Protein AF-0000000077902136 (afdb_homodimer)

Radius of gyration: 31.65 Å; Cα contacts (8 Å, |Δi|>4): 2208; chains: 2; bounding box: 49×107×70 Å

Nearest PDB structures (foldseek):
  1uz5-assembly1_A  TM=8.719E-01  e=3.973E-42  Pyrococcus horikoshii OT3
  8bve-assembly1_A  TM=6.552E-01  e=2.313E-39  Corynebacterium glutamicum ATCC 13032
  8bvf-assembly1_A  TM=6.492E-01  e=2.928E-39  Corynebacterium glutamicum ATCC 13032
  8bve-assembly1_B  TM=6.335E-01  e=1.075E-39  Corynebacterium glutamicum ATCC 13032
  8bvf-assembly1_B  TM=6.078E-01  e=1.443E-39  Corynebacterium glutamicum ATCC 13032

Organism: NCBI:txid853

Sequence (824 aa):
MKQPFCAPSEALRRVLDAAAALPRPETETVPLDEADGRIAARTLSARMDQPPFDRSPFDGYALHSADAAGASRETPVTLPVTMKLYAGDAPASPLPAGCAARIMTGAPLPEGADCVLMQELTDSGEETVQLYAAMKPQQNVVFRGGDIAAGAVIAEAGTVLSPAHLGVLAGQGYAEVPVYKTLTVGVLATGSELLAPGEAWTPGKIYDANGVQNAARLRQLGFAVNRRHCSDDPEEIAREMRELLAECDAVITSGGVSVGQKDYLPAVLEQLNADILFAGVAQKPGSPMLAGKIDGKLVFCLSGNPFAAAATLEQYAVPALLRAAGRCEEGCLLPRTTRTLTTGFSKPSKGNRYLRAKAMGGSVTIPGEGNAEAHSSGSLSAMIGCNCLVELPAGSGPVTPGEEVEVLRFVQMKQPFCAPSEALRRVLDAAAALPRPETETVPLDEADGRIAARTLSARMDQPPFDRSPFDGYALHSADAAGASRETPVTLPVTMKLYAGDAPASPLPAGCAARIMTGAPLPEGADCVLMQELTDSGEETVQLYAAMKPQQNVVFRGGDIAAGAVIAEAGTVLSPAHLGVLAGQGYAEVPVYKTLTVGVLATGSELLAPGEAWTPGKIYDANGVQNAARLRQLGFAVNRRHCSDDPEEIAREMRELLAECDAVITSGGVSVGQKDYLPAVLEQLNADILFAGVAQKPGSPMLAGKIDGKLVFCLSGNPFAAAATLEQYAVPALLRAAGRCEEGCLLPRTTRTLTTGFSKPSKGNRYLRAKAMGGSVTIPGEGNAEAHSSGSLSAMIGCNCLVELPAGSGPVTPGEEVEVLRFVQ

Foldseek 3Di:
DPPDAAALVLLQVLLQVLLLPFDAFDKDKDFLVPQALFFAQAWDFFAAWVVNAKWFQAFFKFAQLVLQPPAAPVRWGKAFADEEWEAVDDDPAADDHRHIHGYHHNTHHGHPGFEGDHHVQWPVDDGMIIGHDHDDGNYRMDGTNNVHHGGGTLDGGQDRAHPVSSVSVVSRVDRIGMGGDAFEEEEEEEAPQEDDPPDDDDPSHDYPPQQVVLCVLCVVSPHHYDYYYYYLDLVVVLVVVVVCVVVGQEYEYEALQDPDPRNSVVVSCVVQVWAWSGAAYFEPPWGGKTWTDGPSGIYIYTYNQRQRRVVCCLSHVQLSVSSSNGHDNVVSFFDKDKAFEQAKDAAFAQAKYKAFWADDPRHIYGPDHVCNVCRPSNHDVSNVRTFWIWIDHHPGGIGGGGDMTMIGGHGD/DPPDAAALVLLQVLLQVLLLPFDAFDKDKDFLVPQALFFFQAWDFFAAWVVNAKWFQAFFKFAQLVLQPPAAPVRWRKAFADEEWEAVDDDPAADDHRHIHGYHHNTHHGHPGFEGDHHVQWPVDDGMIIGHDHDDGNYRIDGTNNPHHGGGTLDGGQDRAHPVSSVSVVSRVDRIGMGGDAFEEEEEEEAPQEDDPPDDDDPSHDYPPQQVVLCVLCVVSPHHYDYYYYYLDLVVVLVVVVVCVVVGQEYEYEALQDPPPRNSVVVSCVVQVWAWSGAAYFEPPWGGKTWTDGPSGIYIYTYNQRQRRVVCCLSHVQLSVSSSNGHDNVVSFFDKDKAFEQAKDAAFAQAKYKAFWADDPRHIYGPDHVPNVCRDSNHDPSNVRTFWIWIDHHPGGIGGGGDMTMIGGNGD

Secondary structure (DSSP, 8-state):
---PPBPHHHHHHHHHHHHHHSPPPPEEEEEGGG-TTPBBSS-EE-SS-BSSS-B-SSSEEEE-GGGGTT-EEEEEEEEEEEEEE-TT---SSPPPTT-EEEE-TTPBPPTT--EEEEGGGB---SSEEEEEE---TTTT-B-TTSSB-TT-EEE-TTPBPPHHHHHHHHHTT-SEEEEEPPPEEEEEEE-TTEE-TTSPP-TT-EE-HHHHHHHHHHHHTT-EEEEEEE-S-HHHHHHHHHHHHHHSSEEEEES---SSS--HHHHHHHHTT-EEEEE-BSEES-TT-EEEEETTEEEEEE-SSHHHHHHHIIIIIHHHHHHHTT--GGGTSPPEEEEEESS-B-S-BSSEEEEEEEEETTEEE-SSTT-GGGG-TT--GGGTT--EEEEE-TTB--B-TT-EEEEEE---/---PPBPHHHHHHHHHHHHHHSPPPPEEEEEGGG-TTPBBSS-EE-SS-BSSS-B-SSSEEEE-GGGGTT-EEEEEEEEEEEEEE-TT---SSPPPTT-EEEE-TTPBPPTT--EEEEGGGB---SSEEEEEE---TTTT-B-TTSSB-TT-EEE-TTPBPPHHHHHHHHHTT-SEEEEEPPPEEEEEEE-TTEE-TTSPP-TT-EE-HHHHHHHHHHHHTT-EEEEEEE-S-HHHHHHHHHHHHHHSSEEEEES---SSS--HHHHHHHHTT-EEEEE-BSEES-TT-EEEEETTEEEEEE-SSHHHHHHHIIIIIHHHHHHHTT--GGGTSPPEEEEEESS-B-S-BSSEEEEEEEEETTEEE-SSTT-GGGG-TT--GGGTT--EEEEEPTTB--B-TT-EEEEEE---

InterPro domains:
  IPR001453 MoaB/Mog domain [PF00994] (186-322)
  IPR001453 MoaB/Mog domain [SM00852] (186-324)
  IPR001453 MoaB/Mog domain [TIGR00177] (183-318)
  IPR005110 MoeA, N-terminal and linker domain [PF03453] (9-173)
  IPR005111 MoeA, C-terminal, domain IV [PF03454] (340-409)
  IPR036135 MoeA, N-terminal and linker domain superfamily [SSF63882] (9-181)
  IPR036425 MoaB/Mog-like domain superfamily [G3DSA:3.40.980.10] (26-335)
  IPR036425 MoaB/Mog-like domain superfamily [SSF53218] (183-328)
  IPR036688 MoeA, C-terminal, domain IV superfamily [G3DSA:2.40.340.10] (336-405)
  IPR036688 MoeA, C-terminal, domain IV superfamily [SSF63867] (336-410)
  IPR038987 Molybdopterin biosynthesis protein MoeA-like [PTHR10192] (4-409)
  IPR038987 Molybdopterin biosynthesis protein MoeA-like [cd00887] (10-410)

Structure (mmCIF, N/CA/C/O backbone):
data_AF-0000000077902136-model_v1
#
loop_
_entity.id
_entity.type
_entity.pdbx_description
1 polymer 'Molybdopterin molybdenumtransferase'
#
loop_
_atom_site.group_PDB
_atom_site.id
_atom_site.type_symbol
_atom_site.label_atom_id
_atom_site.label_alt_id
_atom_site.label_comp_id
_atom_site.label_asym_id
_atom_site.label_entity_id
_atom_site.label_seq_id
_atom_site.pdbx_PDB_ins_code
_atom_site.Cartn_x
_atom_site.Cartn_y
_atom_site.Cartn_z
_atom_site.occupancy
_atom_site.B_iso_or_equiv
_atom_site.auth_seq_id
_atom_site.auth_comp_id
_atom_site.auth_asym_id
_atom_site.auth_atom_id
_atom_site.pdbx_PDB_model_num
ATOM 1 N N . MET A 1 1 ? 18.812 38.75 8.125 1 33.56 1 MET A N 1
ATOM 2 C CA . MET A 1 1 ? 18.125 38.625 6.852 1 33.56 1 MET A CA 1
ATOM 3 C C . MET A 1 1 ? 17.438 37.25 6.758 1 33.56 1 MET A C 1
ATOM 5 O O . MET A 1 1 ? 18.047 36.219 7.039 1 33.56 1 MET A O 1
ATOM 9 N N . LYS A 1 2 ? 16.172 37.25 6.852 1 48.47 2 LYS A N 1
ATOM 10 C CA . LYS A 1 2 ? 15.43 36 6.836 1 48.47 2 LYS A CA 1
ATOM 11 C C . LYS A 1 2 ? 15.844 35.125 5.652 1 48.47 2 LYS A C 1
ATOM 13 O O . LYS A 1 2 ? 15.797 35.562 4.504 1 48.47 2 LYS A O 1
ATOM 18 N N . GLN A 1 3 ? 16.781 34.312 5.68 1 55.41 3 GLN A N 1
ATOM 19 C CA . GLN A 1 3 ? 17.188 33.469 4.578 1 55.41 3 GLN A CA 1
ATOM 20 C C . GLN A 1 3 ? 15.984 33 3.76 1 55.41 3 GLN A C 1
ATOM 22 O O . GLN A 1 3 ? 14.93 32.688 4.32 1 55.41 3 GLN A O 1
ATOM 27 N N . PRO A 1 4 ? 16.047 33.312 2.484 1 76 4 PRO A N 1
ATOM 28 C CA . PRO A 1 4 ? 14.953 32.906 1.603 1 76 4 PRO A CA 1
ATOM 29 C C . PRO A 1 4 ? 14.602 31.438 1.744 1 76 4 PRO A C 1
ATOM 31 O O . PRO A 1 4 ? 15.477 30.609 2.039 1 76 4 PRO A O 1
ATOM 34 N N . PHE A 1 5 ? 13.336 31.219 1.762 1 88.19 5 PHE A N 1
ATOM 35 C CA . PHE A 1 5 ? 12.859 29.844 1.805 1 88.19 5 PHE A CA 1
ATOM 36 C C . PHE A 1 5 ? 13.508 29.016 0.703 1 88.19 5 PHE A C 1
ATOM 38 O O . PHE A 1 5 ? 13.75 29.516 -0.398 1 88.19 5 PHE A O 1
ATOM 45 N N . CYS A 1 6 ? 13.922 27.922 1.079 1 92.25 6 CYS A N 1
ATOM 46 C CA . CYS A 1 6 ? 14.531 26.969 0.147 1 92.25 6 CYS A CA 1
ATOM 47 C C . CYS A 1 6 ? 13.516 26.5 -0.889 1 92.25 6 CYS A C 1
ATOM 49 O O . CYS A 1 6 ? 12.328 26.359 -0.584 1 92.25 6 CYS A O 1
ATOM 51 N N . ALA A 1 7 ? 14.023 26.281 -2.137 1 94.69 7 ALA A N 1
ATOM 52 C CA . ALA A 1 7 ? 13.148 25.703 -3.15 1 94.69 7 ALA A CA 1
ATOM 53 C C . ALA A 1 7 ? 12.781 24.266 -2.797 1 94.69 7 ALA A C 1
ATOM 55 O O . ALA A 1 7 ? 13.578 23.531 -2.213 1 94.69 7 ALA A O 1
ATOM 56 N N . PRO A 1 8 ? 11.602 23.859 -3.209 1 96 8 PRO A N 1
ATOM 57 C CA . PRO A 1 8 ? 11.156 22.5 -2.867 1 96 8 PRO A CA 1
ATOM 58 C C . PRO A 1 8 ? 12.156 21.422 -3.303 1 96 8 PRO A C 1
ATOM 60 O O . PRO A 1 8 ? 12.492 20.531 -2.521 1 96 8 PRO A O 1
ATOM 63 N N . SER A 1 9 ? 12.68 21.484 -4.523 1 95.75 9 SER A N 1
ATOM 64 C CA . SER A 1 9 ? 13.625 20.5 -5.027 1 95.75 9 SER A CA 1
ATOM 65 C C . SER A 1 9 ? 14.914 20.5 -4.219 1 95.75 9 SER A C 1
ATOM 67 O O . SER A 1 9 ? 15.492 19.438 -3.953 1 95.75 9 SER A O 1
ATOM 69 N N . GLU A 1 10 ? 15.336 21.656 -3.852 1 97 10 GLU A N 1
ATOM 70 C CA . GLU A 1 10 ? 16.547 21.781 -3.041 1 97 10 GLU A CA 1
ATOM 71 C C . GLU A 1 10 ? 16.328 21.219 -1.64 1 97 10 GLU A C 1
ATOM 73 O O . GLU A 1 10 ? 17.203 20.531 -1.101 1 97 10 GLU A O 1
ATOM 78 N N . ALA A 1 11 ? 15.195 21.578 -1.04 1 97.81 11 ALA A N 1
ATOM 79 C CA . ALA A 1 11 ? 14.852 21.047 0.278 1 97.81 11 ALA A CA 1
ATOM 80 C C . ALA A 1 11 ? 14.875 19.516 0.279 1 97.81 11 ALA A C 1
ATOM 82 O O . ALA A 1 11 ? 15.453 18.891 1.172 1 97.81 11 ALA A O 1
ATOM 83 N N . LEU A 1 12 ? 14.32 18.906 -0.743 1 97.94 12 LEU A N 1
ATOM 84 C CA . LEU A 1 12 ? 14.281 17.453 -0.864 1 97.94 12 LEU A CA 1
ATOM 85 C C . LEU A 1 12 ? 15.695 16.875 -0.981 1 97.94 12 LEU A C 1
ATOM 87 O O . LEU A 1 12 ? 16.031 15.898 -0.312 1 97.94 12 LEU A O 1
ATOM 91 N N . ARG A 1 13 ? 16.484 17.484 -1.812 1 98.19 13 ARG A N 1
ATOM 92 C CA . ARG A 1 13 ? 17.859 17.016 -1.998 1 98.19 13 ARG A CA 1
ATOM 93 C C . ARG A 1 13 ? 18.641 17.078 -0.691 1 98.19 13 ARG A C 1
ATOM 95 O O . ARG A 1 13 ? 19.375 16.141 -0.358 1 98.19 13 ARG A O 1
ATOM 102 N N . ARG A 1 14 ? 18.438 18.141 0.046 1 98.44 14 ARG A N 1
ATOM 103 C CA . ARG A 1 14 ? 19.172 18.328 1.297 1 98.44 14 ARG A CA 1
ATOM 104 C C . ARG A 1 14 ? 18.828 17.234 2.301 1 98.44 14 ARG A C 1
ATOM 106 O O . ARG A 1 14 ? 19.719 16.688 2.947 1 98.44 14 ARG A O 1
ATOM 113 N N . VAL A 1 15 ? 17.578 16.922 2.414 1 98.56 15 VAL A N 1
ATOM 114 C CA . VAL A 1 15 ? 17.188 15.938 3.416 1 98.56 15 VAL A CA 1
ATOM 115 C C . VAL A 1 15 ? 17.594 14.547 2.951 1 98.56 15 VAL A C 1
ATOM 117 O O . VAL A 1 15 ? 17.953 13.695 3.766 1 98.56 15 VAL A O 1
ATOM 120 N N . LEU A 1 16 ? 17.516 14.234 1.648 1 98.5 16 LEU A N 1
ATOM 121 C CA . LEU A 1 16 ? 17.953 12.953 1.12 1 98.5 16 LEU A CA 1
ATOM 122 C C . LEU A 1 16 ? 19.453 12.766 1.337 1 98.5 16 LEU A C 1
ATOM 124 O O . LEU A 1 16 ? 19.891 11.68 1.726 1 98.5 16 LEU A O 1
ATOM 128 N N . ASP A 1 17 ? 20.219 13.812 1.056 1 98.44 17 ASP A N 1
ATOM 129 C CA . ASP A 1 17 ? 21.656 13.758 1.253 1 98.44 17 ASP A CA 1
ATOM 130 C C . ASP A 1 17 ? 22 13.555 2.725 1 98.44 17 ASP A C 1
ATOM 132 O O . ASP A 1 17 ? 22.906 12.766 3.053 1 98.44 17 ASP A O 1
ATOM 136 N N . ALA A 1 18 ? 21.297 14.258 3.576 1 98.62 18 ALA A N 1
ATOM 137 C CA . ALA A 1 18 ? 21.516 14.094 5.012 1 98.62 18 ALA A CA 1
ATOM 138 C C . ALA A 1 18 ? 21.219 12.656 5.445 1 98.62 18 ALA A C 1
ATOM 140 O O . ALA A 1 18 ? 21.984 12.078 6.227 1 98.62 18 ALA A O 1
ATOM 141 N N . ALA A 1 19 ? 20.141 12.102 4.988 1 98.56 19 ALA A N 1
ATOM 142 C CA . ALA A 1 19 ? 19.766 10.727 5.305 1 98.56 19 ALA A CA 1
ATOM 143 C C . ALA A 1 19 ? 20.812 9.742 4.797 1 98.56 19 ALA A C 1
ATOM 145 O O . ALA A 1 19 ? 21.188 8.789 5.496 1 98.56 19 ALA A O 1
ATOM 146 N N . ALA A 1 20 ? 21.281 9.953 3.58 1 97.44 20 ALA A N 1
ATOM 147 C CA . ALA A 1 20 ? 22.266 9.078 2.947 1 97.44 20 ALA A CA 1
ATOM 148 C C . ALA A 1 20 ? 23.578 9.062 3.73 1 97.44 20 ALA A C 1
ATOM 150 O O . ALA A 1 20 ? 24.312 8.078 3.701 1 97.44 20 ALA A O 1
ATOM 151 N N . ALA A 1 21 ? 23.844 10.117 4.398 1 97.44 21 ALA A N 1
ATOM 152 C CA . ALA A 1 21 ? 25.109 10.266 5.125 1 97.44 21 ALA A CA 1
ATOM 153 C C . ALA A 1 21 ? 25.047 9.57 6.48 1 97.44 21 ALA A C 1
ATOM 155 O O . ALA A 1 21 ? 26.078 9.359 7.125 1 97.44 21 ALA A O 1
ATOM 156 N N . LEU A 1 22 ? 23.891 9.211 6.926 1 97.75 22 LEU A N 1
ATOM 157 C CA . LEU A 1 22 ? 23.75 8.492 8.188 1 97.75 22 LEU A CA 1
ATOM 158 C C . LEU A 1 22 ? 24.25 7.059 8.055 1 97.75 22 LEU A C 1
ATOM 160 O O . LEU A 1 22 ? 24.234 6.488 6.965 1 97.75 22 LEU A O 1
ATOM 164 N N . PRO A 1 23 ? 24.688 6.539 9.188 1 96.56 23 PRO A N 1
ATOM 165 C CA . PRO A 1 23 ? 25 5.105 9.141 1 96.56 23 PRO A CA 1
ATOM 166 C C . PRO A 1 23 ? 23.781 4.254 8.805 1 96.56 23 PRO A C 1
ATOM 168 O O . PRO A 1 23 ? 22.656 4.582 9.219 1 96.56 23 PRO A O 1
ATOM 171 N N . ARG A 1 24 ? 24 3.205 8.047 1 96.69 24 ARG A N 1
ATOM 172 C CA . ARG A 1 24 ? 22.906 2.262 7.809 1 96.69 24 ARG A CA 1
ATOM 173 C C . ARG A 1 24 ? 22.422 1.638 9.117 1 96.69 24 ARG A C 1
ATOM 175 O O . ARG A 1 24 ? 23.203 1.479 10.055 1 96.69 24 ARG A O 1
ATOM 182 N N . PRO A 1 25 ? 21.156 1.267 9.086 1 97.81 25 PRO A N 1
ATOM 183 C CA . PRO A 1 25 ? 20.672 0.588 10.289 1 97.81 25 PRO A CA 1
ATOM 184 C C . PRO A 1 25 ? 21.328 -0.769 10.516 1 97.81 25 PRO A C 1
ATOM 186 O O . PRO A 1 25 ? 21.922 -1.331 9.586 1 97.81 25 PRO A O 1
ATOM 189 N N . GLU A 1 26 ? 21.203 -1.178 11.758 1 98 26 GLU A N 1
ATOM 190 C CA . GLU A 1 26 ? 21.656 -2.531 12.062 1 98 26 GLU A CA 1
ATOM 191 C C . GLU A 1 26 ? 20.906 -3.566 11.234 1 98 26 GLU A C 1
ATOM 193 O O . GLU A 1 26 ? 19.766 -3.33 10.828 1 98 26 GLU A O 1
ATOM 198 N N . THR A 1 27 ? 21.562 -4.695 10.961 1 98.38 27 THR A N 1
ATOM 199 C CA . THR A 1 27 ? 20.969 -5.773 10.18 1 98.38 27 THR A CA 1
ATOM 200 C C . THR A 1 27 ? 20.453 -6.883 11.094 1 98.38 27 THR A C 1
ATOM 202 O O . THR A 1 27 ? 20.953 -7.059 12.203 1 98.38 27 THR A O 1
ATOM 205 N N . GLU A 1 28 ? 19.422 -7.469 10.719 1 98.69 28 GLU A N 1
ATOM 206 C CA . GLU A 1 28 ? 18.938 -8.672 11.375 1 98.69 28 GLU A CA 1
ATOM 207 C C . GLU A 1 28 ? 18.5 -9.727 10.359 1 98.69 28 GLU A C 1
ATOM 209 O O . GLU A 1 28 ? 18.266 -9.398 9.188 1 98.69 28 GLU A O 1
ATOM 214 N N . THR A 1 29 ? 18.5 -10.977 10.75 1 98.69 29 THR A N 1
ATOM 215 C CA . THR A 1 29 ? 18 -12.078 9.93 1 98.69 29 THR A CA 1
ATOM 216 C C . THR A 1 29 ? 16.594 -12.469 10.359 1 98.69 29 THR A C 1
ATOM 218 O O . THR A 1 29 ? 16.344 -12.688 11.547 1 98.69 29 THR A O 1
ATOM 221 N N . VAL A 1 30 ? 15.703 -12.508 9.43 1 98.69 30 VAL A N 1
ATOM 222 C CA . VAL A 1 30 ? 14.32 -12.852 9.766 1 98.69 30 VAL A CA 1
ATOM 223 C C . VAL A 1 30 ? 13.867 -14.039 8.922 1 98.69 30 VAL A C 1
ATOM 225 O O . VAL A 1 30 ? 14.375 -14.266 7.82 1 98.69 30 VAL A O 1
ATOM 228 N N . PRO A 1 31 ? 12.883 -14.836 9.5 1 98.62 31 PRO A N 1
ATOM 229 C CA . PRO A 1 31 ? 12.258 -15.852 8.648 1 98.62 31 PRO A CA 1
ATOM 230 C C . PRO A 1 31 ? 11.664 -15.258 7.371 1 98.62 31 PRO A C 1
ATOM 232 O O . PRO A 1 31 ? 11.133 -14.141 7.395 1 98.62 31 PRO A O 1
ATOM 235 N N . LEU A 1 32 ? 11.727 -15.961 6.305 1 98.38 32 LEU A N 1
ATOM 236 C CA . LEU A 1 32 ? 11.25 -15.484 5.012 1 98.38 32 LEU A CA 1
ATOM 237 C C . LEU A 1 32 ? 9.797 -15.023 5.102 1 98.38 32 LEU A C 1
ATOM 239 O O . LEU A 1 32 ? 9.422 -14.008 4.512 1 98.38 32 LEU A O 1
ATOM 243 N N . ASP A 1 33 ? 8.984 -15.68 5.91 1 96.81 33 ASP A N 1
ATOM 244 C CA . ASP A 1 33 ? 7.559 -15.391 6.043 1 96.81 33 ASP A CA 1
ATOM 245 C C . ASP A 1 33 ? 7.332 -14.039 6.719 1 96.81 33 ASP A C 1
ATOM 247 O O . ASP A 1 33 ? 6.227 -13.492 6.672 1 96.81 33 ASP A O 1
ATOM 251 N N . GLU A 1 34 ? 8.336 -13.508 7.301 1 97.44 34 GLU A N 1
ATOM 252 C CA . GLU A 1 34 ? 8.227 -12.234 8 1 97.44 34 GLU A CA 1
ATOM 253 C C . GLU A 1 34 ? 8.938 -11.117 7.242 1 97.44 34 GLU A C 1
ATOM 255 O O . GLU A 1 34 ? 9.07 -10 7.742 1 97.44 34 GLU A O 1
ATOM 260 N N . ALA A 1 35 ? 9.367 -11.383 6.062 1 98.38 35 ALA A N 1
ATOM 261 C CA . ALA A 1 35 ? 10.289 -10.477 5.379 1 98.38 35 ALA A CA 1
ATOM 262 C C . ALA A 1 35 ? 9.531 -9.516 4.469 1 98.38 35 ALA A C 1
ATOM 264 O O . ALA A 1 35 ? 10.117 -8.562 3.945 1 98.38 35 ALA A O 1
ATOM 265 N N . ASP A 1 36 ? 8.211 -9.742 4.285 1 97.25 36 ASP A N 1
ATOM 266 C CA . ASP A 1 36 ? 7.449 -8.867 3.404 1 97.25 36 ASP A CA 1
ATOM 267 C C . ASP A 1 36 ? 7.48 -7.426 3.902 1 97.25 36 ASP A C 1
ATOM 269 O O . ASP A 1 36 ? 7.238 -7.168 5.082 1 97.25 36 ASP A O 1
ATOM 273 N N . GLY A 1 37 ? 7.801 -6.523 2.992 1 96.38 37 GLY A N 1
ATOM 274 C CA . GLY A 1 37 ? 7.824 -5.109 3.326 1 96.38 37 GLY A CA 1
ATOM 275 C C . GLY A 1 37 ? 9.117 -4.668 3.979 1 96.38 37 GLY A C 1
ATOM 276 O O . GLY A 1 37 ? 9.367 -3.473 4.145 1 96.38 37 GLY A O 1
ATOM 277 N N . ARG A 1 38 ? 9.953 -5.629 4.344 1 98.19 38 ARG A N 1
ATOM 278 C CA . ARG A 1 38 ? 11.258 -5.305 4.914 1 98.19 38 ARG A CA 1
ATOM 279 C C . ARG A 1 38 ? 12.25 -4.914 3.826 1 98.19 38 ARG A C 1
ATOM 281 O O . ARG A 1 38 ? 11.992 -5.117 2.639 1 98.19 38 ARG A O 1
ATOM 288 N N . ILE A 1 39 ? 13.32 -4.277 4.215 1 98.44 39 ILE A N 1
ATOM 289 C CA . ILE A 1 39 ? 14.328 -3.803 3.275 1 98.44 39 ILE A CA 1
ATOM 290 C C . ILE A 1 39 ? 15.539 -4.734 3.301 1 98.44 39 ILE A C 1
ATOM 292 O O . ILE A 1 39 ? 16.156 -4.938 4.352 1 98.44 39 ILE A O 1
ATOM 296 N N . ALA A 1 40 ? 15.883 -5.293 2.141 1 98.75 40 ALA A N 1
ATOM 297 C CA . ALA A 1 40 ? 17.031 -6.191 2.049 1 98.75 40 ALA A CA 1
ATOM 298 C C . ALA A 1 40 ? 18.312 -5.492 2.494 1 98.75 40 ALA A C 1
ATOM 300 O O . ALA A 1 40 ? 18.625 -4.398 2.02 1 98.75 40 ALA A O 1
ATOM 301 N N . ALA A 1 41 ? 19.094 -6.105 3.398 1 98.62 41 ALA A N 1
ATOM 302 C CA . ALA A 1 41 ? 20.312 -5.5 3.943 1 98.62 41 ALA A CA 1
ATOM 303 C C . ALA A 1 41 ? 21.516 -5.82 3.074 1 98.62 41 ALA A C 1
ATOM 305 O O . ALA A 1 41 ? 22.578 -5.203 3.221 1 98.62 41 ALA A O 1
ATOM 306 N N . ARG A 1 42 ? 21.406 -6.77 2.211 1 98.19 42 ARG A N 1
ATOM 307 C CA . ARG A 1 42 ? 22.422 -7.152 1.231 1 98.19 42 ARG A CA 1
ATOM 308 C C . ARG A 1 42 ? 21.766 -7.645 -0.06 1 98.19 42 ARG A C 1
ATOM 310 O O . ARG A 1 42 ? 20.562 -7.887 -0.101 1 98.19 42 ARG A O 1
ATOM 317 N N . THR A 1 43 ? 22.578 -7.746 -1.041 1 98.62 43 THR A N 1
ATOM 318 C CA . THR A 1 43 ? 22.094 -8.305 -2.297 1 98.62 43 THR A CA 1
ATOM 319 C C . THR A 1 43 ? 21.719 -9.773 -2.121 1 98.62 43 THR A C 1
ATOM 321 O O . THR A 1 43 ? 22.484 -10.555 -1.534 1 98.62 43 THR A O 1
ATOM 324 N N . LEU A 1 44 ? 20.562 -10.164 -2.48 1 98.81 44 LEU A N 1
ATOM 325 C CA . LEU A 1 44 ? 20.078 -11.539 -2.486 1 98.81 44 LEU A CA 1
ATOM 326 C C . LEU A 1 44 ? 20.078 -12.109 -3.9 1 98.81 44 LEU A C 1
ATOM 328 O O . LEU A 1 44 ? 19.469 -11.539 -4.805 1 98.81 44 LEU A O 1
ATOM 332 N N . SER A 1 45 ? 20.703 -13.188 -4.105 1 98.75 45 SER A N 1
ATOM 333 C CA . SER A 1 45 ? 20.875 -13.766 -5.434 1 98.75 45 SER A CA 1
ATOM 334 C C . SER A 1 45 ? 20.344 -15.195 -5.492 1 98.75 45 SER A C 1
ATOM 336 O O . SER A 1 45 ? 20.188 -15.844 -4.457 1 98.75 45 SER A O 1
ATOM 338 N N . ALA A 1 46 ? 20.062 -15.625 -6.66 1 98.56 46 ALA A N 1
ATOM 339 C CA . ALA A 1 46 ? 19.625 -17 -6.863 1 98.56 46 ALA A CA 1
ATOM 340 C C . ALA A 1 46 ? 20.734 -17.984 -6.48 1 98.56 46 ALA A C 1
ATOM 342 O O . ALA A 1 46 ? 21.875 -17.844 -6.91 1 98.56 46 ALA A O 1
ATOM 343 N N . ARG A 1 47 ? 20.406 -18.969 -5.691 1 98.06 47 ARG A N 1
ATOM 344 C CA . ARG A 1 47 ? 21.375 -19.953 -5.215 1 98.06 47 ARG A CA 1
ATOM 345 C C . ARG A 1 47 ? 21.469 -21.141 -6.172 1 98.06 47 ARG A C 1
ATOM 347 O O . ARG A 1 47 ? 22.469 -21.859 -6.172 1 98.06 47 ARG A O 1
ATOM 354 N N . MET A 1 48 ? 20.516 -21.344 -6.945 1 97.81 48 MET A N 1
ATOM 355 C CA . MET A 1 48 ? 20.438 -22.422 -7.922 1 97.81 48 MET A CA 1
ATOM 356 C C . MET A 1 48 ? 19.625 -22.016 -9.141 1 97.81 48 MET A C 1
ATOM 358 O O . MET A 1 48 ? 18.906 -21 -9.094 1 97.81 48 MET A O 1
ATOM 362 N N . ASP A 1 49 ? 19.75 -22.766 -10.164 1 97.69 49 ASP A N 1
ATOM 363 C CA . ASP A 1 49 ? 18.906 -22.562 -11.336 1 97.69 49 ASP A CA 1
ATOM 364 C C . ASP A 1 49 ? 17.438 -22.859 -11.008 1 97.69 49 ASP A C 1
ATOM 366 O O . ASP A 1 49 ? 17.141 -23.734 -10.195 1 97.69 49 ASP A O 1
ATOM 370 N N . GLN A 1 50 ? 16.531 -22.109 -11.602 1 95.69 50 GLN A N 1
ATOM 371 C CA . GLN A 1 50 ? 15.102 -22.391 -11.508 1 95.69 50 GLN A CA 1
ATOM 372 C C . GLN A 1 50 ? 14.469 -22.453 -12.891 1 95.69 50 GLN A C 1
ATOM 374 O O . GLN A 1 50 ? 14.516 -21.484 -13.648 1 9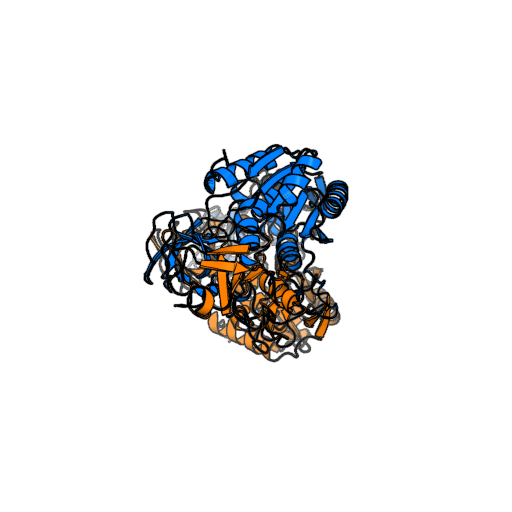5.69 50 GLN A O 1
ATOM 379 N N . PRO A 1 51 ? 13.875 -23.562 -13.242 1 95.69 51 PRO A N 1
ATOM 380 C CA . PRO A 1 51 ? 13.883 -24.797 -12.453 1 95.69 51 PRO A CA 1
ATOM 381 C C . PRO A 1 51 ? 15.281 -25.406 -12.328 1 95.69 51 PRO A C 1
ATOM 383 O O . PRO A 1 51 ? 16.172 -25.062 -13.102 1 95.69 51 PRO A O 1
ATOM 386 N N . PRO A 1 52 ? 15.461 -26.234 -11.336 1 97 52 PRO A N 1
ATOM 387 C CA . PRO A 1 52 ? 16.797 -26.781 -11.109 1 97 52 PRO A CA 1
ATOM 388 C C . PRO A 1 52 ? 17.156 -27.891 -12.094 1 97 52 PRO A C 1
ATOM 390 O O . PRO A 1 52 ? 18.297 -28.375 -12.109 1 97 52 PRO A O 1
ATOM 393 N N . PHE A 1 53 ? 16.281 -28.344 -12.953 1 96.62 53 PHE A N 1
ATOM 394 C CA . PHE A 1 53 ? 16.453 -29.359 -13.969 1 96.62 53 PHE A CA 1
ATOM 395 C C . PHE A 1 53 ? 15.531 -29.125 -15.148 1 96.62 53 PHE A C 1
ATOM 397 O O . PHE A 1 53 ? 14.578 -28.344 -15.047 1 96.62 53 PHE A O 1
ATOM 404 N N . ASP A 1 54 ? 15.898 -29.719 -16.266 1 96.69 54 ASP A N 1
ATOM 405 C CA . ASP A 1 54 ? 14.961 -29.688 -17.375 1 96.69 54 ASP A CA 1
ATOM 406 C C . ASP A 1 54 ? 13.672 -30.438 -17.031 1 96.69 54 ASP A C 1
ATOM 408 O O . ASP A 1 54 ? 13.711 -31.547 -16.5 1 96.69 54 ASP A O 1
ATOM 412 N N . ARG A 1 55 ? 12.539 -29.766 -17.297 1 95.25 55 ARG A N 1
ATOM 413 C CA . ARG A 1 55 ? 11.297 -30.406 -16.875 1 95.25 55 ARG A CA 1
ATOM 414 C C . ARG A 1 55 ? 10.242 -30.312 -17.969 1 95.25 55 ARG A C 1
ATOM 416 O O . ARG A 1 55 ? 10.383 -29.547 -18.922 1 95.25 55 ARG A O 1
ATOM 423 N N . SER A 1 56 ? 9.25 -31.125 -17.844 1 95.12 56 SER A N 1
ATOM 424 C CA . SER A 1 56 ? 8.172 -31.172 -18.828 1 95.12 56 SER A CA 1
ATOM 425 C C . SER A 1 56 ? 7.117 -30.109 -18.547 1 95.12 56 SER A C 1
ATOM 427 O O . SER A 1 56 ? 6.688 -29.953 -17.391 1 95.12 56 SER A O 1
ATOM 429 N N . PRO A 1 57 ? 6.656 -29.344 -19.516 1 91.31 57 PRO A N 1
ATOM 430 C CA . PRO A 1 57 ? 5.539 -28.406 -19.328 1 91.31 57 PRO A CA 1
ATOM 431 C C . PRO A 1 57 ? 4.18 -29.078 -19.531 1 91.31 57 PRO A C 1
ATOM 433 O O . PRO A 1 57 ? 3.141 -28.453 -19.297 1 91.31 57 PRO A O 1
ATOM 436 N N . PHE A 1 58 ? 4.223 -30.438 -19.906 1 90.25 58 PHE A N 1
ATOM 437 C CA . PHE A 1 58 ? 2.988 -31.125 -20.25 1 90.25 58 PHE A CA 1
ATOM 438 C C . PHE A 1 58 ? 2.971 -32.531 -19.672 1 90.25 58 PHE A C 1
ATOM 440 O O . PHE A 1 58 ? 4.023 -33.094 -19.344 1 90.25 58 PHE A O 1
ATOM 447 N N . ASP A 1 59 ? 1.705 -33 -19.594 1 92.31 59 ASP A N 1
ATOM 448 C CA . ASP A 1 59 ? 1.569 -34.438 -19.531 1 92.31 59 ASP A CA 1
ATOM 449 C C . ASP A 1 59 ? 1.781 -35.094 -20.906 1 92.31 59 ASP A C 1
ATOM 451 O O . ASP A 1 59 ? 1.159 -34.656 -21.891 1 92.31 59 ASP A O 1
ATOM 455 N N . GLY A 1 60 ? 2.703 -36.031 -20.953 1 96.69 60 GLY A N 1
ATOM 456 C CA . GLY A 1 60 ? 2.986 -36.656 -22.234 1 96.69 60 GLY A CA 1
ATOM 457 C C . GLY A 1 60 ? 4.094 -37.688 -22.172 1 96.69 60 GLY A C 1
ATOM 458 O O . GLY A 1 60 ? 4.059 -38.594 -21.344 1 96.69 60 GLY A O 1
ATOM 459 N N . TYR A 1 61 ? 4.941 -37.531 -23.156 1 98.19 61 TYR A N 1
ATOM 460 C CA . TYR A 1 61 ? 6.023 -38.5 -23.266 1 98.19 61 TYR A CA 1
ATOM 461 C C . TYR A 1 61 ? 7.34 -37.812 -23.609 1 98.19 61 TYR A C 1
ATOM 463 O O . TYR A 1 61 ? 7.398 -37.031 -24.547 1 98.19 61 TYR A O 1
ATOM 471 N N . ALA A 1 62 ? 8.359 -38.094 -22.812 1 98.25 62 ALA A N 1
ATOM 472 C CA . ALA A 1 62 ? 9.719 -37.688 -23.156 1 98.25 62 ALA A CA 1
ATOM 473 C C . ALA A 1 62 ? 10.367 -38.656 -24.125 1 98.25 62 ALA A C 1
ATOM 475 O O . ALA A 1 62 ? 10.211 -39.875 -23.969 1 98.25 62 ALA A O 1
ATOM 476 N N . LEU A 1 63 ? 11.078 -38 -25.125 1 97.5 63 LEU A N 1
ATOM 477 C CA . LEU A 1 63 ? 11.617 -38.844 -26.203 1 97.5 63 LEU A CA 1
ATOM 478 C C . LEU A 1 63 ? 12.945 -38.281 -26.688 1 97.5 63 LEU A C 1
ATOM 480 O O . LEU A 1 63 ? 13.305 -37.156 -26.375 1 97.5 63 LEU A O 1
ATOM 484 N N . HIS A 1 64 ? 13.719 -39.281 -27.422 1 97.88 64 HIS A N 1
ATOM 485 C CA . HIS A 1 64 ? 14.656 -38.75 -28.406 1 97.88 64 HIS A CA 1
ATOM 486 C C . HIS A 1 64 ? 13.922 -38.25 -29.656 1 97.88 64 HIS A C 1
ATOM 488 O O . HIS A 1 64 ? 13.203 -39 -30.312 1 97.88 64 HIS A O 1
ATOM 494 N N . SER A 1 65 ? 14.094 -37 -29.906 1 97.81 65 SER A N 1
ATOM 495 C CA . SER A 1 65 ? 13.352 -36.406 -31.031 1 97.81 65 SER A CA 1
ATOM 496 C C . SER A 1 65 ? 13.539 -37.219 -32.312 1 97.81 65 SER A C 1
ATOM 498 O O . SER A 1 65 ? 12.609 -37.344 -33.094 1 97.81 65 SER A O 1
ATOM 500 N N . ALA A 1 66 ? 14.688 -37.781 -32.438 1 97.25 66 ALA A N 1
ATOM 501 C CA . ALA A 1 66 ? 15.023 -38.594 -33.625 1 97.25 66 ALA A CA 1
ATOM 502 C C . ALA A 1 66 ? 14.102 -39.812 -33.75 1 97.25 66 ALA A C 1
ATOM 504 O O . ALA A 1 66 ? 13.812 -40.25 -34.844 1 97.25 66 ALA A O 1
ATOM 505 N N . ASP A 1 67 ? 13.641 -40.312 -32.625 1 97.38 67 ASP A N 1
ATOM 506 C CA . ASP A 1 67 ? 12.812 -41.5 -32.625 1 97.38 67 ASP A CA 1
ATOM 507 C C . ASP A 1 67 ? 11.391 -41.188 -33.062 1 97.38 67 ASP A C 1
ATOM 509 O O . ASP A 1 67 ? 10.609 -42.125 -33.344 1 97.38 67 ASP A O 1
ATOM 513 N N . ALA A 1 68 ? 11.008 -39.969 -33.156 1 96.38 68 ALA A N 1
ATOM 514 C CA . ALA A 1 68 ? 9.672 -39.562 -33.562 1 96.38 68 ALA A CA 1
ATOM 515 C C . ALA A 1 68 ? 9.68 -39.062 -35.031 1 96.38 68 ALA A C 1
ATOM 517 O O . ALA A 1 68 ? 8.688 -38.531 -35.5 1 96.38 68 ALA A O 1
ATOM 518 N N . ALA A 1 69 ? 10.812 -39.188 -35.625 1 94.56 69 ALA A N 1
ATOM 519 C CA . ALA A 1 69 ? 10.945 -38.688 -37 1 94.56 69 ALA A CA 1
ATOM 520 C C . ALA A 1 69 ? 9.859 -39.281 -37.906 1 94.56 69 ALA A C 1
ATOM 522 O O . ALA A 1 69 ? 9.641 -40.5 -37.906 1 94.56 69 ALA A O 1
ATOM 523 N N . GLY A 1 70 ? 9.211 -38.438 -38.594 1 93.94 70 GLY A N 1
ATOM 524 C CA . GLY A 1 70 ? 8.234 -38.844 -39.594 1 93.94 70 GLY A CA 1
ATOM 525 C C . GLY A 1 70 ? 6.891 -39.219 -38.969 1 93.94 70 GLY A C 1
ATOM 526 O O . GLY A 1 70 ? 5.949 -39.531 -39.688 1 93.94 70 GLY A O 1
ATOM 527 N N . ALA A 1 71 ? 6.773 -39.188 -37.719 1 96.94 71 ALA A N 1
ATOM 528 C CA . ALA A 1 71 ? 5.527 -39.594 -37.062 1 96.94 71 ALA A CA 1
ATOM 529 C C . ALA A 1 71 ? 4.387 -38.656 -37.438 1 96.94 71 ALA A C 1
ATOM 531 O O . ALA A 1 71 ? 4.574 -37.438 -37.562 1 96.94 71 ALA A O 1
ATOM 532 N N . SER A 1 72 ? 3.229 -39.188 -37.688 1 96.94 72 SER A N 1
ATOM 533 C CA . SER A 1 72 ? 1.977 -38.5 -38 1 96.94 72 SER A CA 1
ATOM 534 C C . SER A 1 72 ? 0.772 -39.375 -37.625 1 96.94 72 SER A C 1
ATOM 536 O O . SER A 1 72 ? 0.927 -40.531 -37.25 1 96.94 72 SER A O 1
ATOM 538 N N . ARG A 1 73 ? -0.345 -38.688 -37.594 1 96.44 73 ARG A N 1
ATOM 539 C CA . ARG A 1 73 ? -1.552 -39.469 -37.312 1 96.44 73 ARG A CA 1
ATOM 540 C C . ARG A 1 73 ? -1.738 -40.594 -38.375 1 96.44 73 ARG A C 1
ATOM 542 O O . ARG A 1 73 ? -2.225 -41.656 -38.031 1 96.44 73 ARG A O 1
ATOM 549 N N . GLU A 1 74 ? -1.403 -40.281 -39.625 1 96.81 74 GLU A N 1
ATOM 550 C CA . GLU A 1 74 ? -1.539 -41.219 -40.719 1 96.81 74 GLU A CA 1
ATOM 551 C C . GLU A 1 74 ? -0.473 -42.312 -40.656 1 96.81 74 GLU A C 1
ATOM 553 O O . GLU A 1 74 ? -0.715 -43.4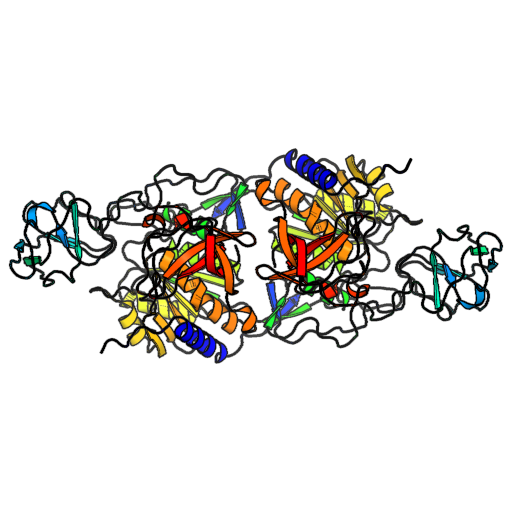69 -41.031 1 96.81 74 GLU A O 1
ATOM 558 N N . THR A 1 75 ? 0.712 -42 -40.219 1 97.19 75 THR A N 1
ATOM 559 C CA . THR A 1 75 ? 1.825 -42.938 -40.094 1 97.19 75 THR A CA 1
ATOM 560 C C . THR A 1 75 ? 2.428 -42.844 -38.688 1 97.19 75 THR A C 1
ATOM 562 O O . THR A 1 75 ? 3.537 -42.344 -38.5 1 97.19 75 THR A O 1
ATOM 565 N N . PRO A 1 76 ? 1.758 -43.406 -37.75 1 98 76 PRO A N 1
ATOM 566 C CA . PRO A 1 76 ? 2.229 -43.281 -36.375 1 98 76 PRO A CA 1
ATOM 567 C C . PRO A 1 76 ? 3.51 -44.062 -36.125 1 98 76 PRO A C 1
ATOM 569 O O . PRO A 1 76 ? 3.76 -45.094 -36.781 1 98 76 PRO A O 1
ATOM 572 N N . VAL A 1 77 ? 4.324 -43.594 -35.281 1 98.12 77 VAL A N 1
ATOM 573 C CA . VAL A 1 77 ? 5.496 -44.312 -34.781 1 98.12 77 VAL A CA 1
ATOM 574 C C . VAL A 1 77 ? 5.203 -44.906 -33.375 1 98.12 77 VAL A C 1
ATOM 576 O O . VAL A 1 77 ? 4.652 -44.219 -32.531 1 98.12 77 VAL A O 1
ATOM 579 N N . THR A 1 78 ? 5.523 -46.125 -33.188 1 98.31 78 THR A N 1
ATOM 580 C CA . THR A 1 78 ? 5.258 -46.781 -31.922 1 98.31 78 THR A CA 1
ATOM 581 C C . THR A 1 78 ? 6.555 -47.031 -31.156 1 98.31 78 THR A C 1
ATOM 583 O O . THR A 1 78 ? 7.523 -47.562 -31.703 1 98.31 78 THR A O 1
ATOM 586 N N . LEU A 1 79 ? 6.586 -46.562 -29.922 1 98.38 79 LEU A N 1
ATOM 587 C CA . LEU A 1 79 ? 7.746 -46.75 -29.047 1 98.38 79 LEU A CA 1
ATOM 588 C C . LEU A 1 79 ? 7.348 -47.469 -27.766 1 98.38 79 LEU A C 1
ATOM 590 O O . LEU A 1 79 ? 6.254 -47.25 -27.234 1 98.38 79 LEU A O 1
ATOM 594 N N . PRO A 1 80 ? 8.203 -48.375 -27.234 1 98.38 80 PRO A N 1
ATOM 595 C CA . PRO A 1 80 ? 7.969 -48.906 -25.891 1 98.38 80 PRO A CA 1
ATOM 596 C C . PRO A 1 80 ? 8.109 -47.844 -24.797 1 98.38 80 PRO A C 1
ATOM 598 O O . PRO A 1 80 ? 8.984 -46.969 -24.906 1 98.38 80 PRO A O 1
ATOM 601 N N . VAL A 1 81 ? 7.246 -47.812 -23.844 1 98.31 81 VAL A N 1
ATOM 602 C CA . VAL A 1 81 ? 7.332 -46.906 -22.688 1 98.31 81 VAL A CA 1
ATOM 603 C C . VAL A 1 81 ? 8.102 -47.625 -21.562 1 98.31 81 VAL A C 1
ATOM 605 O O . VAL A 1 81 ? 7.605 -48.562 -20.969 1 98.31 81 VAL A O 1
ATOM 608 N N . THR A 1 82 ? 9.289 -47.125 -21.188 1 96.62 82 THR A N 1
ATOM 609 C CA . THR A 1 82 ? 10.172 -47.906 -20.328 1 96.62 82 THR A CA 1
ATOM 610 C C . THR A 1 82 ? 10.273 -47.281 -18.938 1 96.62 82 THR A C 1
ATOM 612 O O . THR A 1 82 ? 10.883 -47.875 -18.031 1 96.62 82 THR A O 1
ATOM 615 N N . MET A 1 83 ? 9.703 -46.156 -18.703 1 95.38 83 MET A N 1
ATOM 616 C CA . MET A 1 83 ? 9.695 -45.5 -17.391 1 95.38 83 MET A CA 1
ATOM 617 C C . MET A 1 83 ? 8.539 -44.531 -17.281 1 95.38 83 MET A C 1
ATOM 619 O O . MET A 1 83 ? 7.934 -44.156 -18.281 1 95.38 83 MET A O 1
ATOM 623 N N . LYS A 1 84 ? 8.156 -44.25 -16.109 1 95.25 84 LYS A N 1
ATOM 624 C CA . LYS A 1 84 ? 7.129 -43.281 -15.758 1 95.25 84 LYS A CA 1
ATOM 625 C C . LYS A 1 84 ? 7.648 -42.281 -14.711 1 95.25 84 LYS A C 1
ATOM 627 O O . LYS A 1 84 ? 8.172 -42.688 -13.672 1 95.25 84 LYS A O 1
ATOM 632 N N . LEU A 1 85 ? 7.566 -41.031 -15.07 1 94.88 85 LEU A N 1
ATOM 633 C CA . LEU A 1 85 ? 8.133 -39.969 -14.227 1 94.88 85 LEU A CA 1
ATOM 634 C C . LEU A 1 85 ? 7.059 -38.969 -13.805 1 94.88 85 LEU A C 1
ATOM 636 O O . LEU A 1 85 ? 6.363 -38.406 -14.656 1 94.88 85 LEU A O 1
ATOM 640 N N . TYR A 1 86 ? 6.945 -38.781 -12.531 1 92.12 86 TYR A N 1
ATOM 641 C CA . TYR A 1 86 ? 6.086 -37.75 -11.953 1 92.12 86 TYR A CA 1
ATOM 642 C C . TYR A 1 86 ? 6.914 -36.594 -11.391 1 92.12 86 TYR A C 1
ATOM 644 O O . TYR A 1 86 ? 8.125 -36.719 -11.203 1 92.12 86 TYR A O 1
ATOM 652 N N . ALA A 1 87 ? 6.242 -35.438 -11.219 1 91.44 87 ALA A N 1
ATOM 653 C CA . ALA A 1 87 ? 6.918 -34.344 -10.5 1 91.44 87 ALA A CA 1
ATOM 654 C C . ALA A 1 87 ? 7.43 -34.844 -9.148 1 91.44 87 ALA A C 1
ATOM 656 O O . ALA A 1 87 ? 6.695 -35.469 -8.383 1 91.44 87 ALA A O 1
ATOM 657 N N . GLY A 1 88 ? 8.617 -34.562 -8.922 1 93.38 88 GLY A N 1
ATOM 658 C CA . GLY A 1 88 ? 9.219 -35 -7.672 1 93.38 88 GLY A CA 1
ATOM 659 C C . GLY A 1 88 ? 10.109 -36.219 -7.828 1 93.38 88 GLY A C 1
ATOM 660 O O . GLY A 1 88 ? 10.898 -36.531 -6.938 1 93.38 88 GLY A O 1
ATOM 661 N N . ASP A 1 89 ? 9.938 -36.875 -8.93 1 93.31 89 ASP A N 1
ATOM 662 C CA . ASP A 1 89 ? 10.75 -38.062 -9.188 1 93.31 89 ASP A CA 1
ATOM 663 C C . ASP A 1 89 ? 12.125 -37.688 -9.719 1 93.31 89 ASP A C 1
ATOM 665 O O . ASP A 1 89 ? 12.289 -36.625 -10.336 1 93.31 89 ASP A O 1
ATOM 669 N N . ALA A 1 90 ? 13.078 -38.531 -9.391 1 92.88 90 ALA A N 1
ATOM 670 C CA . ALA A 1 90 ? 14.367 -38.5 -10.062 1 92.88 90 ALA A CA 1
ATOM 671 C C . ALA A 1 90 ? 14.531 -39.719 -10.992 1 92.88 90 ALA A C 1
ATOM 673 O O . ALA A 1 90 ? 14.336 -40.844 -10.578 1 92.88 90 ALA A O 1
ATOM 674 N N . PRO A 1 91 ? 14.844 -39.344 -12.234 1 92.56 91 PRO A N 1
ATOM 675 C CA . PRO A 1 91 ? 15.039 -40.469 -13.125 1 92.56 91 PRO A CA 1
ATOM 676 C C . PRO A 1 91 ? 16.156 -41.406 -12.648 1 92.56 91 PRO A C 1
ATOM 678 O O . PRO A 1 91 ? 17.25 -40.969 -12.32 1 92.56 91 PRO A O 1
ATOM 681 N N . ALA A 1 92 ? 15.828 -42.625 -12.633 1 90.38 92 ALA A N 1
ATOM 682 C CA . ALA A 1 92 ? 16.766 -43.625 -12.125 1 90.38 92 ALA A CA 1
ATOM 683 C C . ALA A 1 92 ? 17.812 -43.969 -13.18 1 90.38 92 ALA A C 1
ATOM 685 O O . ALA A 1 92 ? 18.906 -44.469 -12.844 1 90.38 92 ALA A O 1
ATOM 686 N N . SER A 1 93 ? 17.516 -43.844 -14.391 1 93.75 93 SER A N 1
ATOM 687 C CA . SER A 1 93 ? 18.375 -44.188 -15.516 1 93.75 93 SER A CA 1
ATOM 688 C C . SER A 1 93 ? 18.094 -43.281 -16.719 1 93.75 93 SER A C 1
ATOM 690 O O . SER A 1 93 ? 17.047 -42.656 -16.797 1 93.75 93 SER A O 1
ATOM 692 N N . PRO A 1 94 ? 19.062 -43.25 -17.641 1 96.81 94 PRO A N 1
ATOM 693 C CA . PRO A 1 94 ? 18.797 -42.562 -18.906 1 96.81 94 PRO A CA 1
ATOM 694 C C . PRO A 1 94 ? 17.703 -43.219 -19.734 1 96.81 94 PRO A C 1
ATOM 696 O O . PRO A 1 94 ? 17.422 -44.406 -19.531 1 96.81 94 PRO A O 1
ATOM 699 N N . LEU A 1 95 ? 17.094 -42.469 -20.547 1 97.75 95 LEU A N 1
ATOM 700 C CA . LEU A 1 95 ? 16.125 -43.031 -21.484 1 97.75 95 LEU A CA 1
ATOM 701 C C . LEU A 1 95 ? 16.844 -43.688 -22.672 1 97.75 95 LEU A C 1
ATOM 703 O O . LEU A 1 95 ? 17.562 -43 -23.406 1 97.75 95 LEU A O 1
ATOM 707 N N . PRO A 1 96 ? 16.656 -44.938 -22.875 1 96.75 96 PRO A N 1
ATOM 708 C CA . PRO A 1 96 ? 17.297 -45.562 -24.031 1 96.75 96 PRO A CA 1
ATOM 709 C C . PRO A 1 96 ? 16.75 -45.062 -25.359 1 96.75 96 PRO A C 1
ATOM 711 O O . PRO A 1 96 ? 15.586 -44.688 -25.453 1 96.75 96 PRO A O 1
ATOM 714 N N . ALA A 1 97 ? 17.641 -45.125 -26.375 1 95.88 97 ALA A N 1
ATOM 715 C CA . ALA A 1 97 ? 17.172 -44.812 -27.719 1 95.88 97 ALA A CA 1
ATOM 716 C C . ALA A 1 97 ? 16.031 -45.75 -28.141 1 95.88 97 ALA A C 1
ATOM 718 O O . ALA A 1 97 ? 16.047 -46.938 -27.828 1 95.88 97 ALA A O 1
ATOM 719 N N . GLY A 1 98 ? 15.109 -45.188 -28.797 1 97.38 98 GLY A N 1
ATOM 720 C CA . GLY A 1 98 ? 14.008 -45.969 -29.297 1 97.38 98 GLY A CA 1
ATOM 721 C C . GLY A 1 98 ? 12.938 -46.25 -28.25 1 97.38 98 GLY A C 1
ATOM 722 O O . GLY A 1 98 ? 12.047 -47.062 -28.469 1 97.38 98 GLY A O 1
ATOM 723 N N . CYS A 1 99 ? 13.047 -45.625 -27.109 1 97.94 99 CYS A N 1
ATOM 724 C CA . CYS A 1 99 ? 12.07 -45.781 -26.047 1 97.94 99 CYS A CA 1
ATOM 725 C C . CYS A 1 99 ? 11.445 -44.438 -25.672 1 97.94 99 CYS A C 1
ATOM 727 O O . CYS A 1 99 ? 11.945 -43.375 -26.078 1 97.94 99 CYS A O 1
ATOM 729 N N . ALA A 1 100 ? 10.375 -44.469 -25.047 1 98.38 100 ALA A N 1
ATOM 730 C CA . ALA A 1 100 ? 9.695 -43.312 -24.516 1 98.38 100 ALA A CA 1
ATOM 731 C C . ALA A 1 100 ? 9.539 -43.375 -23 1 98.38 100 ALA A C 1
ATOM 733 O O . ALA A 1 100 ? 9.531 -44.469 -22.438 1 98.38 100 ALA A O 1
ATOM 734 N N . ALA A 1 101 ? 9.523 -42.312 -22.391 1 97.94 101 ALA A N 1
ATOM 735 C CA . ALA A 1 101 ? 9.195 -42.188 -20.969 1 97.94 101 ALA A CA 1
ATOM 736 C C . ALA A 1 101 ? 7.875 -41.469 -20.766 1 97.94 101 ALA A C 1
ATOM 738 O O . ALA A 1 101 ? 7.711 -40.312 -21.219 1 97.94 101 ALA A O 1
ATOM 739 N N . ARG A 1 102 ? 6.91 -42.188 -20.125 1 97.12 102 ARG A N 1
ATOM 740 C CA . ARG A 1 102 ? 5.734 -41.438 -19.672 1 97.12 102 ARG A CA 1
ATOM 741 C C . ARG A 1 102 ? 6.117 -40.375 -18.656 1 97.12 102 ARG A C 1
ATOM 743 O O . ARG A 1 102 ? 6.805 -40.656 -17.672 1 97.12 102 ARG A O 1
ATOM 750 N N . ILE A 1 103 ? 5.746 -39.094 -18.891 1 96 103 ILE A N 1
ATOM 751 C CA . ILE A 1 103 ? 6.199 -38 -18.031 1 96 103 ILE A CA 1
ATOM 752 C C . ILE A 1 103 ? 5.035 -37.062 -17.75 1 96 103 ILE A C 1
ATOM 754 O O . ILE A 1 103 ? 4.227 -36.781 -18.641 1 96 103 ILE A O 1
ATOM 758 N N . MET A 1 104 ? 4.926 -36.594 -16.531 1 92.19 104 MET A N 1
ATOM 759 C CA . MET A 1 104 ? 3.895 -35.625 -16.141 1 92.19 104 MET A CA 1
ATOM 760 C C . MET A 1 104 ? 4.477 -34.219 -16.031 1 92.19 104 MET A C 1
ATOM 762 O O . MET A 1 104 ? 5.695 -34.062 -15.961 1 92.19 104 MET A O 1
ATOM 766 N N . THR A 1 105 ? 3.545 -33.281 -16.062 1 90.94 105 THR A N 1
ATOM 767 C CA . THR A 1 105 ? 3.92 -31.891 -15.945 1 90.94 105 THR A CA 1
ATOM 768 C C . THR A 1 105 ? 4.797 -31.672 -14.719 1 90.94 105 THR A C 1
ATOM 770 O O . THR A 1 105 ? 4.469 -32.125 -13.625 1 90.94 105 THR A O 1
ATOM 773 N N . GLY A 1 106 ? 5.914 -31.031 -14.969 1 91.94 106 GLY A N 1
ATOM 774 C CA . GLY A 1 106 ? 6.789 -30.672 -13.859 1 91.94 106 GLY A CA 1
ATOM 775 C C . GLY A 1 106 ? 7.879 -31.703 -13.609 1 91.94 106 GLY A C 1
ATOM 776 O O . GLY A 1 106 ? 8.852 -31.422 -12.906 1 91.94 106 GLY A O 1
ATOM 777 N N . ALA A 1 107 ? 7.742 -32.875 -14.141 1 94.88 107 ALA A N 1
ATOM 778 C CA . ALA A 1 107 ? 8.711 -33.969 -13.914 1 94.88 107 ALA A CA 1
ATOM 779 C C . ALA A 1 107 ? 10.016 -33.688 -14.656 1 94.88 107 ALA A C 1
ATOM 781 O O . ALA A 1 107 ? 10.008 -33.156 -15.758 1 94.88 107 ALA A O 1
ATOM 782 N N . PRO A 1 108 ? 11.141 -34.125 -14.055 1 97.06 108 PRO A N 1
ATOM 783 C CA . PRO A 1 108 ? 12.43 -33.969 -14.734 1 97.06 108 PRO A CA 1
ATOM 784 C C . PRO A 1 108 ? 12.539 -34.844 -15.984 1 97.06 108 PRO A C 1
ATOM 786 O O . PRO A 1 108 ? 12.047 -35.969 -15.992 1 97.06 108 PRO A O 1
ATOM 789 N N . LEU A 1 109 ? 13.164 -34.312 -16.984 1 97.69 109 LEU A N 1
ATOM 790 C CA . LEU A 1 109 ? 13.477 -35.125 -18.141 1 97.69 109 LEU A CA 1
ATOM 791 C C . LEU A 1 109 ? 14.602 -36.125 -17.828 1 97.69 109 LEU A C 1
ATOM 793 O O . LEU A 1 109 ? 15.594 -35.75 -17.188 1 97.69 109 LEU A O 1
ATOM 797 N N . PRO A 1 110 ? 14.438 -37.344 -18.219 1 97.69 110 PRO A N 1
ATOM 798 C CA . PRO A 1 110 ? 15.57 -38.25 -18.078 1 97.69 110 PRO A CA 1
ATOM 799 C C . PRO A 1 110 ? 16.688 -37.938 -19.062 1 97.69 110 PRO A C 1
ATOM 801 O O . PRO A 1 110 ? 16.438 -37.406 -20.141 1 97.69 110 PRO A O 1
ATOM 804 N N . GLU A 1 111 ? 17.891 -38.312 -18.594 1 96.44 111 GLU A N 1
ATOM 805 C CA . GLU A 1 111 ? 19.016 -38.156 -19.516 1 96.44 111 GLU A CA 1
ATOM 806 C C . GLU A 1 111 ? 18.75 -38.875 -20.844 1 96.44 111 GLU A C 1
ATOM 808 O O . GLU A 1 111 ? 18.219 -40 -20.844 1 96.44 111 GLU A O 1
ATOM 813 N N . GLY A 1 112 ? 19.031 -38.219 -21.906 1 95.88 112 GLY A N 1
ATOM 814 C CA . GLY A 1 112 ? 18.797 -38.781 -23.219 1 95.88 112 GLY A CA 1
ATOM 815 C C . GLY A 1 112 ? 17.594 -38.188 -23.922 1 95.88 112 GLY A C 1
ATOM 816 O O . GLY A 1 112 ? 17.609 -38.062 -25.156 1 95.88 112 GLY A O 1
ATOM 817 N N . ALA A 1 113 ? 16.531 -37.938 -23.188 1 97.62 113 ALA A N 1
ATOM 818 C CA . ALA A 1 113 ? 15.367 -37.312 -23.781 1 97.62 113 ALA A CA 1
ATOM 819 C C . ALA A 1 113 ? 15.656 -35.844 -24.125 1 97.62 113 ALA A C 1
ATOM 821 O O . ALA A 1 113 ? 16.281 -35.125 -23.344 1 97.62 113 ALA A O 1
ATOM 822 N N . ASP A 1 114 ? 15.164 -35.406 -25.328 1 97.62 114 ASP A N 1
ATOM 823 C CA . ASP A 1 114 ? 15.453 -34.031 -25.703 1 97.62 114 ASP A CA 1
ATOM 824 C C . ASP A 1 114 ? 14.18 -33.312 -26.141 1 97.62 114 ASP A C 1
ATOM 826 O O . ASP A 1 114 ? 14.234 -32.188 -26.672 1 97.62 114 ASP A O 1
ATOM 830 N N . CYS A 1 115 ? 13.055 -33.906 -25.938 1 98 115 CYS A N 1
ATOM 831 C CA . CYS A 1 115 ? 11.766 -33.281 -26.234 1 98 115 CYS A CA 1
ATOM 832 C C . CYS A 1 115 ? 10.633 -33.969 -25.5 1 98 115 CYS A C 1
ATOM 834 O O . CYS A 1 115 ? 10.836 -35.031 -24.906 1 98 115 CYS A O 1
ATOM 836 N N . VAL A 1 116 ? 9.5 -33.375 -25.469 1 98.25 116 VAL A N 1
ATOM 837 C CA . VAL A 1 116 ? 8.305 -33.938 -24.844 1 98.25 116 VAL A CA 1
ATOM 838 C C . VAL A 1 116 ? 7.121 -33.812 -25.797 1 98.25 116 VAL A C 1
ATOM 840 O O . VAL A 1 116 ? 6.824 -32.719 -26.281 1 98.25 116 VAL A O 1
ATOM 843 N N . LEU A 1 117 ? 6.508 -34.844 -26.094 1 98 117 LEU A N 1
ATOM 844 C CA . LEU A 1 117 ? 5.281 -34.844 -26.891 1 98 117 LEU A CA 1
ATOM 845 C C . LEU A 1 117 ? 4.055 -34.906 -25.984 1 98 117 LEU A C 1
ATOM 847 O O . LEU A 1 117 ? 3.926 -35.812 -25.156 1 98 117 LEU A O 1
ATOM 851 N N . MET A 1 118 ? 3.197 -34 -26.172 1 96.12 118 MET A N 1
ATOM 852 C CA . MET A 1 118 ? 1.996 -33.938 -25.344 1 96.12 118 MET A CA 1
ATOM 853 C C . MET A 1 118 ? 1.135 -35.188 -25.547 1 96.12 118 MET A C 1
ATOM 855 O O . MET A 1 118 ? 1.025 -35.688 -26.672 1 96.12 118 MET A O 1
ATOM 859 N N . GLN A 1 119 ? 0.47 -35.625 -24.547 1 95.69 119 GLN A N 1
ATOM 860 C CA . GLN A 1 119 ? -0.268 -36.875 -24.609 1 95.69 119 GLN A CA 1
ATOM 861 C C . GLN A 1 119 ? -1.396 -36.812 -25.625 1 95.69 119 GLN A C 1
ATOM 863 O O . GLN A 1 119 ? -1.785 -37.844 -26.203 1 95.69 119 GLN A O 1
ATOM 868 N N . GLU A 1 120 ? -1.915 -35.562 -25.906 1 94.56 120 GLU A N 1
ATOM 869 C CA . GLU A 1 120 ? -3.012 -35.375 -26.859 1 94.56 120 GLU A CA 1
ATOM 870 C C . GLU A 1 120 ? -2.6 -35.781 -28.266 1 94.56 120 GLU A C 1
ATOM 872 O O . GLU A 1 120 ? -3.451 -36.062 -29.109 1 94.56 120 GLU A O 1
ATOM 877 N N . LEU A 1 121 ? -1.347 -35.812 -28.5 1 97.19 121 LEU A N 1
ATOM 878 C CA . LEU A 1 121 ? -0.82 -36.188 -29.812 1 97.19 121 LEU A CA 1
ATOM 879 C C . LEU A 1 121 ? -0.318 -37.625 -29.797 1 97.19 121 LEU A C 1
ATOM 881 O O . LEU A 1 121 ? 0.59 -37.969 -30.562 1 97.19 121 LEU A O 1
ATOM 885 N N . THR A 1 122 ? -0.869 -38.438 -28.938 1 97.75 122 THR A N 1
ATOM 886 C CA . THR A 1 122 ? -0.544 -39.844 -28.812 1 97.75 122 THR A CA 1
ATOM 887 C C . THR A 1 122 ? -1.792 -40.656 -28.484 1 97.75 122 THR A C 1
ATOM 889 O O . THR A 1 122 ? -2.887 -40.094 -28.359 1 97.75 122 THR A O 1
ATOM 892 N N . ASP A 1 123 ? -1.674 -41.906 -28.25 1 96.69 123 ASP A N 1
ATOM 893 C CA . ASP A 1 123 ? -2.787 -42.75 -27.828 1 96.69 123 ASP A CA 1
ATOM 894 C C . ASP A 1 123 ? -2.777 -42.938 -26.312 1 96.69 123 ASP A C 1
ATOM 896 O O . ASP A 1 123 ? -3.541 -43.75 -25.781 1 96.69 123 ASP A O 1
ATOM 900 N N . SER A 1 124 ? -1.846 -42.312 -25.641 1 96 124 SER A N 1
ATOM 901 C CA . SER A 1 124 ? -1.715 -42.344 -24.188 1 96 124 SER A CA 1
ATOM 902 C C . SER A 1 124 ? -1.476 -43.781 -23.703 1 96 124 SER A C 1
ATOM 904 O O . SER A 1 124 ? -1.978 -44.156 -22.641 1 96 124 SER A O 1
ATOM 906 N N . GLY A 1 125 ? -0.713 -44.469 -24.453 1 95.44 125 GLY A N 1
ATOM 907 C CA . GLY A 1 125 ? -0.427 -45.844 -24.078 1 95.44 125 GLY A CA 1
ATOM 908 C C . GLY A 1 125 ? 0.492 -45.969 -22.875 1 95.44 125 GLY A C 1
ATOM 909 O O . GLY A 1 125 ? 1.288 -45.062 -22.609 1 95.44 125 GLY A O 1
ATOM 910 N N . GLU A 1 126 ? 0.467 -47.156 -22.172 1 94.62 126 GLU A N 1
ATOM 911 C CA . GLU A 1 126 ? 1.237 -47.344 -20.938 1 94.62 126 GLU A CA 1
ATOM 912 C C . GLU A 1 126 ? 2.467 -48.219 -21.203 1 94.62 126 GLU A C 1
ATOM 914 O O . GLU A 1 126 ? 3.555 -47.906 -20.703 1 94.62 126 GLU A O 1
ATOM 919 N N . GLU A 1 127 ? 2.328 -49.219 -21.922 1 97.06 127 GLU A N 1
ATOM 920 C CA . GLU A 1 127 ? 3.441 -50.125 -22.25 1 97.06 127 GLU A CA 1
ATOM 921 C C . GLU A 1 127 ? 4.145 -49.688 -23.531 1 97.06 127 GLU A C 1
ATOM 923 O O . GLU A 1 127 ? 5.367 -49.781 -23.641 1 97.06 127 GLU A O 1
ATOM 928 N N . THR A 1 128 ? 3.355 -49.344 -24.453 1 98 128 THR A N 1
ATOM 929 C CA . THR A 1 128 ? 3.783 -48.719 -25.703 1 98 128 THR A CA 1
ATOM 930 C C . THR A 1 128 ? 2.967 -47.469 -25.984 1 98 128 THR A C 1
ATOM 932 O O . THR A 1 128 ? 1.878 -47.281 -25.438 1 98 128 THR A O 1
ATOM 935 N N . VAL A 1 129 ? 3.537 -46.594 -26.734 1 98.25 129 VAL A N 1
ATOM 936 C CA . VAL A 1 129 ? 2.809 -45.375 -27.078 1 98.25 129 VAL A CA 1
ATOM 937 C C . VAL A 1 129 ? 2.928 -45.125 -28.594 1 98.25 129 VAL A C 1
ATOM 939 O O . VAL A 1 129 ? 3.996 -45.312 -29.172 1 98.25 129 VAL A O 1
ATOM 942 N N . GLN A 1 130 ? 1.87 -44.75 -29.188 1 98.5 130 GLN A N 1
ATOM 943 C CA . GLN A 1 130 ? 1.859 -44.312 -30.578 1 98.5 130 GLN A CA 1
ATOM 944 C C . GLN A 1 130 ? 1.96 -42.781 -30.641 1 98.5 130 GLN A C 1
ATOM 946 O O . GLN A 1 130 ? 1.153 -42.062 -30.047 1 98.5 130 GLN A O 1
ATOM 951 N N . LEU A 1 131 ? 2.93 -42.312 -31.375 1 98.38 131 LEU A N 1
ATOM 952 C CA . LEU A 1 131 ? 3.164 -40.906 -31.578 1 98.38 131 LEU A CA 1
ATOM 953 C C . LEU A 1 131 ? 2.514 -40.406 -32.875 1 98.38 131 LEU A C 1
ATOM 955 O O . LEU A 1 131 ? 2.688 -41 -33.906 1 98.38 131 LEU A O 1
ATOM 959 N N . TYR A 1 132 ? 1.853 -39.281 -32.812 1 98.38 132 TYR A N 1
ATOM 960 C CA . TYR A 1 132 ? 1.117 -38.812 -34 1 98.38 132 TYR A CA 1
ATOM 961 C C . TYR A 1 132 ? 1.758 -37.531 -34.531 1 98.38 132 TYR A C 1
ATOM 963 O O . TYR A 1 132 ? 1.174 -36.844 -35.375 1 98.38 132 TYR A O 1
ATOM 971 N N . ALA A 1 133 ? 2.854 -37.188 -34 1 97.94 133 ALA A N 1
ATOM 972 C CA . ALA A 1 133 ? 3.553 -36 -34.5 1 97.94 133 ALA A CA 1
ATOM 973 C C . ALA A 1 133 ? 5.062 -36.156 -34.375 1 97.94 133 ALA A C 1
ATOM 975 O O . ALA A 1 133 ? 5.547 -36.75 -33.406 1 97.94 133 ALA A O 1
ATOM 976 N N . ALA A 1 134 ? 5.777 -35.562 -35.312 1 97.62 134 ALA A N 1
ATOM 977 C CA . ALA A 1 134 ? 7.23 -35.469 -35.188 1 97.62 134 ALA A CA 1
ATOM 978 C C . ALA A 1 134 ? 7.633 -34.375 -34.219 1 97.62 134 ALA A C 1
ATOM 980 O O . ALA A 1 134 ? 6.816 -33.531 -33.875 1 97.62 134 ALA A O 1
ATOM 981 N N . MET A 1 135 ? 8.812 -34.562 -33.719 1 97.25 135 MET A N 1
ATOM 982 C CA . MET A 1 135 ? 9.328 -33.594 -32.75 1 97.25 135 MET A CA 1
ATOM 983 C C . MET A 1 135 ? 10.703 -33.094 -33.156 1 97.25 135 MET A C 1
ATOM 985 O O . MET A 1 135 ? 11.492 -33.812 -33.75 1 97.25 135 MET A O 1
ATOM 989 N N . LYS A 1 136 ? 10.961 -31.797 -32.781 1 97 136 LYS A N 1
ATOM 990 C CA . LYS A 1 136 ? 12.305 -31.234 -32.938 1 97 136 LYS A CA 1
ATOM 991 C C . LYS A 1 136 ? 13.07 -31.312 -31.625 1 97 136 LYS A C 1
ATOM 993 O O . LYS A 1 136 ? 12.461 -31.359 -30.547 1 97 136 LYS A O 1
ATOM 998 N N . PRO A 1 137 ? 14.406 -31.312 -31.797 1 96.62 137 PRO A N 1
ATOM 999 C CA . PRO A 1 137 ? 15.172 -31.234 -30.562 1 96.62 137 PRO A CA 1
ATOM 1000 C C . PRO A 1 137 ? 14.812 -30.016 -29.719 1 96.62 137 PRO A C 1
ATOM 1002 O O . PRO A 1 137 ? 14.57 -28.938 -30.266 1 96.62 137 PRO A O 1
ATOM 1005 N N . GLN A 1 138 ? 14.688 -30.219 -28.375 1 96.12 138 GLN A N 1
ATOM 1006 C CA . GLN A 1 138 ? 14.484 -29.172 -27.375 1 96.12 138 GLN A CA 1
ATOM 1007 C C . GLN A 1 138 ? 13.047 -28.656 -27.406 1 96.12 138 GLN A C 1
ATOM 1009 O O . GLN A 1 138 ? 12.711 -27.719 -26.688 1 96.12 138 GLN A O 1
ATOM 1014 N N . GLN A 1 139 ? 12.25 -29.344 -28.203 1 96.38 139 GLN A N 1
ATOM 1015 C CA . GLN A 1 139 ? 10.859 -28.906 -28.281 1 96.38 139 GLN A CA 1
ATOM 1016 C C . GLN A 1 139 ? 10.086 -29.312 -27.031 1 96.38 139 GLN A C 1
ATOM 1018 O O . GLN A 1 139 ? 10.211 -30.453 -26.547 1 96.38 139 GLN A O 1
ATOM 1023 N N . ASN A 1 140 ? 9.305 -28.359 -26.5 1 95.5 140 ASN A N 1
ATOM 1024 C CA . ASN A 1 140 ? 8.438 -28.578 -25.344 1 95.5 140 ASN A CA 1
ATOM 1025 C C . ASN A 1 140 ? 9.242 -29 -24.125 1 95.5 140 ASN A C 1
ATOM 1027 O O . ASN A 1 140 ? 8.891 -29.953 -23.438 1 95.5 140 ASN A O 1
ATOM 1031 N N . VAL A 1 141 ? 10.305 -28.312 -23.906 1 95.69 141 VAL A N 1
ATOM 1032 C CA . VAL A 1 141 ? 11.125 -28.5 -22.719 1 95.69 141 VAL A CA 1
ATOM 1033 C C . VAL A 1 141 ? 11.281 -27.172 -21.984 1 95.69 141 VAL A C 1
ATOM 1035 O O . VAL A 1 141 ? 11.547 -26.141 -22.609 1 95.69 141 VAL A O 1
ATOM 1038 N N . VAL A 1 142 ? 10.992 -27.172 -20.719 1 94.44 142 VAL A N 1
ATOM 1039 C CA . VAL A 1 142 ? 11.391 -26.047 -19.875 1 94.44 142 VAL A CA 1
ATOM 1040 C C . VAL A 1 142 ? 12.805 -26.281 -19.359 1 94.44 142 VAL A C 1
ATOM 1042 O O . VAL A 1 142 ? 13.039 -27.188 -18.547 1 94.44 142 VAL A O 1
ATOM 1045 N N . PHE A 1 143 ? 13.648 -25.484 -19.75 1 95.25 143 PHE A N 1
ATOM 1046 C CA . PHE A 1 143 ? 15.062 -25.734 -19.5 1 95.25 143 PHE A CA 1
ATOM 1047 C C . PHE A 1 143 ? 15.453 -25.266 -18.109 1 95.25 143 PHE A C 1
ATOM 1049 O O . PHE A 1 143 ? 14.914 -24.281 -17.594 1 95.25 143 PHE A O 1
ATOM 1056 N N . ARG A 1 144 ? 16.406 -26.031 -17.578 1 96.06 144 ARG A N 1
ATOM 1057 C CA . ARG A 1 144 ? 17.047 -25.609 -16.344 1 96.06 144 ARG A CA 1
ATOM 1058 C C . ARG A 1 144 ? 17.469 -24.141 -16.422 1 96.06 144 ARG A C 1
ATOM 1060 O O . ARG A 1 144 ? 18.062 -23.719 -17.406 1 96.06 144 ARG A O 1
ATOM 1067 N N . GLY A 1 145 ? 17.125 -23.328 -15.352 1 95.56 145 GLY A N 1
ATOM 1068 C CA . GLY A 1 145 ? 17.531 -21.938 -15.281 1 95.56 145 GLY A CA 1
ATOM 1069 C C . GLY A 1 145 ? 16.688 -21.031 -16.156 1 95.56 145 GLY A C 1
ATOM 1070 O O . GLY A 1 145 ? 16.969 -19.828 -16.266 1 95.56 145 GLY A O 1
ATOM 1071 N N . GLY A 1 146 ? 15.719 -21.562 -16.781 1 92.81 146 GLY A N 1
ATOM 1072 C CA . GLY A 1 146 ? 14.891 -20.781 -17.688 1 92.81 146 GLY A CA 1
ATOM 1073 C C . GLY A 1 146 ? 14.203 -19.609 -17.016 1 92.81 146 GLY A C 1
ATOM 1074 O O . GLY A 1 146 ? 13.977 -18.578 -17.641 1 92.81 146 GLY A O 1
ATOM 1075 N N . ASP A 1 147 ? 13.812 -19.734 -15.789 1 93.69 147 ASP A N 1
ATOM 1076 C CA . ASP A 1 147 ? 13.188 -18.656 -15.023 1 93.69 147 ASP A CA 1
ATOM 1077 C C . ASP A 1 147 ? 14.25 -17.719 -14.445 1 93.69 147 ASP A C 1
ATOM 1079 O O . ASP A 1 147 ? 14.195 -16.516 -14.664 1 93.69 147 ASP A O 1
ATOM 1083 N N . ILE A 1 148 ? 15.156 -18.328 -13.727 1 95.19 148 ILE A N 1
ATOM 1084 C CA . ILE A 1 148 ? 16.25 -17.531 -13.148 1 95.19 148 ILE A CA 1
ATOM 1085 C C . ILE A 1 148 ? 17.5 -18.391 -13.055 1 95.19 148 ILE A C 1
ATOM 1087 O O . ILE A 1 148 ? 17.438 -19.562 -12.672 1 95.19 148 ILE A O 1
ATOM 1091 N N . ALA A 1 149 ? 18.625 -17.844 -13.453 1 96.81 149 ALA A N 1
ATOM 1092 C CA . ALA A 1 149 ? 19.906 -18.547 -13.422 1 96.81 149 ALA A CA 1
ATOM 1093 C C . ALA A 1 149 ? 20.594 -18.391 -12.062 1 96.81 149 ALA A C 1
ATOM 1095 O O . ALA A 1 149 ? 20.484 -17.344 -11.43 1 96.81 149 ALA A O 1
ATOM 1096 N N . ALA A 1 150 ? 21.312 -19.438 -11.688 1 98 150 ALA A N 1
ATOM 1097 C CA . ALA A 1 150 ? 22.125 -19.344 -10.477 1 98 150 ALA A CA 1
ATOM 1098 C C . ALA A 1 150 ? 23.016 -18.109 -10.523 1 98 150 ALA A C 1
ATOM 1100 O O . ALA A 1 150 ? 23.609 -17.797 -11.562 1 98 150 ALA A O 1
ATOM 1101 N N . GLY A 1 151 ? 23 -17.359 -9.445 1 98.25 151 GLY A N 1
ATOM 1102 C CA . GLY A 1 151 ? 23.844 -16.188 -9.352 1 98.25 151 GLY A CA 1
ATOM 1103 C C . GLY A 1 151 ? 23.141 -14.906 -9.727 1 98.25 151 GLY A C 1
ATOM 1104 O O . GLY A 1 151 ? 23.609 -13.812 -9.414 1 98.25 151 GLY A O 1
ATOM 1105 N N . ALA A 1 152 ? 22.016 -15.023 -10.414 1 97.62 152 ALA A N 1
ATOM 1106 C CA . ALA A 1 152 ? 21.281 -13.82 -10.805 1 97.62 152 ALA A CA 1
ATOM 1107 C C . ALA A 1 152 ? 20.781 -13.062 -9.578 1 97.62 152 ALA A C 1
ATOM 1109 O O . ALA A 1 152 ? 20.391 -13.672 -8.586 1 97.62 152 ALA A O 1
ATOM 1110 N N . VAL A 1 153 ? 20.719 -11.766 -9.648 1 98.38 153 VAL A N 1
ATOM 1111 C CA . VAL A 1 153 ? 20.266 -10.93 -8.547 1 98.38 153 VAL A CA 1
ATOM 1112 C C . VAL A 1 153 ? 18.734 -10.977 -8.445 1 98.38 153 VAL A C 1
ATOM 1114 O O . VAL A 1 153 ? 18.047 -10.773 -9.445 1 98.38 153 VAL A O 1
ATOM 1117 N N . ILE A 1 154 ? 18.234 -11.289 -7.344 1 98.31 154 ILE A N 1
ATOM 1118 C CA . ILE A 1 154 ? 16.812 -11.297 -7.062 1 98.31 154 ILE A CA 1
ATOM 1119 C C . ILE A 1 154 ? 16.391 -9.953 -6.461 1 98.31 154 ILE A C 1
ATOM 1121 O O . ILE A 1 154 ? 15.383 -9.375 -6.859 1 98.31 154 ILE A O 1
ATOM 1125 N N . ALA A 1 155 ? 17.188 -9.445 -5.523 1 98.19 155 ALA A N 1
ATOM 1126 C CA . ALA A 1 155 ? 16.969 -8.156 -4.875 1 98.19 155 ALA A CA 1
ATOM 1127 C C . ALA A 1 155 ? 18.297 -7.508 -4.484 1 98.19 155 ALA A C 1
ATOM 1129 O O . ALA A 1 155 ? 19.109 -8.117 -3.791 1 98.19 155 ALA A O 1
ATOM 1130 N N . GLU A 1 156 ? 18.484 -6.309 -4.945 1 98.06 156 GLU A N 1
ATOM 1131 C CA . GLU A 1 156 ? 19.656 -5.543 -4.5 1 98.06 156 GLU A CA 1
ATOM 1132 C C . GLU A 1 156 ? 19.484 -5.086 -3.055 1 98.06 156 GLU A C 1
ATOM 1134 O O . GLU A 1 156 ? 18.375 -4.992 -2.549 1 98.06 156 GLU A O 1
ATOM 1139 N N . ALA A 1 157 ? 20.641 -4.867 -2.391 1 97.94 157 ALA A N 1
ATOM 1140 C CA . ALA A 1 157 ? 20.547 -4.207 -1.093 1 97.94 157 ALA A CA 1
ATOM 1141 C C . ALA A 1 157 ? 19.734 -2.914 -1.193 1 97.94 157 ALA A C 1
ATOM 1143 O O . ALA A 1 157 ? 19.906 -2.146 -2.145 1 97.94 157 ALA A O 1
ATOM 1144 N N . GLY A 1 158 ? 18.812 -2.723 -0.205 1 98 158 GLY A N 1
ATOM 1145 C CA . GLY A 1 158 ? 18 -1.516 -0.212 1 98 158 GLY A CA 1
ATOM 1146 C C . GLY A 1 158 ? 16.656 -1.708 -0.875 1 98 158 GLY A C 1
ATOM 1147 O O . GLY A 1 158 ? 15.812 -0.798 -0.874 1 98 158 GLY A O 1
ATOM 1148 N N . THR A 1 159 ? 16.406 -2.906 -1.408 1 97.44 159 THR A N 1
ATOM 1149 C CA . THR A 1 159 ? 15.133 -3.217 -2.049 1 97.44 159 THR A CA 1
ATOM 1150 C C . THR A 1 159 ? 14.086 -3.607 -1.011 1 97.44 159 THR A C 1
ATOM 1152 O O . THR A 1 159 ? 14.375 -4.355 -0.076 1 97.44 159 THR A O 1
ATOM 1155 N N . VAL A 1 160 ? 12.938 -3.033 -1.128 1 97.12 160 VAL A N 1
ATOM 1156 C CA . VAL A 1 160 ? 11.82 -3.51 -0.323 1 97.12 160 VAL A CA 1
ATOM 1157 C C . VAL A 1 160 ? 11.328 -4.855 -0.859 1 97.12 160 VAL A C 1
ATOM 1159 O O . VAL A 1 160 ? 11.008 -4.977 -2.043 1 97.12 160 VAL A O 1
ATOM 1162 N N . LEU A 1 161 ? 11.305 -5.793 -0.036 1 97.69 161 LEU A N 1
ATOM 1163 C CA . LEU A 1 161 ? 10.914 -7.137 -0.457 1 97.69 161 LEU A CA 1
ATOM 1164 C C . LEU A 1 161 ? 9.398 -7.25 -0.592 1 97.69 161 LEU A C 1
ATOM 1166 O O . LEU A 1 161 ? 8.664 -6.895 0.329 1 97.69 161 LEU A O 1
ATOM 1170 N N . SER A 1 162 ? 8.961 -7.676 -1.761 1 96.75 162 SER A N 1
ATOM 1171 C CA . SER A 1 162 ? 7.551 -7.879 -2.08 1 96.75 162 SER A CA 1
ATOM 1172 C C . SER A 1 162 ? 7.188 -9.359 -2.053 1 96.75 162 SER A C 1
ATOM 1174 O O . SER A 1 162 ? 8.062 -10.219 -1.942 1 96.75 162 SER A O 1
ATOM 1176 N N . PRO A 1 163 ? 5.871 -9.664 -2.133 1 97.31 163 PRO A N 1
ATOM 1177 C CA . PRO A 1 163 ? 5.473 -11.07 -2.207 1 97.31 163 PRO A CA 1
ATOM 1178 C C . PRO A 1 163 ? 6.145 -11.82 -3.357 1 97.31 163 PRO A C 1
ATOM 1180 O O . PRO A 1 163 ? 6.547 -12.977 -3.197 1 97.31 163 PRO A O 1
ATOM 1183 N N . ALA A 1 164 ? 6.305 -11.156 -4.469 1 96.81 164 ALA A N 1
ATOM 1184 C CA . ALA A 1 164 ? 6.992 -11.773 -5.602 1 96.81 164 ALA A CA 1
ATOM 1185 C C . ALA A 1 164 ? 8.445 -12.094 -5.25 1 96.81 164 ALA A C 1
ATOM 1187 O O . ALA A 1 164 ? 8.93 -13.188 -5.547 1 96.81 164 ALA A O 1
ATOM 1188 N N . HIS A 1 165 ? 9.125 -11.117 -4.582 1 98.19 165 HIS A N 1
ATOM 1189 C CA . HIS A 1 165 ? 10.477 -11.398 -4.117 1 98.19 165 HIS A CA 1
ATOM 1190 C C . HIS A 1 165 ? 10.5 -12.641 -3.223 1 98.19 165 HIS A C 1
ATOM 1192 O O . HIS A 1 165 ? 11.336 -13.523 -3.404 1 98.19 165 HIS A O 1
ATOM 1198 N N . LEU A 1 166 ? 9.57 -12.672 -2.283 1 98.5 166 LEU A N 1
ATOM 1199 C CA . LEU A 1 166 ? 9.555 -13.758 -1.303 1 98.5 166 LEU A CA 1
ATOM 1200 C C . LEU A 1 166 ? 9.305 -15.094 -1.98 1 98.5 166 LEU A C 1
ATOM 1202 O O . LEU A 1 166 ? 9.906 -16.109 -1.606 1 98.5 166 LEU A O 1
ATOM 1206 N N . GLY A 1 167 ? 8.391 -15.094 -2.943 1 98.31 167 GLY A N 1
ATOM 1207 C CA . GLY A 1 167 ? 8.18 -16.312 -3.705 1 98.31 167 GLY A CA 1
ATOM 1208 C C . GLY A 1 167 ? 9.43 -16.797 -4.414 1 98.31 167 GLY A C 1
ATOM 1209 O O . GLY A 1 167 ? 9.766 -17.984 -4.348 1 98.31 167 GLY A O 1
ATOM 1210 N N . VAL A 1 168 ? 10.102 -15.891 -5.098 1 98.31 168 VAL A N 1
ATOM 1211 C CA . VAL A 1 168 ? 11.305 -16.25 -5.84 1 98.31 168 VAL A CA 1
ATOM 1212 C C . VAL A 1 168 ? 12.398 -16.688 -4.871 1 98.31 168 VAL A C 1
ATOM 1214 O O . VAL A 1 168 ? 13.07 -17.703 -5.105 1 98.31 168 VAL A O 1
ATOM 1217 N N . LEU A 1 169 ? 12.562 -15.977 -3.734 1 98.81 169 LEU A N 1
ATOM 1218 C CA . LEU A 1 169 ? 13.547 -16.344 -2.725 1 98.81 169 LEU A CA 1
ATOM 1219 C C . LEU A 1 169 ? 13.227 -17.719 -2.135 1 98.81 169 LEU A C 1
ATOM 1221 O O . LEU A 1 169 ? 14.125 -18.531 -1.901 1 98.81 169 LEU A O 1
ATOM 1225 N N . ALA A 1 170 ? 11.953 -17.969 -1.896 1 98.62 170 ALA A N 1
ATOM 1226 C CA . ALA A 1 170 ? 11.531 -19.297 -1.425 1 98.62 170 ALA A CA 1
ATOM 1227 C C . ALA A 1 170 ? 11.953 -20.375 -2.408 1 98.62 170 ALA A C 1
ATOM 1229 O O . ALA A 1 170 ? 12.477 -21.422 -2.004 1 98.62 170 ALA A O 1
ATOM 1230 N N . GLY A 1 171 ? 11.742 -20.109 -3.674 1 98 171 GLY A N 1
ATOM 1231 C CA . GLY A 1 171 ? 12.133 -21.047 -4.719 1 98 171 GLY A CA 1
ATOM 1232 C C . GLY A 1 171 ? 13.625 -21.312 -4.75 1 98 171 GLY A C 1
ATOM 1233 O O . GLY A 1 171 ? 14.07 -22.281 -5.383 1 98 171 GLY A O 1
ATOM 1234 N N . GLN A 1 172 ? 14.383 -20.484 -4.09 1 98.38 172 GLN A N 1
ATOM 1235 C CA . GLN A 1 172 ? 15.828 -20.625 -4.016 1 98.38 172 GLN A CA 1
ATOM 1236 C C . GLN A 1 172 ? 16.25 -21.266 -2.701 1 98.38 172 GLN A C 1
ATOM 1238 O O . GLN A 1 172 ? 17.453 -21.359 -2.402 1 98.38 172 GLN A O 1
ATOM 1243 N N . GLY A 1 173 ? 15.312 -21.609 -1.878 1 98.31 173 GLY A N 1
ATOM 1244 C CA . GLY A 1 173 ? 15.594 -22.344 -0.653 1 98.31 173 GLY A CA 1
ATOM 1245 C C . GLY A 1 173 ? 15.906 -21.438 0.523 1 98.31 173 GLY A C 1
ATOM 1246 O O . GLY A 1 173 ? 16.391 -21.906 1.56 1 98.31 173 GLY A O 1
ATOM 1247 N N . TYR A 1 174 ? 15.688 -20.125 0.411 1 98.62 174 TYR A N 1
ATOM 1248 C CA . TYR A 1 174 ? 15.906 -19.203 1.53 1 98.62 174 TYR A CA 1
ATOM 1249 C C . TYR A 1 174 ? 14.914 -19.469 2.654 1 98.62 174 TYR A C 1
ATOM 1251 O O . TYR A 1 174 ? 13.703 -19.359 2.455 1 98.62 174 TYR A O 1
ATOM 1259 N N . ALA A 1 175 ? 15.375 -19.812 3.793 1 98.19 175 ALA A N 1
ATOM 1260 C CA . ALA A 1 175 ? 14.523 -19.922 4.973 1 98.19 175 ALA A CA 1
ATOM 1261 C C . ALA A 1 175 ? 14.422 -18.594 5.699 1 98.19 175 ALA A C 1
ATOM 1263 O O . ALA A 1 175 ? 13.414 -18.312 6.359 1 98.19 175 ALA A O 1
ATOM 1264 N N . GLU A 1 176 ? 15.484 -17.875 5.598 1 98.69 176 GLU A N 1
ATOM 1265 C CA . GLU A 1 176 ? 15.625 -16.562 6.227 1 98.69 176 GLU A CA 1
ATOM 1266 C C . GLU A 1 176 ? 16.391 -15.609 5.332 1 98.69 176 GLU A C 1
ATOM 1268 O O . GLU A 1 176 ? 17.094 -16.031 4.406 1 98.69 176 GLU A O 1
ATOM 1273 N N . VAL A 1 177 ? 16.25 -14.367 5.543 1 98.75 177 VAL A N 1
ATOM 1274 C CA . VAL A 1 177 ? 16.938 -13.367 4.746 1 98.75 177 VAL A CA 1
ATOM 1275 C C . VAL A 1 177 ? 17.422 -12.234 5.648 1 98.75 177 VAL A C 1
ATOM 1277 O O . VAL A 1 177 ? 16.797 -11.922 6.66 1 98.75 177 VAL A O 1
ATOM 1280 N N . PRO A 1 178 ? 18.562 -11.648 5.309 1 98.81 178 PRO A N 1
ATOM 1281 C CA . PRO A 1 178 ? 19.031 -10.469 6.031 1 98.81 178 PRO A CA 1
ATOM 1282 C C . PRO A 1 178 ? 18.297 -9.188 5.625 1 98.81 178 PRO A C 1
ATOM 1284 O O . PRO A 1 178 ? 18.219 -8.875 4.434 1 98.81 178 PRO A O 1
ATOM 1287 N N . VAL A 1 179 ? 17.766 -8.469 6.586 1 98.88 179 VAL A N 1
ATOM 1288 C CA . VAL A 1 179 ? 17.062 -7.207 6.355 1 98.88 179 VAL A CA 1
ATOM 1289 C C . VAL A 1 179 ? 17.562 -6.156 7.344 1 98.88 179 VAL A C 1
ATOM 1291 O O . VAL A 1 179 ? 18.219 -6.484 8.336 1 98.88 179 VAL A O 1
ATOM 1294 N N . TYR A 1 180 ? 17.406 -4.906 7.039 1 98.75 180 TYR A N 1
ATOM 1295 C CA . TYR A 1 180 ? 17.688 -3.846 7.996 1 98.75 180 TYR A CA 1
ATOM 1296 C C . TYR A 1 180 ? 16.672 -3.842 9.125 1 98.75 180 TYR A C 1
ATOM 1298 O O . TYR A 1 180 ? 15.484 -4.098 8.906 1 98.75 180 TYR A O 1
ATOM 1306 N N . LYS A 1 181 ? 17.156 -3.549 10.344 1 98.62 181 LYS A N 1
ATOM 1307 C CA . LYS A 1 181 ? 16.234 -3.377 11.461 1 98.62 181 LYS A CA 1
ATOM 1308 C C . LYS A 1 181 ? 15.305 -2.184 11.227 1 98.62 181 LYS A C 1
ATOM 1310 O O . LYS A 1 181 ? 15.719 -1.176 10.648 1 98.62 181 LYS A O 1
ATOM 1315 N N . THR A 1 182 ? 14.094 -2.326 11.68 1 98.19 182 THR A N 1
ATOM 1316 C CA . THR A 1 182 ? 13.086 -1.277 11.555 1 98.19 182 THR A CA 1
ATOM 1317 C C . THR A 1 182 ? 13.484 -0.047 12.367 1 98.19 182 THR A C 1
ATOM 1319 O O . THR A 1 182 ? 13.883 -0.165 13.523 1 98.19 182 THR A O 1
ATOM 1322 N N . LEU A 1 183 ? 13.398 1.1 11.766 1 98.56 183 LEU A N 1
ATOM 1323 C CA . LEU A 1 183 ? 13.672 2.34 12.484 1 98.56 183 LEU A CA 1
ATOM 1324 C C . LEU A 1 183 ? 12.461 2.752 13.328 1 98.56 183 LEU A C 1
ATOM 1326 O O . LEU A 1 183 ? 11.32 2.535 12.922 1 98.56 183 LEU A O 1
ATOM 1330 N N . THR A 1 184 ? 12.719 3.334 14.43 1 98.75 184 THR A N 1
ATOM 1331 C CA . THR A 1 184 ? 11.68 3.916 15.281 1 98.75 184 THR A CA 1
ATOM 1332 C C . THR A 1 184 ? 11.641 5.434 15.125 1 98.75 184 THR A C 1
ATOM 1334 O O . THR A 1 184 ? 12.672 6.102 15.234 1 98.75 184 THR A O 1
ATOM 1337 N N . VAL A 1 185 ? 10.492 5.992 14.859 1 98.88 185 VAL A N 1
ATOM 1338 C CA . VAL A 1 185 ? 10.32 7.43 14.672 1 98.88 185 VAL A CA 1
ATOM 1339 C C . VAL A 1 185 ? 9.453 7.996 15.805 1 98.88 185 VAL A C 1
ATOM 1341 O O . VAL A 1 185 ? 8.367 7.484 16.078 1 98.88 185 VAL A O 1
ATOM 1344 N N . GLY A 1 186 ? 10.008 8.977 16.516 1 98.81 186 GLY A N 1
ATOM 1345 C CA . GLY A 1 186 ? 9.195 9.742 17.453 1 98.81 186 GLY A CA 1
ATOM 1346 C C . GLY A 1 186 ? 8.297 10.758 16.766 1 98.81 186 GLY A C 1
ATOM 1347 O O . GLY A 1 186 ? 8.75 11.508 15.898 1 98.81 186 GLY A O 1
ATOM 1348 N N . VAL A 1 187 ? 7.055 10.773 17.094 1 98.75 187 VAL A N 1
ATOM 1349 C CA . VAL A 1 187 ? 6.086 11.75 16.609 1 98.75 187 VAL A CA 1
ATOM 1350 C C . VAL A 1 187 ? 5.578 12.594 17.766 1 98.75 187 VAL A C 1
ATOM 1352 O O . VAL A 1 187 ? 4.953 12.078 18.703 1 98.75 187 VAL A O 1
ATOM 1355 N N . LEU A 1 188 ? 5.875 13.875 17.719 1 98 188 LEU A N 1
ATOM 1356 C CA . LEU A 1 188 ? 5.539 14.789 18.812 1 98 188 LEU A CA 1
ATOM 1357 C C . LEU A 1 188 ? 4.625 15.906 18.328 1 98 188 LEU A C 1
ATOM 1359 O O . LEU A 1 188 ? 5.062 16.781 17.562 1 98 188 LEU A O 1
ATOM 1363 N N . ALA A 1 189 ? 3.422 15.867 18.688 1 96.81 189 ALA A N 1
ATOM 1364 C CA . ALA A 1 189 ? 2.521 16.984 18.438 1 96.81 189 ALA A CA 1
ATOM 1365 C C . ALA A 1 189 ? 2.619 18.031 19.547 1 96.81 189 ALA A C 1
ATOM 1367 O O . ALA A 1 189 ? 2.557 17.703 20.734 1 96.81 189 ALA A O 1
ATOM 1368 N N . THR A 1 190 ? 2.793 19.266 19.156 1 94.19 190 THR A N 1
ATOM 1369 C CA . THR A 1 190 ? 2.918 20.344 20.125 1 94.19 190 THR A CA 1
ATOM 1370 C C . THR A 1 190 ? 1.731 21.297 20.047 1 94.19 190 THR A C 1
ATOM 1372 O O . THR A 1 190 ? 1.253 21.594 18.938 1 94.19 190 THR A O 1
ATOM 1375 N N . GLY A 1 191 ? 1.277 21.719 21.188 1 93.12 191 GLY A N 1
ATOM 1376 C CA . GLY A 1 191 ? 0.185 22.688 21.266 1 93.12 191 GLY A CA 1
ATOM 1377 C C . GLY A 1 191 ? -0.585 22.609 22.578 1 93.12 191 GLY A C 1
ATOM 1378 O O . GLY A 1 191 ? -1.102 21.547 22.938 1 93.12 191 GLY A O 1
ATOM 1379 N N . SER A 1 192 ? -0.72 23.75 23.203 1 92.38 192 SER A N 1
ATOM 1380 C CA . SER A 1 192 ? -1.464 23.812 24.453 1 92.38 192 SER A CA 1
ATOM 1381 C C . SER A 1 192 ? -2.951 23.578 24.234 1 92.38 192 SER A C 1
ATOM 1383 O O . SER A 1 192 ? -3.686 23.25 25.172 1 92.38 192 SER A O 1
ATOM 1385 N N . GLU A 1 193 ? -3.377 23.75 23.031 1 95 193 GLU A N 1
ATOM 1386 C CA . GLU A 1 193 ? -4.777 23.562 22.656 1 95 193 GLU A CA 1
ATOM 1387 C C . GLU A 1 193 ? -5.109 22.094 22.453 1 95 193 GLU A C 1
ATOM 1389 O O . GLU A 1 193 ? -6.281 21.719 22.359 1 95 193 GLU A O 1
ATOM 1394 N N . LEU A 1 194 ? -4.16 21.188 22.469 1 96.44 194 LEU A N 1
ATOM 1395 C CA . LEU A 1 194 ? -4.367 19.812 22.016 1 96.44 194 LEU A CA 1
ATOM 1396 C C . LEU A 1 194 ? -4.863 18.953 23.172 1 96.44 194 LEU A C 1
ATOM 1398 O O . LEU A 1 194 ? -4.395 19.078 24.297 1 96.44 194 LEU A O 1
ATOM 1402 N N . LEU A 1 195 ? -5.82 18.172 22.828 1 97.44 195 LEU A N 1
ATOM 1403 C CA . LEU A 1 195 ? -6.289 17.062 23.656 1 97.44 195 LEU A CA 1
ATOM 1404 C C . LEU A 1 195 ? -5.984 15.719 22.984 1 97.44 195 LEU A C 1
ATOM 1406 O O . LEU A 1 195 ? -5.898 15.641 21.75 1 97.44 195 LEU A O 1
ATOM 1410 N N . ALA A 1 196 ? -5.754 14.68 23.797 1 96.62 196 ALA A N 1
ATOM 1411 C CA . ALA A 1 196 ? -5.703 13.336 23.25 1 96.62 196 ALA A CA 1
ATOM 1412 C C . ALA A 1 196 ? -7.098 12.844 22.875 1 96.62 196 ALA A C 1
ATOM 1414 O O . ALA A 1 196 ? -8.07 13.102 23.594 1 96.62 196 ALA A O 1
ATOM 1415 N N . PRO A 1 197 ? -7.207 12.156 21.734 1 96.25 197 PRO A N 1
ATOM 1416 C CA . PRO A 1 197 ? -8.508 11.539 21.453 1 96.25 197 PRO A CA 1
ATOM 1417 C C . PRO A 1 197 ? -9.008 10.68 22.625 1 96.25 197 PRO A C 1
ATOM 1419 O O . PRO A 1 197 ? -8.242 9.922 23.203 1 96.25 197 PRO A O 1
ATOM 1422 N N . GLY A 1 198 ? -10.281 10.812 22.922 1 96.5 198 GLY A N 1
ATOM 1423 C CA . GLY A 1 198 ? -10.852 10.086 24.047 1 96.5 198 GLY A CA 1
ATOM 1424 C C . GLY A 1 198 ? -11.039 10.938 25.281 1 96.5 198 GLY A C 1
ATOM 1425 O O . GLY A 1 198 ? -11.867 10.625 26.141 1 96.5 198 GLY A O 1
ATOM 1426 N N . GLU A 1 199 ? -10.258 12.008 25.438 1 96.94 199 GLU A N 1
ATOM 1427 C CA . GLU A 1 199 ? -10.438 12.938 26.547 1 96.94 199 GLU A CA 1
ATOM 1428 C C . GLU A 1 199 ? -11.711 13.758 26.375 1 96.94 199 GLU A C 1
ATOM 1430 O O . GLU A 1 199 ? -12.18 13.961 25.25 1 96.94 199 GLU A O 1
ATOM 1435 N N . ALA A 1 200 ? -12.18 14.258 27.484 1 97.5 200 ALA A N 1
ATOM 1436 C CA . ALA A 1 200 ? -13.344 15.141 27.422 1 97.5 200 ALA A CA 1
ATOM 1437 C C . ALA A 1 200 ? -12.984 16.469 26.766 1 97.5 200 ALA A C 1
ATOM 1439 O O . ALA A 1 200 ? -11.969 17.094 27.109 1 97.5 200 ALA A O 1
ATOM 1440 N N . TRP A 1 201 ? -13.836 16.828 25.891 1 97.25 201 TRP A N 1
ATOM 1441 C CA . TRP A 1 201 ? -13.586 18.078 25.172 1 97.25 201 TRP A CA 1
ATOM 1442 C C . TRP A 1 201 ? -13.797 19.281 26.094 1 97.25 201 TRP A C 1
ATOM 1444 O O . TRP A 1 201 ? -14.75 19.312 26.875 1 97.25 201 TRP A O 1
ATOM 1454 N N . THR A 1 202 ? -12.953 20.359 26 1 95.94 202 THR A N 1
ATOM 1455 C CA . THR A 1 202 ? -13.078 21.625 26.719 1 95.94 202 THR A CA 1
ATOM 1456 C C . THR A 1 202 ? -13.023 22.797 25.766 1 95.94 202 THR A C 1
ATOM 1458 O O . THR A 1 202 ? -12.367 22.734 24.719 1 95.94 202 THR A O 1
ATOM 1461 N N . PRO A 1 203 ? -13.703 23.859 26.078 1 95.12 203 PRO A N 1
ATOM 1462 C CA . PRO A 1 203 ? -13.727 25.016 25.188 1 95.12 203 PRO A CA 1
ATOM 1463 C C . PRO A 1 203 ? -12.336 25.516 24.844 1 95.12 203 PRO A C 1
ATOM 1465 O O . PRO A 1 203 ? -11.469 25.609 25.719 1 95.12 203 PRO A O 1
ATOM 1468 N N . GLY A 1 204 ? -12.188 25.766 23.562 1 95.31 204 GLY A N 1
ATOM 1469 C CA . GLY A 1 204 ? -10.922 26.297 23.078 1 95.31 204 GLY A CA 1
ATOM 1470 C C . GLY A 1 204 ? -9.945 25.219 22.656 1 95.31 204 GLY A C 1
ATOM 1471 O O . GLY A 1 204 ? -8.945 25.5 22 1 95.31 204 GLY A O 1
ATOM 1472 N N . LYS A 1 205 ? -10.297 23.984 22.984 1 96.81 205 LYS A N 1
ATOM 1473 C CA . LYS A 1 205 ? -9.383 22.891 22.703 1 96.81 205 LYS A CA 1
ATOM 1474 C C . LYS A 1 205 ? -9.773 22.141 21.438 1 96.81 205 LYS A C 1
ATOM 1476 O O . LYS A 1 205 ? -10.906 22.281 20.969 1 96.81 205 LYS A O 1
ATOM 1481 N N . ILE A 1 206 ? -8.852 21.453 20.844 1 96.62 206 ILE A N 1
ATOM 1482 C CA . ILE A 1 206 ? -9.055 20.531 19.734 1 96.62 206 ILE A CA 1
ATOM 1483 C C . ILE A 1 206 ? -8.281 19.25 19.969 1 96.62 206 ILE A C 1
ATOM 1485 O O . ILE A 1 206 ? -7.352 19.219 20.781 1 96.62 206 ILE A O 1
ATOM 1489 N N . TYR A 1 207 ? -8.633 18.172 19.328 1 97.81 207 TYR A N 1
ATOM 1490 C CA . TYR A 1 207 ? -7.945 16.906 19.5 1 97.81 207 TYR A CA 1
ATOM 1491 C C . TYR A 1 207 ? -6.75 16.797 18.562 1 97.81 207 TYR A C 1
ATOM 1493 O O . TYR A 1 207 ? -6.734 17.422 17.484 1 97.81 207 TYR A O 1
ATOM 1501 N N . ASP A 1 208 ? -5.789 16 18.922 1 97.25 208 ASP A N 1
ATOM 1502 C CA . ASP A 1 208 ? -4.562 15.812 18.141 1 97.25 208 ASP A CA 1
ATOM 1503 C C . ASP A 1 208 ? -4.82 14.953 16.906 1 97.25 208 ASP A C 1
ATOM 1505 O O . ASP A 1 208 ? -4.684 13.727 16.953 1 97.25 208 ASP A O 1
ATOM 1509 N N . ALA A 1 209 ? -5.082 15.578 15.797 1 97.5 209 ALA A N 1
ATOM 1510 C CA . ALA A 1 209 ? -5.285 14.898 14.523 1 97.5 209 ALA A CA 1
ATOM 1511 C C . ALA A 1 209 ? -3.955 14.641 13.82 1 97.5 209 ALA A C 1
ATOM 1513 O O . ALA A 1 209 ? -3.746 13.562 13.25 1 97.5 209 ALA A O 1
ATOM 1514 N N . ASN A 1 210 ? -3.051 15.578 13.922 1 97.44 210 ASN A N 1
ATOM 1515 C CA . ASN A 1 210 ? -1.775 15.492 13.219 1 97.44 210 ASN A CA 1
ATOM 1516 C C . ASN A 1 210 ? -0.94 14.312 13.711 1 97.44 210 ASN A C 1
ATOM 1518 O O . ASN A 1 210 ? -0.447 13.523 12.906 1 97.44 210 ASN A O 1
ATOM 1522 N N . GLY A 1 211 ? -0.828 14.297 15.055 1 98.06 211 GLY A N 1
ATOM 1523 C CA . GLY A 1 211 ? -0.039 13.211 15.609 1 98.06 211 GLY A CA 1
ATOM 1524 C C . GLY A 1 211 ? -0.536 11.836 15.195 1 98.06 211 GLY A C 1
ATOM 1525 O O . GLY A 1 211 ? 0.257 10.969 14.812 1 98.06 211 GLY A O 1
ATOM 1526 N N . VAL A 1 212 ? -1.829 11.664 15.188 1 98.31 212 VAL A N 1
ATOM 1527 C CA . VAL A 1 212 ? -2.436 10.375 14.859 1 98.31 212 VAL A CA 1
ATOM 1528 C C . VAL A 1 212 ? -2.246 10.07 13.383 1 98.31 212 VAL A C 1
ATOM 1530 O O . VAL A 1 212 ? -1.826 8.969 13.016 1 98.31 212 VAL A O 1
ATOM 1533 N N . GLN A 1 213 ? -2.529 11.016 12.5 1 97.81 213 GLN A N 1
ATOM 1534 C CA . GLN A 1 213 ? -2.389 10.836 11.055 1 97.81 213 GLN A CA 1
ATOM 1535 C C . GLN A 1 213 ? -0.941 10.531 10.68 1 97.81 213 GLN A C 1
ATOM 1537 O O . GLN A 1 213 ? -0.674 9.586 9.93 1 97.81 213 GLN A O 1
ATOM 1542 N N . ASN A 1 214 ? 0.018 11.32 11.203 1 98.12 214 ASN A N 1
ATOM 1543 C CA . ASN A 1 214 ? 1.429 11.133 10.883 1 98.12 214 ASN A CA 1
ATOM 1544 C C . ASN A 1 214 ? 1.935 9.773 11.359 1 98.12 214 ASN A C 1
ATOM 1546 O O . ASN A 1 214 ? 2.65 9.086 10.641 1 98.12 214 ASN A O 1
ATOM 1550 N N . ALA A 1 215 ? 1.566 9.422 12.594 1 98.56 215 ALA A N 1
ATOM 1551 C CA . ALA A 1 215 ? 1.977 8.141 13.148 1 98.56 215 ALA A CA 1
ATOM 1552 C C . ALA A 1 215 ? 1.452 6.98 12.305 1 98.56 215 ALA A C 1
ATOM 1554 O O . ALA A 1 215 ? 2.191 6.039 12 1 98.56 215 ALA A O 1
ATOM 1555 N N . ALA A 1 216 ? 0.202 7.051 11.953 1 98 216 ALA A N 1
ATOM 1556 C CA . ALA A 1 216 ? -0.41 5.996 11.148 1 98 216 ALA A CA 1
ATOM 1557 C C . ALA A 1 216 ? 0.3 5.848 9.805 1 98 216 ALA A C 1
ATOM 1559 O O . ALA A 1 216 ? 0.572 4.73 9.359 1 98 216 ALA A O 1
ATOM 1560 N N . ARG A 1 217 ? 0.615 6.961 9.133 1 97.38 217 ARG A N 1
ATOM 1561 C CA . ARG A 1 217 ? 1.289 6.941 7.836 1 97.38 217 ARG A CA 1
ATOM 1562 C C . ARG A 1 217 ? 2.678 6.32 7.953 1 97.38 217 ARG A C 1
ATOM 1564 O O . ARG A 1 217 ? 3.072 5.512 7.109 1 97.38 217 ARG A O 1
ATOM 1571 N N . LEU A 1 218 ? 3.377 6.695 9.008 1 98.12 218 LEU A N 1
ATOM 1572 C CA . LEU A 1 218 ? 4.715 6.156 9.227 1 98.12 218 LEU A CA 1
ATOM 1573 C C . LEU A 1 218 ? 4.656 4.652 9.484 1 98.12 218 LEU A C 1
ATOM 1575 O O . LEU A 1 218 ? 5.469 3.895 8.945 1 98.12 218 LEU A O 1
ATOM 1579 N N . ARG A 1 219 ? 3.697 4.203 10.297 1 97.62 219 ARG A N 1
ATOM 1580 C CA . ARG A 1 219 ? 3.541 2.773 10.547 1 97.62 219 ARG A CA 1
ATOM 1581 C C . ARG A 1 219 ? 3.23 2.025 9.25 1 97.62 219 ARG A C 1
ATOM 1583 O O . ARG A 1 219 ? 3.746 0.93 9.023 1 97.62 219 ARG A O 1
ATOM 1590 N N . GLN A 1 220 ? 2.418 2.604 8.484 1 94.94 220 GLN A N 1
ATOM 1591 C CA . GLN A 1 220 ? 2.07 2.012 7.199 1 94.94 220 GLN A CA 1
ATOM 1592 C C . GLN A 1 220 ? 3.314 1.772 6.352 1 94.94 220 GLN A C 1
ATOM 1594 O O . GLN A 1 220 ? 3.367 0.816 5.574 1 94.94 220 GLN A O 1
ATOM 1599 N N . LEU A 1 221 ? 4.293 2.617 6.492 1 95.38 221 LEU A N 1
ATOM 1600 C CA . LEU A 1 221 ? 5.516 2.545 5.703 1 95.38 221 LEU A CA 1
ATOM 1601 C C . LEU A 1 221 ? 6.535 1.62 6.363 1 95.38 221 LEU A C 1
ATOM 1603 O O . LEU A 1 221 ? 7.648 1.454 5.855 1 95.38 221 LEU A O 1
ATOM 1607 N N . GLY A 1 222 ? 6.203 1.045 7.516 1 95.56 222 GLY A N 1
ATOM 1608 C CA . GLY A 1 222 ? 7.027 0.02 8.133 1 95.56 222 GLY A CA 1
ATOM 1609 C C . GLY A 1 222 ? 7.84 0.533 9.312 1 95.56 222 GLY A C 1
ATOM 1610 O O . GLY A 1 222 ? 8.609 -0.215 9.914 1 95.56 222 GLY A O 1
ATOM 1611 N N . PHE A 1 223 ? 7.652 1.768 9.695 1 98.12 223 PHE A N 1
ATOM 1612 C CA . PHE A 1 223 ? 8.375 2.314 10.836 1 98.12 223 PHE A CA 1
ATOM 1613 C C . PHE A 1 223 ? 7.695 1.938 12.148 1 98.12 223 PHE A C 1
ATOM 1615 O O . PHE A 1 223 ? 6.469 1.795 12.195 1 98.12 223 PHE A O 1
ATOM 1622 N N . ALA A 1 224 ? 8.461 1.711 13.148 1 98.38 224 ALA A N 1
ATOM 1623 C CA . ALA A 1 224 ? 7.918 1.779 14.5 1 98.38 224 ALA A CA 1
ATOM 1624 C C . ALA A 1 224 ? 7.727 3.229 14.945 1 98.38 224 ALA A C 1
ATOM 1626 O O . ALA A 1 224 ? 8.469 4.117 14.523 1 98.38 224 ALA A O 1
ATOM 1627 N N . VAL A 1 225 ? 6.68 3.494 15.773 1 98.62 225 VAL A N 1
ATOM 1628 C CA . VAL A 1 225 ? 6.387 4.887 16.094 1 98.62 225 VAL A CA 1
ATOM 1629 C C . VAL A 1 225 ? 6.156 5.039 17.594 1 98.62 225 VAL A C 1
ATOM 1631 O O . VAL A 1 225 ? 5.48 4.215 18.203 1 98.62 225 VAL A O 1
ATOM 1634 N N . ASN A 1 226 ? 6.734 5.961 18.188 1 98.62 226 ASN A N 1
ATOM 1635 C CA . ASN A 1 226 ? 6.449 6.457 19.531 1 98.62 226 ASN A CA 1
ATOM 1636 C C . ASN A 1 226 ? 5.773 7.824 19.484 1 98.62 226 ASN A C 1
ATOM 1638 O O . ASN A 1 226 ? 6.43 8.844 19.266 1 98.62 226 ASN A O 1
ATOM 1642 N N . ARG A 1 227 ? 4.5 7.871 19.688 1 97.94 227 ARG A N 1
ATOM 1643 C CA . ARG A 1 227 ? 3.73 9.102 19.562 1 97.94 227 ARG A CA 1
ATOM 1644 C C . ARG A 1 227 ? 3.494 9.742 20.922 1 97.94 227 ARG A C 1
ATOM 1646 O O . ARG A 1 227 ? 3.082 9.07 21.875 1 97.94 227 ARG A O 1
ATOM 1653 N N . ARG A 1 228 ? 3.752 11.047 20.984 1 96.88 228 ARG A N 1
ATOM 1654 C CA . ARG A 1 228 ? 3.527 11.867 22.188 1 96.88 228 ARG A CA 1
ATOM 1655 C C . ARG A 1 228 ? 2.93 13.219 21.812 1 96.88 228 ARG A C 1
ATOM 1657 O O . ARG A 1 228 ? 2.877 13.578 20.641 1 96.88 228 ARG A O 1
ATOM 1664 N N . HIS A 1 229 ? 2.352 13.859 22.75 1 95.19 229 HIS A N 1
ATOM 1665 C CA . HIS A 1 229 ? 1.989 15.258 22.594 1 95.19 229 HIS A CA 1
ATOM 1666 C C . HIS A 1 229 ? 2.355 16.062 23.828 1 95.19 229 HIS A C 1
ATOM 1668 O O . HIS A 1 229 ? 2.455 15.508 24.922 1 95.19 229 HIS A O 1
ATOM 1674 N N . CYS A 1 230 ? 2.676 17.344 23.688 1 93.62 230 CYS A N 1
ATOM 1675 C CA . CYS A 1 230 ? 3 18.234 24.797 1 93.62 230 CYS A CA 1
ATOM 1676 C C . CYS A 1 230 ? 2.518 19.656 24.516 1 93.62 230 CYS A C 1
ATOM 1678 O O . CYS A 1 230 ? 1.963 19.922 23.453 1 93.62 230 CYS A O 1
ATOM 1680 N N . SER A 1 231 ? 2.641 20.484 25.516 1 91.19 231 SER A N 1
ATOM 1681 C CA . SER A 1 231 ? 2.234 21.891 25.391 1 91.19 231 SER A CA 1
ATOM 1682 C C . SER A 1 231 ? 3.227 22.672 24.531 1 91.19 231 SER A C 1
ATOM 1684 O O . SER A 1 231 ? 4.203 22.109 24.031 1 91.19 231 SER A O 1
ATOM 1686 N N . ASP A 1 232 ? 2.957 23.953 24.297 1 88.12 232 ASP A N 1
ATOM 1687 C CA . ASP A 1 232 ? 3.828 24.781 23.453 1 88.12 232 ASP A CA 1
ATOM 1688 C C . ASP A 1 232 ? 4.938 25.422 24.297 1 88.12 232 ASP A C 1
ATOM 1690 O O . ASP A 1 232 ? 5.625 26.328 23.828 1 88.12 232 ASP A O 1
ATOM 1694 N N . ASP A 1 233 ? 5.141 24.969 25.469 1 88.44 233 ASP A N 1
ATOM 1695 C CA . ASP A 1 233 ? 6.234 25.438 26.312 1 88.44 233 ASP A CA 1
ATOM 1696 C C . ASP A 1 233 ? 7.586 24.969 25.781 1 88.44 233 ASP A C 1
ATOM 1698 O O . ASP A 1 233 ? 7.801 23.766 25.625 1 88.44 233 ASP A O 1
ATOM 1702 N N . PRO A 1 234 ? 8.5 25.938 25.5 1 90.81 234 PRO A N 1
ATOM 1703 C CA . PRO A 1 234 ? 9.781 25.562 24.906 1 90.81 234 PRO A CA 1
ATOM 1704 C C . PRO A 1 234 ? 10.555 24.562 25.75 1 90.81 234 PRO A C 1
ATOM 1706 O O . PRO A 1 234 ? 11.195 23.656 25.203 1 90.81 234 PRO A O 1
ATOM 1709 N N . GLU A 1 235 ? 10.477 24.719 27.047 1 93.69 235 GLU A N 1
ATOM 1710 C CA . GLU A 1 235 ? 11.195 23.797 27.906 1 93.69 235 GLU A CA 1
ATOM 1711 C C . GLU A 1 235 ? 10.594 22.406 27.859 1 93.69 235 GLU A C 1
ATOM 1713 O O . GLU A 1 235 ? 11.32 21.406 27.891 1 93.69 235 GLU A O 1
ATOM 1718 N N . GLU A 1 236 ? 9.328 22.344 27.859 1 94.5 236 GLU A N 1
ATOM 1719 C CA . GLU A 1 236 ? 8.664 21.047 27.75 1 94.5 236 GLU A CA 1
ATOM 1720 C C . GLU A 1 236 ? 8.945 20.391 26.406 1 94.5 236 GLU A C 1
ATOM 1722 O O . GLU A 1 236 ? 9.219 19.188 26.328 1 94.5 236 GLU A O 1
ATOM 1727 N N . ILE A 1 237 ? 8.891 21.156 25.359 1 95.19 237 ILE A N 1
ATOM 1728 C CA . ILE A 1 237 ? 9.18 20.641 24.031 1 95.19 237 ILE A CA 1
ATOM 1729 C C . ILE A 1 237 ? 10.602 20.094 23.984 1 95.19 237 ILE A C 1
ATOM 1731 O O . ILE A 1 237 ? 10.844 19 23.484 1 95.19 237 ILE A O 1
ATOM 1735 N N . ALA A 1 238 ? 11.523 20.906 24.484 1 96.06 238 ALA A N 1
ATOM 1736 C CA . ALA A 1 238 ? 12.922 20.484 24.484 1 96.06 238 ALA A CA 1
ATOM 1737 C C . ALA A 1 238 ? 13.102 19.172 25.25 1 96.06 238 ALA A C 1
ATOM 1739 O O . ALA A 1 238 ? 13.82 18.281 24.797 1 96.06 238 ALA A O 1
ATOM 1740 N N . ARG A 1 239 ? 12.461 19.078 26.391 1 96.94 239 ARG A N 1
ATOM 1741 C CA . ARG A 1 239 ? 12.539 17.859 27.188 1 96.94 239 ARG A CA 1
ATOM 1742 C C . ARG A 1 239 ? 11.992 16.656 26.438 1 96.94 239 ARG A C 1
ATOM 1744 O O . ARG A 1 239 ? 12.648 15.617 26.359 1 96.94 239 ARG A O 1
ATOM 1751 N N . GLU A 1 240 ? 10.82 16.781 25.891 1 97.19 240 GLU A N 1
ATOM 1752 C CA . GLU A 1 240 ? 10.203 15.703 25.141 1 97.19 240 GLU A CA 1
ATOM 1753 C C . GLU A 1 240 ? 11.062 15.297 23.938 1 97.19 240 GLU A C 1
ATOM 1755 O O . GLU A 1 240 ? 11.227 14.109 23.656 1 97.19 240 GLU A O 1
ATOM 1760 N N . MET A 1 241 ? 11.609 16.234 23.25 1 96.69 241 MET A N 1
ATOM 1761 C CA . MET A 1 241 ? 12.461 15.969 22.094 1 96.69 241 MET A CA 1
ATOM 1762 C C . MET A 1 241 ? 13.711 15.203 22.5 1 96.69 241 MET A C 1
ATOM 1764 O O . MET A 1 241 ? 14.109 14.242 21.828 1 96.69 241 MET A O 1
ATOM 1768 N N . ARG A 1 242 ? 14.289 15.648 23.562 1 97.31 242 ARG A N 1
ATOM 1769 C CA . ARG A 1 242 ? 15.469 14.945 24.062 1 97.31 242 ARG A CA 1
ATOM 1770 C C . ARG A 1 242 ? 15.148 13.492 24.391 1 97.31 242 ARG A C 1
ATOM 1772 O O . ARG A 1 242 ? 15.914 12.586 24.031 1 97.31 242 ARG A O 1
ATOM 1779 N N . GLU A 1 243 ? 14.07 13.305 25.078 1 98.06 243 GLU A N 1
ATOM 1780 C CA . GLU A 1 243 ? 13.664 11.953 25.453 1 98.06 243 GLU A CA 1
ATOM 1781 C C . GLU A 1 243 ? 13.391 11.102 24.219 1 98.06 243 GLU A C 1
ATOM 1783 O O . GLU A 1 243 ? 13.828 9.953 24.141 1 98.06 243 GLU A O 1
ATOM 1788 N N . LEU A 1 244 ? 12.688 11.648 23.234 1 98.31 244 LEU A N 1
ATOM 1789 C CA . LEU A 1 244 ? 12.391 10.922 22 1 98.31 244 LEU A CA 1
ATOM 1790 C C . LEU A 1 244 ? 13.664 10.617 21.234 1 98.31 244 LEU A C 1
ATOM 1792 O O . LEU A 1 244 ? 13.812 9.531 20.672 1 98.31 244 LEU A O 1
ATOM 1796 N N . LEU A 1 245 ? 14.562 11.602 21.188 1 97.75 245 LEU A N 1
ATOM 1797 C CA . LEU A 1 245 ? 15.812 11.406 20.453 1 97.75 245 LEU A CA 1
ATOM 1798 C C . LEU A 1 245 ? 16.672 10.336 21.125 1 97.75 245 LEU A C 1
ATOM 1800 O O . LEU A 1 245 ? 17.5 9.703 20.469 1 97.75 245 LEU A O 1
ATOM 1804 N N . ALA A 1 246 ? 16.453 10.141 22.422 1 97.69 246 ALA A N 1
ATOM 1805 C CA . ALA A 1 246 ? 17.172 9.078 23.141 1 97.69 246 ALA A CA 1
ATOM 1806 C C . ALA A 1 246 ? 16.578 7.711 22.797 1 97.69 246 ALA A C 1
ATOM 1808 O O . ALA A 1 246 ? 17.297 6.707 22.781 1 97.69 246 ALA A O 1
ATOM 1809 N N . GLU A 1 247 ? 15.312 7.672 22.422 1 97.69 247 GLU A N 1
ATOM 1810 C CA . GLU A 1 247 ? 14.602 6.402 22.281 1 97.69 247 GLU A CA 1
ATOM 1811 C C . GLU A 1 247 ? 14.336 6.074 20.812 1 97.69 247 GLU A C 1
ATOM 1813 O O . GLU A 1 247 ? 14.047 4.922 20.484 1 97.69 247 GLU A O 1
ATOM 1818 N N . CYS A 1 248 ? 14.383 7.016 19.969 1 98.5 248 CYS A N 1
ATOM 1819 C CA . CYS A 1 248 ? 13.984 6.844 18.578 1 98.5 248 CYS A CA 1
ATOM 1820 C C . CYS A 1 248 ? 15.133 7.184 17.641 1 98.5 248 CYS A C 1
ATOM 1822 O O . CYS A 1 248 ? 16.141 7.75 18.047 1 98.5 248 CYS A O 1
ATOM 1824 N N . ASP A 1 249 ? 15.016 6.816 16.406 1 98.56 249 ASP A N 1
ATOM 1825 C CA . ASP A 1 249 ? 16.047 7.023 15.391 1 98.56 249 ASP A CA 1
ATOM 1826 C C . ASP A 1 249 ? 15.867 8.359 14.68 1 98.56 249 ASP A C 1
ATOM 1828 O O . ASP A 1 249 ? 16.781 8.844 14.008 1 98.56 249 ASP A O 1
ATOM 1832 N N . ALA A 1 250 ? 14.719 8.938 14.805 1 98.75 250 ALA A N 1
ATOM 1833 C CA . ALA A 1 250 ? 14.344 10.234 14.258 1 98.75 250 ALA A CA 1
ATOM 1834 C C . ALA A 1 250 ? 13.133 10.812 14.984 1 98.75 250 ALA A C 1
ATOM 1836 O O . ALA A 1 250 ? 12.438 10.102 15.711 1 98.75 250 ALA A O 1
ATOM 1837 N N . VAL A 1 251 ? 12.914 12.109 14.828 1 98.75 251 VAL A N 1
ATOM 1838 C CA . VAL A 1 251 ? 11.773 12.742 15.477 1 98.75 251 VAL A CA 1
ATOM 1839 C C . VAL A 1 251 ? 11.07 13.68 14.492 1 98.75 251 VAL A C 1
ATOM 1841 O O . VAL A 1 251 ? 11.727 14.422 13.766 1 98.75 251 VAL A O 1
ATOM 1844 N N . ILE A 1 252 ? 9.781 13.586 14.422 1 98.62 252 ILE A N 1
ATOM 1845 C CA . ILE A 1 252 ? 8.922 14.492 13.672 1 98.62 252 ILE A CA 1
ATOM 1846 C C . ILE A 1 252 ? 7.988 15.234 14.633 1 98.62 252 ILE A C 1
ATOM 1848 O O . ILE A 1 252 ? 7.336 14.609 15.477 1 98.62 252 ILE A O 1
ATOM 1852 N N . THR A 1 253 ? 7.977 16.531 14.516 1 97.19 253 THR A N 1
ATOM 1853 C CA . THR A 1 253 ? 7.023 17.312 15.297 1 97.19 253 THR A CA 1
ATOM 1854 C C . THR A 1 253 ? 5.965 17.953 14.398 1 97.19 253 THR A C 1
ATOM 1856 O O . THR A 1 253 ? 6.184 18.109 13.203 1 97.19 253 THR A O 1
ATOM 1859 N N . SER A 1 254 ? 4.871 18.188 14.906 1 95.38 254 SER A N 1
ATOM 1860 C CA . SER A 1 254 ? 3.842 19 14.273 1 95.38 254 SER A CA 1
ATOM 1861 C C . SER A 1 254 ? 3.359 20.109 15.211 1 95.38 254 SER A C 1
ATOM 1863 O O . SER A 1 254 ? 3.107 19.859 16.391 1 95.38 254 SER A O 1
ATOM 1865 N N . GLY A 1 255 ? 3.305 21.344 14.641 1 89.75 255 GLY A N 1
ATOM 1866 C CA . GLY A 1 255 ? 2.99 22.5 15.453 1 89.75 255 GLY A CA 1
ATOM 1867 C C . GLY A 1 255 ? 4.215 23.297 15.852 1 89.75 255 GLY A C 1
ATOM 1868 O O . GLY A 1 255 ? 5.344 22.844 15.688 1 89.75 255 GLY A O 1
ATOM 1869 N N . GLY A 1 256 ? 4.098 24.516 16.266 1 77.38 256 GLY A N 1
ATOM 1870 C CA . GLY A 1 256 ? 5.133 25.312 16.906 1 77.38 256 GLY A CA 1
ATOM 1871 C C . GLY A 1 256 ? 6.066 25.984 15.906 1 77.38 256 GLY A C 1
ATOM 1872 O O . GLY A 1 256 ? 7.066 26.578 16.297 1 77.38 256 GLY A O 1
ATOM 1873 N N . VAL A 1 257 ? 5.805 25.797 14.602 1 70.62 257 VAL A N 1
ATOM 1874 C CA . VAL A 1 257 ? 6.758 26.312 13.625 1 70.62 257 VAL A CA 1
ATOM 1875 C C . VAL A 1 257 ? 6.262 27.656 13.086 1 70.62 257 VAL A C 1
ATOM 1877 O O . VAL A 1 257 ? 6.883 28.234 12.195 1 70.62 257 VAL A O 1
ATOM 1880 N N . SER A 1 258 ? 5.129 28.172 13.617 1 65.69 258 SER A N 1
ATOM 1881 C CA . SER A 1 258 ? 4.598 29.391 13.031 1 65.69 258 SER A CA 1
ATOM 1882 C C . SER A 1 258 ? 5.383 30.609 13.492 1 65.69 258 SER A C 1
ATOM 1884 O O . SER A 1 258 ? 6.109 30.547 14.484 1 65.69 258 SER A O 1
ATOM 1886 N N . VAL A 1 259 ? 5.516 31.609 12.547 1 51.12 259 VAL A N 1
ATOM 1887 C CA . VAL A 1 259 ? 6.289 32.844 12.633 1 51.12 259 VAL A CA 1
ATOM 1888 C C . VAL A 1 259 ? 5.707 33.75 13.711 1 51.12 259 VAL A C 1
ATOM 1890 O O . VAL A 1 259 ? 6.234 34.844 13.977 1 51.12 259 VAL A O 1
ATOM 1893 N N . GLY A 1 260 ? 4.707 33.312 14.336 1 52.94 260 GLY A N 1
ATOM 1894 C CA . GLY A 1 260 ? 4.16 34.312 15.266 1 52.94 260 GLY A CA 1
ATOM 1895 C C . GLY A 1 260 ? 5.004 34.469 16.516 1 52.94 260 GLY A C 1
ATOM 1896 O O . GLY A 1 260 ? 6.172 34.094 16.547 1 52.94 260 GLY A O 1
ATOM 1897 N N . GLN A 1 261 ? 4.594 35.25 17.422 1 50.69 261 GLN A N 1
ATOM 1898 C CA . GLN A 1 261 ? 5.281 35.594 18.656 1 50.69 261 GLN A CA 1
ATOM 1899 C C . GLN A 1 261 ? 5.738 34.344 19.406 1 50.69 261 GLN A C 1
ATOM 1901 O O . GLN A 1 261 ? 6.711 34.406 20.156 1 50.69 261 GLN A O 1
ATOM 1906 N N . LYS A 1 262 ? 5.254 33.25 19.125 1 56.88 262 LYS A N 1
ATOM 1907 C CA . LYS A 1 262 ? 5.535 32.062 19.906 1 56.88 262 LYS A CA 1
ATOM 1908 C C . LYS A 1 262 ? 6.223 31 19.062 1 56.88 262 LYS A C 1
ATOM 1910 O O . LYS A 1 262 ? 5.609 29.984 18.719 1 56.88 262 LYS A O 1
ATOM 1915 N N . ASP A 1 263 ? 7.246 31.422 18.234 1 63.31 263 ASP A N 1
ATOM 1916 C CA . ASP A 1 263 ? 7.953 30.344 17.547 1 63.31 263 ASP A CA 1
ATOM 1917 C C . ASP A 1 263 ? 8.867 29.594 18.516 1 63.31 263 ASP A C 1
ATOM 1919 O O . ASP A 1 263 ? 9.961 30.062 18.844 1 63.31 263 ASP A O 1
ATOM 1923 N N . TYR A 1 264 ? 8.359 28.531 19 1 79.94 264 TYR A N 1
ATOM 1924 C CA . TYR A 1 264 ? 9.039 27.844 20.094 1 79.94 264 TYR A CA 1
ATOM 1925 C C . TYR A 1 264 ? 10.039 26.828 19.562 1 79.94 264 TYR A C 1
ATOM 1927 O O . TYR A 1 264 ? 11.102 26.625 20.156 1 79.94 264 TYR A O 1
ATOM 1935 N N . LEU A 1 265 ? 9.789 26.391 18.328 1 85.06 265 LEU A N 1
ATOM 1936 C CA . LEU A 1 265 ? 10.586 25.25 17.875 1 85.06 265 LEU A CA 1
ATOM 1937 C C . LEU A 1 265 ? 11.961 25.719 17.391 1 85.06 265 LEU A C 1
ATOM 1939 O O . LEU A 1 265 ? 12.969 25.078 17.672 1 85.06 265 LEU A O 1
ATOM 1943 N N . PRO A 1 266 ? 12.031 26.875 16.703 1 82.44 266 PRO A N 1
ATOM 1944 C CA . PRO A 1 266 ? 13.375 27.344 16.359 1 82.44 266 PRO A CA 1
ATOM 1945 C C . PRO A 1 266 ? 14.258 27.531 17.594 1 82.44 266 PRO A C 1
ATOM 1947 O O . PRO A 1 266 ? 15.438 27.172 17.578 1 82.44 266 PRO A O 1
ATOM 1950 N N . ALA A 1 267 ? 13.633 28.016 18.609 1 85.62 267 ALA A N 1
ATOM 1951 C CA . ALA A 1 267 ? 14.367 28.203 19.859 1 85.62 267 ALA A CA 1
ATOM 1952 C C . ALA A 1 267 ? 14.781 26.859 20.453 1 85.62 267 ALA A C 1
ATOM 1954 O O . ALA A 1 267 ? 15.898 26.703 20.969 1 85.62 267 ALA A O 1
ATOM 1955 N N . VAL A 1 268 ? 13.898 25.938 20.406 1 92.31 268 VAL A N 1
ATOM 1956 C CA . VAL A 1 268 ? 14.164 24.594 20.922 1 92.31 268 VAL A CA 1
ATOM 1957 C C . VAL A 1 268 ? 15.289 23.953 20.125 1 92.31 268 VAL A C 1
ATOM 1959 O O . VAL A 1 268 ? 16.188 23.344 20.703 1 92.31 268 VAL A O 1
ATOM 1962 N N . LEU A 1 269 ? 15.289 24.047 18.812 1 93.44 269 LEU A N 1
ATOM 1963 C CA . LEU A 1 269 ? 16.312 23.469 17.953 1 93.44 269 LEU A CA 1
ATOM 1964 C C . LEU A 1 269 ? 17.688 24.078 18.25 1 93.44 269 LEU A C 1
ATOM 1966 O O . LEU A 1 269 ? 18.688 23.359 18.25 1 93.44 269 LEU A O 1
ATOM 1970 N N . GLU A 1 270 ? 17.641 25.359 18.5 1 91.06 270 GLU A N 1
ATOM 1971 C CA . GLU A 1 270 ? 18.891 26.016 18.891 1 91.06 270 GLU A CA 1
ATOM 1972 C C . GLU A 1 270 ? 19.406 25.484 20.219 1 91.06 270 GLU A C 1
ATOM 1974 O O . GLU A 1 270 ? 20.594 25.172 20.344 1 91.06 270 GLU A O 1
ATOM 1979 N N . GLN A 1 271 ? 18.5 25.391 21.141 1 93 271 GLN A N 1
ATOM 1980 C CA . GLN A 1 271 ? 18.844 24.859 22.469 1 93 271 GLN A CA 1
ATOM 1981 C C . GLN A 1 271 ? 19.438 23.453 22.359 1 93 271 GLN A C 1
ATOM 1983 O O . GLN A 1 271 ? 20.328 23.094 23.125 1 93 271 GLN A O 1
ATOM 1988 N N . LEU A 1 272 ? 19.016 22.734 21.422 1 96.12 272 LEU A N 1
ATOM 1989 C CA . LEU A 1 272 ? 19.422 21.344 21.266 1 96.12 272 LEU A CA 1
ATOM 1990 C C . LEU A 1 272 ? 20.594 21.234 20.281 1 96.12 272 LEU A C 1
ATOM 1992 O O . LEU A 1 272 ? 20.984 20.125 19.906 1 96.12 272 LEU A O 1
ATOM 1996 N N . ASN A 1 273 ? 21.172 22.344 19.828 1 96 273 ASN A N 1
ATOM 1997 C CA . ASN A 1 273 ? 22.312 22.406 18.922 1 96 273 ASN A CA 1
ATOM 1998 C C . ASN A 1 273 ? 22.047 21.656 17.625 1 96 273 ASN A C 1
ATOM 2000 O O . ASN A 1 273 ? 22.875 20.875 17.172 1 96 273 ASN A O 1
ATOM 2004 N N . ALA A 1 274 ? 20.906 21.906 17.094 1 96.69 274 ALA A N 1
ATOM 2005 C CA . ALA A 1 274 ? 20.516 21.266 15.844 1 96.69 274 ALA A CA 1
ATOM 2006 C C . ALA A 1 274 ? 21.359 21.781 14.68 1 96.69 274 ALA A C 1
ATOM 2008 O O . ALA A 1 274 ? 21.656 22.969 14.602 1 96.69 274 ALA A O 1
ATOM 2009 N N . ASP A 1 275 ? 21.812 20.906 13.812 1 97.25 275 ASP A N 1
ATOM 2010 C CA . ASP A 1 275 ? 22.328 21.25 12.492 1 97.25 275 ASP A CA 1
ATOM 2011 C C . ASP A 1 275 ? 21.203 21.438 11.492 1 97.25 275 ASP A C 1
ATOM 2013 O O . ASP A 1 275 ? 20.641 20.453 10.977 1 97.25 275 ASP A O 1
ATOM 2017 N N . ILE A 1 276 ? 20.859 22.672 11.188 1 96.69 276 ILE A N 1
ATOM 2018 C CA . ILE A 1 276 ? 19.688 22.984 10.375 1 96.69 276 ILE A CA 1
ATOM 2019 C C . ILE A 1 276 ? 20 22.75 8.906 1 96.69 276 ILE A C 1
ATOM 2021 O O . ILE A 1 276 ? 20.953 23.312 8.367 1 96.69 276 ILE A O 1
ATOM 2025 N N . LEU A 1 277 ? 19.25 21.906 8.273 1 97.38 277 LEU A N 1
ATOM 2026 C CA . LEU A 1 277 ? 19.375 21.656 6.844 1 97.38 277 LEU A CA 1
ATOM 2027 C C . LEU A 1 277 ? 18.672 22.734 6.027 1 97.38 277 LEU A C 1
ATOM 2029 O O . LEU A 1 277 ? 19.188 23.156 4.984 1 97.38 277 LEU A O 1
ATOM 2033 N N . PHE A 1 278 ? 17.5 23.109 6.469 1 95.75 278 PHE A N 1
ATOM 2034 C CA . PHE A 1 278 ? 16.797 24.266 5.941 1 95.75 278 PHE A CA 1
ATOM 2035 C C . PHE A 1 278 ? 15.719 24.75 6.918 1 95.75 278 PHE A C 1
ATOM 2037 O O . PHE A 1 278 ? 15.266 23.969 7.766 1 95.75 278 PHE A O 1
ATOM 2044 N N . ALA A 1 279 ? 15.367 26 6.832 1 93.88 279 ALA A N 1
ATOM 2045 C CA . ALA A 1 279 ? 14.297 26.641 7.594 1 93.88 279 ALA A CA 1
ATOM 2046 C C . ALA A 1 279 ? 13.328 27.375 6.664 1 93.88 279 ALA A C 1
ATOM 2048 O O . ALA A 1 279 ? 13.594 28.5 6.254 1 93.88 279 ALA A O 1
ATOM 2049 N N . GLY A 1 280 ? 12.25 26.672 6.426 1 93.81 280 GLY A N 1
ATOM 2050 C CA . GLY A 1 280 ? 11.281 27.219 5.492 1 93.81 280 GLY A CA 1
ATOM 2051 C C . GLY A 1 280 ? 11.461 26.703 4.078 1 93.81 280 GLY A C 1
ATOM 2052 O O . GLY A 1 280 ? 12.586 26.531 3.609 1 93.81 280 GLY A O 1
ATOM 2053 N N . VAL A 1 281 ? 10.367 26.359 3.455 1 95 281 VAL A N 1
ATOM 2054 C CA . VAL A 1 281 ? 10.344 25.922 2.062 1 95 281 VAL A CA 1
ATOM 2055 C C . VAL A 1 281 ? 9.391 26.797 1.261 1 95 281 VAL A C 1
ATOM 2057 O O . VAL A 1 281 ? 8.297 27.141 1.729 1 95 281 VAL A O 1
ATOM 2060 N N . ALA A 1 282 ? 9.781 27.188 0.053 1 94.06 282 ALA A N 1
ATOM 2061 C CA . ALA A 1 282 ? 8.984 28.062 -0.797 1 94.06 282 ALA A CA 1
ATOM 2062 C C . ALA A 1 282 ? 7.824 27.312 -1.438 1 94.06 282 ALA A C 1
ATOM 2064 O O . ALA A 1 282 ? 7.816 27.094 -2.65 1 94.06 282 ALA A O 1
ATOM 2065 N N . GLN A 1 283 ? 6.848 27.016 -0.6 1 94.88 283 GLN A N 1
ATOM 2066 C CA . GLN A 1 283 ? 5.664 26.312 -1.078 1 94.88 283 GLN A CA 1
ATOM 2067 C C . GLN A 1 283 ? 4.438 26.656 -0.237 1 94.88 283 GLN A C 1
ATOM 2069 O O . GLN A 1 283 ? 4.566 27.25 0.838 1 94.88 283 GLN A O 1
ATOM 2074 N N . LYS A 1 284 ? 3.314 26.344 -0.784 1 93 284 LYS A N 1
ATOM 2075 C CA . LYS A 1 284 ? 2.053 26.344 -0.049 1 93 284 LYS A CA 1
ATOM 2076 C C . LYS A 1 284 ? 1.298 25.031 -0.245 1 93 284 LYS A C 1
ATOM 2078 O O . LYS A 1 284 ? 1.189 24.531 -1.367 1 93 284 LYS A O 1
ATOM 2083 N N . PRO A 1 285 ? 0.751 24.562 0.762 1 92.62 285 PRO A N 1
ATOM 2084 C CA . PRO A 1 285 ? 0.965 24.922 2.164 1 92.62 285 PRO A CA 1
ATOM 2085 C C . PRO A 1 285 ? 2.295 24.406 2.711 1 92.62 285 PRO A C 1
ATOM 2087 O O . PRO A 1 285 ? 3.07 23.797 1.979 1 92.62 285 PRO A O 1
ATOM 2090 N N . GLY A 1 286 ? 2.619 24.656 3.938 1 92.56 286 GLY A N 1
ATOM 2091 C CA . GLY A 1 286 ? 3.703 24.016 4.664 1 92.56 286 GLY A CA 1
ATOM 2092 C C . GLY A 1 286 ? 5.008 24.797 4.59 1 92.56 286 GLY A C 1
ATOM 2093 O O . GLY A 1 286 ? 6.074 24.25 4.883 1 92.56 286 GLY A O 1
ATOM 2094 N N . SER A 1 287 ? 5.008 26.031 4.262 1 92.75 287 SER A N 1
ATOM 2095 C CA . SER A 1 287 ? 6.199 26.859 4.074 1 92.75 287 SER A CA 1
ATOM 2096 C C . SER A 1 287 ? 7.047 26.891 5.34 1 92.75 287 SER A C 1
ATOM 2098 O O . SER A 1 287 ? 8.273 26.812 5.277 1 92.75 287 SER A O 1
ATOM 2100 N N . PRO A 1 288 ? 6.523 27 6.539 1 90.56 288 PRO A N 1
ATOM 2101 C CA . PRO A 1 288 ? 7.355 27.203 7.723 1 90.56 288 PRO A CA 1
ATOM 2102 C C . PRO A 1 288 ? 7.996 25.922 8.234 1 90.56 288 PRO A C 1
ATOM 2104 O O . PRO A 1 288 ? 8.617 25.922 9.297 1 90.56 288 PRO A O 1
ATOM 2107 N N . MET A 1 289 ? 8.086 24.891 7.602 1 93.38 289 MET A N 1
ATOM 2108 C CA . MET A 1 289 ? 8.672 23.656 8.094 1 93.38 289 MET A CA 1
ATOM 2109 C C . MET A 1 289 ? 10.188 23.797 8.266 1 93.38 289 MET A C 1
ATOM 2111 O O . MET A 1 289 ? 10.828 24.547 7.539 1 93.38 289 MET A O 1
ATOM 2115 N N . LEU A 1 290 ? 10.742 23.047 9.211 1 95.5 290 LEU A N 1
ATOM 2116 C CA . LEU A 1 290 ? 12.18 22.969 9.453 1 95.5 290 LEU A CA 1
ATOM 2117 C C . LEU A 1 290 ? 12.672 21.531 9.375 1 95.5 290 LEU A C 1
ATOM 2119 O O . LEU A 1 290 ? 11.938 20.594 9.711 1 95.5 290 LEU A O 1
ATOM 2123 N N . ALA A 1 291 ? 13.859 21.359 8.914 1 97.31 291 ALA A N 1
ATOM 2124 C CA . ALA A 1 291 ? 14.547 20.062 8.938 1 97.31 291 ALA A CA 1
ATOM 2125 C C . ALA A 1 291 ? 15.984 20.219 9.43 1 97.31 291 ALA A C 1
ATOM 2127 O O . ALA A 1 291 ? 16.656 21.203 9.109 1 97.31 291 ALA A O 1
ATOM 2128 N N . GLY A 1 292 ? 16.375 19.297 10.172 1 97.31 292 GLY A N 1
ATOM 2129 C CA . GLY A 1 292 ? 17.75 19.328 10.68 1 97.31 292 GLY A CA 1
ATOM 2130 C C . GLY A 1 292 ? 18.188 18 11.25 1 97.31 292 GLY A C 1
ATOM 2131 O O . GLY A 1 292 ? 17.562 16.969 11.008 1 97.31 292 GLY A O 1
ATOM 2132 N N . LYS A 1 293 ? 19.375 18 11.914 1 97.75 293 LYS A N 1
ATOM 2133 C CA 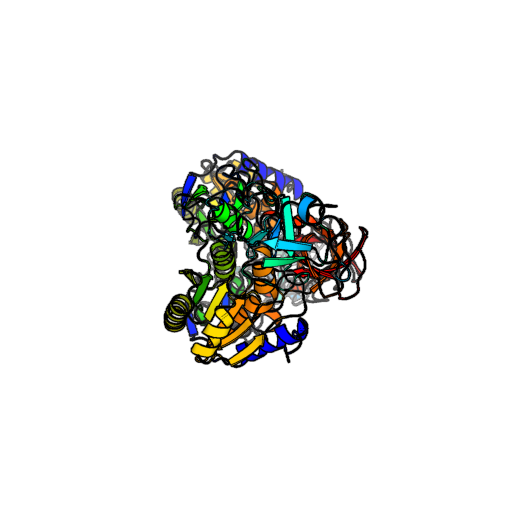. LYS A 1 293 ? 19.938 16.859 12.641 1 97.75 293 LYS A CA 1
ATOM 2134 C C . LYS A 1 293 ? 20.297 17.25 14.07 1 97.75 293 LYS A C 1
ATOM 2136 O O . LYS A 1 293 ? 20.812 18.344 14.32 1 97.75 293 LYS A O 1
ATOM 2141 N N . ILE A 1 294 ? 19.938 16.453 14.938 1 97.62 294 ILE A N 1
ATOM 2142 C CA . ILE A 1 294 ? 20.359 16.578 16.328 1 97.62 294 ILE A CA 1
ATOM 2143 C C . ILE A 1 294 ? 21.031 15.281 16.766 1 97.62 294 ILE A C 1
ATOM 2145 O O . ILE A 1 294 ? 20.438 14.211 16.734 1 97.62 294 ILE A O 1
ATOM 2149 N N . ASP A 1 295 ? 22.297 15.328 17.188 1 95 295 ASP A N 1
ATOM 2150 C CA . ASP A 1 295 ? 23.078 14.172 17.609 1 95 295 ASP A CA 1
ATOM 2151 C C . ASP A 1 295 ? 23.031 13.062 16.562 1 95 295 ASP A C 1
ATOM 2153 O O . ASP A 1 295 ? 22.812 11.898 16.906 1 95 295 ASP A O 1
ATOM 2157 N N . GLY A 1 296 ? 23.125 13.477 15.328 1 95.75 296 GLY A N 1
ATOM 2158 C CA . GLY A 1 296 ? 23.219 12.523 14.234 1 95.75 296 GLY A CA 1
ATOM 2159 C C . GLY A 1 296 ? 21.875 11.93 13.844 1 95.75 296 GLY A C 1
ATOM 2160 O O . GLY A 1 296 ? 21.812 10.938 13.117 1 95.75 296 GLY A O 1
ATOM 2161 N N . LYS A 1 297 ? 20.797 12.477 14.352 1 98.19 297 LYS A N 1
ATOM 2162 C CA . LYS A 1 297 ? 19.469 11.977 14.031 1 98.19 297 LYS A CA 1
ATOM 2163 C C . LYS A 1 297 ? 18.625 13.031 13.312 1 98.19 297 LYS A C 1
ATOM 2165 O O . LYS A 1 297 ? 18.703 14.219 13.648 1 98.19 297 LYS A O 1
ATOM 2170 N N . LEU A 1 298 ? 17.859 12.594 12.367 1 98.75 298 LEU A N 1
ATOM 2171 C CA . LEU A 1 298 ? 17.031 13.508 11.594 1 98.75 298 LEU A CA 1
ATOM 2172 C C . LEU A 1 298 ? 15.891 14.055 12.445 1 98.75 298 LEU A C 1
ATOM 2174 O O . LEU A 1 298 ? 15.297 13.32 13.242 1 98.75 298 LEU A O 1
ATOM 2178 N N . VAL A 1 299 ? 15.633 15.297 12.289 1 98.56 299 VAL A N 1
ATOM 2179 C CA . VAL A 1 299 ? 14.508 15.961 12.93 1 98.56 299 VAL A CA 1
ATOM 2180 C C . VAL A 1 299 ? 13.734 16.781 11.898 1 98.56 299 VAL A C 1
ATOM 2182 O O . VAL A 1 299 ? 14.32 17.5 11.094 1 98.56 299 VAL A O 1
ATOM 2185 N N . PHE A 1 300 ? 12.445 16.641 11.898 1 98.31 300 PHE A N 1
ATOM 2186 C CA . PHE A 1 300 ? 11.539 17.406 11.055 1 98.31 300 PHE A CA 1
ATOM 2187 C C . PHE A 1 300 ? 10.492 18.125 11.891 1 98.31 300 PHE A C 1
ATOM 2189 O O . PHE A 1 300 ? 9.828 17.516 12.727 1 98.31 300 PHE A O 1
ATOM 2196 N N . CYS A 1 301 ? 10.375 19.391 11.711 1 97.06 301 CYS A N 1
ATOM 2197 C CA . CYS A 1 301 ? 9.344 20.203 12.359 1 97.06 301 CYS A CA 1
ATOM 2198 C C . CYS A 1 301 ? 8.305 20.656 11.344 1 97.06 301 CYS A C 1
ATOM 2200 O O . CYS A 1 301 ? 8.555 21.562 10.555 1 97.06 301 CYS A O 1
ATOM 2202 N N . LEU A 1 302 ? 7.164 20.031 11.406 1 96.56 302 LEU A N 1
ATOM 2203 C CA . LEU A 1 302 ? 6.102 20.297 10.438 1 96.56 302 LEU A CA 1
ATOM 2204 C C . LEU A 1 302 ? 5.105 21.312 10.984 1 96.56 302 LEU A C 1
ATOM 2206 O O . LEU A 1 302 ? 5.105 21.609 12.18 1 96.56 302 LEU A O 1
ATOM 2210 N N . SER A 1 303 ? 4.277 21.812 10.078 1 92.69 303 SER A N 1
ATOM 2211 C CA . SER A 1 303 ? 3.232 22.766 10.43 1 92.69 303 SER A CA 1
ATOM 2212 C C . SER A 1 303 ? 2.193 22.141 11.352 1 92.69 303 SER A C 1
ATOM 2214 O O . SER A 1 303 ? 1.997 20.922 11.336 1 92.69 303 SER A O 1
ATOM 2216 N N . GLY A 1 304 ? 1.539 23.031 12.086 1 92.5 304 GLY A N 1
ATOM 2217 C CA . GLY A 1 304 ? 0.415 22.578 12.883 1 92.5 304 GLY A CA 1
ATOM 2218 C C . GLY A 1 304 ? -0.86 22.406 12.078 1 92.5 304 GLY A C 1
ATOM 2219 O O . GLY A 1 304 ? -1.808 21.766 12.531 1 92.5 304 GLY A O 1
ATOM 2220 N N . ASN A 1 305 ? -0.925 23.078 10.938 1 92.19 305 ASN A N 1
ATOM 2221 C CA . ASN A 1 305 ? -2.055 22.875 10.039 1 92.19 305 ASN A CA 1
ATOM 2222 C C . ASN A 1 305 ? -2.064 21.453 9.461 1 92.19 305 ASN A C 1
ATOM 2224 O O . ASN A 1 305 ? -1.097 21.031 8.828 1 92.19 305 ASN A O 1
ATOM 2228 N N . PRO A 1 306 ? -3.123 20.75 9.609 1 95.06 306 PRO A N 1
ATOM 2229 C CA . PRO A 1 306 ? -3.137 19.312 9.352 1 95.06 306 PRO A CA 1
ATOM 2230 C C . PRO A 1 306 ? -2.719 18.969 7.93 1 95.06 306 PRO A C 1
ATOM 2232 O O . PRO A 1 306 ? -1.872 18.094 7.723 1 95.06 306 PRO A O 1
ATOM 2235 N N . PHE A 1 307 ? -3.279 19.594 6.949 1 95.06 307 PHE A N 1
ATOM 2236 C CA . PHE A 1 307 ? -2.9 19.234 5.586 1 95.06 307 PHE A CA 1
ATOM 2237 C C . PHE A 1 307 ? -1.466 19.656 5.297 1 95.06 307 PHE A C 1
ATOM 2239 O O . PHE A 1 307 ? -0.73 18.938 4.613 1 95.06 307 PHE A O 1
ATOM 2246 N N . ALA A 1 308 ? -1.101 20.812 5.699 1 95.12 308 ALA A N 1
ATOM 2247 C CA . ALA A 1 308 ? 0.284 21.25 5.527 1 95.12 308 ALA A CA 1
ATOM 2248 C C . ALA A 1 308 ? 1.256 20.219 6.105 1 95.12 308 ALA A C 1
ATOM 2250 O O . ALA A 1 308 ? 2.273 19.906 5.484 1 95.12 308 ALA A O 1
ATOM 2251 N N . ALA A 1 309 ? 0.937 19.75 7.289 1 96.69 309 ALA A N 1
ATOM 2252 C CA . ALA A 1 309 ? 1.766 18.719 7.93 1 96.69 309 ALA A CA 1
ATOM 2253 C C . ALA A 1 309 ? 1.826 17.453 7.082 1 96.69 309 ALA A C 1
ATOM 2255 O O . ALA A 1 309 ? 2.908 16.922 6.824 1 96.69 309 ALA A O 1
ATOM 2256 N N . ALA A 1 310 ? 0.697 17.031 6.625 1 96.38 310 ALA A N 1
ATOM 2257 C CA . ALA A 1 310 ? 0.62 15.805 5.836 1 96.38 310 ALA A CA 1
ATOM 2258 C C . ALA A 1 310 ? 1.383 15.945 4.52 1 96.38 310 ALA A C 1
ATOM 2260 O O . ALA A 1 310 ? 2.102 15.031 4.109 1 96.38 310 ALA A O 1
ATOM 2261 N N . ALA A 1 311 ? 1.225 17.078 3.871 1 96.38 311 ALA A N 1
ATOM 2262 C CA . ALA A 1 311 ? 1.876 17.312 2.586 1 96.38 311 ALA A CA 1
ATOM 2263 C C . ALA A 1 311 ? 3.395 17.297 2.73 1 96.38 311 ALA A C 1
ATOM 2265 O O . ALA A 1 311 ? 4.094 16.656 1.952 1 96.38 311 ALA A O 1
ATOM 2266 N N . THR A 1 312 ? 3.879 17.969 3.73 1 97.38 312 THR A N 1
ATOM 2267 C CA . THR A 1 312 ? 5.324 18.078 3.895 1 97.38 312 THR A CA 1
ATOM 2268 C C . THR A 1 312 ? 5.902 16.781 4.461 1 97.38 312 THR A C 1
ATOM 2270 O O . THR A 1 312 ? 7.066 16.453 4.223 1 97.38 312 THR A O 1
ATOM 2273 N N . LEU A 1 313 ? 5.09 16.047 5.234 1 98 313 LEU A N 1
ATOM 2274 C CA . LEU A 1 313 ? 5.492 14.703 5.617 1 98 313 LEU A CA 1
ATOM 2275 C C . LEU A 1 313 ? 5.809 13.867 4.387 1 98 313 LEU A C 1
ATOM 2277 O O . LEU A 1 313 ? 6.883 13.266 4.301 1 98 313 LEU A O 1
ATOM 2281 N N . GLU A 1 314 ? 4.891 13.867 3.447 1 97.31 314 GLU A N 1
ATOM 2282 C CA . GLU A 1 314 ? 5.039 13.07 2.232 1 97.31 314 GLU A CA 1
ATOM 2283 C C . GLU A 1 314 ? 6.211 13.57 1.389 1 97.31 314 GLU A C 1
ATOM 2285 O O . GLU A 1 314 ? 6.949 12.766 0.812 1 97.31 314 GLU A O 1
ATOM 2290 N N . GLN A 1 315 ? 6.41 14.828 1.347 1 97.25 315 GLN A N 1
ATOM 2291 C CA . GLN A 1 315 ? 7.328 15.438 0.388 1 97.25 315 GLN A CA 1
ATOM 2292 C C . GLN A 1 315 ? 8.773 15.32 0.861 1 97.25 315 GLN A C 1
ATOM 2294 O O . GLN A 1 315 ? 9.695 15.195 0.047 1 97.25 315 GLN A O 1
ATOM 2299 N N . TYR A 1 316 ? 8.953 15.383 2.193 1 98.19 316 TYR A N 1
ATOM 2300 C CA . TYR A 1 316 ? 10.328 15.562 2.643 1 98.19 316 TYR A CA 1
ATOM 2301 C C . TYR A 1 316 ? 10.688 14.539 3.715 1 98.19 316 TYR A C 1
ATOM 2303 O O . TYR A 1 316 ? 11.688 13.828 3.592 1 98.19 316 TYR A O 1
ATOM 2311 N N . ALA A 1 317 ? 9.883 14.406 4.758 1 98.56 317 ALA A N 1
ATOM 2312 C CA . ALA A 1 317 ? 10.227 13.539 5.879 1 98.56 317 ALA A CA 1
ATOM 2313 C C . ALA A 1 317 ? 10.234 12.07 5.457 1 98.56 317 ALA A C 1
ATOM 2315 O O . ALA A 1 317 ? 11.18 11.336 5.742 1 98.56 317 ALA A O 1
ATOM 2316 N N . VAL A 1 318 ? 9.219 11.664 4.773 1 98.19 318 VAL A N 1
ATOM 2317 C CA . VAL A 1 318 ? 9.07 10.266 4.391 1 98.19 318 VAL A CA 1
ATOM 2318 C C . VAL A 1 318 ? 10.227 9.852 3.482 1 98.19 318 VAL A C 1
ATOM 2320 O O . VAL A 1 318 ? 10.93 8.883 3.768 1 98.19 318 VAL A O 1
ATOM 2323 N N . PRO A 1 319 ? 10.523 10.594 2.393 1 98.31 319 PRO A N 1
ATOM 2324 C CA . PRO A 1 319 ? 11.656 10.195 1.562 1 98.31 319 PRO A CA 1
ATOM 2325 C C . PRO A 1 319 ? 12.961 10.086 2.354 1 98.31 319 PRO A C 1
ATOM 2327 O O . PRO A 1 319 ? 13.719 9.133 2.168 1 98.31 319 PRO A O 1
ATOM 2330 N N . ALA A 1 320 ? 13.156 11.016 3.203 1 98.75 320 ALA A N 1
ATOM 2331 C CA . ALA A 1 320 ? 14.391 11.023 3.986 1 98.75 320 ALA A CA 1
ATOM 2332 C C . ALA A 1 320 ? 14.438 9.836 4.941 1 98.75 320 ALA A C 1
ATOM 2334 O O . ALA A 1 320 ? 15.477 9.188 5.074 1 98.75 320 ALA A O 1
ATOM 2335 N N . LEU A 1 321 ? 13.352 9.602 5.602 1 98.75 321 LEU A N 1
ATOM 2336 C CA . LEU A 1 321 ? 13.297 8.508 6.57 1 98.75 321 LEU A CA 1
ATOM 2337 C C . LEU A 1 321 ? 13.453 7.16 5.879 1 98.75 321 LEU A C 1
ATOM 2339 O O . LEU A 1 321 ? 14.117 6.266 6.402 1 98.75 321 LEU A O 1
ATOM 2343 N N . LEU A 1 322 ? 12.844 6.996 4.758 1 98.38 322 LEU A N 1
ATOM 2344 C CA . LEU A 1 322 ? 13.008 5.766 3.986 1 98.38 322 LEU A CA 1
ATOM 2345 C C . LEU A 1 322 ? 14.461 5.57 3.576 1 98.38 322 LEU A C 1
ATOM 2347 O O . LEU A 1 322 ? 14.984 4.457 3.646 1 98.38 322 LEU A O 1
ATOM 2351 N N . ARG A 1 323 ? 15.062 6.645 3.133 1 98.5 323 ARG A N 1
ATOM 2352 C CA . ARG A 1 323 ? 16.484 6.594 2.775 1 98.5 323 ARG A CA 1
ATOM 2353 C C . ARG A 1 323 ? 17.328 6.188 3.975 1 98.5 323 ARG A C 1
ATOM 2355 O O . ARG A 1 323 ? 18.219 5.344 3.854 1 98.5 323 ARG A O 1
ATOM 2362 N N . ALA A 1 324 ? 17.047 6.766 5.086 1 98.62 324 ALA A N 1
ATOM 2363 C CA . ALA A 1 324 ? 17.766 6.461 6.32 1 98.62 324 ALA A CA 1
ATOM 2364 C C . ALA A 1 324 ? 17.547 5.008 6.73 1 98.62 324 ALA A C 1
ATOM 2366 O O . ALA A 1 324 ? 18.438 4.395 7.34 1 98.62 324 ALA A O 1
ATOM 2367 N N . ALA A 1 325 ? 16.406 4.484 6.398 1 98.5 325 ALA A N 1
ATOM 2368 C CA . ALA A 1 325 ? 16.062 3.111 6.758 1 98.5 325 ALA A CA 1
ATOM 2369 C C . ALA A 1 325 ? 16.797 2.107 5.879 1 98.5 325 ALA A C 1
ATOM 2371 O O . ALA A 1 325 ? 16.734 0.898 6.117 1 98.5 325 ALA A O 1
ATOM 2372 N N . GLY A 1 326 ? 17.391 2.574 4.82 1 98.19 326 GLY A N 1
ATOM 2373 C CA . GLY A 1 326 ? 18.219 1.697 4.012 1 98.19 326 GLY A CA 1
ATOM 2374 C C . GLY A 1 326 ? 17.688 1.513 2.598 1 98.19 326 GLY A C 1
ATOM 2375 O O . GLY A 1 326 ? 18.312 0.816 1.788 1 98.19 326 GLY A O 1
ATOM 2376 N N . ARG A 1 327 ? 16.609 2.131 2.287 1 97.44 327 ARG A N 1
ATOM 2377 C CA . ARG A 1 327 ? 16.031 2.002 0.955 1 97.44 327 ARG A CA 1
ATOM 2378 C C . ARG A 1 327 ? 16.891 2.699 -0.09 1 97.44 327 ARG A C 1
ATOM 2380 O O . ARG A 1 327 ? 17.531 3.713 0.2 1 97.44 327 ARG A O 1
ATOM 2387 N N . CYS A 1 328 ? 16.922 2.17 -1.261 1 95.81 328 CYS A N 1
ATOM 2388 C CA . CYS A 1 328 ? 17.578 2.857 -2.367 1 95.81 328 CYS A CA 1
ATOM 2389 C C . CYS A 1 328 ? 16.875 4.172 -2.686 1 95.81 328 CYS A C 1
ATOM 2391 O O . CYS A 1 328 ? 15.664 4.289 -2.516 1 95.81 328 CYS A O 1
ATOM 2393 N N . GLU A 1 329 ? 17.625 5.137 -3.166 1 95.19 329 GLU A N 1
ATOM 2394 C CA . GLU A 1 329 ? 17.094 6.488 -3.318 1 95.19 329 GLU A CA 1
ATOM 2395 C C . GLU A 1 329 ? 15.891 6.504 -4.262 1 95.19 329 GLU A C 1
ATOM 2397 O O . GLU A 1 329 ? 14.898 7.184 -3.996 1 95.19 329 GLU A O 1
ATOM 2402 N N . GLU A 1 330 ? 15.977 5.773 -5.293 1 91.75 330 GLU A N 1
ATOM 2403 C CA . GLU A 1 330 ? 14.898 5.754 -6.277 1 91.75 330 GLU A CA 1
ATOM 2404 C C . GLU A 1 330 ? 13.586 5.305 -5.645 1 91.75 330 GLU A C 1
ATOM 2406 O O . GLU A 1 330 ? 12.508 5.746 -6.051 1 91.75 330 GLU A O 1
ATOM 2411 N N . GLY A 1 331 ? 13.719 4.469 -4.68 1 91.5 331 GLY A N 1
ATOM 2412 C CA . GLY A 1 331 ? 12.539 3.938 -4.016 1 91.5 331 GLY A CA 1
ATOM 2413 C C . GLY A 1 331 ? 12.008 4.844 -2.916 1 91.5 331 GLY A C 1
ATOM 2414 O O . GLY A 1 331 ? 10.984 4.547 -2.301 1 91.5 331 GLY A O 1
ATOM 2415 N N . CYS A 1 332 ? 12.648 5.922 -2.693 1 95.44 332 CYS A N 1
ATOM 2416 C CA . CYS A 1 332 ? 12.266 6.832 -1.617 1 95.44 332 CYS A CA 1
ATOM 2417 C C . CYS A 1 332 ? 11.453 8 -2.152 1 95.44 332 CYS A C 1
ATOM 2419 O O . CYS A 1 332 ? 10.773 8.688 -1.39 1 95.44 332 CYS A O 1
ATOM 2421 N N . LEU A 1 333 ? 11.578 8.266 -3.428 1 94.5 333 LEU A N 1
ATOM 2422 C CA . LEU A 1 333 ? 10.977 9.445 -4.031 1 94.5 333 LEU A CA 1
ATOM 2423 C C . LEU A 1 333 ? 9.523 9.188 -4.418 1 94.5 333 LEU A C 1
ATOM 2425 O O . LEU A 1 333 ? 9.18 8.086 -4.848 1 94.5 333 LEU A O 1
ATOM 2429 N N . LEU A 1 334 ? 8.656 10.18 -4.234 1 92.75 334 LEU A N 1
ATOM 2430 C CA . LEU A 1 334 ? 7.305 10.086 -4.781 1 92.75 334 LEU A CA 1
ATOM 2431 C C . LEU A 1 334 ? 7.34 10.047 -6.305 1 92.75 334 LEU A C 1
ATOM 2433 O O . LEU A 1 334 ? 7.926 10.93 -6.941 1 92.75 334 LEU A O 1
ATOM 2437 N N . PRO A 1 335 ? 6.742 9.047 -6.855 1 89.19 335 PRO A N 1
ATOM 2438 C CA . PRO A 1 335 ? 6.695 9.031 -8.32 1 89.19 335 PRO A CA 1
ATOM 2439 C C . PRO A 1 335 ? 6 10.258 -8.898 1 89.19 335 PRO A C 1
ATOM 2441 O O . PRO A 1 335 ? 4.922 10.641 -8.43 1 89.19 335 PRO A O 1
ATOM 2444 N N . ARG A 1 336 ? 6.637 10.906 -9.812 1 91.62 336 ARG A N 1
ATOM 2445 C CA . ARG A 1 336 ? 6.098 12.062 -10.523 1 91.62 336 ARG A CA 1
ATOM 2446 C C . ARG A 1 336 ? 5.527 11.656 -11.875 1 91.62 336 ARG A C 1
ATOM 2448 O O . ARG A 1 336 ? 6.191 10.961 -12.648 1 91.62 336 ARG A O 1
ATOM 2455 N N . THR A 1 337 ? 4.285 11.984 -12.102 1 90.19 337 THR A N 1
ATOM 2456 C CA . THR A 1 337 ? 3.65 11.68 -13.375 1 90.19 337 THR A CA 1
ATOM 2457 C C . THR A 1 337 ? 2.768 12.844 -13.828 1 90.19 337 THR A C 1
ATOM 2459 O O . THR A 1 337 ? 2.385 13.688 -13.023 1 90.19 337 THR A O 1
ATOM 2462 N N . THR A 1 338 ? 2.496 12.914 -15.102 1 92.88 338 THR A N 1
ATOM 2463 C CA . THR A 1 338 ? 1.552 13.883 -15.648 1 92.88 338 THR A CA 1
ATOM 2464 C C . THR A 1 338 ? 0.153 13.281 -15.742 1 92.88 338 THR A C 1
ATOM 2466 O O . THR A 1 338 ? -0.01 12.133 -16.172 1 92.88 338 THR A O 1
ATOM 2469 N N . ARG A 1 339 ? -0.807 13.984 -15.273 1 93.12 339 ARG A N 1
ATOM 2470 C CA . ARG A 1 339 ? -2.197 13.547 -15.352 1 93.12 339 ARG A CA 1
ATOM 2471 C C . ARG A 1 339 ? -3.1 14.68 -15.828 1 93.12 339 ARG A C 1
ATOM 2473 O O . ARG A 1 339 ? -2.729 15.852 -15.75 1 93.12 339 ARG A O 1
ATOM 2480 N N . THR A 1 340 ? -4.27 14.297 -16.266 1 94.81 340 THR A N 1
ATOM 2481 C CA . THR A 1 340 ? -5.258 15.273 -16.719 1 94.81 340 THR A CA 1
ATOM 2482 C C . THR A 1 340 ? -6.238 15.609 -15.594 1 94.81 340 THR A C 1
ATOM 2484 O O . THR A 1 340 ? -6.859 14.719 -15.016 1 94.81 340 THR A O 1
ATOM 2487 N N . LEU A 1 341 ? -6.43 16.875 -15.359 1 95.75 341 LEU A N 1
ATOM 2488 C CA . LEU A 1 341 ? -7.352 17.328 -14.32 1 95.75 341 LEU A CA 1
ATOM 2489 C C . LEU A 1 341 ? -8.797 17.062 -14.727 1 95.75 341 LEU A C 1
ATOM 2491 O O . LEU A 1 341 ? -9.188 17.344 -15.867 1 95.75 341 LEU A O 1
ATOM 2495 N N . THR A 1 342 ? -9.586 16.562 -13.766 1 95 342 THR A N 1
ATOM 2496 C CA . THR A 1 342 ? -11.016 16.422 -14 1 95 342 THR A CA 1
ATOM 2497 C C . THR A 1 342 ? -11.781 17.562 -13.344 1 95 342 THR A C 1
ATOM 2499 O O . THR A 1 342 ? -12.938 17.812 -13.672 1 95 342 THR A O 1
ATOM 2502 N N . THR A 1 343 ? -11.172 18.188 -12.375 1 93.19 343 THR A N 1
ATOM 2503 C CA . THR A 1 343 ? -11.719 19.344 -11.68 1 93.19 343 THR A CA 1
ATOM 2504 C C . THR A 1 343 ? -10.719 20.5 -11.695 1 93.19 343 THR A C 1
ATOM 2506 O O . THR A 1 343 ? -9.508 20.281 -11.656 1 93.19 343 THR A O 1
ATOM 2509 N N . GLY A 1 344 ? -11.289 21.719 -11.688 1 89.38 344 GLY A N 1
ATOM 2510 C CA . GLY A 1 344 ? -10.422 22.891 -11.711 1 89.38 344 GLY A CA 1
ATOM 2511 C C . GLY A 1 344 ? -10.086 23.406 -10.32 1 89.38 344 GLY A C 1
ATOM 2512 O O . GLY A 1 344 ? -10.586 22.891 -9.32 1 89.38 344 GLY A O 1
ATOM 2513 N N . PHE A 1 345 ? -9.195 24.312 -10.281 1 91.06 345 PHE A N 1
ATOM 2514 C CA . PHE A 1 345 ? -8.82 25.078 -9.094 1 91.06 345 PHE A CA 1
ATOM 2515 C C . PHE A 1 345 ? -8.609 26.547 -9.422 1 91.06 345 PHE A C 1
ATOM 2517 O O . PHE A 1 345 ? -7.77 26.875 -10.266 1 91.06 345 PHE A O 1
ATOM 2524 N N . SER A 1 346 ? -9.297 27.406 -8.727 1 88.19 346 SER A N 1
ATOM 2525 C CA . SER A 1 346 ? -9.531 28.766 -9.211 1 88.19 346 SER A CA 1
ATOM 2526 C C . SER A 1 346 ? -8.438 29.719 -8.727 1 88.19 346 SER A C 1
ATOM 2528 O O . SER A 1 346 ? -8.227 30.766 -9.32 1 88.19 346 SER A O 1
ATOM 2530 N N . LYS A 1 347 ? -7.711 29.406 -7.703 1 88 347 LYS A N 1
ATOM 2531 C CA . LYS A 1 347 ? -6.75 30.344 -7.137 1 88 347 LYS A CA 1
ATOM 2532 C C . LYS A 1 347 ? -5.406 30.25 -7.855 1 88 347 LYS A C 1
ATOM 2534 O O . LYS A 1 347 ? -4.867 29.172 -8.039 1 88 347 LYS A O 1
ATOM 2539 N N . PRO A 1 348 ? -4.945 31.422 -8.227 1 89.19 348 PRO A N 1
ATOM 2540 C CA . PRO A 1 348 ? -3.596 31.406 -8.805 1 89.19 348 PRO A CA 1
ATOM 2541 C C . PRO A 1 348 ? -2.52 31.078 -7.773 1 89.19 348 PRO A C 1
ATOM 2543 O O . PRO A 1 348 ? -2.785 31.094 -6.566 1 89.19 348 PRO A O 1
ATOM 2546 N N . SER A 1 349 ? -1.404 30.734 -8.312 1 86.69 349 SER A N 1
ATOM 2547 C CA . SER A 1 349 ? -0.324 30.359 -7.402 1 86.69 349 SER A CA 1
ATOM 2548 C C . SER A 1 349 ? 0.897 31.25 -7.602 1 86.69 349 SER A C 1
ATOM 2550 O O . SER A 1 349 ? 1.578 31.172 -8.625 1 86.69 349 SER A O 1
ATOM 2552 N N . LYS A 1 350 ? 1.176 32.125 -6.645 1 85.69 350 LYS A N 1
ATOM 2553 C CA . LYS A 1 350 ? 2.389 32.938 -6.695 1 85.69 350 LYS A CA 1
ATOM 2554 C C . LYS A 1 350 ? 3.629 32.062 -6.418 1 85.69 350 LYS A C 1
ATOM 2556 O O . LYS A 1 350 ? 4.688 32.312 -7.004 1 85.69 350 LYS A O 1
ATOM 2561 N N . GLY A 1 351 ? 3.52 31.125 -5.598 1 88.81 351 GLY A N 1
ATOM 2562 C CA . GLY A 1 351 ? 4.551 30.156 -5.293 1 88.81 351 GLY A CA 1
ATOM 2563 C C . GLY A 1 351 ? 4.141 28.734 -5.633 1 88.81 351 GLY A C 1
ATOM 2564 O O . GLY A 1 351 ? 3.039 28.5 -6.141 1 88.81 351 GLY A O 1
ATOM 2565 N N . ASN A 1 352 ? 5.109 27.875 -5.453 1 94.38 352 ASN A N 1
ATOM 2566 C CA . ASN A 1 352 ? 4.742 26.469 -5.652 1 94.38 352 ASN A CA 1
ATOM 2567 C C . ASN A 1 352 ? 3.57 26.062 -4.762 1 94.38 352 ASN A C 1
ATOM 2569 O O . ASN A 1 352 ? 3.557 26.375 -3.568 1 94.38 352 ASN A O 1
ATOM 2573 N N . ARG A 1 353 ? 2.588 25.484 -5.375 1 95.44 353 ARG A N 1
ATOM 2574 C CA . ARG A 1 353 ? 1.414 25.062 -4.625 1 95.44 353 ARG A CA 1
ATOM 2575 C C . ARG A 1 353 ? 1.19 23.562 -4.77 1 95.44 353 ARG A C 1
ATOM 2577 O O . ARG A 1 353 ? 1.339 23.016 -5.859 1 95.44 353 ARG A O 1
ATOM 2584 N N . TYR A 1 354 ? 0.793 22.984 -3.736 1 95.75 354 TYR A N 1
ATOM 2585 C CA . TYR A 1 354 ? 0.456 21.562 -3.709 1 95.75 354 TYR A CA 1
ATOM 2586 C C . TYR A 1 354 ? -0.975 21.359 -3.23 1 95.75 354 TYR A C 1
ATOM 2588 O O . TYR A 1 354 ? -1.381 21.906 -2.205 1 95.75 354 TYR A O 1
ATOM 2596 N N . LEU A 1 355 ? -1.738 20.594 -4.012 1 95.06 355 LEU A N 1
ATOM 2597 C CA . LEU A 1 355 ? -3.131 20.297 -3.693 1 95.06 355 LEU A CA 1
ATOM 2598 C C . LEU A 1 355 ? -3.338 18.797 -3.494 1 95.06 355 LEU A C 1
ATOM 2600 O O . LEU A 1 355 ? -2.777 17.984 -4.234 1 95.06 355 LEU A O 1
ATOM 2604 N N . ARG A 1 356 ? -4.043 18.453 -2.449 1 95.38 356 ARG A N 1
ATOM 2605 C CA . ARG A 1 356 ? -4.438 17.047 -2.318 1 95.38 356 ARG A CA 1
ATOM 2606 C C . ARG A 1 356 ? -5.371 16.625 -3.449 1 95.38 356 ARG A C 1
ATOM 2608 O O . ARG A 1 356 ? -6.207 17.422 -3.893 1 95.38 356 ARG A O 1
ATOM 2615 N N . ALA A 1 357 ? -5.18 15.375 -3.9 1 95.31 357 ALA A N 1
ATOM 2616 C CA . ALA A 1 357 ? -5.984 14.953 -5.043 1 95.31 357 ALA A CA 1
ATOM 2617 C C . ALA A 1 357 ? -6.023 13.43 -5.152 1 95.31 357 ALA A C 1
ATOM 2619 O O . ALA A 1 357 ? -5.344 12.727 -4.402 1 95.31 357 ALA A O 1
ATOM 2620 N N . LYS A 1 358 ? -6.938 12.969 -5.961 1 93.56 358 LYS A N 1
ATOM 2621 C CA . LYS A 1 358 ? -7.086 11.547 -6.246 1 93.56 358 LYS A CA 1
ATOM 2622 C C . LYS A 1 358 ? -6.758 11.242 -7.707 1 93.56 358 LYS A C 1
ATOM 2624 O O . LYS A 1 358 ? -7.473 11.672 -8.609 1 93.56 358 LYS A O 1
ATOM 2629 N N . ALA A 1 359 ? -5.707 10.555 -7.871 1 91.31 359 ALA A N 1
ATOM 2630 C CA . ALA A 1 359 ? -5.316 10.125 -9.211 1 91.31 359 ALA A CA 1
ATOM 2631 C C . ALA A 1 359 ? -5.906 8.766 -9.547 1 91.31 359 ALA A C 1
ATOM 2633 O O . ALA A 1 359 ? -5.871 7.844 -8.727 1 91.31 359 ALA A O 1
ATOM 2634 N N . MET A 1 360 ? -6.477 8.617 -10.664 1 84.06 360 MET A N 1
ATOM 2635 C CA . MET A 1 360 ? -7.016 7.375 -11.211 1 84.06 360 MET A CA 1
ATOM 2636 C C . MET A 1 360 ? -6.75 7.277 -12.711 1 84.06 360 MET A C 1
ATOM 2638 O O . MET A 1 360 ? -7.277 8.07 -13.492 1 84.06 360 MET A O 1
ATOM 2642 N N . GLY A 1 361 ? -5.922 6.328 -13.086 1 81 361 GLY A N 1
ATOM 2643 C CA . GLY A 1 361 ? -5.551 6.238 -14.492 1 81 361 GLY A CA 1
ATOM 2644 C C . GLY A 1 361 ? -4.801 7.461 -14.992 1 81 361 GLY A C 1
ATOM 2645 O O . GLY A 1 361 ? -3.82 7.887 -14.375 1 81 361 GLY A O 1
ATOM 2646 N N . GLY A 1 362 ? -5.285 7.969 -16.047 1 84.06 362 GLY A N 1
ATOM 2647 C CA . GLY A 1 362 ? -4.645 9.125 -16.656 1 84.06 362 GLY A CA 1
ATOM 2648 C C . GLY A 1 362 ? -5.199 10.445 -16.141 1 84.06 362 GLY A C 1
ATOM 2649 O O . GLY A 1 362 ? -4.777 11.516 -16.578 1 84.06 362 GLY A O 1
ATOM 2650 N N . SER A 1 363 ? -6.059 10.344 -15.133 1 91.69 363 SER A N 1
ATOM 2651 C CA . SER A 1 363 ? -6.727 11.555 -14.68 1 91.69 363 SER A CA 1
ATOM 2652 C C . SER A 1 363 ? -6.469 11.805 -13.195 1 91.69 363 SER A C 1
ATOM 2654 O O . SER A 1 363 ? -5.98 10.922 -12.484 1 91.69 363 SER A O 1
ATOM 2656 N N . VAL A 1 364 ? -6.691 13.008 -12.758 1 93.81 364 VAL A N 1
ATOM 2657 C CA . VAL A 1 364 ? -6.578 13.391 -11.359 1 93.81 364 VAL A CA 1
ATOM 2658 C C . VAL A 1 364 ? -7.703 14.352 -10.984 1 93.81 364 VAL A C 1
ATOM 2660 O O . VAL A 1 364 ? -8.062 15.227 -11.781 1 93.81 364 VAL A O 1
ATOM 2663 N N . THR A 1 365 ? -8.273 14.164 -9.852 1 95.12 365 THR A N 1
ATOM 2664 C CA . THR A 1 365 ? -9.398 14.961 -9.383 1 95.12 365 THR A CA 1
ATOM 2665 C C . THR A 1 365 ? -9.055 15.672 -8.07 1 95.12 365 THR A C 1
ATOM 2667 O O . THR A 1 365 ? -8.617 15.039 -7.113 1 95.12 365 THR A O 1
ATOM 2670 N N . ILE A 1 366 ? -9.211 16.953 -8.016 1 93.56 366 ILE A N 1
ATOM 2671 C CA . ILE A 1 366 ? -9.117 17.75 -6.793 1 93.56 366 ILE A CA 1
ATOM 2672 C C . ILE A 1 366 ? -10.477 17.797 -6.105 1 93.56 366 ILE A C 1
ATOM 2674 O O . ILE A 1 366 ? -11.461 18.25 -6.695 1 93.56 366 ILE A O 1
ATOM 2678 N N . PRO A 1 367 ? -10.516 17.328 -4.902 1 90.38 367 PRO A N 1
ATOM 2679 C CA . PRO A 1 367 ? -11.82 17.312 -4.242 1 90.38 367 PRO A CA 1
ATOM 2680 C C . PRO A 1 367 ? -12.383 18.719 -4.039 1 90.38 367 PRO A C 1
ATOM 2682 O O . PRO A 1 367 ? -11.625 19.672 -3.879 1 90.38 367 PRO A O 1
ATOM 2685 N N . GLY A 1 368 ? -13.742 18.781 -3.928 1 78.94 368 GLY A N 1
ATOM 2686 C CA . GLY A 1 368 ? -14.422 20.031 -3.615 1 78.94 368 GLY A CA 1
ATOM 2687 C C . GLY A 1 368 ? -14.477 21 -4.793 1 78.94 368 GLY A C 1
ATOM 2688 O O . GLY A 1 368 ? -14.273 22.203 -4.625 1 78.94 368 GLY A O 1
ATOM 2689 N N . GLU A 1 369 ? -14.773 20.516 -5.957 1 67.94 369 GLU A N 1
ATOM 2690 C CA . GLU A 1 369 ? -14.836 21.375 -7.137 1 67.94 369 GLU A CA 1
ATOM 2691 C C . GLU A 1 369 ? -15.5 22.703 -6.816 1 67.94 369 GLU A C 1
ATOM 2693 O O . GLU A 1 369 ? -16.609 22.734 -6.285 1 67.94 369 GLU A O 1
ATOM 2698 N N . GLY A 1 370 ? -14.797 23.719 -7.148 1 64.56 370 GLY A N 1
ATOM 2699 C CA . GLY A 1 370 ? -15.305 25.062 -6.965 1 64.56 370 GLY A CA 1
ATOM 2700 C C . GLY A 1 370 ? -15.172 25.562 -5.539 1 64.56 370 GLY A C 1
ATOM 2701 O O . GLY A 1 370 ? -15.477 26.719 -5.246 1 64.56 370 GLY A O 1
ATOM 2702 N N . ASN A 1 371 ? -14.695 24.625 -4.668 1 68.44 371 ASN A N 1
ATOM 2703 C CA . ASN A 1 371 ? -14.562 25 -3.268 1 68.44 371 ASN A CA 1
ATOM 2704 C C . ASN A 1 371 ? -13.102 25.047 -2.836 1 68.44 371 ASN A C 1
ATOM 2706 O O . ASN A 1 371 ? -12.602 24.094 -2.23 1 68.44 371 ASN A O 1
ATOM 2710 N N . ALA A 1 372 ? -12.547 26.203 -3.107 1 72.19 372 ALA A N 1
ATOM 2711 C CA . ALA A 1 372 ? -11.133 26.375 -2.777 1 72.19 372 ALA A CA 1
ATOM 2712 C C . ALA A 1 372 ? -10.898 26.234 -1.276 1 72.19 372 ALA A C 1
ATOM 2714 O O . ALA A 1 372 ? -9.812 25.859 -0.845 1 72.19 372 ALA A O 1
ATOM 2715 N N . GLU A 1 373 ? -11.938 26.516 -0.506 1 69.94 373 GLU A N 1
ATOM 2716 C CA . GLU A 1 373 ? -11.805 26.469 0.947 1 69.94 373 GLU A CA 1
ATOM 2717 C C . GLU A 1 373 ? -11.617 25.031 1.43 1 69.94 373 GLU A C 1
ATOM 2719 O O . GLU A 1 373 ? -11.047 24.797 2.496 1 69.94 373 GLU A O 1
ATOM 2724 N N . ALA A 1 374 ? -12 24.156 0.553 1 72.75 374 ALA A N 1
ATOM 2725 C CA . ALA A 1 374 ? -11.812 22.734 0.875 1 72.75 374 ALA A CA 1
ATOM 2726 C C . ALA A 1 374 ? -10.336 22.375 0.892 1 72.75 374 ALA A C 1
ATOM 2728 O O . ALA A 1 374 ? -9.938 21.375 1.502 1 72.75 374 ALA A O 1
ATOM 2729 N N . HIS A 1 375 ? -9.555 23.25 0.347 1 79.62 375 HIS A N 1
ATOM 2730 C CA . HIS A 1 375 ? -8.125 22.938 0.248 1 79.62 375 HIS A CA 1
ATOM 2731 C C . HIS A 1 375 ? -7.305 23.859 1.141 1 79.62 375 HIS A C 1
ATOM 2733 O O . HIS A 1 375 ? -6.109 24.047 0.907 1 79.62 375 HIS A O 1
ATOM 2739 N N . SER A 1 376 ? -8.102 24.375 2.088 1 83.25 376 SER A N 1
ATOM 2740 C CA . SER A 1 376 ? -7.359 25.109 3.102 1 83.25 376 SER A CA 1
ATOM 2741 C C . SER A 1 376 ? -6.355 24.219 3.822 1 83.25 376 SER A C 1
ATOM 2743 O O . SER A 1 376 ? -6.539 23 3.891 1 83.25 376 SER A O 1
ATOM 2745 N N . SER A 1 377 ? -5.281 24.781 4.312 1 82.94 377 SER A N 1
ATOM 2746 C CA . SER A 1 377 ? -4.219 24.047 4.984 1 82.94 377 SER A CA 1
ATOM 2747 C C . SER A 1 377 ? -4.719 23.406 6.277 1 82.94 377 SER A C 1
ATOM 2749 O O . SER A 1 377 ? -4.109 22.469 6.785 1 82.94 377 SER A O 1
ATOM 2751 N N . GLY A 1 378 ? -5.812 23.906 6.777 1 85.56 378 GLY A N 1
ATOM 2752 C CA . GLY A 1 378 ? -6.34 23.422 8.039 1 85.56 378 GLY A CA 1
ATOM 2753 C C . GLY A 1 378 ? -7.352 22.297 7.875 1 85.56 378 GLY A C 1
ATOM 2754 O O . GLY A 1 378 ? -7.781 21.688 8.859 1 85.56 378 GLY A O 1
ATOM 2755 N N . SER A 1 379 ? -7.695 22 6.695 1 86.12 379 SER A N 1
ATOM 2756 C CA . SER A 1 379 ? -8.719 21 6.434 1 86.12 379 SER A CA 1
ATOM 2757 C C . SER A 1 379 ? -8.094 19.641 6.133 1 86.12 379 SER A C 1
ATOM 2759 O O . SER A 1 379 ? -7.336 19.5 5.168 1 86.12 379 SER A O 1
ATOM 2761 N N . LEU A 1 380 ? -8.422 18.672 6.965 1 92.56 380 LEU A N 1
ATOM 2762 C CA . LEU A 1 380 ? -7.863 17.344 6.781 1 92.56 380 LEU A CA 1
ATOM 2763 C C . LEU A 1 380 ? -8.867 16.406 6.105 1 92.56 380 LEU A C 1
ATOM 2765 O O . LEU A 1 380 ? -8.484 15.453 5.434 1 92.56 380 LEU A O 1
ATOM 2769 N N . SER A 1 381 ? -10.164 16.703 6.258 1 94.38 381 SER A N 1
ATOM 2770 C CA . SER A 1 381 ? -11.203 15.789 5.805 1 94.38 381 SER A CA 1
ATOM 2771 C C . SER A 1 381 ? -11.133 15.57 4.297 1 94.38 381 SER A C 1
ATOM 2773 O O . SER A 1 381 ? -11.398 14.469 3.811 1 94.38 381 SER A O 1
ATOM 2775 N N . ALA A 1 382 ? -10.695 16.594 3.584 1 92.81 382 ALA A N 1
ATOM 2776 C CA . ALA A 1 382 ? -10.625 16.5 2.127 1 92.81 382 ALA A CA 1
ATOM 2777 C C . ALA A 1 382 ? -9.516 15.562 1.681 1 92.81 382 ALA A C 1
ATOM 2779 O O . ALA A 1 382 ? -9.445 15.18 0.51 1 92.81 382 ALA A O 1
ATOM 2780 N N . MET A 1 383 ? -8.664 15.195 2.594 1 93.62 383 MET A N 1
ATOM 2781 C CA . MET A 1 383 ? -7.57 14.289 2.27 1 93.62 383 MET A CA 1
ATOM 2782 C C . MET A 1 383 ? -8.07 12.852 2.178 1 93.62 383 MET A C 1
ATOM 2784 O O . MET A 1 383 ? -7.379 11.984 1.631 1 93.62 383 MET A O 1
ATOM 2788 N N . ILE A 1 384 ? -9.211 12.586 2.807 1 94.69 384 ILE A N 1
ATOM 2789 C CA . ILE A 1 384 ? -9.773 11.234 2.752 1 94.69 384 ILE A CA 1
ATOM 2790 C C . ILE A 1 384 ? -9.992 10.828 1.298 1 94.69 384 ILE A C 1
ATOM 2792 O O . ILE A 1 384 ? -10.633 11.555 0.533 1 94.69 384 ILE A O 1
ATOM 2796 N N . GLY A 1 385 ? -9.391 9.766 0.902 1 92.38 385 GLY A N 1
ATOM 2797 C CA . GLY A 1 385 ? -9.562 9.242 -0.446 1 92.38 385 GLY A CA 1
ATOM 2798 C C . GLY A 1 385 ? -8.516 9.758 -1.418 1 92.38 385 GLY A C 1
ATOM 2799 O O . GLY A 1 385 ? -8.445 9.297 -2.561 1 92.38 385 GLY A O 1
ATOM 2800 N N . CYS A 1 386 ? -7.695 10.656 -0.99 1 94.31 386 CYS A N 1
ATOM 2801 C CA . CYS A 1 386 ? -6.645 11.195 -1.85 1 94.31 386 CYS A CA 1
ATOM 2802 C C . CYS A 1 386 ? -5.418 10.289 -1.844 1 94.31 386 CYS A C 1
ATOM 2804 O O . CYS A 1 386 ? -5.129 9.633 -0.841 1 94.31 386 CYS A O 1
ATOM 2806 N N . ASN A 1 387 ? -4.699 10.258 -3.006 1 93.19 387 ASN A N 1
ATOM 2807 C CA . ASN A 1 387 ? -3.521 9.406 -3.104 1 93.19 387 ASN A CA 1
ATOM 2808 C C . ASN A 1 387 ? -2.35 10.125 -3.758 1 93.19 387 ASN A C 1
ATOM 2810 O O . ASN A 1 387 ? -1.345 9.508 -4.105 1 93.19 387 ASN A O 1
ATOM 2814 N N . CYS A 1 388 ? -2.531 11.445 -3.912 1 95.38 388 CYS A N 1
ATOM 2815 C CA . CYS A 1 388 ? -1.446 12.188 -4.547 1 95.38 388 CYS A CA 1
ATOM 2816 C C . CYS A 1 388 ? -1.553 13.672 -4.238 1 95.38 388 CYS A C 1
ATOM 2818 O O . CYS A 1 388 ? -2.494 14.109 -3.572 1 95.38 388 CYS A O 1
ATOM 2820 N N . LEU A 1 389 ? -0.521 14.398 -4.586 1 96.44 389 LEU A N 1
ATOM 2821 C CA . LEU A 1 389 ? -0.492 15.859 -4.594 1 96.44 389 LEU A CA 1
ATOM 2822 C C . LEU A 1 389 ? -0.383 16.391 -6.02 1 96.44 389 LEU A C 1
ATOM 2824 O O . LEU A 1 389 ? 0.467 15.945 -6.793 1 96.44 389 LEU A O 1
ATOM 2828 N N . VAL A 1 390 ? -1.216 17.312 -6.363 1 96 390 VAL A N 1
ATOM 2829 C CA . VAL A 1 390 ? -1.045 18.078 -7.594 1 96 390 VAL A CA 1
ATOM 2830 C C . VAL A 1 390 ? -0.067 19.219 -7.352 1 96 390 VAL A C 1
ATOM 2832 O O . VAL A 1 390 ? -0.217 19.984 -6.395 1 96 390 VAL A O 1
ATOM 2835 N N . GLU A 1 391 ? 0.892 19.312 -8.125 1 96.62 391 GLU A N 1
ATOM 2836 C CA . GLU A 1 391 ? 1.856 20.406 -8.031 1 96.62 391 GLU A CA 1
ATOM 2837 C C . GLU A 1 391 ? 1.564 21.484 -9.07 1 96.62 391 GLU A C 1
ATOM 2839 O O . GLU A 1 391 ? 1.552 21.219 -10.273 1 96.62 391 GLU A O 1
ATOM 2844 N N . LEU A 1 392 ? 1.288 22.672 -8.625 1 95.38 392 LEU A N 1
ATOM 2845 C CA . LEU A 1 392 ? 1.172 23.844 -9.469 1 95.38 392 LEU A CA 1
ATOM 2846 C C . LEU A 1 392 ? 2.408 24.734 -9.344 1 95.38 392 LEU A C 1
ATOM 2848 O O . LEU A 1 392 ? 2.701 25.25 -8.258 1 95.38 392 LEU A O 1
ATOM 2852 N N . PRO A 1 393 ? 3.08 24.938 -10.398 1 94.06 393 PRO A N 1
ATOM 2853 C CA . PRO A 1 393 ? 4.309 25.719 -10.32 1 94.06 393 PRO A CA 1
ATOM 2854 C C . PRO A 1 393 ? 4.047 27.188 -9.953 1 94.06 393 PRO A C 1
ATOM 2856 O O . PRO A 1 393 ? 2.951 27.703 -10.195 1 94.06 393 PRO A O 1
ATOM 2859 N N . ALA A 1 394 ? 5.098 27.797 -9.43 1 92.81 394 ALA A N 1
ATOM 2860 C CA . ALA A 1 394 ? 5.035 29.219 -9.109 1 92.81 394 ALA A CA 1
ATOM 2861 C C . ALA A 1 394 ? 4.668 30.047 -10.336 1 92.81 394 ALA A C 1
ATOM 2863 O O . ALA A 1 394 ? 5.191 29.812 -11.43 1 92.81 394 ALA A O 1
ATOM 2864 N N . GLY A 1 395 ? 3.725 30.938 -10.141 1 92 395 GLY A N 1
ATOM 2865 C CA . GLY A 1 395 ? 3.342 31.844 -11.211 1 92 395 GLY A CA 1
ATOM 2866 C C . GLY A 1 395 ? 2.215 31.312 -12.07 1 92 395 GLY A C 1
ATOM 2867 O O . GLY A 1 395 ? 1.774 31.984 -13.008 1 92 395 GLY A O 1
ATOM 2868 N N . SER A 1 396 ? 1.716 30.141 -11.734 1 91.38 396 SER A N 1
ATOM 2869 C CA . SER A 1 396 ? 0.627 29.578 -12.516 1 91.38 396 SER A CA 1
ATOM 2870 C C . SER A 1 396 ? -0.687 30.297 -12.25 1 91.38 396 SER A C 1
ATOM 2872 O O . SER A 1 396 ? -0.905 30.812 -11.156 1 91.38 396 SER A O 1
ATOM 2874 N N . GLY A 1 397 ? -1.51 30.438 -13.234 1 90.88 397 GLY A N 1
ATOM 2875 C CA . GLY A 1 397 ? -2.879 30.891 -13.047 1 90.88 397 GLY A CA 1
ATOM 2876 C C . GLY A 1 397 ? -3.816 29.781 -12.594 1 90.88 397 GLY A C 1
ATOM 2877 O O . GLY A 1 397 ? -3.369 28.703 -12.227 1 90.88 397 GLY A O 1
ATOM 2878 N N . PRO A 1 398 ? -5.094 30.188 -12.586 1 91.81 398 PRO A N 1
ATOM 2879 C CA . PRO A 1 398 ? -6.086 29.125 -12.328 1 91.81 398 PRO A CA 1
ATOM 2880 C C . PRO A 1 398 ? -5.984 27.969 -13.305 1 91.81 398 PRO A C 1
ATOM 2882 O O . PRO A 1 398 ? -5.586 28.156 -14.461 1 91.81 398 PRO A O 1
ATOM 2885 N N . VAL A 1 399 ? -6.25 26.812 -12.828 1 92.44 399 VAL A N 1
ATOM 2886 C CA . VAL A 1 399 ? -6.234 25.641 -13.703 1 92.44 399 VAL A CA 1
ATOM 2887 C C . VAL A 1 399 ? -7.66 25.141 -13.922 1 92.44 399 VAL A C 1
ATOM 2889 O O . VAL A 1 399 ? -8.516 25.281 -13.047 1 92.44 399 VAL A O 1
ATOM 2892 N N . THR A 1 400 ? -7.906 24.562 -15.07 1 93.38 400 THR A N 1
ATOM 2893 C CA . THR A 1 400 ? -9.242 24.141 -15.469 1 93.38 400 THR A CA 1
ATOM 2894 C C . THR A 1 400 ? -9.25 22.656 -15.844 1 93.38 400 THR A C 1
ATOM 2896 O O . THR A 1 400 ? -8.203 22.078 -16.109 1 93.38 400 THR A O 1
ATOM 2899 N N . PRO A 1 401 ? -10.469 22.047 -15.82 1 94.44 401 PRO A N 1
ATOM 2900 C CA . PRO A 1 401 ? -10.562 20.641 -16.266 1 94.44 401 PRO A CA 1
ATOM 2901 C C . PRO A 1 401 ? -9.977 20.438 -17.656 1 94.44 401 PRO A C 1
ATOM 2903 O O . PRO A 1 401 ? -10.141 21.281 -18.531 1 94.44 401 PRO A O 1
ATOM 2906 N N . GLY A 1 402 ? -9.305 19.312 -17.828 1 95.5 402 GLY A N 1
ATOM 2907 C CA . GLY A 1 402 ? -8.703 19 -19.125 1 95.5 402 GLY A CA 1
ATOM 2908 C C . GLY A 1 402 ? -7.227 19.344 -19.188 1 95.5 402 GLY A C 1
ATOM 2909 O O . GLY A 1 402 ? -6.504 18.844 -20.047 1 95.5 402 GLY A O 1
ATOM 2910 N N . GLU A 1 403 ? -6.746 20.156 -18.328 1 94.88 403 GLU A N 1
ATOM 2911 C CA . GLU A 1 403 ? -5.336 20.547 -18.312 1 94.88 403 GLU A CA 1
ATOM 2912 C C . GLU A 1 403 ? -4.465 19.438 -17.734 1 94.88 403 GLU A C 1
ATOM 2914 O O . GLU A 1 403 ? -4.91 18.672 -16.875 1 94.88 403 GLU A O 1
ATOM 2919 N N . GLU A 1 404 ? -3.234 19.406 -18.219 1 95.31 404 GLU A N 1
ATOM 2920 C CA . GLU A 1 404 ? -2.252 18.469 -17.688 1 95.31 404 GLU A CA 1
ATOM 2921 C C . GLU A 1 404 ? -1.471 19.094 -16.531 1 95.31 404 GLU A C 1
ATOM 2923 O O . GLU A 1 404 ? -1.057 20.25 -16.609 1 95.31 404 GLU A O 1
ATOM 2928 N N . VAL A 1 405 ? -1.354 18.312 -15.5 1 95.44 405 VAL A N 1
ATOM 2929 C CA . VAL A 1 405 ? -0.623 18.781 -14.328 1 95.44 405 VAL A CA 1
ATOM 2930 C C . VAL A 1 405 ? 0.322 17.688 -13.836 1 95.44 405 VAL A C 1
ATOM 2932 O O . VAL A 1 405 ? 0.148 16.516 -14.172 1 95.44 405 VAL A O 1
ATOM 2935 N N . GLU A 1 406 ? 1.32 18.109 -13.094 1 95.19 406 GLU A N 1
ATOM 2936 C CA . GLU A 1 406 ? 2.213 17.156 -12.438 1 95.19 406 GLU A CA 1
ATOM 2937 C C . GLU A 1 406 ? 1.62 16.656 -11.125 1 95.19 406 GLU A C 1
ATOM 2939 O O . GLU A 1 406 ? 1.034 17.438 -10.367 1 95.19 406 GLU A O 1
ATOM 2944 N N . VAL A 1 407 ? 1.762 15.359 -10.961 1 95.12 407 VAL A N 1
ATOM 2945 C CA . VAL A 1 407 ? 1.202 14.719 -9.773 1 95.12 407 VAL A CA 1
ATOM 2946 C C . VAL A 1 407 ? 2.289 13.93 -9.055 1 95.12 407 VAL A C 1
ATOM 2948 O O . VAL A 1 407 ? 3.109 13.266 -9.695 1 95.12 407 VAL A O 1
ATOM 2951 N N . LEU A 1 408 ? 2.367 14.109 -7.715 1 95.44 408 LEU A N 1
ATOM 2952 C CA . LEU A 1 408 ? 3.209 13.305 -6.832 1 95.44 408 LEU A CA 1
ATOM 2953 C C . LEU A 1 408 ? 2.383 12.25 -6.109 1 95.44 408 LEU A C 1
ATOM 2955 O O . LEU A 1 408 ? 1.587 12.57 -5.227 1 95.44 408 LEU A O 1
ATOM 2959 N N . ARG A 1 409 ? 2.645 11.07 -6.367 1 92 409 ARG A N 1
ATOM 2960 C CA . ARG A 1 409 ? 1.789 10.008 -5.848 1 92 409 ARG A CA 1
ATOM 2961 C C . ARG A 1 409 ? 2.34 9.453 -4.535 1 92 409 ARG A C 1
ATOM 2963 O O . ARG A 1 409 ? 3.521 9.117 -4.445 1 92 409 ARG A O 1
ATOM 2970 N N . PHE A 1 410 ? 1.637 9.523 -3.381 1 86.38 410 PHE A N 1
ATOM 2971 C CA . PHE A 1 410 ? 2.061 8.906 -2.129 1 86.38 410 PHE A CA 1
ATOM 2972 C C . PHE A 1 410 ? 1.162 7.727 -1.776 1 86.38 410 PHE A C 1
ATOM 2974 O O . PHE A 1 410 ? 1.041 7.359 -0.606 1 86.38 410 PHE A O 1
ATOM 2981 N N . VAL A 1 411 ? 1.048 6.637 -2.357 1 62.34 411 VAL A N 1
ATOM 2982 C CA . VAL A 1 411 ? 0.506 5.285 -2.26 1 62.34 411 VAL A CA 1
ATOM 2983 C C . VAL A 1 411 ? -0.91 5.332 -1.691 1 62.34 411 VAL A C 1
ATOM 2985 O O . VAL A 1 411 ? -1.16 6.008 -0.69 1 62.34 411 VAL A O 1
ATOM 2988 N N . GLN A 1 412 ? -2.135 5.613 -2.121 1 52.19 412 GLN A N 1
ATOM 2989 C CA . GLN A 1 412 ? -3.379 5.043 -1.613 1 52.19 412 GLN A CA 1
ATOM 2990 C C . GLN A 1 412 ? -3.619 3.648 -2.186 1 52.19 412 GLN A C 1
ATOM 2992 O O . GLN A 1 412 ? -3.105 3.312 -3.254 1 52.19 412 GLN A O 1
ATOM 2997 N N . MET B 1 1 ? -20.172 -33.938 -20.172 1 33.25 1 MET B N 1
ATOM 2998 C CA . MET B 1 1 ? -19.781 -32.812 -21.016 1 33.25 1 MET B CA 1
ATOM 2999 C C . MET B 1 1 ? -18.969 -31.797 -20.219 1 33.25 1 MET B C 1
ATOM 3001 O O . MET B 1 1 ? -19.375 -31.406 -19.125 1 33.25 1 MET B O 1
ATOM 3005 N N . LYS B 1 2 ? -17.719 -31.719 -20.438 1 48.53 2 LYS B N 1
ATOM 3006 C CA . LYS B 1 2 ? -16.859 -30.812 -19.688 1 48.53 2 LYS B CA 1
ATOM 3007 C C . LYS B 1 2 ? -17.438 -29.391 -19.656 1 48.53 2 LYS B C 1
ATOM 3009 O O . LYS B 1 2 ? -17.703 -28.812 -20.719 1 48.53 2 LYS B O 1
ATOM 3014 N N . GLN B 1 3 ? -18.266 -29.016 -18.828 1 54.88 3 GLN B N 1
ATOM 3015 C CA . GLN B 1 3 ? -18.812 -27.656 -18.766 1 54.88 3 GLN B CA 1
ATOM 3016 C C . GLN B 1 3 ? -17.781 -26.625 -19.203 1 54.88 3 GLN B C 1
ATOM 3018 O O . GLN B 1 3 ? -16.594 -26.75 -18.875 1 54.88 3 GLN B O 1
ATOM 3023 N N . PRO B 1 4 ? -18.156 -25.875 -20.219 1 75.44 4 PRO B N 1
ATOM 3024 C CA . PRO B 1 4 ? -17.25 -24.844 -20.719 1 75.44 4 PRO B CA 1
ATOM 3025 C C . PRO B 1 4 ? -16.719 -23.953 -19.594 1 75.44 4 PRO B C 1
ATOM 3027 O O . PRO B 1 4 ? -17.391 -23.734 -18.594 1 75.44 4 PRO B O 1
ATOM 3030 N N . PHE B 1 5 ? -15.461 -23.688 -19.719 1 88.06 5 PHE B N 1
ATOM 3031 C CA . PHE B 1 5 ? -14.836 -22.781 -18.766 1 88.06 5 PHE B CA 1
ATOM 3032 C C . PHE B 1 5 ? -15.625 -21.484 -18.656 1 88.06 5 PHE B C 1
ATOM 3034 O O . PHE B 1 5 ? -16.172 -21 -19.656 1 88.06 5 PHE B O 1
ATOM 3041 N N . CYS B 1 6 ? -15.82 -21.094 -17.516 1 92.19 6 CYS B N 1
ATOM 3042 C CA . CYS B 1 6 ? -16.516 -19.844 -17.234 1 92.19 6 CYS B CA 1
ATOM 3043 C C . CYS B 1 6 ? -15.734 -18.656 -17.75 1 92.19 6 CYS B C 1
ATOM 3045 O O . CYS B 1 6 ? -14.5 -18.656 -17.734 1 92.19 6 CYS B O 1
ATOM 3047 N N . ALA B 1 7 ? -16.484 -17.641 -18.234 1 94.62 7 ALA B N 1
ATOM 3048 C CA . ALA B 1 7 ? -15.82 -16.391 -18.625 1 94.62 7 ALA B CA 1
ATOM 3049 C C . ALA B 1 7 ? -15.219 -15.688 -17.406 1 94.62 7 ALA B C 1
ATOM 3051 O O . ALA B 1 7 ? -15.781 -15.742 -16.312 1 94.62 7 ALA B O 1
ATOM 3052 N N . PRO B 1 8 ? -14.141 -14.984 -17.625 1 95.94 8 PRO B N 1
ATOM 3053 C CA . PRO B 1 8 ? -13.484 -14.312 -16.5 1 95.94 8 PRO B CA 1
ATOM 3054 C C . PRO B 1 8 ? -14.43 -13.398 -15.727 1 95.94 8 PRO B C 1
ATOM 3056 O O . PRO B 1 8 ? -14.469 -13.445 -14.492 1 95.94 8 PRO B O 1
ATOM 3059 N N . SER B 1 9 ? -15.227 -12.578 -16.406 1 95.69 9 SER B N 1
ATOM 3060 C CA . SER B 1 9 ? -16.156 -11.656 -15.75 1 95.69 9 SER B CA 1
ATOM 3061 C C . SER B 1 9 ? -17.203 -12.406 -14.953 1 95.69 9 SER B C 1
ATOM 3063 O O . SER B 1 9 ? -17.594 -11.984 -13.852 1 95.69 9 SER B O 1
ATOM 3065 N N . GLU B 1 10 ? -17.656 -13.477 -15.492 1 96.94 10 GLU B N 1
ATOM 3066 C CA . GLU B 1 10 ? -18.656 -14.305 -14.812 1 96.94 10 GLU B CA 1
ATOM 3067 C C . GLU B 1 10 ? -18.062 -14.977 -13.578 1 96.94 10 GLU B C 1
ATOM 3069 O O . GLU B 1 10 ? -18.703 -15.031 -12.523 1 96.94 10 GLU B O 1
ATOM 3074 N N . ALA B 1 11 ? -16.859 -15.531 -13.742 1 97.81 11 ALA B N 1
ATOM 3075 C CA . ALA B 1 11 ? -16.156 -16.141 -12.609 1 97.81 11 ALA B CA 1
ATOM 3076 C C . ALA B 1 11 ? -16.016 -15.164 -11.453 1 97.81 11 ALA B C 1
ATOM 3078 O O . ALA B 1 11 ? -16.297 -15.5 -10.305 1 97.81 11 ALA B O 1
ATOM 3079 N N . LEU B 1 12 ? -15.648 -13.922 -11.742 1 97.94 12 LEU B N 1
ATOM 3080 C CA . LEU B 1 12 ? -15.484 -12.891 -10.727 1 97.94 12 LEU B CA 1
ATOM 3081 C C . LEU B 1 12 ? -16.812 -12.586 -10.039 1 97.94 12 LEU B C 1
ATOM 3083 O O . LEU B 1 12 ? -16.875 -12.492 -8.812 1 97.94 12 LEU B O 1
ATOM 3087 N N . ARG B 1 13 ? -17.844 -12.445 -10.82 1 98.19 13 ARG B N 1
ATOM 3088 C CA . ARG B 1 13 ? -19.156 -12.148 -10.258 1 98.19 13 ARG B CA 1
ATOM 3089 C C . ARG B 1 13 ? -19.609 -13.266 -9.32 1 98.19 13 ARG B C 1
ATOM 3091 O O . ARG B 1 13 ? -20.141 -12.992 -8.242 1 98.19 13 ARG B O 1
ATOM 3098 N N . ARG B 1 14 ? -19.359 -14.492 -9.727 1 98.44 14 ARG B N 1
ATOM 3099 C CA . ARG B 1 14 ? -19.797 -15.633 -8.93 1 98.44 14 ARG B CA 1
ATOM 3100 C C . ARG B 1 14 ? -19.109 -15.648 -7.57 1 98.44 14 ARG B C 1
ATOM 3102 O O . ARG B 1 14 ? -19.75 -15.867 -6.543 1 98.44 14 ARG B O 1
ATOM 3109 N N . VAL B 1 15 ? -17.828 -15.391 -7.562 1 98.56 15 VAL B N 1
ATOM 3110 C CA . VAL B 1 15 ? -17.125 -15.469 -6.293 1 98.56 15 VAL B CA 1
ATOM 3111 C C . VAL B 1 15 ? -17.469 -14.258 -5.43 1 98.56 15 VAL B C 1
ATOM 3113 O O . VAL B 1 15 ? -17.547 -14.359 -4.203 1 98.56 15 VAL B O 1
ATOM 3116 N N . LEU B 1 16 ? -17.672 -13.07 -6.02 1 98.5 16 LEU B N 1
ATOM 3117 C CA . LEU B 1 16 ? -18.078 -11.891 -5.266 1 98.5 16 LEU B CA 1
ATOM 3118 C C . LEU B 1 16 ? -19.453 -12.094 -4.641 1 98.5 16 LEU B C 1
ATOM 3120 O O . LEU B 1 16 ? -19.672 -11.734 -3.48 1 98.5 16 LEU B O 1
ATOM 3124 N N . ASP B 1 17 ? -20.359 -12.648 -5.422 1 98.44 17 ASP B N 1
ATOM 3125 C CA . ASP B 1 17 ? -21.703 -12.922 -4.922 1 98.44 17 ASP B CA 1
ATOM 3126 C C . ASP B 1 17 ? -21.672 -13.93 -3.779 1 98.44 17 ASP B C 1
ATOM 3128 O O . ASP B 1 17 ? -22.375 -13.773 -2.779 1 98.44 17 ASP B O 1
ATOM 3132 N N . ALA B 1 18 ? -20.875 -14.953 -3.961 1 98.56 18 ALA B N 1
ATOM 3133 C CA . ALA B 1 18 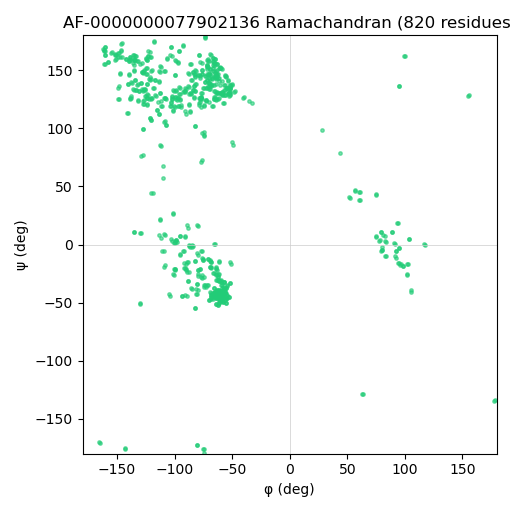? -20.719 -15.945 -2.904 1 98.56 18 ALA B CA 1
ATOM 3134 C C . ALA B 1 18 ? -20.188 -15.312 -1.623 1 98.56 18 ALA B C 1
ATOM 3136 O O . ALA B 1 18 ? -20.672 -15.609 -0.529 1 98.56 18 ALA B O 1
ATOM 3137 N N . ALA B 1 19 ? -19.188 -14.492 -1.739 1 98.56 19 ALA B N 1
ATOM 3138 C CA . ALA B 1 19 ? -18.609 -13.797 -0.593 1 98.56 19 ALA B CA 1
ATOM 3139 C C . ALA B 1 19 ? -19.641 -12.891 0.083 1 98.56 19 ALA B C 1
ATOM 3141 O O . ALA B 1 19 ? -19.719 -12.852 1.313 1 98.56 19 ALA B O 1
ATOM 3142 N N . ALA B 1 20 ? -20.391 -12.172 -0.711 1 97.44 20 ALA B N 1
ATOM 3143 C CA . ALA B 1 20 ? -21.391 -11.234 -0.208 1 97.44 20 ALA B CA 1
ATOM 3144 C C . ALA B 1 20 ? -22.484 -11.953 0.589 1 97.44 20 ALA B C 1
ATOM 3146 O O . ALA B 1 20 ? -23.094 -11.375 1.488 1 97.44 20 ALA B O 1
ATOM 3147 N N . ALA B 1 21 ? -22.688 -13.172 0.265 1 97.44 21 ALA B N 1
ATOM 3148 C CA . ALA B 1 21 ? -23.75 -13.953 0.892 1 97.44 21 ALA B CA 1
ATOM 3149 C C . ALA B 1 21 ? -23.297 -14.516 2.236 1 97.44 21 ALA B C 1
ATOM 3151 O O . ALA B 1 21 ? -24.125 -14.984 3.029 1 97.44 21 ALA B O 1
ATOM 3152 N N . LEU B 1 22 ? -22.031 -14.492 2.508 1 97.75 22 LEU B N 1
ATOM 3153 C CA . LEU B 1 22 ? -21.531 -14.961 3.789 1 97.75 22 LEU B CA 1
ATOM 3154 C C . LEU B 1 22 ? -21.891 -13.992 4.906 1 97.75 22 LEU B C 1
ATOM 3156 O O . LEU B 1 22 ? -22.062 -12.797 4.664 1 97.75 22 LEU B O 1
ATOM 3160 N N . PRO B 1 23 ? -21.984 -14.555 6.094 1 96.56 23 PRO B N 1
ATOM 3161 C CA . PRO B 1 23 ? -22.141 -13.625 7.215 1 96.56 23 PRO B CA 1
ATOM 3162 C C . PRO B 1 23 ? -20.938 -12.688 7.367 1 96.56 23 PRO B C 1
ATOM 3164 O O . PRO B 1 23 ? -19.797 -13.094 7.121 1 96.56 23 PRO B O 1
ATOM 3167 N N . ARG B 1 24 ? -21.203 -11.469 7.738 1 96.62 24 ARG B N 1
ATOM 3168 C CA . ARG B 1 24 ? -20.109 -10.562 8.055 1 96.62 24 ARG B CA 1
ATOM 3169 C C . ARG B 1 24 ? -19.281 -11.086 9.211 1 96.62 24 ARG B C 1
ATOM 3171 O O . ARG B 1 24 ? -19.797 -11.781 10.094 1 96.62 24 ARG B O 1
ATOM 3178 N N . PRO B 1 25 ? -18 -10.688 9.188 1 97.81 25 PRO B N 1
ATOM 3179 C CA . PRO B 1 25 ? -17.188 -11.109 10.328 1 97.81 25 PRO B CA 1
ATOM 3180 C C . PRO B 1 25 ? -17.625 -10.469 11.641 1 97.81 25 PRO B C 1
ATOM 3182 O O . PRO B 1 25 ? -18.344 -9.461 11.633 1 97.81 25 PRO B O 1
ATOM 3185 N N . GLU B 1 26 ? -17.188 -11.125 12.68 1 98 26 GLU B N 1
ATOM 3186 C CA . GLU B 1 26 ? -17.391 -10.531 14 1 98 26 GLU B CA 1
ATOM 3187 C C . GLU B 1 26 ? -16.734 -9.156 14.094 1 98 26 GLU B C 1
ATOM 3189 O O . GLU B 1 26 ? -15.766 -8.875 13.391 1 98 26 GLU B O 1
ATOM 3194 N N . THR B 1 27 ? -17.312 -8.289 14.93 1 98.38 27 THR B N 1
ATOM 3195 C CA . THR B 1 27 ? -16.797 -6.938 15.125 1 98.38 27 THR B CA 1
ATOM 3196 C C . THR B 1 27 ? -15.969 -6.855 16.406 1 98.38 27 THR B C 1
ATOM 3198 O O . THR B 1 27 ? -16.172 -7.637 17.328 1 98.38 27 THR B O 1
ATOM 3201 N N . GLU B 1 28 ? -14.992 -6.082 16.375 1 98.69 28 GLU B N 1
ATOM 3202 C CA . GLU B 1 28 ? -14.227 -5.746 17.562 1 98.69 28 GLU B CA 1
ATOM 3203 C C . GLU B 1 28 ? -13.93 -4.25 17.641 1 98.69 28 GLU B C 1
ATOM 3205 O O . GLU B 1 28 ? -14.008 -3.551 16.625 1 98.69 28 GLU B O 1
ATOM 3210 N N . THR B 1 29 ? -13.727 -3.732 18.812 1 98.75 29 THR B N 1
ATOM 3211 C CA . THR B 1 29 ? -13.312 -2.35 19.031 1 98.75 29 THR B CA 1
ATOM 3212 C C . THR B 1 29 ? -11.812 -2.262 19.266 1 98.75 29 THR B C 1
ATOM 3214 O O . THR B 1 29 ? -11.258 -2.986 20.094 1 98.75 29 THR B O 1
ATOM 3217 N N . VAL B 1 30 ? -11.164 -1.438 18.516 1 98.69 30 VAL B N 1
ATOM 3218 C CA . VAL B 1 30 ? -9.719 -1.315 18.656 1 98.69 30 VAL B CA 1
ATOM 3219 C C . VAL B 1 30 ? -9.344 0.14 18.922 1 98.69 30 VAL B C 1
ATOM 3221 O O . VAL B 1 30 ? -10.07 1.058 18.531 1 98.69 30 VAL B O 1
ATOM 3224 N N . PRO B 1 31 ? -8.164 0.326 19.656 1 98.62 31 PRO B N 1
ATOM 3225 C CA . PRO B 1 31 ? -7.656 1.696 19.75 1 98.62 31 PRO B CA 1
ATOM 3226 C C . PRO B 1 31 ? -7.441 2.338 18.375 1 98.62 31 PRO B C 1
ATOM 3228 O O . PRO B 1 31 ? -7.051 1.658 17.422 1 98.62 31 PRO B O 1
ATOM 3231 N N . LEU B 1 32 ? -7.684 3.596 18.266 1 98.44 32 LEU B N 1
ATOM 3232 C CA . LEU B 1 32 ? -7.578 4.312 17 1 98.44 32 LEU B CA 1
ATOM 3233 C C . LEU B 1 32 ? -6.203 4.109 16.375 1 98.44 32 LEU B C 1
ATOM 3235 O O . LEU B 1 32 ? -6.086 3.938 15.156 1 98.44 32 LEU B O 1
ATOM 3239 N N . ASP B 1 33 ? -5.16 4.008 17.172 1 96.88 33 ASP B N 1
ATOM 3240 C CA . ASP B 1 33 ? -3.783 3.877 16.703 1 96.88 33 ASP B CA 1
ATOM 3241 C C . ASP B 1 33 ? -3.551 2.52 16.047 1 96.88 33 ASP B C 1
ATOM 3243 O O . ASP B 1 33 ? -2.551 2.322 15.352 1 96.88 33 ASP B O 1
ATOM 3247 N N . GLU B 1 34 ? -4.445 1.629 16.234 1 97.5 34 GLU B N 1
ATOM 3248 C CA . GLU B 1 34 ? -4.312 0.286 15.672 1 97.5 34 GLU B CA 1
ATOM 3249 C C . GLU B 1 34 ? -5.301 0.059 14.531 1 97.5 34 GLU B C 1
ATOM 3251 O O . GLU B 1 34 ? -5.426 -1.058 14.031 1 97.5 34 GLU B O 1
ATOM 3256 N N . ALA B 1 35 ? -5.961 1.078 14.109 1 98.44 35 ALA B N 1
ATOM 3257 C CA . ALA B 1 35 ? -7.109 0.906 13.227 1 98.44 35 ALA B CA 1
ATOM 3258 C C . ALA B 1 35 ? -6.703 1.051 11.758 1 98.44 35 ALA B C 1
ATOM 3260 O O . ALA B 1 35 ? -7.492 0.767 10.859 1 98.44 35 ALA B O 1
ATOM 3261 N N . ASP B 1 36 ? -5.445 1.477 11.508 1 97.25 36 ASP B N 1
ATOM 3262 C CA . ASP B 1 36 ? -5.004 1.66 10.133 1 97.25 36 ASP B CA 1
ATOM 3263 C C . ASP B 1 36 ? -5.078 0.348 9.352 1 97.25 36 ASP B C 1
ATOM 3265 O O . ASP B 1 36 ? -4.605 -0.687 9.828 1 97.25 36 ASP B O 1
ATOM 3269 N N . GLY B 1 37 ? -5.695 0.426 8.195 1 96.44 37 GLY B N 1
ATOM 3270 C CA . GLY B 1 37 ? -5.797 -0.742 7.336 1 96.44 37 GLY B CA 1
ATOM 3271 C C . GLY B 1 37 ? -6.945 -1.662 7.707 1 96.44 37 GLY B C 1
ATOM 3272 O O . GLY B 1 37 ? -7.27 -2.588 6.965 1 96.44 37 GLY B O 1
ATOM 3273 N N . ARG B 1 38 ? -7.562 -1.415 8.852 1 98.19 38 ARG B N 1
ATOM 3274 C CA . ARG B 1 38 ? -8.719 -2.201 9.258 1 98.19 38 ARG B CA 1
ATOM 3275 C C . ARG B 1 38 ? -9.977 -1.742 8.531 1 98.19 38 ARG B C 1
ATOM 3277 O O . ARG B 1 38 ? -9.984 -0.688 7.895 1 98.19 38 ARG B O 1
ATOM 3284 N N . ILE B 1 39 ? -10.992 -2.564 8.547 1 98.5 39 ILE B N 1
ATOM 3285 C CA . ILE B 1 39 ? -12.242 -2.275 7.844 1 98.5 39 ILE B CA 1
ATOM 3286 C C . ILE B 1 39 ? -13.305 -1.826 8.844 1 98.5 39 ILE B C 1
ATOM 3288 O O . ILE B 1 39 ? -13.625 -2.557 9.789 1 98.5 39 ILE B O 1
ATOM 3292 N N . ALA B 1 40 ? -13.836 -0.63 8.641 1 98.81 40 ALA B N 1
ATOM 3293 C CA . ALA B 1 40 ? -14.867 -0.105 9.539 1 98.81 40 ALA B CA 1
ATOM 3294 C C . ALA B 1 40 ? -16.078 -1.034 9.586 1 98.81 40 ALA B C 1
ATOM 3296 O O . ALA B 1 40 ? -16.609 -1.422 8.539 1 98.81 40 ALA B O 1
ATOM 3297 N N . ALA B 1 41 ? -16.562 -1.402 10.781 1 98.62 41 ALA B N 1
ATOM 3298 C CA . ALA B 1 41 ? -17.672 -2.34 10.945 1 98.62 41 ALA B CA 1
ATOM 3299 C C . ALA B 1 41 ? -19.016 -1.608 10.938 1 98.62 41 ALA B C 1
ATOM 3301 O O . ALA B 1 41 ? -20.062 -2.234 10.812 1 98.62 41 ALA B O 1
ATOM 3302 N N . ARG B 1 42 ? -18.984 -0.331 11.102 1 98.19 42 ARG B N 1
ATOM 3303 C CA . ARG B 1 42 ? -20.156 0.547 11.031 1 98.19 42 ARG B CA 1
ATOM 3304 C C . ARG B 1 42 ? -19.781 1.908 10.453 1 98.19 42 ARG B C 1
ATOM 3306 O O . ARG B 1 42 ? -18.594 2.227 10.32 1 98.19 42 ARG B O 1
ATOM 3313 N N . THR B 1 43 ? -20.781 2.627 10.109 1 98.62 43 THR B N 1
ATOM 3314 C CA . THR B 1 43 ? -20.547 3.99 9.648 1 98.62 43 THR B CA 1
ATOM 3315 C C . THR B 1 43 ? -19.984 4.852 10.773 1 98.62 43 THR B C 1
ATOM 3317 O O . THR B 1 43 ? -20.5 4.832 11.898 1 98.62 43 THR B O 1
ATOM 3320 N N . LEU B 1 44 ? -18.906 5.496 10.578 1 98.81 44 LEU B N 1
ATOM 3321 C CA . LEU B 1 44 ? -18.281 6.449 11.5 1 98.81 44 LEU B CA 1
ATOM 3322 C C . LEU B 1 44 ? -18.562 7.883 11.062 1 98.81 44 LEU B C 1
ATOM 3324 O O . LEU B 1 44 ? -18.25 8.258 9.93 1 98.81 44 LEU B O 1
ATOM 3328 N N . SER B 1 45 ? -19.094 8.672 11.898 1 98.75 45 SER B N 1
ATOM 3329 C CA . SER B 1 45 ? -19.5 10.031 11.555 1 98.75 45 SER B CA 1
ATOM 3330 C C . SER B 1 45 ? -18.844 11.055 12.477 1 98.75 45 SER B C 1
ATOM 3332 O O . SER B 1 45 ? -18.391 10.711 13.562 1 98.75 45 SER B O 1
ATOM 3334 N N . ALA B 1 46 ? -18.797 12.242 12.016 1 98.62 46 ALA B N 1
ATOM 3335 C CA . ALA B 1 46 ? -18.281 13.336 12.828 1 98.62 46 ALA B CA 1
ATOM 3336 C C . ALA B 1 46 ? -19.141 13.562 14.062 1 98.62 46 ALA B C 1
ATOM 3338 O O . ALA B 1 46 ? -20.375 13.664 13.961 1 98.62 46 ALA B O 1
ATOM 3339 N N . ARG B 1 47 ? -18.547 13.648 15.211 1 98.06 47 ARG B N 1
ATOM 3340 C CA . ARG B 1 47 ? -19.25 13.82 16.469 1 98.06 47 ARG B CA 1
ATOM 3341 C C . ARG B 1 47 ? -19.438 15.305 16.797 1 98.06 47 ARG B C 1
ATOM 3343 O O . ARG B 1 47 ? -20.328 15.664 17.578 1 98.06 47 ARG B O 1
ATOM 3350 N N . MET B 1 48 ? -18.672 16.125 16.266 1 97.81 48 MET B N 1
ATOM 3351 C CA . MET B 1 48 ? -18.703 17.562 16.469 1 97.81 48 MET B CA 1
ATOM 3352 C C . MET B 1 48 ? -18.25 18.297 15.211 1 97.81 48 MET B C 1
ATOM 3354 O O . MET B 1 48 ? -17.672 17.703 14.312 1 97.81 48 MET B O 1
ATOM 3358 N N . ASP B 1 49 ? -18.531 19.562 15.188 1 97.75 49 ASP B N 1
ATOM 3359 C CA . ASP B 1 49 ? -18 20.406 14.109 1 97.75 49 ASP B CA 1
ATOM 3360 C C . ASP B 1 49 ? -16.484 20.5 14.195 1 97.75 49 ASP B C 1
ATOM 3362 O O . ASP B 1 49 ? -15.914 20.5 15.281 1 97.75 49 ASP B O 1
ATOM 3366 N N . GLN B 1 50 ? -15.836 20.562 13.047 1 95.75 50 GLN B N 1
ATOM 3367 C CA . GLN B 1 50 ? -14.406 20.828 12.977 1 95.75 50 GLN B CA 1
ATOM 3368 C C . GLN B 1 50 ? -14.102 22 12.039 1 95.75 50 GLN B C 1
ATOM 3370 O O . GLN B 1 50 ? -14.43 21.938 10.852 1 95.75 50 GLN B O 1
ATOM 3375 N N . PRO B 1 51 ? -13.484 23.047 12.523 1 95.69 51 PRO B N 1
ATOM 3376 C CA . PRO B 1 51 ? -13.18 23.234 13.945 1 95.69 51 PRO B CA 1
ATOM 3377 C C . PRO B 1 51 ? -14.43 23.375 14.805 1 95.69 51 PRO B C 1
ATOM 3379 O O . PRO B 1 51 ? -15.516 23.656 14.281 1 95.69 51 PRO B O 1
ATOM 3382 N N . PRO B 1 52 ? -14.281 23.141 16.078 1 97.06 52 PRO B N 1
ATOM 3383 C CA . PRO B 1 52 ? -15.461 23.188 16.953 1 97.06 52 PRO B CA 1
ATOM 3384 C C . PRO B 1 52 ? -15.914 24.609 17.266 1 97.06 52 PRO B C 1
ATOM 3386 O O . PRO B 1 52 ? -16.969 24.797 17.891 1 97.06 52 PRO B O 1
ATOM 3389 N N . PHE B 1 53 ? -15.227 25.625 16.875 1 96.69 53 PHE B N 1
ATOM 3390 C CA . PHE B 1 53 ? -15.516 27.047 17.062 1 96.69 53 PHE B CA 1
ATOM 3391 C C . PHE B 1 53 ? -14.922 27.875 15.938 1 96.69 53 PHE B C 1
ATOM 3393 O O . PHE B 1 53 ? -14.062 27.406 15.195 1 96.69 53 PHE B O 1
ATOM 3400 N N . ASP B 1 54 ? -15.477 29.062 15.781 1 96.75 54 ASP B N 1
ATOM 3401 C CA . ASP B 1 54 ? -14.836 30 14.859 1 96.75 54 ASP B CA 1
ATOM 3402 C C . ASP B 1 54 ? -13.43 30.359 15.328 1 96.75 54 ASP B C 1
ATOM 3404 O O . ASP B 1 54 ? -13.219 30.672 16.5 1 96.75 54 ASP B O 1
ATOM 3408 N N . ARG B 1 55 ? -12.469 30.25 14.398 1 95.31 55 ARG B N 1
ATOM 3409 C CA . ARG B 1 55 ? -11.102 30.484 14.859 1 95.31 55 ARG B CA 1
ATOM 3410 C C . ARG B 1 55 ? -10.344 31.359 13.875 1 95.31 55 ARG B C 1
ATOM 3412 O O . ARG B 1 55 ? -10.789 31.562 12.742 1 95.31 55 ARG B O 1
ATOM 3419 N N . SER B 1 56 ? -9.258 31.906 14.336 1 95.31 56 SER B N 1
ATOM 3420 C CA . SER B 1 56 ? -8.445 32.781 13.516 1 95.31 56 SER B CA 1
ATOM 3421 C C . SER B 1 56 ? -7.477 32 12.633 1 95.31 56 SER B C 1
ATOM 3423 O O . SER B 1 56 ? -6.816 31.078 13.109 1 95.31 56 SER B O 1
ATOM 3425 N N . PRO B 1 57 ? -7.355 32.281 11.344 1 91.56 57 PRO B N 1
ATOM 3426 C CA . PRO B 1 57 ? -6.332 31.672 10.492 1 91.56 57 PRO B CA 1
ATOM 3427 C C . PRO B 1 57 ? -4.996 32.406 10.555 1 91.56 57 PRO B C 1
ATOM 3429 O O . PRO B 1 57 ? -4.008 31.953 9.977 1 91.56 57 PRO B O 1
ATOM 3432 N N . PHE B 1 58 ? -4.973 33.562 11.367 1 90.56 58 PHE B N 1
ATOM 3433 C CA . PHE B 1 58 ? -3.789 34.406 11.383 1 90.56 58 PHE B CA 1
ATOM 3434 C C . PHE B 1 58 ? -3.477 34.875 12.805 1 90.56 58 PHE B C 1
ATOM 3436 O O . PHE B 1 58 ? -4.355 34.875 13.672 1 90.56 58 PHE B O 1
ATOM 3443 N N . ASP B 1 59 ? -2.189 35.25 12.898 1 92.44 59 ASP B N 1
ATOM 3444 C CA . ASP B 1 59 ? -1.88 36.156 14.008 1 92.44 59 ASP B CA 1
ATOM 3445 C C . ASP B 1 59 ? -2.332 37.562 13.695 1 92.44 59 ASP B C 1
ATOM 3447 O O . ASP B 1 59 ? -2.006 38.125 12.641 1 92.44 59 ASP B O 1
ATOM 3451 N N . GLY B 1 60 ? -3.125 38.125 14.602 1 96.75 60 GLY B N 1
ATOM 3452 C CA . GLY B 1 60 ? -3.631 39.469 14.344 1 96.75 60 GLY B CA 1
ATOM 3453 C C . GLY B 1 60 ? -4.578 39.969 15.414 1 96.75 60 GLY B C 1
ATOM 3454 O O . GLY B 1 60 ? -4.254 39.938 16.609 1 96.75 60 GLY B O 1
ATOM 3455 N N . TYR B 1 61 ? -5.629 40.531 14.922 1 98.19 61 TYR B N 1
ATOM 3456 C CA . TYR B 1 61 ? -6.598 41.125 15.836 1 98.19 61 TYR B CA 1
ATOM 3457 C C . TYR B 1 61 ? -8.023 40.812 15.406 1 98.19 61 TYR B C 1
ATOM 3459 O O . TYR B 1 61 ? -8.391 40.969 14.242 1 98.19 61 TYR B O 1
ATOM 3467 N N . ALA B 1 62 ? -8.797 40.25 16.344 1 98.31 62 ALA B N 1
ATOM 3468 C CA . ALA B 1 62 ? -10.242 40.094 16.141 1 98.31 62 ALA B CA 1
ATOM 3469 C C . ALA B 1 62 ? -10.984 41.406 16.453 1 98.31 62 ALA B C 1
ATOM 3471 O O . ALA B 1 62 ? -10.664 42.094 17.438 1 98.31 62 ALA B O 1
ATOM 3472 N N . LEU B 1 63 ? -11.969 41.656 15.531 1 97.5 63 LEU B N 1
ATOM 3473 C CA . LEU B 1 63 ? -12.648 42.938 15.633 1 97.5 63 LEU B CA 1
ATOM 3474 C C . LEU B 1 63 ? -14.109 42.812 15.195 1 97.5 63 LEU B C 1
ATOM 3476 O O . LEU B 1 63 ? -14.5 41.812 14.594 1 97.5 63 LEU B O 1
ATOM 3480 N N . HIS B 1 64 ? -14.914 43.938 15.68 1 97.88 64 HIS B N 1
ATOM 3481 C CA . HIS B 1 64 ? -16.109 44.25 14.898 1 97.88 64 HIS B CA 1
ATOM 3482 C C . HIS B 1 64 ? -15.734 44.938 13.586 1 97.88 64 HIS B C 1
ATOM 3484 O O . HIS B 1 64 ? -15.109 46 13.586 1 97.88 64 HIS B O 1
ATOM 3490 N N . SER B 1 65 ? -16.109 44.281 12.516 1 97.81 65 SER B N 1
ATOM 3491 C CA . SER B 1 65 ? -15.711 44.844 11.219 1 97.81 65 SER B CA 1
ATOM 3492 C C . SER B 1 65 ? -16.094 46.312 11.094 1 97.81 65 SER B C 1
ATOM 3494 O O . SER B 1 65 ? -15.375 47.094 10.484 1 97.81 65 SER B O 1
ATOM 3496 N N . ALA B 1 66 ? -17.188 46.656 11.703 1 97.25 66 ALA B N 1
ATOM 3497 C CA . ALA B 1 66 ? -17.688 48.031 11.664 1 97.25 66 ALA B CA 1
ATOM 3498 C C . ALA B 1 66 ? -16.688 49 12.289 1 97.25 66 ALA B C 1
ATOM 3500 O O . ALA B 1 66 ? -16.609 50.156 11.891 1 97.25 66 ALA B O 1
ATOM 3501 N N . ASP B 1 67 ? -15.93 48.531 13.242 1 97.38 67 ASP B N 1
ATOM 3502 C CA . ASP B 1 67 ? -14.992 49.375 13.977 1 97.38 67 ASP B CA 1
ATOM 3503 C C . ASP B 1 67 ? -13.758 49.688 13.133 1 97.38 67 ASP B C 1
ATOM 3505 O O . ASP B 1 67 ? -12.969 50.562 13.469 1 97.38 67 ASP B O 1
ATOM 3509 N N . ALA B 1 68 ? -13.547 49 12.055 1 96.38 68 ALA B N 1
ATOM 3510 C CA . ALA B 1 68 ? -12.398 49.188 11.172 1 96.38 68 ALA B CA 1
ATOM 3511 C C . ALA B 1 68 ? -12.797 49.969 9.93 1 96.38 68 ALA B C 1
ATOM 3513 O O . ALA B 1 68 ? -12.008 50.094 8.984 1 96.38 68 ALA B O 1
ATOM 3514 N N . ALA B 1 69 ? -14.023 50.375 9.906 1 94.56 69 ALA B N 1
ATOM 3515 C CA . ALA B 1 69 ? -14.523 51.094 8.727 1 94.56 69 ALA B CA 1
ATOM 3516 C C . ALA B 1 69 ? -13.625 52.25 8.367 1 94.56 69 ALA B C 1
ATOM 3518 O O . ALA B 1 69 ? -13.281 53.062 9.227 1 94.56 69 ALA B O 1
ATOM 3519 N N . GLY B 1 70 ? -13.25 52.312 7.137 1 93.88 70 GLY B N 1
ATOM 3520 C CA . GLY B 1 70 ? -12.484 53.438 6.617 1 93.88 70 GLY B CA 1
ATOM 3521 C C . GLY B 1 70 ? -11.008 53.344 6.957 1 93.88 70 GLY B C 1
ATOM 3522 O O . GLY B 1 70 ? -10.234 54.219 6.547 1 93.88 70 GLY B O 1
ATOM 3523 N N . ALA B 1 71 ? -10.602 52.406 7.695 1 96.88 71 ALA B N 1
ATOM 3524 C CA . ALA B 1 71 ? -9.203 52.281 8.102 1 96.88 71 ALA B CA 1
ATOM 3525 C C . ALA B 1 71 ? -8.289 52.125 6.887 1 96.88 71 ALA B C 1
ATOM 3527 O O . ALA B 1 71 ? -8.633 51.406 5.941 1 96.88 71 ALA B O 1
ATOM 3528 N N . SER B 1 72 ? -7.176 52.781 6.863 1 96.94 72 SER B N 1
ATOM 3529 C CA . SER B 1 72 ? -6.109 52.688 5.871 1 96.94 72 SER B CA 1
ATOM 3530 C C . SER B 1 72 ? -4.766 53.094 6.465 1 96.94 72 SER B C 1
ATOM 3532 O O . SER B 1 72 ? -4.703 53.562 7.609 1 96.94 72 SER B O 1
ATOM 3534 N N . ARG B 1 73 ? -3.752 52.75 5.723 1 96.44 73 ARG B N 1
ATOM 3535 C CA . ARG B 1 73 ? -2.438 53.188 6.191 1 96.44 73 ARG B CA 1
ATOM 3536 C C . ARG B 1 73 ? -2.377 54.688 6.352 1 96.44 73 ARG B C 1
ATOM 3538 O O . ARG B 1 73 ? -1.707 55.219 7.254 1 96.44 73 ARG B O 1
ATOM 3545 N N . GLU B 1 74 ? -3.027 55.438 5.422 1 96.81 74 GLU B N 1
ATOM 3546 C CA . GLU B 1 74 ? -3.049 56.906 5.441 1 96.81 74 GLU B CA 1
ATOM 3547 C C . GLU B 1 74 ? -3.941 57.406 6.562 1 96.81 74 GLU B C 1
ATOM 3549 O O . GLU B 1 74 ? -3.672 58.469 7.133 1 96.81 74 GLU B O 1
ATOM 3554 N N . THR B 1 75 ? -5.02 56.75 6.852 1 97.19 75 THR B N 1
ATOM 3555 C CA . THR B 1 75 ? -5.957 57.125 7.902 1 97.19 75 THR B CA 1
ATOM 3556 C C . THR B 1 75 ? -6.223 55.938 8.836 1 97.19 75 THR B C 1
ATOM 3558 O O . THR B 1 75 ? -7.309 55.375 8.812 1 97.19 75 THR B O 1
ATOM 3561 N N . PRO B 1 76 ? -5.293 55.688 9.672 1 98 76 PRO B N 1
ATOM 3562 C CA . PRO B 1 76 ? -5.441 54.531 10.539 1 98 76 PRO B CA 1
ATOM 3563 C C . PRO B 1 76 ? -6.535 54.688 11.594 1 98 76 PRO B C 1
ATOM 3565 O O . PRO B 1 76 ? -6.812 55.812 12.016 1 98 76 PRO B O 1
ATOM 3568 N N . VAL B 1 77 ? -7.176 53.656 11.93 1 98.12 77 VAL B N 1
ATOM 3569 C CA . VAL B 1 77 ? -8.117 53.625 13.047 1 98.12 77 VAL B CA 1
ATOM 3570 C C . VAL B 1 77 ? -7.445 52.969 14.266 1 98.12 77 VAL B C 1
ATOM 3572 O O . VAL B 1 77 ? -6.785 51.938 14.148 1 98.12 77 VAL B O 1
ATOM 3575 N N . THR B 1 78 ? -7.578 53.594 15.391 1 98.31 78 THR B N 1
ATOM 3576 C CA . THR B 1 78 ? -6.953 53.094 16.609 1 98.31 78 THR B CA 1
ATOM 3577 C C . THR B 1 78 ? -8.008 52.531 17.562 1 98.31 78 THR B C 1
ATOM 3579 O O . THR B 1 78 ? -9.008 53.188 17.844 1 98.31 78 THR B O 1
ATOM 3582 N N . LEU B 1 79 ? -7.797 51.281 17.969 1 98.38 79 LEU B N 1
ATOM 3583 C CA . LEU B 1 79 ? -8.695 50.625 18.922 1 98.38 79 LEU B CA 1
ATOM 3584 C C . LEU B 1 79 ? -7.93 50.188 20.156 1 98.38 79 LEU B C 1
ATOM 3586 O O . LEU B 1 79 ? -6.777 49.75 20.062 1 98.38 79 LEU B O 1
ATOM 3590 N N . PRO B 1 80 ? -8.531 50.25 21.375 1 98.38 80 PRO B N 1
ATOM 3591 C CA . PRO B 1 80 ? -7.934 49.594 22.531 1 98.38 80 PRO B CA 1
ATOM 3592 C C . PRO B 1 80 ? -7.938 48.062 22.422 1 98.38 80 PRO B C 1
ATOM 3594 O O . PRO B 1 80 ? -8.906 47.5 21.906 1 98.38 80 PRO B O 1
ATOM 3597 N N . VAL B 1 81 ? -6.879 47.406 22.781 1 98.31 81 VAL B N 1
ATOM 3598 C CA . VAL B 1 81 ? -6.793 45.969 22.844 1 98.31 81 VAL B CA 1
ATOM 3599 C C . VAL B 1 81 ? -7.195 45.469 24.234 1 98.31 81 VAL B C 1
ATOM 3601 O O . VAL B 1 81 ? -6.473 45.719 25.203 1 98.31 81 VAL B O 1
ATOM 3604 N N . THR B 1 82 ? -8.305 44.781 24.375 1 96.69 82 THR B N 1
ATOM 3605 C CA . THR B 1 82 ? -8.867 44.531 25.688 1 96.69 82 THR B CA 1
ATOM 3606 C C . THR B 1 82 ? -8.719 43.062 26.094 1 96.69 82 THR B C 1
ATOM 3608 O O . THR B 1 82 ? -9.031 42.688 27.234 1 96.69 82 THR B O 1
ATOM 3611 N N . MET B 1 83 ? -8.242 42.219 25.25 1 95.5 83 MET B N 1
ATOM 3612 C CA . MET B 1 83 ? -8 40.812 25.578 1 95.5 83 MET B CA 1
ATOM 3613 C C . MET B 1 83 ? -6.965 40.188 24.625 1 95.5 83 MET B C 1
ATOM 3615 O O . MET B 1 83 ? -6.652 40.781 23.594 1 95.5 83 MET B O 1
ATOM 3619 N N . LYS B 1 84 ? -6.352 39.188 25.047 1 95.38 84 LYS B N 1
ATOM 3620 C CA . LYS B 1 84 ? -5.387 38.406 24.281 1 95.38 84 LYS B CA 1
ATOM 3621 C C . LYS B 1 84 ? -5.754 36.938 24.297 1 95.38 84 LYS B C 1
ATOM 3623 O O . LYS B 1 84 ? -5.984 36.344 25.359 1 95.38 84 LYS B O 1
ATOM 3628 N N . LEU B 1 85 ? -5.898 36.375 23.109 1 95.06 85 LEU B N 1
ATOM 3629 C CA . LEU B 1 85 ? -6.367 35 22.969 1 95.06 85 LEU B CA 1
ATOM 3630 C C . LEU B 1 85 ? -5.344 34.156 22.203 1 95.06 85 LEU B C 1
ATOM 3632 O O . LEU B 1 85 ? -4.934 34.531 21.094 1 95.06 85 LEU B O 1
ATOM 3636 N N . TYR B 1 86 ? -4.949 33.094 22.812 1 92.25 86 TYR B N 1
ATOM 3637 C CA . TYR B 1 86 ? -4.098 32.094 22.203 1 92.25 86 TYR B CA 1
ATOM 3638 C C . TYR B 1 86 ? -4.895 30.828 21.875 1 92.25 86 TYR B C 1
ATOM 3640 O O . TYR B 1 86 ? -6.008 30.641 22.359 1 92.25 86 TYR B O 1
ATOM 3648 N N . ALA B 1 87 ? -4.34 30.016 20.938 1 91.56 87 ALA B N 1
ATOM 3649 C CA . ALA B 1 87 ? -4.941 28.703 20.719 1 91.56 87 ALA B CA 1
ATOM 3650 C C . ALA B 1 87 ? -5.07 27.938 22.031 1 91.56 87 ALA B C 1
ATOM 3652 O O . ALA B 1 87 ? -4.113 27.859 22.812 1 91.56 87 ALA B O 1
ATOM 3653 N N . GLY B 1 88 ? -6.195 27.453 22.25 1 93.56 88 GLY B N 1
ATOM 3654 C CA . GLY B 1 88 ? -6.434 26.719 23.484 1 93.56 88 GLY B CA 1
ATOM 3655 C C . GLY B 1 88 ? -7.199 27.531 24.516 1 93.56 88 GLY B C 1
ATOM 3656 O O . GLY B 1 88 ? -7.715 26.969 25.5 1 93.56 88 GLY B O 1
ATOM 3657 N N . ASP B 1 89 ? -7.223 28.812 24.297 1 93.44 89 ASP B N 1
ATOM 3658 C CA . ASP B 1 89 ? -7.934 29.672 25.234 1 93.44 89 ASP B CA 1
ATOM 3659 C C . ASP B 1 89 ? -9.43 29.688 24.938 1 93.44 89 ASP B C 1
ATOM 3661 O O . ASP B 1 89 ? -9.852 29.453 23.812 1 93.44 89 ASP B O 1
ATOM 3665 N N . ALA B 1 90 ? -10.172 29.875 26 1 93 90 ALA B N 1
ATOM 3666 C CA . ALA B 1 90 ? -11.586 30.234 25.875 1 93 90 ALA B CA 1
ATOM 3667 C C . ALA B 1 90 ? -11.828 31.688 26.25 1 93 90 ALA B C 1
ATOM 3669 O O . ALA B 1 90 ? -11.414 32.156 27.312 1 93 90 ALA B O 1
ATOM 3670 N N . PRO B 1 91 ? -12.453 32.344 25.266 1 92.62 91 PRO B N 1
ATOM 3671 C CA . PRO B 1 91 ? -12.727 33.75 25.641 1 92.62 91 PRO B CA 1
ATOM 3672 C C . PRO B 1 91 ? -13.578 33.875 26.891 1 92.62 91 PRO B C 1
ATOM 3674 O O . PRO B 1 91 ? -14.609 33.219 27.016 1 92.62 91 PRO B O 1
ATOM 3677 N N . ALA B 1 92 ? -13.125 34.688 27.75 1 90.38 92 ALA B N 1
ATOM 3678 C CA . ALA B 1 92 ? -13.797 34.844 29.031 1 90.38 92 ALA B CA 1
ATOM 3679 C C . ALA B 1 92 ? -15.016 35.75 28.906 1 90.38 92 ALA B C 1
ATOM 3681 O O . ALA B 1 92 ? -15.922 35.688 29.734 1 90.38 92 ALA B O 1
ATOM 3682 N N . SER B 1 93 ? -15.023 36.594 27.984 1 93.75 93 SER B N 1
ATOM 3683 C CA . SER B 1 93 ? -16.094 37.562 27.766 1 93.75 93 SER B CA 1
ATOM 3684 C C . SER B 1 93 ? -16.188 37.938 26.297 1 93.75 93 SER B C 1
ATOM 3686 O O . SER B 1 93 ? -15.273 37.688 25.516 1 93.75 93 SER B O 1
ATOM 3688 N N . PRO B 1 94 ? -17.344 38.531 25.922 1 96.81 94 PRO B N 1
ATOM 3689 C CA . PRO B 1 94 ? -17.469 39.062 24.562 1 96.81 94 PRO B CA 1
ATOM 3690 C C . PRO B 1 94 ? -16.531 40.25 24.312 1 96.81 94 PRO B C 1
ATOM 3692 O O . PRO B 1 94 ? -16.078 40.875 25.25 1 96.81 94 PRO B O 1
ATOM 3695 N N . LEU B 1 95 ? -16.203 40.438 23.094 1 97.75 95 LEU B N 1
ATOM 3696 C CA . LEU B 1 95 ? -15.438 41.594 22.703 1 97.75 95 LEU B CA 1
ATOM 3697 C C . LEU B 1 95 ? -16.328 42.844 22.641 1 97.75 95 LEU B C 1
ATOM 3699 O O . LEU B 1 95 ? -17.281 42.875 21.844 1 97.75 95 LEU B O 1
ATOM 3703 N N . PRO B 1 96 ? -16.062 43.812 23.406 1 96.75 96 PRO B N 1
ATOM 3704 C CA . PRO B 1 96 ? -16.875 45.031 23.328 1 96.75 96 PRO B CA 1
ATOM 3705 C C . PRO B 1 96 ? -16.719 45.75 22 1 96.75 96 PRO B C 1
ATOM 3707 O O . PRO B 1 96 ? -15.656 45.719 21.391 1 96.75 96 PRO B O 1
ATOM 3710 N N . ALA B 1 97 ? -17.797 46.5 21.656 1 95.88 97 ALA B N 1
ATOM 3711 C CA . ALA B 1 97 ? -17.703 47.344 20.484 1 95.88 97 ALA B CA 1
ATOM 3712 C C . ALA B 1 97 ? -16.594 48.406 20.656 1 95.88 97 ALA B C 1
ATOM 3714 O O . ALA B 1 97 ? -16.406 48.938 21.75 1 95.88 97 ALA B O 1
ATOM 3715 N N . GLY B 1 98 ? -15.922 48.625 19.609 1 97.38 98 GLY B N 1
ATOM 3716 C CA . GLY B 1 98 ? -14.883 49.656 19.641 1 97.38 98 GLY B CA 1
ATOM 3717 C C . GLY B 1 98 ? -13.578 49.125 20.234 1 97.38 98 GLY B C 1
ATOM 3718 O O . GLY B 1 98 ? -12.672 49.938 20.516 1 97.38 98 GLY B O 1
ATOM 3719 N N . CYS B 1 99 ? -13.484 47.875 20.484 1 97.94 99 CYS B N 1
ATOM 3720 C CA . CYS B 1 99 ? -12.273 47.25 21.031 1 97.94 99 CYS B CA 1
ATOM 3721 C C . CYS B 1 99 ? -11.734 46.188 20.094 1 97.94 99 CYS B C 1
ATOM 3723 O O . CYS B 1 99 ? -12.43 45.75 19.172 1 97.94 99 CYS B O 1
ATOM 3725 N N . ALA B 1 100 ? -10.547 45.844 20.266 1 98.38 100 ALA B N 1
ATOM 3726 C CA . ALA B 1 100 ? -9.898 44.781 19.547 1 98.38 100 ALA B CA 1
ATOM 3727 C C . ALA B 1 100 ? -9.391 43.688 20.5 1 98.38 100 ALA B C 1
ATOM 3729 O O . ALA B 1 100 ? -9.125 43.969 21.672 1 98.38 100 ALA B O 1
ATOM 3730 N N . ALA B 1 101 ? -9.359 42.531 20.062 1 98 101 ALA B N 1
ATOM 3731 C CA . ALA B 1 101 ? -8.719 41.406 20.766 1 98 101 ALA B CA 1
ATOM 3732 C C . ALA B 1 101 ? -7.477 40.938 20.031 1 98 101 ALA B C 1
ATOM 3734 O O . ALA B 1 101 ? -7.551 40.562 18.859 1 98 101 ALA B O 1
ATOM 3735 N N . ARG B 1 102 ? -6.32 41.031 20.734 1 97.19 102 ARG B N 1
ATOM 3736 C CA . ARG B 1 102 ? -5.16 40.344 20.172 1 97.19 102 ARG B CA 1
ATOM 3737 C C . ARG B 1 102 ? -5.41 38.844 20.078 1 97.19 102 ARG B C 1
ATOM 3739 O O . ARG B 1 102 ? -5.816 38.219 21.047 1 97.19 102 ARG B O 1
ATOM 3746 N N . ILE B 1 103 ? -5.246 38.219 18.891 1 96.12 103 ILE B N 1
ATOM 3747 C CA . ILE B 1 103 ? -5.605 36.812 18.688 1 96.12 103 ILE B CA 1
ATOM 3748 C C . ILE B 1 103 ? -4.523 36.125 17.875 1 96.12 103 ILE B C 1
ATOM 3750 O O . ILE B 1 103 ? -3.98 36.719 16.922 1 96.12 103 ILE B O 1
ATOM 3754 N N . MET B 1 104 ? -4.188 34.906 18.234 1 92.31 104 MET B N 1
ATOM 3755 C CA . MET B 1 104 ? -3.205 34.125 17.516 1 92.31 104 MET B CA 1
ATOM 3756 C C . MET B 1 104 ? -3.893 33.062 16.656 1 92.31 104 MET B C 1
ATOM 3758 O O . MET B 1 104 ? -5.074 32.75 16.859 1 92.31 104 MET B O 1
ATOM 3762 N N . THR B 1 105 ? -3.105 32.562 15.711 1 91.06 105 THR B N 1
ATOM 3763 C CA . THR B 1 105 ? -3.594 31.531 14.812 1 91.06 105 THR B CA 1
ATOM 3764 C C . THR B 1 105 ? -4.18 30.359 15.602 1 91.06 105 THR B C 1
ATOM 3766 O O . THR B 1 105 ? -3.555 29.875 16.547 1 91.06 105 THR B O 1
ATOM 3769 N N . GLY B 1 106 ? -5.391 30.031 15.234 1 92.06 106 GLY B N 1
ATOM 3770 C CA . GLY B 1 106 ? -6.02 28.875 15.844 1 92.06 106 GLY B CA 1
ATOM 3771 C C . GLY B 1 106 ? -6.895 29.219 17.031 1 92.06 106 GLY B C 1
ATOM 3772 O O . GLY B 1 106 ? -7.707 28.406 17.484 1 92.06 106 GLY B O 1
ATOM 3773 N N . ALA B 1 107 ? -6.758 30.406 17.578 1 95 107 ALA B N 1
ATOM 3774 C CA . ALA B 1 107 ? -7.516 30.828 18.75 1 95 107 ALA B CA 1
ATOM 3775 C C . ALA B 1 107 ? -8.984 31.062 18.406 1 95 107 ALA B C 1
ATOM 3777 O O . ALA B 1 107 ? -9.297 31.547 17.312 1 95 107 ALA B O 1
ATOM 3778 N N . PRO B 1 108 ? -9.883 30.766 19.359 1 97.12 108 PRO B N 1
ATOM 3779 C CA . PRO B 1 108 ? -11.305 31.047 19.125 1 97.12 108 PRO B CA 1
ATOM 3780 C C . PRO B 1 108 ? -11.602 32.562 19.047 1 97.12 108 PRO B C 1
ATOM 3782 O O . PRO B 1 108 ? -11.008 33.344 19.781 1 97.12 108 PRO B O 1
ATOM 3785 N N . LEU B 1 109 ? -12.5 32.875 18.188 1 97.69 109 LEU B N 1
ATOM 3786 C CA . LEU B 1 109 ? -12.984 34.25 18.172 1 97.69 109 LEU B CA 1
ATOM 3787 C C . LEU B 1 109 ? -13.883 34.531 19.375 1 97.69 109 LEU B C 1
ATOM 3789 O O . LEU B 1 109 ? -14.742 33.719 19.703 1 97.69 109 LEU B O 1
ATOM 3793 N N . PRO B 1 110 ? -13.68 35.625 20 1 97.69 110 PRO B N 1
ATOM 3794 C CA . PRO B 1 110 ? -14.641 36 21.047 1 97.69 110 PRO B CA 1
ATOM 3795 C C . PRO B 1 110 ? -15.992 36.438 20.484 1 97.69 110 PRO B C 1
ATOM 3797 O O . PRO B 1 110 ? -16.062 36.906 19.344 1 97.69 110 PRO B O 1
ATOM 3800 N N . GLU B 1 111 ? -17 36.188 21.312 1 96.5 111 GLU B N 1
ATOM 3801 C CA . GLU B 1 111 ? -18.328 36.656 20.906 1 96.5 111 GLU B CA 1
ATOM 3802 C C . GLU B 1 111 ? -18.281 38.156 20.578 1 96.5 111 GLU B C 1
ATOM 3804 O O . GLU B 1 111 ? -17.641 38.938 21.297 1 96.5 111 GLU B O 1
ATOM 3809 N N . GLY B 1 112 ? -18.891 38.469 19.5 1 96 112 GLY B N 1
ATOM 3810 C CA . GLY B 1 112 ? -18.906 39.875 19.062 1 96 112 GLY B CA 1
ATOM 3811 C C . GLY B 1 112 ? -17.984 40.156 17.891 1 96 112 GLY B C 1
ATOM 3812 O O . GLY B 1 112 ? -18.297 41 17.047 1 96 112 GLY B O 1
ATOM 3813 N N . ALA B 1 113 ? -16.797 39.562 17.922 1 97.69 113 ALA B N 1
ATOM 3814 C CA . ALA B 1 113 ? -15.883 39.719 16.797 1 97.69 113 ALA B CA 1
ATOM 3815 C C . ALA B 1 113 ? -16.406 39 15.555 1 97.69 113 ALA B C 1
ATOM 3817 O O . ALA B 1 113 ? -16.906 37.875 15.641 1 97.69 113 ALA B O 1
ATOM 3818 N N . ASP B 1 114 ? -16.266 39.688 14.367 1 97.69 114 ASP B N 1
ATOM 3819 C CA . ASP B 1 114 ? -16.781 39.062 13.156 1 97.69 114 ASP B CA 1
ATOM 3820 C C . ASP B 1 114 ? -15.727 39.062 12.047 1 97.69 114 ASP B C 1
ATOM 3822 O O . ASP B 1 114 ? -16.031 38.719 10.898 1 97.69 114 ASP B O 1
ATOM 3826 N N . CYS B 1 115 ? -14.531 39.406 12.367 1 98.06 115 CYS B N 1
ATOM 3827 C CA . CYS B 1 115 ? -13.43 39.344 11.406 1 98.06 115 CYS B CA 1
ATOM 3828 C C . CYS B 1 115 ? -12.078 39.375 12.125 1 98.06 115 CYS B C 1
ATOM 3830 O O . CYS B 1 115 ? -12.023 39.594 13.336 1 98.06 115 CYS B O 1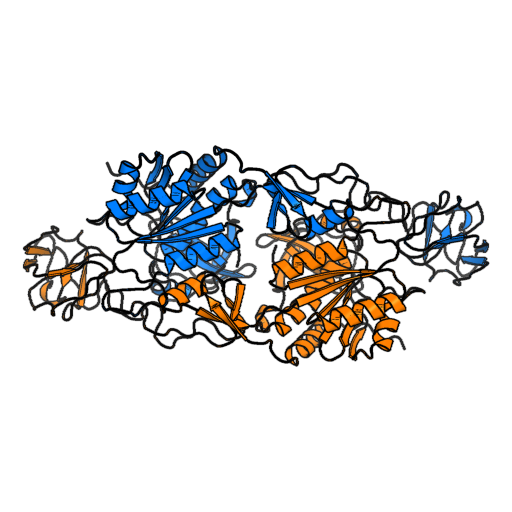
ATOM 3832 N N . VAL B 1 116 ? -11.039 39.094 11.438 1 98.25 116 VAL B N 1
ATOM 3833 C CA . VAL B 1 116 ? -9.68 39.094 11.953 1 98.25 116 VAL B CA 1
ATOM 3834 C C . VAL B 1 116 ? -8.773 39.875 10.992 1 98.25 116 VAL B C 1
ATOM 3836 O O . VAL B 1 116 ? -8.719 39.562 9.805 1 98.25 116 VAL B O 1
ATOM 3839 N N . LEU B 1 117 ? -8.133 40.844 11.453 1 98.06 117 LEU B N 1
ATOM 3840 C CA . LEU B 1 117 ? -7.133 41.562 10.672 1 98.06 117 LEU B CA 1
ATOM 3841 C C . LEU B 1 117 ? -5.73 41.062 10.984 1 98.06 117 LEU B C 1
ATOM 3843 O O . LEU B 1 117 ? -5.312 41.031 12.141 1 98.06 117 LEU B O 1
ATOM 3847 N N . MET B 1 118 ? -5.047 40.688 9.984 1 96.19 118 MET B N 1
ATOM 3848 C CA . MET B 1 118 ? -3.701 40.156 10.164 1 96.19 118 MET B CA 1
ATOM 3849 C C . MET B 1 118 ? -2.777 41.219 10.773 1 96.19 118 MET B C 1
ATOM 3851 O O . MET B 1 118 ? -2.875 42.406 10.438 1 96.19 118 MET B O 1
ATOM 3855 N N . GLN B 1 119 ? -1.861 40.812 11.562 1 95.75 119 GLN B N 1
ATOM 3856 C CA . GLN B 1 119 ? -1.019 41.75 12.305 1 95.75 119 GLN B CA 1
ATOM 3857 C C . GLN B 1 119 ? -0.174 42.594 11.359 1 95.75 119 GLN B C 1
ATOM 3859 O O . GLN B 1 119 ? 0.189 43.75 11.688 1 95.75 119 GLN B O 1
ATOM 3864 N N . GLU B 1 120 ? 0.123 42.062 10.109 1 94.62 120 GLU B N 1
ATOM 3865 C CA . GLU B 1 120 ? 0.939 42.75 9.133 1 94.62 120 GLU B CA 1
ATOM 3866 C C . GLU B 1 120 ? 0.262 44.062 8.68 1 94.62 120 GLU B C 1
ATOM 3868 O O . GLU B 1 120 ? 0.921 44.969 8.164 1 94.62 120 GLU B O 1
ATOM 3873 N N . LEU B 1 121 ? -0.989 44.125 8.859 1 97.19 121 LEU B N 1
ATOM 3874 C CA . LEU B 1 121 ? -1.76 45.312 8.469 1 97.19 121 LEU B CA 1
ATOM 3875 C C . LEU B 1 121 ? -2.08 46.188 9.68 1 97.19 121 LEU B C 1
ATOM 3877 O O . LEU B 1 121 ? -3.092 46.875 9.695 1 97.19 121 LEU B O 1
ATOM 3881 N N . THR B 1 122 ? -1.263 46.094 10.672 1 97.81 122 THR B N 1
ATOM 3882 C CA . THR B 1 122 ? -1.391 46.875 11.898 1 97.81 122 THR B CA 1
ATOM 3883 C C . THR B 1 122 ? -0.017 47.281 12.422 1 97.81 122 THR B C 1
ATOM 3885 O O . THR B 1 122 ? 1.008 46.938 11.82 1 97.81 122 THR B O 1
ATOM 3888 N N . ASP B 1 123 ? 0.061 47.906 13.539 1 96.75 123 ASP B N 1
ATOM 3889 C CA . ASP B 1 123 ? 1.327 48.25 14.172 1 96.75 123 ASP B CA 1
ATOM 3890 C C . ASP B 1 123 ? 1.691 47.25 15.25 1 96.75 123 ASP B C 1
ATOM 3892 O O . ASP B 1 123 ? 2.643 47.438 16.016 1 96.75 123 ASP B O 1
ATOM 3896 N N . SER B 1 124 ? 0.876 46.219 15.383 1 96.06 124 SER B N 1
ATOM 3897 C CA . SER B 1 124 ? 1.09 45.125 16.328 1 96.06 124 SER B CA 1
ATOM 3898 C C . SER B 1 124 ? 1.132 45.656 17.766 1 96.06 124 SER B C 1
ATOM 3900 O O . SER B 1 124 ? 1.907 45.156 18.594 1 96.06 124 SER B O 1
ATOM 3902 N N . GLY B 1 125 ? 0.298 46.594 18.016 1 95.44 125 GLY B N 1
ATOM 3903 C CA . GLY B 1 125 ? 0.263 47.156 19.359 1 95.44 125 GLY B CA 1
ATOM 3904 C C . GLY B 1 125 ? -0.327 46.219 20.391 1 95.44 125 GLY B C 1
ATOM 3905 O O . GLY B 1 125 ? -1.121 45.344 20.062 1 95.44 125 GLY B O 1
ATOM 3906 N N . GLU B 1 126 ? -0.015 46.469 21.719 1 94.69 126 GLU B N 1
ATOM 3907 C CA . GLU B 1 126 ? -0.447 45.594 22.797 1 94.69 126 GLU B CA 1
ATOM 3908 C C . GLU B 1 126 ? -1.604 46.188 23.578 1 94.69 126 GLU B C 1
ATOM 3910 O O . GLU B 1 126 ? -2.574 45.5 23.906 1 94.69 126 GLU B O 1
ATOM 3915 N N . GLU B 1 127 ? -1.522 47.438 23.891 1 97.06 127 GLU B N 1
ATOM 3916 C CA . GLU B 1 127 ? -2.578 48.125 24.625 1 97.06 127 GLU B CA 1
ATOM 3917 C C . GLU B 1 127 ? -3.602 48.719 23.672 1 97.06 127 GLU B C 1
ATOM 3919 O O . GLU B 1 127 ? -4.797 48.75 23.969 1 97.06 127 GLU B O 1
ATOM 3924 N N . THR B 1 128 ? -3.086 49.312 22.672 1 98 128 THR B N 1
ATOM 3925 C CA . THR B 1 128 ? -3.859 49.781 21.531 1 98 128 THR B CA 1
ATOM 3926 C C . THR B 1 128 ? -3.277 49.281 20.219 1 98 128 THR B C 1
ATOM 3928 O O . THR B 1 128 ? -2.117 48.875 20.172 1 98 128 THR B O 1
ATOM 3931 N N . VAL B 1 129 ? -4.105 49.219 19.234 1 98.25 129 VAL B N 1
ATOM 3932 C CA . VAL B 1 129 ? -3.619 48.781 17.938 1 98.25 129 VAL B CA 1
ATOM 3933 C C . VAL B 1 129 ? -4.109 49.75 16.844 1 98.25 129 VAL B C 1
ATOM 3935 O O . VAL B 1 129 ? -5.254 50.219 16.891 1 98.25 129 VAL B O 1
ATOM 3938 N N . GLN B 1 130 ? -3.258 50.062 15.961 1 98.5 130 GLN B N 1
ATOM 3939 C CA . GLN B 1 130 ? -3.619 50.812 14.766 1 98.5 130 GLN B CA 1
ATOM 3940 C C . GLN B 1 130 ? -3.902 49.906 13.594 1 98.5 130 GLN B C 1
ATOM 3942 O O . GLN B 1 130 ? -3.061 49.062 13.234 1 98.5 130 GLN B O 1
ATOM 3947 N N . LEU B 1 131 ? -5.062 50.062 13.031 1 98.38 131 LEU B N 1
ATOM 3948 C CA . LEU B 1 131 ? -5.488 49.25 11.891 1 98.38 131 LEU B CA 1
ATOM 3949 C C . LEU B 1 131 ? -5.219 49.969 10.578 1 98.38 131 LEU B C 1
ATOM 3951 O O . LEU B 1 131 ? -5.57 51.156 10.43 1 98.38 131 LEU B O 1
ATOM 3955 N N . TYR B 1 132 ? -4.691 49.312 9.594 1 98.38 132 TYR B N 1
ATOM 3956 C CA . TYR B 1 132 ? -4.309 49.938 8.336 1 98.38 132 TYR B CA 1
ATOM 3957 C C . TYR B 1 132 ? -5.195 49.469 7.195 1 98.38 132 TYR B C 1
ATOM 3959 O O . TYR B 1 132 ? -4.906 49.719 6.023 1 98.38 132 TYR B O 1
ATOM 3967 N N . ALA B 1 133 ? -6.176 48.719 7.52 1 97.94 133 ALA B N 1
ATOM 3968 C CA . ALA B 1 133 ? -7.094 48.25 6.488 1 97.94 133 ALA B CA 1
ATOM 3969 C C . ALA B 1 133 ? -8.508 48.094 7.047 1 97.94 133 ALA B C 1
ATOM 3971 O O . ALA B 1 133 ? -8.688 47.688 8.203 1 97.94 133 ALA B O 1
ATOM 3972 N N . ALA B 1 134 ? -9.492 48.344 6.191 1 97.69 134 ALA B N 1
ATOM 3973 C CA . ALA B 1 134 ? -10.883 48.031 6.523 1 97.69 134 ALA B CA 1
ATOM 3974 C C . ALA B 1 134 ? -11.156 46.531 6.395 1 97.69 134 ALA B C 1
ATOM 3976 O O . ALA B 1 134 ? -10.383 45.812 5.777 1 97.69 134 ALA B O 1
ATOM 3977 N N . MET B 1 135 ? -12.164 46.125 7.113 1 97.25 135 MET B N 1
ATOM 3978 C CA . MET B 1 135 ? -12.539 44.719 7.098 1 97.25 135 MET B CA 1
ATOM 3979 C C . MET B 1 135 ? -14.023 44.562 6.789 1 97.25 135 MET B C 1
ATOM 3981 O O . MET B 1 135 ? -14.836 45.406 7.168 1 97.25 135 MET B O 1
ATOM 3985 N N . LYS B 1 136 ? -14.336 43.438 6.09 1 97 136 LYS B N 1
ATOM 3986 C CA . LYS B 1 136 ? -15.734 43.062 5.898 1 97 136 LYS B CA 1
ATOM 3987 C C . LYS B 1 136 ? -16.156 42.031 6.938 1 97 136 LYS B C 1
ATOM 3989 O O . LYS B 1 136 ? -15.312 41.312 7.484 1 97 136 LYS B O 1
ATOM 3994 N N . PRO B 1 137 ? -17.484 42 7.148 1 96.62 137 PRO B N 1
ATOM 3995 C CA . PRO B 1 137 ? -17.953 40.938 8.031 1 96.62 137 PRO B CA 1
ATOM 3996 C C . PRO B 1 137 ? -17.547 39.562 7.535 1 96.62 137 PRO B C 1
ATOM 3998 O O . PRO B 1 137 ? -17.562 39.281 6.328 1 96.62 137 PRO B O 1
ATOM 4001 N N . GLN B 1 138 ? -17.094 38.688 8.484 1 96.12 138 GLN B N 1
ATOM 4002 C CA . GLN B 1 138 ? -16.781 37.281 8.258 1 96.12 138 GLN B CA 1
ATOM 4003 C C . GLN B 1 138 ? -15.453 37.125 7.516 1 96.12 138 GLN B C 1
ATOM 4005 O O . GLN B 1 138 ? -15.07 36 7.16 1 96.12 138 GLN B O 1
ATOM 4010 N N . GLN B 1 139 ? -14.789 38.25 7.348 1 96.44 139 GLN B N 1
ATOM 4011 C CA . GLN B 1 139 ? -13.508 38.188 6.652 1 96.44 139 GLN B CA 1
ATOM 4012 C C . GLN B 1 139 ? -12.43 37.594 7.543 1 96.44 139 GLN 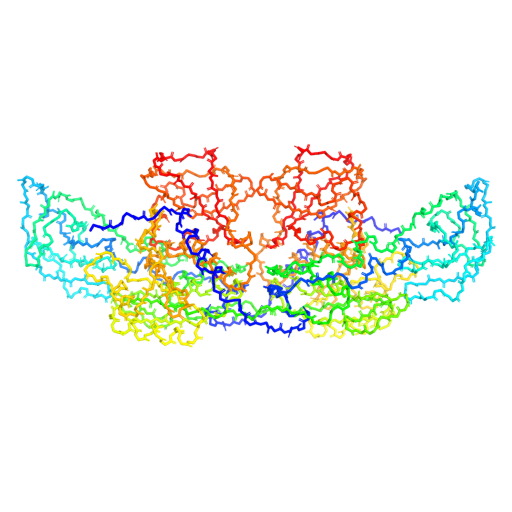B C 1
ATOM 4014 O O . GLN B 1 139 ? -12.305 37.938 8.719 1 96.44 139 GLN B O 1
ATOM 4019 N N . ASN B 1 140 ? -11.648 36.656 6.957 1 95.56 140 ASN B N 1
ATOM 4020 C CA . ASN B 1 140 ? -10.523 36.031 7.629 1 95.56 140 ASN B CA 1
ATOM 4021 C C . ASN B 1 140 ? -10.969 35.281 8.875 1 95.56 140 ASN B C 1
ATOM 4023 O O . ASN B 1 140 ? -10.359 35.406 9.945 1 95.56 140 ASN B O 1
ATOM 4027 N N . VAL B 1 141 ? -12.023 34.531 8.734 1 95.75 141 VAL B N 1
ATOM 4028 C CA . VAL B 1 141 ? -12.516 33.688 9.797 1 95.75 141 VAL B CA 1
ATOM 4029 C C . VAL B 1 141 ? -12.641 32.25 9.273 1 95.75 141 VAL B C 1
ATOM 4031 O O . VAL B 1 141 ? -13.148 32.031 8.18 1 95.75 141 VAL B O 1
ATOM 4034 N N . VAL B 1 142 ? -12.055 31.328 9.984 1 94.5 142 VAL B N 1
ATOM 4035 C CA . VAL B 1 142 ? -12.367 29.922 9.75 1 94.5 142 VAL B CA 1
ATOM 4036 C C . VAL B 1 142 ? -13.594 29.516 10.578 1 94.5 142 VAL B C 1
ATOM 4038 O O . VAL B 1 142 ? -13.531 29.469 11.805 1 94.5 142 VAL B O 1
ATOM 4041 N N . PHE B 1 143 ? -14.586 29.219 9.93 1 95.31 143 PHE B N 1
ATOM 4042 C CA . PHE B 1 143 ? -15.867 29.031 10.602 1 95.31 143 PHE B CA 1
ATOM 4043 C C . PHE B 1 143 ? -15.969 27.641 11.195 1 95.31 143 PHE B C 1
ATOM 4045 O O . PHE B 1 143 ? -15.438 26.672 10.641 1 95.31 143 PHE B O 1
ATOM 4052 N N . ARG B 1 144 ? -16.688 27.625 12.328 1 96.12 144 ARG B N 1
ATOM 4053 C CA . ARG B 1 144 ? -17.062 26.344 12.914 1 96.12 144 ARG B CA 1
ATOM 4054 C C . ARG B 1 144 ? -17.656 25.406 11.859 1 96.12 144 ARG B C 1
ATOM 4056 O O . ARG B 1 144 ? -18.5 25.812 11.062 1 96.12 144 ARG B O 1
ATOM 4063 N N . GLY B 1 145 ? -17.156 24.125 11.812 1 95.62 145 GLY B N 1
ATOM 4064 C CA . GLY B 1 145 ? -17.672 23.125 10.898 1 95.62 145 GLY B CA 1
ATOM 4065 C C . GLY B 1 145 ? -17.172 23.281 9.477 1 95.62 145 GLY B C 1
ATOM 4066 O O . GLY B 1 145 ? -17.594 22.578 8.57 1 95.62 145 GLY B O 1
ATOM 4067 N N . GLY B 1 146 ? -16.328 24.203 9.281 1 92.88 146 GLY B N 1
ATOM 4068 C CA . GLY B 1 146 ? -15.82 24.484 7.945 1 92.88 146 GLY B CA 1
ATOM 4069 C C . GLY B 1 146 ? -15.125 23.297 7.309 1 92.88 146 GLY B C 1
ATOM 4070 O O . GLY B 1 146 ? -15.164 23.125 6.086 1 92.88 146 GLY B O 1
ATOM 4071 N N . ASP B 1 147 ? -14.453 22.5 8.062 1 93.75 147 ASP B N 1
ATOM 4072 C CA . ASP B 1 147 ? -13.797 21.281 7.566 1 93.75 147 ASP B CA 1
ATOM 4073 C C . ASP B 1 147 ? -14.781 20.125 7.461 1 93.75 147 ASP B C 1
ATOM 4075 O O . ASP B 1 147 ? -14.922 19.516 6.398 1 93.75 147 ASP B O 1
ATOM 4079 N N . ILE B 1 148 ? -15.422 19.859 8.562 1 95.19 148 ILE B N 1
ATOM 4080 C CA . ILE B 1 148 ? -16.422 18.812 8.578 1 95.19 148 ILE B CA 1
ATOM 4081 C C . ILE B 1 148 ? -17.531 19.156 9.578 1 95.19 148 ILE B C 1
ATOM 4083 O O . ILE B 1 148 ? -17.25 19.641 10.68 1 95.19 148 ILE B O 1
ATOM 4087 N N . ALA B 1 149 ? -18.766 18.953 9.188 1 96.81 149 ALA B N 1
ATOM 4088 C CA . ALA B 1 149 ? -19.906 19.25 10.031 1 96.81 149 ALA B CA 1
ATOM 4089 C C . ALA B 1 149 ? -20.266 18.062 10.914 1 96.81 149 ALA B C 1
ATOM 4091 O O . ALA B 1 149 ? -20.141 16.906 10.492 1 96.81 149 ALA B O 1
ATOM 4092 N N . ALA B 1 150 ? -20.766 18.375 12.109 1 98 150 ALA B N 1
ATOM 4093 C CA . ALA B 1 150 ? -21.281 17.312 12.961 1 98 150 ALA B CA 1
ATOM 4094 C C . ALA B 1 150 ? -22.297 16.453 12.211 1 98 150 ALA B C 1
ATOM 4096 O O . ALA B 1 150 ? -23.141 16.969 11.484 1 98 150 ALA B O 1
ATOM 4097 N N . GLY B 1 151 ? -22.094 15.164 12.312 1 98.25 151 GLY B N 1
ATOM 4098 C CA . GLY B 1 151 ? -23.031 14.242 11.688 1 98.25 151 GLY B CA 1
ATOM 4099 C C . GLY B 1 151 ? -22.578 13.766 10.312 1 98.25 151 GLY B C 1
ATOM 4100 O O . GLY B 1 151 ? -23.078 12.773 9.797 1 98.25 151 GLY B O 1
ATOM 4101 N N . ALA B 1 152 ? -21.625 14.477 9.719 1 97.62 152 ALA B N 1
ATOM 4102 C CA . ALA B 1 152 ? -21.156 14.07 8.398 1 97.62 152 ALA B CA 1
ATOM 4103 C C . ALA B 1 152 ? -20.469 12.711 8.461 1 97.62 152 ALA B C 1
ATOM 4105 O O . ALA B 1 152 ? -19.781 12.398 9.438 1 97.62 152 ALA B O 1
ATOM 4106 N N . VAL B 1 153 ? -20.562 11.938 7.422 1 98.38 153 VAL B N 1
ATOM 4107 C CA . VAL B 1 153 ? -19.953 10.609 7.359 1 98.38 153 VAL B CA 1
ATOM 4108 C C . VAL B 1 153 ? -18.453 10.734 7.098 1 98.38 153 VAL B C 1
ATOM 4110 O O . VAL B 1 153 ? -18.031 11.43 6.172 1 98.38 153 VAL B O 1
ATOM 4113 N N . ILE B 1 154 ? -17.688 10.156 7.895 1 98.38 154 ILE B N 1
ATOM 4114 C CA . ILE B 1 154 ? -16.234 10.102 7.738 1 98.38 154 ILE B CA 1
ATOM 4115 C C . ILE B 1 154 ? -15.836 8.82 6.996 1 98.38 154 ILE B C 1
ATOM 4117 O O . ILE B 1 154 ? -15.016 8.859 6.078 1 98.38 154 ILE B O 1
ATOM 4121 N N . ALA B 1 155 ? -16.438 7.699 7.375 1 98.25 155 ALA B N 1
ATOM 4122 C CA . ALA B 1 155 ? -16.219 6.398 6.75 1 98.25 155 ALA B CA 1
ATOM 4123 C C . ALA B 1 155 ? -17.484 5.539 6.812 1 98.25 155 ALA B C 1
ATOM 4125 O O . ALA B 1 155 ? -18.031 5.32 7.891 1 98.25 155 ALA B O 1
ATOM 4126 N N . GLU B 1 156 ? -17.906 5.09 5.676 1 98.12 156 GLU B N 1
ATOM 4127 C CA . GLU B 1 156 ? -19 4.129 5.645 1 98.12 156 GLU B CA 1
ATOM 4128 C C . GLU B 1 156 ? -18.562 2.76 6.148 1 98.12 156 GLU B C 1
ATOM 4130 O O . GLU B 1 156 ? -17.359 2.443 6.121 1 98.12 156 GLU B O 1
ATOM 4135 N N . ALA B 1 157 ? -19.531 1.991 6.656 1 98 157 ALA B N 1
ATOM 4136 C CA . ALA B 1 157 ? -19.203 0.593 6.93 1 98 157 ALA B CA 1
ATOM 4137 C C . ALA B 1 157 ? -18.594 -0.077 5.703 1 98 157 ALA B C 1
ATOM 4139 O O . ALA B 1 157 ? -19.062 0.121 4.582 1 98 157 ALA B O 1
ATOM 4140 N N . GLY B 1 158 ? -17.5 -0.845 5.949 1 98.06 158 GLY B N 1
ATOM 4141 C CA . GLY B 1 158 ? -16.844 -1.53 4.844 1 98.06 158 GLY B CA 1
ATOM 4142 C C . GLY B 1 158 ? -15.672 -0.757 4.266 1 98.06 158 GLY B C 1
ATOM 4143 O O . GLY B 1 158 ? -14.969 -1.253 3.383 1 98.06 158 GLY B O 1
ATOM 4144 N N . THR B 1 159 ? -15.438 0.451 4.781 1 97.5 159 THR B N 1
ATOM 4145 C CA . THR B 1 159 ? -14.328 1.278 4.324 1 97.5 159 THR B CA 1
ATOM 4146 C C . THR B 1 159 ? -13.023 0.863 5.008 1 97.5 159 THR B C 1
ATOM 4148 O O . THR B 1 159 ? -13.008 0.61 6.215 1 97.5 159 THR B O 1
ATOM 4151 N N . VAL B 1 160 ? -12.008 0.703 4.238 1 97.19 160 VAL B N 1
ATOM 4152 C CA . VAL B 1 160 ? -10.68 0.528 4.824 1 97.19 160 VAL B CA 1
ATOM 4153 C C . VAL B 1 160 ? -10.195 1.856 5.398 1 97.19 160 VAL B C 1
ATOM 4155 O O . VAL B 1 160 ? -10.141 2.863 4.688 1 97.19 160 VAL B O 1
ATOM 4158 N N . LEU B 1 161 ? -9.867 1.848 6.602 1 97.75 161 LEU B N 1
ATOM 4159 C CA . LEU B 1 161 ? -9.453 3.078 7.266 1 97.75 161 LEU B CA 1
ATOM 4160 C C . LEU B 1 161 ? -8.008 3.422 6.91 1 97.75 161 LEU B C 1
ATOM 4162 O O . LEU B 1 161 ? -7.117 2.578 7.031 1 97.75 161 LEU B O 1
ATOM 4166 N N . SER B 1 162 ? -7.812 4.629 6.418 1 96.75 162 SER B N 1
ATOM 4167 C CA . SER B 1 162 ? -6.504 5.156 6.039 1 96.75 162 SER B CA 1
ATOM 4168 C C . SER B 1 162 ? -5.977 6.129 7.09 1 96.75 162 SER B C 1
ATOM 4170 O O . SER B 1 162 ? -6.703 6.508 8.016 1 96.75 162 SER B O 1
ATOM 4172 N N . PRO B 1 163 ? -4.695 6.531 6.965 1 97.31 163 PRO B N 1
ATOM 4173 C CA . PRO B 1 163 ? -4.168 7.539 7.887 1 97.31 163 PRO B CA 1
ATOM 4174 C C . PRO B 1 163 ? -5.008 8.82 7.906 1 97.31 163 PRO B C 1
ATOM 4176 O O . PRO B 1 163 ? -5.23 9.398 8.969 1 97.31 163 PRO B O 1
ATOM 4179 N N . ALA B 1 164 ? -5.504 9.211 6.754 1 96.88 164 ALA B N 1
ATOM 4180 C CA . ALA B 1 164 ? -6.363 10.391 6.691 1 96.88 164 ALA B CA 1
ATOM 4181 C C . ALA B 1 164 ? -7.645 10.172 7.488 1 96.88 164 ALA B C 1
ATOM 4183 O O . ALA B 1 164 ? -8.07 11.055 8.242 1 96.88 164 ALA B O 1
ATOM 4184 N N . HIS B 1 165 ? -8.258 8.969 7.316 1 98.19 165 HIS B N 1
ATOM 4185 C CA . HIS B 1 165 ? -9.422 8.648 8.133 1 98.19 165 HIS B CA 1
ATOM 4186 C C . HIS B 1 165 ? -9.102 8.766 9.625 1 98.19 165 HIS B C 1
ATOM 4188 O O . HIS B 1 165 ? -9.859 9.383 10.375 1 98.19 165 HIS B O 1
ATOM 4194 N N . LEU B 1 166 ? -7.977 8.188 10.008 1 98.5 166 LEU B N 1
ATOM 4195 C CA . LEU B 1 166 ? -7.609 8.148 11.422 1 98.5 166 LEU B CA 1
ATOM 4196 C C . LEU B 1 166 ? -7.375 9.555 11.961 1 98.5 166 LEU B C 1
ATOM 4198 O O . LEU B 1 166 ? -7.754 9.859 13.094 1 98.5 166 LEU B O 1
ATOM 4202 N N . GLY B 1 167 ? -6.73 10.375 11.156 1 98.38 167 GLY B N 1
ATOM 4203 C CA . GLY B 1 167 ? -6.566 11.766 11.555 1 98.38 167 GLY B CA 1
ATOM 4204 C C . GLY B 1 167 ? -7.883 12.477 11.789 1 98.38 167 GLY B C 1
ATOM 4205 O O . GLY B 1 167 ? -8.062 13.164 12.797 1 98.38 167 GLY B O 1
ATOM 4206 N N . VAL B 1 168 ? -8.789 12.336 10.836 1 98.31 168 VAL B N 1
ATOM 4207 C CA . VAL B 1 168 ? -10.094 12.992 10.93 1 98.31 168 VAL B CA 1
ATOM 4208 C C . VAL B 1 168 ? -10.867 12.43 12.125 1 98.31 168 VAL B C 1
ATOM 4210 O O . VAL B 1 168 ? -11.461 13.188 12.898 1 98.31 168 VAL B O 1
ATOM 4213 N N . LEU B 1 169 ? -10.836 11.094 12.312 1 98.81 169 LEU B N 1
ATOM 4214 C CA . LEU B 1 169 ? -11.508 10.469 13.445 1 98.81 169 LEU B CA 1
ATOM 4215 C C . LEU B 1 169 ? -10.906 10.938 14.766 1 98.81 169 LEU B C 1
ATOM 4217 O O . LEU B 1 169 ? -11.633 11.188 15.727 1 98.81 169 LEU B O 1
ATOM 4221 N N . ALA B 1 170 ? -9.602 11.062 14.805 1 98.69 170 ALA B N 1
ATOM 4222 C CA . ALA B 1 170 ? -8.938 11.602 15.992 1 98.69 170 ALA B CA 1
ATOM 4223 C C . ALA B 1 170 ? -9.453 13.008 16.312 1 98.69 170 ALA B C 1
ATOM 4225 O O . ALA B 1 170 ? -9.75 13.312 17.469 1 98.69 170 ALA B O 1
ATOM 4226 N N . GLY B 1 171 ? -9.578 13.812 15.273 1 98 171 GLY B N 1
ATOM 4227 C CA . GLY B 1 171 ? -10.094 15.156 15.438 1 98 171 GLY B CA 1
ATOM 4228 C C . GLY B 1 171 ? -11.516 15.195 15.969 1 98 171 GLY B C 1
ATOM 4229 O O . GLY B 1 171 ? -11.992 16.234 16.406 1 98 171 GLY B O 1
ATOM 4230 N N . GLN B 1 172 ? -12.18 14.078 15.93 1 98.38 172 GLN B N 1
ATOM 4231 C CA . GLN B 1 172 ? -13.547 13.953 16.422 1 98.38 172 GLN B CA 1
ATOM 4232 C C . GLN B 1 172 ? -13.586 13.328 17.812 1 98.38 172 GLN B C 1
ATOM 4234 O O . GLN B 1 172 ? -14.656 13.023 18.344 1 98.38 172 GLN B O 1
ATOM 4239 N N . GLY B 1 173 ? -12.438 13.031 18.359 1 98.38 173 GLY B N 1
ATOM 4240 C CA . GLY B 1 173 ? -12.344 12.555 19.719 1 98.38 173 GLY B CA 1
ATOM 4241 C C . GLY B 1 173 ? -12.469 11.047 19.828 1 98.38 173 GLY B C 1
ATOM 4242 O O . GLY B 1 173 ? -12.633 10.508 20.938 1 98.38 173 GLY B O 1
ATOM 4243 N N . TYR B 1 174 ? -12.422 10.297 18.719 1 98.62 174 TYR B N 1
ATOM 4244 C CA . TYR B 1 174 ? -12.477 8.844 18.766 1 98.62 174 TYR B CA 1
ATOM 4245 C C . TYR B 1 174 ? -11.219 8.273 19.422 1 98.62 174 TYR B C 1
ATOM 4247 O O . TYR B 1 174 ? -10.109 8.492 18.938 1 98.62 174 TYR B O 1
ATOM 4255 N N . ALA B 1 175 ? -11.367 7.586 20.484 1 98.19 175 ALA B N 1
ATOM 4256 C CA . ALA B 1 175 ? -10.25 6.859 21.094 1 98.19 175 ALA B CA 1
ATOM 4257 C C . ALA B 1 175 ? -10.133 5.457 20.516 1 98.19 175 ALA B C 1
ATOM 4259 O O . ALA B 1 175 ? -9.039 4.887 20.469 1 98.19 175 ALA B O 1
ATOM 4260 N N . GLU B 1 176 ? -11.266 4.965 20.172 1 98.69 176 GLU B N 1
ATOM 4261 C CA . GLU B 1 176 ? -11.391 3.627 19.594 1 98.69 176 GLU B CA 1
ATOM 4262 C C . GLU B 1 176 ? -12.461 3.592 18.5 1 98.69 176 GLU B C 1
ATOM 4264 O O . GLU B 1 176 ? -13.297 4.492 18.422 1 98.69 176 GLU B O 1
ATOM 4269 N N . VAL B 1 177 ? -12.398 2.637 17.672 1 98.75 177 VAL B N 1
ATOM 4270 C CA . VAL B 1 177 ? -13.367 2.512 16.578 1 98.75 177 VAL B CA 1
ATOM 4271 C C . VAL B 1 177 ? -13.75 1.043 16.391 1 98.75 177 VAL B C 1
ATOM 4273 O O . VAL B 1 177 ? -12.93 0.15 16.641 1 98.75 177 VAL B O 1
ATOM 4276 N N . PRO B 1 178 ? -14.984 0.798 16.016 1 98.81 178 PRO B N 1
ATOM 4277 C CA . PRO B 1 178 ? -15.406 -0.564 15.672 1 98.81 178 PRO B CA 1
ATOM 4278 C C . PRO B 1 178 ? -14.93 -0.999 14.281 1 98.81 178 PRO B C 1
ATOM 4280 O O . PRO B 1 178 ? -15.164 -0.294 13.297 1 98.81 178 PRO B O 1
ATOM 4283 N N . VAL B 1 179 ? -14.258 -2.137 14.211 1 98.88 179 VAL B N 1
ATOM 4284 C CA . VAL B 1 179 ? -13.781 -2.701 12.953 1 98.88 179 VAL B CA 1
ATOM 4285 C C . VAL B 1 179 ? -14.148 -4.184 12.875 1 98.88 179 VAL B C 1
ATOM 4287 O O . VAL B 1 179 ? -14.508 -4.789 13.883 1 98.88 179 VAL B O 1
ATOM 4290 N N . TYR B 1 180 ? -14.203 -4.738 11.711 1 98.75 180 TYR B N 1
ATOM 4291 C CA . TYR B 1 180 ? -14.375 -6.176 11.57 1 98.75 180 TYR B CA 1
ATOM 4292 C C . TYR B 1 180 ? -13.125 -6.922 12.016 1 98.75 180 TYR B C 1
ATOM 4294 O O . TYR B 1 180 ? -12 -6.457 11.789 1 98.75 180 TYR B O 1
ATOM 4302 N N . LYS B 1 181 ? -13.344 -8.086 12.648 1 98.62 181 LYS B N 1
ATOM 4303 C CA . LYS B 1 181 ? -12.211 -8.938 12.992 1 98.62 181 LYS B CA 1
ATOM 4304 C C . LYS B 1 181 ? -11.5 -9.438 11.734 1 98.62 181 LYS B C 1
ATOM 4306 O O . LYS B 1 181 ? -12.141 -9.695 10.711 1 98.62 181 LYS B O 1
ATOM 4311 N N . THR B 1 182 ? -10.203 -9.562 11.844 1 98.19 182 THR B N 1
ATOM 4312 C CA . THR B 1 182 ? -9.375 -10.031 10.742 1 98.19 182 THR B CA 1
ATOM 4313 C C . THR B 1 182 ? -9.695 -11.492 10.406 1 98.19 182 THR B C 1
ATOM 4315 O O . THR B 1 182 ? -9.797 -12.328 11.297 1 98.19 182 THR B O 1
ATOM 4318 N N . LEU B 1 183 ? -9.875 -11.766 9.156 1 98.56 183 LEU B N 1
ATOM 4319 C CA . LEU B 1 183 ? -10.094 -13.141 8.719 1 98.56 183 LEU B CA 1
ATOM 4320 C C . LEU B 1 183 ? -8.781 -13.898 8.648 1 98.56 183 LEU B C 1
ATOM 4322 O O . LEU B 1 183 ? -7.746 -13.328 8.297 1 98.56 183 LEU B O 1
ATOM 4326 N N . THR B 1 184 ? -8.812 -15.148 8.945 1 98.75 184 THR B N 1
ATOM 4327 C CA . THR B 1 184 ? -7.68 -16.047 8.789 1 98.75 184 THR B CA 1
ATOM 4328 C C . THR B 1 184 ? -7.848 -16.906 7.539 1 98.75 184 THR B C 1
ATOM 4330 O O . THR B 1 184 ? -8.883 -17.562 7.363 1 98.75 184 THR B O 1
ATOM 4333 N N . VAL B 1 185 ? -6.875 -16.922 6.66 1 98.88 185 VAL B N 1
ATOM 4334 C CA . VAL B 1 185 ? -6.914 -17.688 5.426 1 98.88 185 VAL B CA 1
ATOM 4335 C C . VAL B 1 185 ? -5.887 -18.812 5.492 1 98.88 185 VAL B C 1
ATOM 4337 O O . VAL B 1 185 ? -4.711 -18.578 5.789 1 98.88 185 VAL B O 1
ATOM 4340 N N . GLY B 1 186 ? -6.363 -20.047 5.316 1 98.81 186 GLY B N 1
ATOM 4341 C CA . GLY B 1 186 ? -5.445 -21.156 5.125 1 98.81 186 GLY B CA 1
ATOM 4342 C C . GLY B 1 186 ? -4.852 -21.219 3.732 1 98.81 186 GLY B C 1
ATOM 4343 O O . GLY B 1 186 ? -5.57 -21.094 2.738 1 98.81 186 GLY B O 1
ATOM 4344 N N . VAL B 1 187 ? -3.572 -21.344 3.635 1 98.75 187 VAL B N 1
ATOM 4345 C CA . VAL B 1 187 ? -2.859 -21.5 2.373 1 98.75 187 VAL B CA 1
ATOM 4346 C C . VAL B 1 187 ? -2.189 -22.875 2.33 1 98.75 187 VAL B C 1
ATOM 4348 O O . VAL B 1 187 ? -1.315 -23.172 3.146 1 98.75 187 VAL B O 1
ATOM 4351 N N . LEU B 1 188 ? -2.625 -23.688 1.4 1 98 188 LEU B N 1
ATOM 4352 C CA . LEU B 1 188 ? -2.145 -25.062 1.3 1 98 188 LEU B CA 1
ATOM 4353 C C . LEU B 1 188 ? -1.504 -25.312 -0.06 1 98 188 LEU B C 1
ATOM 4355 O O . LEU B 1 188 ? -2.197 -25.359 -1.079 1 98 188 LEU B O 1
ATOM 4359 N N . ALA B 1 189 ? -0.243 -25.453 -0.08 1 96.75 189 ALA B N 1
ATOM 4360 C CA . ALA B 1 189 ? 0.445 -25.875 -1.295 1 96.75 189 ALA B CA 1
ATOM 4361 C C . ALA B 1 189 ? 0.494 -27.391 -1.39 1 96.75 189 ALA B C 1
ATOM 4363 O O . ALA B 1 189 ? 0.866 -28.078 -0.427 1 96.75 189 ALA B O 1
ATOM 4364 N N . THR B 1 190 ? 0.098 -27.922 -2.523 1 94.12 190 THR B N 1
ATOM 4365 C CA . THR B 1 190 ? 0.09 -29.359 -2.705 1 94.12 190 THR B CA 1
ATOM 4366 C C . THR B 1 190 ? 1.112 -29.781 -3.756 1 94.12 190 THR B C 1
ATOM 4368 O O . THR B 1 190 ? 1.292 -29.094 -4.762 1 94.12 190 THR B O 1
ATOM 4371 N N . GLY B 1 191 ? 1.772 -30.891 -3.482 1 93.06 191 GLY B N 1
ATOM 4372 C CA . GLY B 1 191 ? 2.742 -31.453 -4.414 1 93.06 191 GLY B CA 1
ATOM 4373 C C . GLY B 1 191 ? 3.797 -32.312 -3.734 1 93.06 191 GLY B C 1
ATOM 4374 O O . GLY B 1 191 ? 4.492 -31.828 -2.83 1 93.06 191 GLY B O 1
ATOM 4375 N N . SER B 1 192 ? 3.947 -33.5 -4.246 1 92.19 192 SER B N 1
ATOM 4376 C CA . SER B 1 192 ? 4.953 -34.406 -3.697 1 92.19 192 SER B CA 1
ATOM 4377 C C . SER B 1 192 ? 6.363 -33.906 -3.998 1 92.19 192 SER B C 1
ATOM 4379 O O . SER B 1 192 ? 7.324 -34.312 -3.352 1 92.19 192 SER B O 1
ATOM 4381 N N . GLU B 1 193 ? 6.477 -33.062 -4.973 1 94.94 193 GLU B N 1
ATOM 4382 C CA . GLU B 1 193 ? 7.762 -32.5 -5.387 1 94.94 193 GLU B CA 1
ATOM 4383 C C . GLU B 1 193 ? 8.195 -31.375 -4.469 1 94.94 193 GLU B C 1
ATOM 4385 O O . GLU B 1 193 ? 9.344 -30.938 -4.52 1 94.94 193 GLU B O 1
ATOM 4390 N N . LEU B 1 194 ? 7.379 -30.906 -3.572 1 96.38 194 LEU B N 1
ATOM 4391 C CA . LEU B 1 194 ? 7.621 -29.656 -2.854 1 96.38 194 LEU B CA 1
ATOM 4392 C C . LEU B 1 194 ? 8.461 -29.906 -1.606 1 96.38 194 LEU B C 1
ATOM 4394 O O . LEU B 1 194 ? 8.258 -30.891 -0.9 1 96.38 194 LEU B O 1
ATOM 4398 N N . LEU B 1 195 ? 9.398 -29.047 -1.452 1 97.38 195 LEU B N 1
ATOM 4399 C CA . LEU B 1 195 ? 10.164 -28.891 -0.218 1 97.38 195 LEU B CA 1
ATOM 4400 C C . LEU B 1 195 ? 9.859 -27.547 0.452 1 97.38 195 LEU B C 1
ATOM 4402 O O . LEU B 1 195 ? 9.5 -26.578 -0.221 1 97.38 195 LEU B O 1
ATOM 4406 N N . ALA B 1 196 ? 9.938 -27.531 1.787 1 96.56 196 ALA B N 1
ATOM 4407 C CA . ALA B 1 196 ? 9.906 -26.234 2.479 1 96.56 196 ALA B CA 1
ATOM 4408 C C . ALA B 1 196 ? 11.219 -25.484 2.293 1 96.56 196 ALA B C 1
ATOM 4410 O O . ALA B 1 196 ? 12.297 -26.094 2.314 1 96.56 196 ALA B O 1
ATOM 4411 N N . PRO B 1 197 ? 11.141 -24.172 2.084 1 96.19 197 PRO B N 1
ATOM 4412 C CA . PRO B 1 197 ? 12.406 -23.422 2.074 1 96.19 197 PRO B CA 1
ATOM 4413 C C . PRO B 1 197 ? 13.25 -23.688 3.316 1 96.19 197 PRO B C 1
ATOM 4415 O O . PRO B 1 197 ? 12.727 -23.734 4.43 1 96.19 197 PRO B O 1
ATOM 4418 N N . GLY B 1 198 ? 14.531 -23.859 3.109 1 96.44 198 GLY B N 1
ATOM 4419 C CA . GLY B 1 198 ? 15.422 -24.172 4.215 1 96.44 198 GLY B CA 1
ATOM 4420 C C . GLY B 1 198 ? 15.805 -25.641 4.285 1 96.44 198 GLY B C 1
ATOM 4421 O O . GLY B 1 198 ? 16.844 -25.984 4.848 1 96.44 198 GLY B O 1
ATOM 4422 N N . GLU B 1 199 ? 14.969 -26.531 3.76 1 96.88 199 GLU B N 1
ATOM 4423 C CA . GLU B 1 199 ? 15.297 -27.953 3.691 1 96.88 199 GLU B CA 1
ATOM 4424 C C . GLU B 1 199 ? 16.406 -28.219 2.668 1 96.88 199 GLU B C 1
ATOM 4426 O O . GLU B 1 199 ? 16.562 -27.453 1.714 1 96.88 199 GLU B O 1
ATOM 4431 N N . ALA B 1 200 ? 17.047 -29.328 2.861 1 97.44 200 ALA B N 1
ATOM 4432 C CA . ALA B 1 200 ? 18.062 -29.719 1.887 1 97.44 200 ALA B CA 1
ATOM 4433 C C . ALA B 1 200 ? 17.422 -30.125 0.564 1 97.44 200 ALA B C 1
ATOM 4435 O O . ALA B 1 200 ? 16.453 -30.891 0.546 1 97.44 200 ALA B O 1
ATOM 4436 N N . TRP B 1 201 ? 18 -29.609 -0.444 1 97.12 201 TRP B N 1
ATOM 4437 C CA . TRP B 1 201 ? 17.453 -29.906 -1.766 1 97.12 201 TRP B CA 1
ATOM 4438 C C . TRP B 1 201 ? 17.75 -31.359 -2.156 1 97.12 201 TRP B C 1
ATOM 4440 O O . TRP B 1 201 ? 18.859 -31.859 -1.918 1 97.12 201 TRP B O 1
ATOM 4450 N N . THR B 1 202 ? 16.797 -32.062 -2.832 1 95.81 202 THR B N 1
ATOM 4451 C CA . THR B 1 202 ? 16.953 -33.406 -3.365 1 95.81 202 THR B CA 1
ATOM 4452 C C . THR B 1 202 ? 16.547 -33.469 -4.836 1 95.81 202 THR B C 1
ATOM 4454 O O . THR B 1 202 ? 15.688 -32.688 -5.273 1 95.81 202 THR B O 1
ATOM 4457 N N . PRO B 1 203 ? 17.156 -34.312 -5.594 1 95 203 PRO B N 1
ATOM 4458 C CA . PRO B 1 203 ? 16.844 -34.375 -7.023 1 95 203 PRO B CA 1
ATOM 4459 C C . PRO B 1 203 ? 15.352 -34.594 -7.289 1 95 203 PRO B C 1
ATOM 4461 O O . PRO B 1 203 ? 14.711 -35.406 -6.609 1 95 203 PRO B O 1
ATOM 4464 N N . GLY B 1 204 ? 14.898 -33.812 -8.219 1 95.19 204 GLY B N 1
ATOM 4465 C CA . GLY B 1 204 ? 13.508 -33.938 -8.625 1 95.19 204 GLY B CA 1
ATOM 4466 C C . GLY B 1 204 ? 12.578 -33 -7.844 1 95.19 204 GLY B C 1
ATOM 4467 O O . GLY B 1 204 ? 11.43 -32.812 -8.234 1 95.19 204 GLY B O 1
ATOM 4468 N N . LYS B 1 205 ? 13.141 -32.438 -6.793 1 96.69 205 LYS B N 1
ATOM 4469 C CA . LYS B 1 205 ? 12.305 -31.609 -5.914 1 96.69 205 LYS B CA 1
ATOM 4470 C C . LYS B 1 205 ? 12.469 -30.125 -6.223 1 96.69 205 LYS B C 1
ATOM 4472 O O . LYS B 1 205 ? 13.438 -29.734 -6.879 1 96.69 205 LYS B O 1
ATOM 4477 N N . ILE B 1 206 ? 11.508 -29.344 -5.848 1 96.5 206 ILE B N 1
ATOM 4478 C CA . ILE B 1 206 ? 11.539 -27.875 -5.891 1 96.5 206 ILE B CA 1
ATOM 4479 C C . ILE B 1 206 ? 10.984 -27.312 -4.586 1 96.5 206 ILE B C 1
ATOM 4481 O O . ILE B 1 206 ? 10.281 -28 -3.85 1 96.5 206 ILE B O 1
ATOM 4485 N N . TYR B 1 207 ? 11.305 -26.094 -4.25 1 97.81 207 TYR B N 1
ATOM 4486 C CA . TYR B 1 207 ? 10.812 -25.469 -3.027 1 97.81 207 TYR B CA 1
ATOM 4487 C C . TYR B 1 207 ? 9.453 -24.828 -3.248 1 97.81 207 TYR B C 1
ATOM 4489 O O . TYR B 1 207 ? 9.117 -24.422 -4.367 1 97.81 207 TYR B O 1
ATOM 4497 N N . ASP B 1 208 ? 8.688 -24.688 -2.205 1 97.19 208 ASP B N 1
ATOM 4498 C CA . ASP B 1 208 ? 7.344 -24.125 -2.246 1 97.19 208 ASP B CA 1
ATOM 4499 C C . ASP B 1 208 ? 7.395 -22.609 -2.418 1 97.19 208 ASP B C 1
ATOM 4501 O O . ASP B 1 208 ? 7.398 -21.859 -1.434 1 97.19 208 ASP B O 1
ATOM 4505 N N . ALA B 1 209 ? 7.332 -22.141 -3.629 1 97.5 209 ALA B N 1
ATOM 4506 C CA . ALA B 1 209 ? 7.301 -20.719 -3.949 1 97.5 209 ALA B CA 1
ATOM 4507 C C . ALA B 1 209 ? 5.879 -20.172 -3.871 1 97.5 209 ALA B C 1
ATOM 4509 O O . ALA B 1 209 ? 5.66 -19.062 -3.361 1 97.5 209 ALA B O 1
ATOM 4510 N N . ASN B 1 210 ? 4.926 -20.953 -4.309 1 97.38 210 ASN B N 1
ATOM 4511 C CA . ASN B 1 210 ? 3.535 -20.516 -4.375 1 97.38 210 ASN B CA 1
ATOM 4512 C C . ASN B 1 210 ? 2.977 -20.219 -2.988 1 97.38 210 ASN B C 1
ATOM 4514 O O . ASN B 1 210 ? 2.396 -19.141 -2.77 1 97.38 210 ASN B O 1
ATOM 4518 N N . GLY B 1 211 ? 3.188 -21.219 -2.125 1 98.06 211 GLY B N 1
ATOM 4519 C CA . GLY B 1 211 ? 2.676 -21.016 -0.778 1 98.06 211 GLY B CA 1
ATOM 4520 C C . GLY B 1 211 ? 3.209 -19.766 -0.117 1 98.06 211 GLY B C 1
ATOM 4521 O O . GLY B 1 211 ? 2.449 -19.016 0.491 1 98.06 211 GLY B O 1
ATOM 4522 N N . VAL B 1 212 ? 4.477 -19.5 -0.291 1 98.25 212 VAL B N 1
ATOM 4523 C CA . VAL B 1 212 ? 5.129 -18.359 0.34 1 98.25 212 VAL B CA 1
ATOM 4524 C C . VAL B 1 212 ? 4.629 -17.062 -0.295 1 98.25 212 VAL B C 1
ATOM 4526 O O . VAL B 1 212 ? 4.258 -16.125 0.409 1 98.25 212 VAL B O 1
ATOM 4529 N N . GLN B 1 213 ? 4.586 -16.984 -1.618 1 97.81 213 GLN B N 1
ATOM 4530 C CA . GLN B 1 213 ? 4.129 -15.797 -2.33 1 97.81 213 GLN B CA 1
ATOM 4531 C C . GLN B 1 213 ? 2.676 -15.477 -1.991 1 97.81 213 GLN B C 1
ATOM 4533 O O . GLN B 1 213 ? 2.342 -14.328 -1.685 1 97.81 213 GLN B O 1
ATOM 4538 N N . ASN B 1 214 ? 1.784 -16.484 -2.047 1 98.12 214 ASN B N 1
ATOM 4539 C CA . ASN B 1 214 ? 0.367 -16.281 -1.768 1 98.12 214 ASN B CA 1
ATOM 4540 C C . ASN B 1 214 ? 0.142 -15.82 -0.33 1 98.12 214 ASN B C 1
ATOM 4542 O O . ASN B 1 214 ? -0.642 -14.898 -0.082 1 98.12 214 ASN B O 1
ATOM 4546 N N . ALA B 1 215 ? 0.826 -16.469 0.603 1 98.56 215 ALA B N 1
ATOM 4547 C CA . ALA B 1 215 ? 0.704 -16.109 2.012 1 98.56 215 ALA B CA 1
ATOM 4548 C C . ALA B 1 215 ? 1.143 -14.664 2.246 1 98.56 215 ALA B C 1
ATOM 4550 O O . ALA B 1 215 ? 0.46 -13.906 2.939 1 98.56 215 ALA B O 1
ATOM 4551 N N . ALA B 1 216 ? 2.26 -14.312 1.684 1 98 216 ALA B N 1
ATOM 4552 C CA . ALA B 1 216 ? 2.781 -12.953 1.842 1 98 216 ALA B CA 1
ATOM 4553 C C . ALA B 1 216 ? 1.797 -11.922 1.298 1 98 216 ALA B C 1
ATOM 4555 O O . ALA B 1 216 ? 1.555 -10.891 1.932 1 98 216 ALA B O 1
ATOM 4556 N N . ARG B 1 217 ? 1.205 -12.172 0.119 1 97.44 217 ARG B N 1
ATOM 4557 C CA . ARG B 1 217 ? 0.252 -11.258 -0.502 1 97.44 217 ARG B CA 1
ATOM 4558 C C . ARG B 1 217 ? -0.993 -11.094 0.363 1 97.44 217 ARG B C 1
ATOM 4560 O O . ARG B 1 217 ? -1.482 -9.977 0.549 1 97.44 217 ARG B O 1
ATOM 4567 N N . LEU B 1 218 ? -1.461 -12.195 0.892 1 98.12 218 LEU B N 1
ATOM 4568 C CA . LEU B 1 218 ? -2.639 -12.164 1.751 1 98.12 218 LEU B CA 1
ATOM 4569 C C . LEU B 1 218 ? -2.357 -11.375 3.027 1 98.12 218 LEU B C 1
ATOM 4571 O O . LEU B 1 218 ? -3.184 -10.57 3.461 1 98.12 218 LEU B O 1
ATOM 4575 N N . ARG B 1 219 ? -1.185 -11.594 3.639 1 97.56 219 ARG B N 1
ATOM 4576 C CA . ARG B 1 219 ? -0.818 -10.836 4.832 1 97.56 219 ARG B CA 1
ATOM 4577 C C . ARG B 1 219 ? -0.735 -9.344 4.527 1 97.56 219 ARG B C 1
ATOM 4579 O O . ARG B 1 219 ? -1.164 -8.523 5.336 1 97.56 219 ARG B O 1
ATOM 4586 N N . GLN B 1 220 ? -0.197 -9.062 3.426 1 94.94 220 GLN B N 1
ATOM 4587 C CA . GLN B 1 220 ? -0.092 -7.672 2.998 1 94.94 220 GLN B CA 1
ATOM 4588 C C . GLN B 1 220 ? -1.465 -7.008 2.945 1 94.94 220 GLN B C 1
ATOM 4590 O O . GLN B 1 220 ? -1.589 -5.809 3.201 1 94.94 220 GLN B O 1
ATOM 4595 N N . LEU B 1 221 ? -2.471 -7.762 2.635 1 95.38 221 LEU B N 1
ATOM 4596 C CA . LEU B 1 221 ? -3.83 -7.25 2.494 1 95.38 221 LEU B CA 1
ATOM 4597 C C . LEU B 1 221 ? -4.555 -7.258 3.836 1 95.38 221 LEU B C 1
ATOM 4599 O O . LEU B 1 221 ? -5.73 -6.887 3.914 1 95.38 221 LEU B O 1
ATOM 4603 N N . GLY B 1 222 ? -3.904 -7.723 4.898 1 95.56 222 GLY B N 1
ATOM 4604 C CA . GLY B 1 222 ? -4.438 -7.613 6.246 1 95.56 222 GLY B CA 1
ATOM 4605 C C . GLY B 1 222 ? -5.004 -8.922 6.77 1 95.56 222 GLY B C 1
ATOM 4606 O O . GLY B 1 222 ? -5.523 -8.969 7.887 1 95.56 222 GLY B O 1
ATOM 4607 N N . PHE B 1 223 ? -4.879 -9.984 6.031 1 98.12 223 PHE B N 1
ATOM 4608 C CA . PHE B 1 223 ? -5.375 -11.281 6.488 1 98.12 223 PHE B CA 1
ATOM 4609 C C . PHE B 1 223 ? -4.367 -11.953 7.414 1 98.12 223 PHE B C 1
ATOM 4611 O O . PHE B 1 223 ? -3.16 -11.766 7.266 1 98.12 223 PHE B O 1
ATOM 4618 N N . ALA B 1 224 ? -4.852 -12.641 8.383 1 98.38 224 ALA B N 1
ATOM 4619 C CA . ALA B 1 224 ? -4.02 -13.648 9.031 1 98.38 224 ALA B CA 1
ATOM 4620 C C . ALA B 1 224 ? -3.893 -14.898 8.164 1 98.38 224 ALA B C 1
ATOM 4622 O O . ALA B 1 224 ? -4.805 -15.227 7.398 1 98.38 224 ALA B O 1
ATOM 4623 N N . VAL B 1 225 ? -2.713 -15.586 8.227 1 98.56 225 VAL B N 1
ATOM 4624 C CA . VAL B 1 225 ? -2.51 -16.703 7.297 1 98.56 225 VAL B CA 1
ATOM 4625 C C . VAL B 1 225 ? -1.96 -17.906 8.055 1 98.56 225 VAL B C 1
ATOM 4627 O O . VAL B 1 225 ? -1.07 -17.766 8.891 1 98.56 225 VAL B O 1
ATOM 4630 N N . ASN B 1 226 ? -2.484 -19.016 7.855 1 98.62 226 ASN B N 1
ATOM 4631 C CA . ASN B 1 226 ? -1.954 -20.312 8.242 1 98.62 226 ASN B CA 1
ATOM 4632 C C . ASN B 1 226 ? -1.456 -21.094 7.023 1 98.62 226 ASN B C 1
ATOM 4634 O O . ASN B 1 226 ? -2.254 -21.641 6.266 1 98.62 226 ASN B O 1
ATOM 4638 N N . ARG B 1 227 ? -0.191 -21.141 6.816 1 97.94 227 ARG B N 1
ATOM 4639 C CA . ARG B 1 227 ? 0.388 -21.766 5.629 1 97.94 227 ARG B CA 1
ATOM 4640 C C . ARG B 1 227 ? 0.867 -23.172 5.926 1 97.94 227 ARG B C 1
ATOM 4642 O O . ARG B 1 227 ? 1.557 -23.406 6.918 1 97.94 227 ARG B O 1
ATOM 4649 N N . ARG B 1 228 ? 0.491 -24.094 5.039 1 96.81 228 ARG B N 1
ATOM 4650 C CA . ARG B 1 228 ? 0.898 -25.5 5.102 1 96.81 228 ARG B CA 1
ATOM 4651 C C . ARG B 1 228 ? 1.24 -26.031 3.715 1 96.81 228 ARG B C 1
ATOM 4653 O O . ARG B 1 228 ? 0.976 -25.375 2.709 1 96.81 228 ARG B O 1
ATOM 4660 N N . HIS B 1 229 ? 1.942 -27.078 3.668 1 95.12 229 HIS B N 1
ATOM 4661 C CA . HIS B 1 229 ? 2.105 -27.828 2.43 1 95.12 229 HIS B CA 1
ATOM 4662 C C . HIS B 1 229 ? 1.948 -29.328 2.668 1 95.12 229 HIS B C 1
ATOM 4664 O O . HIS B 1 229 ? 2.16 -29.812 3.785 1 95.12 229 HIS B O 1
ATOM 4670 N N . CYS B 1 230 ? 1.478 -30.094 1.694 1 93.56 230 CYS B N 1
ATOM 4671 C CA . CYS B 1 230 ? 1.325 -31.531 1.774 1 93.56 230 CYS B CA 1
ATOM 4672 C C . CYS B 1 230 ? 1.57 -32.188 0.418 1 93.56 230 CYS B C 1
ATOM 4674 O O . CYS B 1 230 ? 1.824 -31.5 -0.57 1 93.56 230 CYS B O 1
ATOM 4676 N N . SER B 1 231 ? 1.6 -33.5 0.43 1 91.06 231 SER B N 1
ATOM 4677 C CA . SER B 1 231 ? 1.805 -34.25 -0.802 1 91.06 231 SER B CA 1
ATOM 4678 C C . SER B 1 231 ? 0.559 -34.219 -1.681 1 91.06 231 SER B C 1
ATOM 4680 O O . SER B 1 231 ? -0.443 -33.594 -1.327 1 91.06 231 SER B O 1
ATOM 4682 N N . ASP B 1 232 ? 0.622 -34.844 -2.871 1 87.81 232 ASP B N 1
ATOM 4683 C CA . ASP B 1 232 ? -0.506 -34.844 -3.797 1 87.81 232 ASP B CA 1
ATOM 4684 C C . ASP B 1 232 ? -1.442 -36.031 -3.521 1 87.81 232 ASP B C 1
ATOM 4686 O O . ASP B 1 232 ? -2.307 -36.344 -4.34 1 87.81 232 ASP B O 1
ATOM 4690 N N . ASP B 1 233 ? -1.338 -36.625 -2.389 1 88.31 233 ASP B N 1
ATOM 4691 C CA . ASP B 1 233 ? -2.248 -37.688 -1.981 1 88.31 233 ASP B CA 1
ATOM 4692 C C . ASP B 1 233 ? -3.623 -37.125 -1.624 1 88.31 233 ASP B C 1
ATOM 4694 O O . ASP B 1 233 ? -3.74 -36.25 -0.761 1 88.31 233 ASP B O 1
ATOM 4698 N N . PRO B 1 234 ? -4.684 -37.656 -2.334 1 90.81 234 PRO B N 1
ATOM 4699 C CA . PRO B 1 234 ? -6.023 -37.094 -2.119 1 90.81 234 PRO B CA 1
ATOM 4700 C C . PRO B 1 234 ? -6.461 -37.188 -0.659 1 90.81 234 PRO B C 1
ATOM 4702 O O . PRO B 1 234 ? -7.109 -36.25 -0.157 1 90.81 234 PRO B O 1
ATOM 4705 N N . GLU B 1 235 ? -6.098 -38.25 -0.009 1 93.75 235 GLU B N 1
ATOM 4706 C CA . GLU B 1 235 ? -6.492 -38.375 1.389 1 93.75 235 GLU B CA 1
ATOM 4707 C C . GLU B 1 235 ? -5.766 -37.375 2.275 1 93.75 235 GLU B C 1
ATOM 4709 O O . GLU B 1 235 ? -6.348 -36.844 3.215 1 93.75 235 GLU B O 1
ATOM 4714 N N . GLU B 1 236 ? -4.539 -37.188 2.021 1 94.56 236 GLU B N 1
ATOM 4715 C CA . GLU B 1 236 ? -3.773 -36.219 2.775 1 94.56 236 GLU B CA 1
ATOM 4716 C C . GLU B 1 236 ? -4.289 -34.812 2.518 1 94.56 236 GLU B C 1
ATOM 4718 O O . GLU B 1 236 ? -4.434 -34 3.447 1 94.56 236 GLU B O 1
ATOM 4723 N N . ILE B 1 237 ? -4.562 -34.5 1.288 1 95.25 237 ILE B N 1
ATOM 4724 C CA . ILE B 1 237 ? -5.09 -33.188 0.932 1 95.25 237 ILE B CA 1
ATOM 4725 C C . ILE B 1 237 ? -6.422 -32.969 1.647 1 95.25 237 ILE B C 1
ATOM 4727 O O . ILE B 1 237 ? -6.645 -31.891 2.229 1 95.25 237 ILE B O 1
ATOM 4731 N N . ALA B 1 238 ? -7.277 -33.969 1.562 1 96.06 238 ALA B N 1
ATOM 4732 C CA . ALA B 1 238 ? -8.586 -33.844 2.207 1 96.06 238 ALA B CA 1
ATOM 4733 C C . ALA B 1 238 ? -8.438 -33.594 3.707 1 96.06 238 ALA B C 1
ATOM 4735 O O . ALA B 1 238 ? -9.141 -32.75 4.277 1 96.06 238 ALA B O 1
ATOM 4736 N N . ARG B 1 239 ? -7.543 -34.312 4.328 1 96.94 239 ARG B N 1
ATOM 4737 C CA . ARG B 1 239 ? -7.301 -34.156 5.758 1 96.94 239 ARG B CA 1
ATOM 4738 C C . ARG B 1 239 ? -6.82 -32.75 6.074 1 96.94 239 ARG B C 1
ATOM 4740 O O . ARG B 1 239 ? -7.355 -32.094 6.965 1 96.94 239 ARG B O 1
ATOM 4747 N N . GLU B 1 240 ? -5.824 -32.281 5.367 1 97.19 240 GLU B N 1
ATOM 4748 C CA . GLU B 1 240 ? -5.281 -30.953 5.578 1 97.19 240 GLU B CA 1
ATOM 4749 C C . GLU B 1 240 ? -6.348 -29.875 5.352 1 97.19 240 GLU B C 1
ATOM 4751 O O . GLU B 1 240 ? -6.441 -28.922 6.113 1 97.19 240 GLU B O 1
ATOM 4756 N N . MET B 1 241 ? -7.141 -30.016 4.344 1 96.69 241 MET B N 1
ATOM 4757 C CA . MET B 1 241 ? -8.203 -29.062 4.039 1 96.69 241 MET B CA 1
ATOM 4758 C C . MET B 1 241 ? -9.234 -29.016 5.164 1 96.69 241 MET B C 1
ATOM 4760 O O . MET B 1 241 ? -9.664 -27.938 5.566 1 96.69 241 MET B O 1
ATOM 4764 N N . ARG B 1 242 ? -9.594 -30.172 5.617 1 97.25 242 ARG B N 1
ATOM 4765 C CA . ARG B 1 242 ? -10.539 -30.219 6.723 1 97.25 242 ARG B CA 1
ATOM 4766 C C . ARG B 1 242 ? -10 -29.484 7.945 1 97.25 242 ARG B C 1
ATOM 4768 O O . ARG B 1 242 ? -10.719 -28.703 8.586 1 97.25 242 ARG B O 1
ATOM 4775 N N . GLU B 1 243 ? -8.773 -29.766 8.266 1 98.06 243 GLU B N 1
ATOM 4776 C CA . GLU B 1 243 ? -8.141 -29.125 9.414 1 98.06 243 GLU B CA 1
ATOM 4777 C C . GLU B 1 243 ? -8.07 -27.625 9.234 1 98.06 243 GLU B C 1
ATOM 4779 O O . GLU B 1 243 ? -8.391 -26.859 10.156 1 98.06 243 GLU B O 1
ATOM 4784 N N . LEU B 1 244 ? -7.68 -27.156 8.055 1 98.25 244 LEU B N 1
ATOM 4785 C CA . LEU B 1 244 ? -7.598 -25.719 7.781 1 98.25 244 LEU B CA 1
ATOM 4786 C C . LEU B 1 244 ? -8.977 -25.078 7.832 1 98.25 244 LEU B C 1
ATOM 4788 O O . LEU B 1 244 ? -9.133 -23.969 8.352 1 98.25 244 LEU B O 1
ATOM 4792 N N . LEU B 1 245 ? -9.953 -25.781 7.277 1 97.69 245 LEU B N 1
ATOM 4793 C CA . LEU B 1 245 ? -11.312 -25.234 7.27 1 97.69 245 LEU B CA 1
ATOM 4794 C C . LEU B 1 245 ? -11.867 -25.141 8.688 1 97.69 245 LEU B C 1
ATOM 4796 O O . LEU B 1 245 ? -12.75 -24.328 8.953 1 97.69 245 LEU B O 1
ATOM 4800 N N . ALA B 1 246 ? -11.344 -25.969 9.578 1 97.62 246 ALA B N 1
ATOM 4801 C CA . ALA B 1 246 ? -11.742 -25.906 10.977 1 97.62 246 ALA B CA 1
ATOM 4802 C C . ALA B 1 246 ? -11.109 -24.688 11.664 1 97.62 246 ALA B C 1
ATOM 4804 O O . ALA B 1 246 ? -11.695 -24.125 12.594 1 97.62 246 ALA B O 1
ATOM 4805 N N . GLU B 1 247 ? -9.953 -24.25 11.18 1 97.69 247 GLU B N 1
ATOM 4806 C CA . GLU B 1 247 ? -9.164 -23.25 11.891 1 97.69 247 GLU B CA 1
ATOM 4807 C C . GLU B 1 247 ? -9.203 -21.906 11.18 1 97.69 247 GLU B C 1
ATOM 4809 O O . GLU B 1 247 ? -8.867 -20.875 11.766 1 97.69 247 GLU B O 1
ATOM 4814 N N . CYS B 1 248 ? -9.57 -21.875 9.953 1 98.5 248 CYS B N 1
ATOM 4815 C CA . CYS B 1 248 ? -9.484 -20.672 9.133 1 98.5 248 CYS B CA 1
ATOM 4816 C C . CYS B 1 248 ? -10.852 -20.312 8.57 1 98.5 248 CYS B C 1
ATOM 4818 O O . CYS B 1 248 ? -11.797 -21.094 8.648 1 98.5 248 CYS B O 1
ATOM 4820 N N . ASP B 1 249 ? -10.984 -19.141 8.055 1 98.56 249 ASP B N 1
ATOM 4821 C CA . ASP B 1 249 ? -12.25 -18.625 7.527 1 98.56 249 ASP B CA 1
ATOM 4822 C C . ASP B 1 249 ? -12.383 -18.922 6.039 1 98.56 249 ASP B C 1
ATOM 4824 O O . ASP B 1 249 ? -13.477 -18.828 5.477 1 98.56 249 ASP B O 1
ATOM 4828 N N . ALA B 1 250 ? -11.305 -19.266 5.402 1 98.75 250 ALA B N 1
ATOM 4829 C CA . ALA B 1 250 ? -11.219 -19.656 3.994 1 98.75 250 ALA B CA 1
ATOM 4830 C C . ALA B 1 250 ? -9.938 -20.438 3.721 1 98.75 250 ALA B C 1
ATOM 4832 O O . ALA B 1 250 ? -9.016 -20.438 4.539 1 98.75 250 ALA B O 1
ATOM 4833 N N . VAL B 1 251 ? -9.906 -21.125 2.594 1 98.75 251 VAL B N 1
ATOM 4834 C CA . VAL B 1 251 ? -8.719 -21.906 2.25 1 98.75 251 VAL B CA 1
ATOM 4835 C C . VAL B 1 251 ? -8.375 -21.688 0.779 1 98.75 251 VAL B C 1
ATOM 4837 O O . VAL B 1 251 ? -9.258 -21.703 -0.081 1 98.75 251 VAL B O 1
ATOM 4840 N N . ILE B 1 252 ? -7.137 -21.453 0.503 1 98.56 252 ILE B N 1
ATOM 4841 C CA . ILE B 1 252 ? -6.574 -21.375 -0.84 1 98.56 252 ILE B CA 1
ATOM 4842 C C . ILE B 1 252 ? -5.535 -22.484 -1.026 1 98.56 252 ILE B C 1
ATOM 4844 O O . ILE B 1 252 ? -4.648 -22.656 -0.189 1 98.56 252 ILE B O 1
ATOM 4848 N N . THR B 1 253 ? -5.691 -23.219 -2.094 1 97.19 253 THR B N 1
ATOM 4849 C CA . THR B 1 253 ? -4.672 -24.219 -2.416 1 97.19 253 THR B CA 1
ATOM 4850 C C . THR B 1 253 ? -3.93 -23.828 -3.695 1 97.19 253 THR B C 1
ATOM 4852 O O . THR B 1 253 ? -4.438 -23.047 -4.504 1 97.19 253 THR B O 1
ATOM 4855 N N . SER B 1 254 ? -2.789 -24.25 -3.826 1 95.31 254 SER B N 1
ATOM 4856 C CA . SER B 1 254 ? -2.037 -24.203 -5.074 1 95.31 254 SER B CA 1
ATOM 4857 C C . SER B 1 254 ? -1.479 -25.578 -5.445 1 95.31 254 SER B C 1
ATOM 4859 O O . SER B 1 254 ? -0.944 -26.281 -4.59 1 95.31 254 SER B O 1
ATOM 4861 N N . GLY B 1 255 ? -1.682 -25.922 -6.738 1 89.75 255 GLY B N 1
ATOM 4862 C CA . GLY B 1 255 ? -1.314 -27.25 -7.191 1 89.75 255 GLY B CA 1
ATOM 4863 C C . GLY B 1 255 ? -2.492 -28.203 -7.262 1 89.75 255 GLY B C 1
ATOM 4864 O O . GLY B 1 255 ? -3.57 -27.906 -6.738 1 89.75 255 GLY B O 1
ATOM 4865 N N . GLY B 1 256 ? -2.416 -29.297 -7.965 1 77.31 256 GLY B N 1
ATOM 4866 C CA . GLY B 1 256 ? -3.355 -30.406 -7.934 1 77.31 256 GLY B CA 1
ATOM 4867 C C . GLY B 1 256 ? -4.57 -30.172 -8.82 1 77.31 256 GLY B C 1
ATOM 4868 O O . GLY B 1 256 ? -5.516 -30.969 -8.797 1 77.31 256 GLY B O 1
ATOM 4869 N N . VAL B 1 257 ? -4.605 -29.047 -9.547 1 70.56 257 VAL B N 1
ATOM 4870 C CA . VAL B 1 257 ? -5.812 -28.734 -10.305 1 70.56 257 VAL B CA 1
ATOM 4871 C C . VAL B 1 257 ? -5.617 -29.125 -11.766 1 70.56 257 VAL B C 1
ATOM 4873 O O . VAL B 1 257 ? -6.496 -28.906 -12.602 1 70.56 257 VAL B O 1
ATOM 4876 N N . SER B 1 258 ? -4.453 -29.719 -12.109 1 66.25 258 SER B N 1
ATOM 4877 C CA . SER B 1 258 ? -4.223 -30 -13.523 1 66.25 258 SER B CA 1
ATOM 4878 C C . SER B 1 258 ? -4.996 -31.234 -13.977 1 66.25 258 SER B C 1
ATOM 4880 O O . SER B 1 258 ? -5.402 -32.062 -13.156 1 66.25 258 SER B O 1
ATOM 4882 N N . VAL B 1 259 ? -5.512 -31.188 -15.242 1 51.16 259 VAL B N 1
ATOM 4883 C CA . VAL B 1 259 ? -6.375 -32.156 -15.922 1 51.16 259 VAL B CA 1
ATOM 4884 C C . VAL B 1 259 ? -5.633 -33.469 -16.109 1 51.16 259 VAL B C 1
ATOM 4886 O O . VAL B 1 259 ? -6.195 -34.438 -16.641 1 51.16 259 VAL B O 1
ATOM 4889 N N . GLY B 1 260 ? -4.461 -33.531 -15.68 1 53.16 260 GLY B N 1
ATOM 4890 C CA . GLY B 1 260 ? -3.822 -34.812 -15.992 1 53.16 260 GLY B CA 1
ATOM 4891 C C . GLY B 1 260 ? -4.328 -35.938 -15.141 1 53.16 260 GLY B C 1
ATOM 4892 O O . GLY B 1 260 ? -5.406 -35.875 -14.547 1 53.16 260 GLY B O 1
ATOM 4893 N N . GLN B 1 261 ? -3.805 -37.094 -15.258 1 51.38 261 GLN B N 1
ATOM 4894 C CA . GLN B 1 261 ? -4.199 -38.312 -14.578 1 51.38 261 GLN B CA 1
ATOM 4895 C C . GLN B 1 261 ? -4.293 -38.125 -13.07 1 51.38 261 GLN B C 1
ATOM 4897 O O . GLN B 1 261 ? -5.035 -38.812 -12.391 1 51.38 261 GLN B O 1
ATOM 4902 N N . LYS B 1 262 ? -3.781 -37.125 -12.562 1 57.34 262 LYS B N 1
ATOM 4903 C CA . LYS B 1 262 ? -3.715 -36.969 -11.109 1 57.34 262 LYS B CA 1
ATOM 4904 C C . LYS B 1 262 ? -4.445 -35.719 -10.648 1 57.34 262 LYS B C 1
ATOM 4906 O O . LYS B 1 262 ? -3.811 -34.719 -10.266 1 57.34 262 LYS B O 1
ATOM 4911 N N . ASP B 1 263 ? -5.676 -35.5 -11.219 1 64.25 263 ASP B N 1
ATOM 4912 C CA . ASP B 1 263 ? -6.402 -34.375 -10.641 1 64.25 263 ASP B CA 1
ATOM 4913 C C . ASP B 1 263 ? -7.004 -34.719 -9.281 1 64.25 263 ASP B C 1
ATOM 4915 O O . ASP B 1 263 ? -8.047 -35.375 -9.219 1 64.25 263 ASP B O 1
ATOM 4919 N N . TYR B 1 264 ? -6.285 -34.375 -8.281 1 80.19 264 TYR B N 1
ATOM 4920 C CA . TYR B 1 264 ? -6.637 -34.844 -6.945 1 80.19 264 TYR B CA 1
ATOM 4921 C C . TYR B 1 264 ? -7.629 -33.906 -6.281 1 80.19 264 TYR B C 1
ATOM 4923 O O . TYR B 1 264 ? -8.508 -34.344 -5.531 1 80.19 264 TYR B O 1
ATOM 4931 N N . LEU B 1 265 ? -7.629 -32.656 -6.742 1 85.12 265 LEU B N 1
ATOM 4932 C CA . LEU B 1 265 ? -8.391 -31.656 -5.988 1 85.12 265 LEU B CA 1
ATOM 4933 C C . LEU B 1 265 ? -9.875 -31.75 -6.316 1 85.12 265 LEU B C 1
ATOM 4935 O O . LEU B 1 265 ? -10.719 -31.672 -5.422 1 85.12 265 LEU B O 1
ATOM 4939 N N . PRO B 1 266 ? -10.234 -32 -7.602 1 82.62 266 PRO B N 1
ATOM 4940 C CA . PRO B 1 266 ? -11.656 -32.219 -7.855 1 82.62 266 PRO B CA 1
ATOM 4941 C C . PRO B 1 266 ? -12.242 -33.344 -7.031 1 82.62 266 PRO B C 1
ATOM 4943 O O . PRO B 1 266 ? -13.352 -33.219 -6.504 1 82.62 266 PRO B O 1
ATOM 4946 N N . ALA B 1 267 ? -11.445 -34.375 -6.918 1 85.81 267 ALA B N 1
ATOM 4947 C CA . ALA B 1 267 ? -11.883 -35.5 -6.117 1 85.81 267 ALA B CA 1
ATOM 4948 C C . ALA B 1 267 ? -12 -35.125 -4.641 1 85.81 267 ALA B C 1
ATOM 4950 O O . ALA B 1 267 ? -12.945 -35.531 -3.961 1 85.81 267 ALA B O 1
ATOM 4951 N N . VAL B 1 268 ? -11.062 -34.406 -4.18 1 92.38 268 VAL B N 1
ATOM 4952 C CA . VAL B 1 268 ? -11.047 -33.969 -2.793 1 92.38 268 VAL B CA 1
ATOM 4953 C C . VAL B 1 268 ? -12.258 -33.062 -2.527 1 92.38 268 VAL B C 1
ATOM 4955 O O . VAL B 1 268 ? -12.93 -33.188 -1.504 1 92.38 268 VAL B O 1
ATOM 4958 N N . LEU B 1 269 ? -12.578 -32.125 -3.41 1 93.44 269 LEU B N 1
ATOM 4959 C CA . LEU B 1 269 ? -13.711 -31.219 -3.266 1 93.44 269 LEU B CA 1
ATOM 4960 C C . LEU B 1 269 ? -15.023 -31.984 -3.215 1 93.44 269 LEU B C 1
ATOM 4962 O O . LEU B 1 269 ? -15.93 -31.641 -2.451 1 93.44 269 LEU B O 1
ATOM 4966 N N . GLU B 1 270 ? -15.07 -33 -4.043 1 91.06 270 GLU B N 1
ATOM 4967 C CA . GLU B 1 270 ? -16.25 -33.875 -4.008 1 91.06 270 GLU B CA 1
ATOM 4968 C C . GLU B 1 270 ? -16.375 -34.594 -2.664 1 91.06 270 GLU B C 1
ATOM 4970 O O . GLU B 1 270 ? -17.469 -34.625 -2.078 1 91.06 270 GLU B O 1
ATOM 4975 N N . GLN B 1 271 ? -15.281 -35.094 -2.238 1 93 271 GLN B N 1
ATOM 4976 C CA . GLN B 1 271 ? -15.242 -35.812 -0.952 1 93 271 GLN B CA 1
ATOM 4977 C C . GLN B 1 271 ? -15.688 -34.875 0.179 1 93 271 GLN B C 1
ATOM 4979 O O . GLN B 1 271 ? -16.328 -35.312 1.135 1 93 271 GLN B O 1
ATOM 4984 N N . LEU B 1 272 ? -15.422 -33.656 0.061 1 96.12 272 LEU B N 1
ATOM 4985 C CA . LEU B 1 272 ? -15.703 -32.688 1.109 1 96.12 272 LEU B CA 1
ATOM 4986 C C . LEU B 1 272 ? -17.047 -32 0.868 1 96.12 272 LEU B C 1
ATOM 4988 O O . LEU B 1 272 ? -17.391 -31.031 1.553 1 96.12 272 LEU B O 1
ATOM 4992 N N . ASN B 1 273 ? -17.828 -32.438 -0.123 1 96 273 ASN B N 1
ATOM 4993 C CA . ASN B 1 273 ? -19.156 -31.906 -0.46 1 96 273 ASN B CA 1
ATOM 4994 C C . ASN B 1 273 ? -19.125 -30.406 -0.75 1 96 273 ASN B C 1
ATOM 4996 O O . ASN B 1 273 ? -19.938 -29.656 -0.238 1 96 273 ASN B O 1
ATOM 5000 N N . ALA B 1 274 ? -18.172 -30.062 -1.543 1 96.69 274 ALA B N 1
ATOM 5001 C CA . ALA B 1 274 ? -18.031 -28.656 -1.912 1 96.69 274 ALA B CA 1
ATOM 5002 C C . ALA B 1 274 ? -19.172 -28.203 -2.814 1 96.69 274 ALA B C 1
ATOM 5004 O O . ALA B 1 274 ? -19.609 -28.953 -3.691 1 96.69 274 ALA B O 1
ATOM 5005 N N . ASP B 1 275 ? -19.719 -27.031 -2.578 1 97.19 275 ASP B N 1
ATOM 5006 C CA . ASP B 1 275 ? -20.562 -26.312 -3.529 1 97.19 275 ASP B CA 1
ATOM 5007 C C . ASP B 1 275 ? -19.719 -25.547 -4.551 1 97.19 275 ASP B C 1
ATOM 5009 O O . ASP B 1 275 ? -19.203 -24.469 -4.258 1 97.19 275 ASP B O 1
ATOM 5013 N N . ILE B 1 276 ? -19.594 -26.094 -5.746 1 96.75 276 ILE B N 1
ATOM 5014 C CA . ILE B 1 276 ? -18.688 -25.547 -6.754 1 96.75 276 ILE B CA 1
ATOM 5015 C C . ILE B 1 276 ? -19.312 -24.312 -7.402 1 96.75 276 ILE B C 1
ATOM 5017 O O . ILE B 1 276 ? -20.422 -24.391 -7.93 1 96.75 276 ILE B O 1
ATOM 5021 N N . LEU B 1 277 ? -18.641 -23.219 -7.336 1 97.38 277 LEU B N 1
ATOM 5022 C CA . LEU B 1 277 ? -19.078 -21.984 -7.988 1 97.38 277 LEU B CA 1
ATOM 5023 C C . LEU B 1 277 ? -18.703 -22 -9.469 1 97.38 277 LEU B C 1
ATOM 5025 O O . LEU B 1 277 ? -19.484 -21.531 -10.305 1 97.38 277 LEU B O 1
ATOM 5029 N N . PHE B 1 278 ? -17.5 -22.453 -9.758 1 95.75 278 PHE B N 1
ATOM 5030 C CA . PHE B 1 278 ? -17.062 -22.734 -11.125 1 95.75 278 PHE B CA 1
ATOM 5031 C C . PHE B 1 278 ? -15.852 -23.656 -11.133 1 95.75 278 PHE B C 1
ATOM 5033 O O . PHE B 1 278 ? -15.133 -23.75 -10.141 1 95.75 278 PHE B O 1
ATOM 5040 N N . ALA B 1 279 ? -15.672 -24.359 -12.211 1 93.88 279 ALA B N 1
ATOM 5041 C CA . ALA B 1 279 ? -14.531 -25.234 -12.477 1 93.88 279 ALA B CA 1
ATOM 5042 C C . ALA B 1 279 ? -13.891 -24.906 -13.828 1 93.88 279 ALA B C 1
ATOM 5044 O O . ALA B 1 279 ? -14.375 -25.344 -14.875 1 93.88 279 ALA B O 1
ATOM 5045 N N . GLY B 1 280 ? -12.828 -24.156 -13.695 1 93.88 280 GLY B N 1
ATOM 5046 C CA . GLY B 1 280 ? -12.164 -23.703 -14.906 1 93.88 280 GLY B CA 1
ATOM 5047 C C . GLY B 1 280 ? -12.609 -22.312 -15.344 1 93.88 280 GLY B C 1
ATOM 5048 O O . GLY B 1 280 ? -13.789 -21.969 -15.234 1 93.88 280 GLY B O 1
ATOM 5049 N N . VAL B 1 281 ? -11.664 -21.516 -15.727 1 95 281 VAL B N 1
ATOM 5050 C CA . VAL B 1 281 ? -11.914 -20.172 -16.25 1 95 281 VAL B CA 1
ATOM 5051 C C . VAL B 1 281 ? -11.273 -20.031 -17.641 1 95 281 VAL B C 1
ATOM 5053 O O . VAL B 1 281 ? -10.148 -20.484 -17.859 1 95 281 VAL B O 1
ATOM 5056 N N . ALA B 1 282 ? -11.969 -19.406 -18.562 1 94.06 282 ALA B N 1
ATOM 5057 C CA . ALA B 1 282 ? -11.508 -19.25 -19.938 1 94.06 282 ALA B CA 1
ATOM 5058 C C . ALA B 1 282 ? -10.445 -18.156 -20.047 1 94.06 282 ALA B C 1
ATOM 5060 O O . ALA B 1 282 ? -10.695 -17.094 -20.625 1 94.06 282 ALA B O 1
ATOM 5061 N N . GLN B 1 283 ? -9.273 -18.484 -19.516 1 94.88 283 GLN B N 1
ATOM 5062 C CA . GLN B 1 283 ? -8.164 -17.531 -19.562 1 94.88 283 GLN B CA 1
ATOM 5063 C C . GLN B 1 283 ? -6.824 -18.266 -19.594 1 94.88 283 GLN B C 1
ATOM 5065 O O . GLN B 1 283 ? -6.762 -19.469 -19.359 1 94.88 283 GLN B O 1
ATOM 5070 N N . LYS B 1 284 ? -5.832 -17.531 -19.969 1 93.06 284 LYS B N 1
ATOM 5071 C CA . LYS B 1 284 ? -4.441 -17.953 -19.812 1 93.06 284 LYS B CA 1
ATOM 5072 C C . LYS B 1 284 ? -3.613 -16.875 -19.125 1 93.06 284 LYS B C 1
ATOM 5074 O O . LYS B 1 284 ? -3.715 -15.695 -19.453 1 93.06 284 LYS B O 1
ATOM 5079 N N . PRO B 1 285 ? -2.795 -17.266 -18.266 1 92.62 285 PRO B N 1
ATOM 5080 C CA . PRO B 1 285 ? -2.719 -18.578 -17.641 1 92.62 285 PRO B CA 1
ATOM 5081 C C . PRO B 1 285 ? -3.822 -18.812 -16.609 1 92.62 285 PRO B C 1
ATOM 5083 O O . PRO B 1 285 ? -4.676 -17.938 -16.406 1 92.62 285 PRO B O 1
ATOM 5086 N N . GLY B 1 286 ? -3.885 -19.938 -15.953 1 92.5 286 GLY B N 1
ATOM 5087 C CA . GLY B 1 286 ? -4.699 -20.172 -14.773 1 92.5 286 GLY B CA 1
ATOM 5088 C C . GLY B 1 286 ? -6.059 -20.766 -15.102 1 92.5 286 GLY B C 1
ATOM 5089 O O . GLY B 1 286 ? -6.969 -20.734 -14.266 1 92.5 286 GLY B O 1
ATOM 5090 N N . SER B 1 287 ? -6.262 -21.328 -16.234 1 92.69 287 SER B N 1
ATOM 5091 C CA . SER B 1 287 ? -7.547 -21.844 -16.688 1 92.69 287 SER B CA 1
ATOM 5092 C C . SER B 1 287 ? -8.07 -22.922 -15.75 1 92.69 287 SER B C 1
ATOM 5094 O O . SER B 1 287 ? -9.266 -22.953 -15.445 1 92.69 287 SER B O 1
ATOM 5096 N N . PRO B 1 288 ? -7.289 -23.812 -15.219 1 90.62 288 PRO B N 1
ATOM 5097 C CA . PRO B 1 288 ? -7.836 -24.938 -14.453 1 90.62 288 PRO B CA 1
ATOM 5098 C C . PRO B 1 288 ? -8.195 -24.547 -13.016 1 90.62 288 PRO B C 1
ATOM 5100 O O . PRO B 1 288 ? -8.539 -25.422 -12.211 1 90.62 288 PRO B O 1
ATOM 5103 N N . MET B 1 289 ? -8.328 -23.438 -12.609 1 93.38 289 MET B N 1
ATOM 5104 C CA . MET B 1 289 ? -8.648 -23.062 -11.234 1 93.38 289 MET B CA 1
ATOM 5105 C C . MET B 1 289 ? -10.078 -23.453 -10.883 1 93.38 289 MET B C 1
ATOM 5107 O O . MET B 1 289 ? -10.953 -23.453 -11.75 1 93.38 289 MET B O 1
ATOM 5111 N N . LEU B 1 290 ? -10.32 -23.734 -9.602 1 95.5 290 LEU B N 1
ATOM 5112 C CA . LEU B 1 290 ? -11.641 -24.031 -9.062 1 95.5 290 LEU B CA 1
ATOM 5113 C C . LEU B 1 290 ? -11.977 -23.094 -7.91 1 95.5 290 LEU B C 1
ATOM 5115 O O . LEU B 1 290 ? -11.094 -22.656 -7.168 1 95.5 290 LEU B O 1
ATOM 5119 N N . ALA B 1 291 ? -13.219 -22.766 -7.785 1 97.31 291 ALA B N 1
ATOM 5120 C CA . ALA B 1 291 ? -13.734 -22.016 -6.641 1 97.31 291 ALA B CA 1
ATOM 5121 C C . ALA B 1 291 ? -15.031 -22.641 -6.117 1 97.31 291 ALA B C 1
ATOM 5123 O O . ALA B 1 291 ? -15.859 -23.109 -6.902 1 97.31 291 ALA B O 1
ATOM 5124 N N . GLY B 1 292 ? -15.141 -22.641 -4.867 1 97.25 292 GLY B N 1
ATOM 5125 C CA . GLY B 1 292 ? -16.344 -23.188 -4.262 1 97.25 292 GLY B CA 1
ATOM 5126 C C . GLY B 1 292 ? -16.5 -22.812 -2.797 1 97.25 292 GLY B C 1
ATOM 5127 O O . GLY B 1 292 ? -15.828 -21.891 -2.314 1 97.25 292 GLY B O 1
ATOM 5128 N N . LYS B 1 293 ? -17.484 -23.469 -2.121 1 97.75 293 LYS B N 1
ATOM 5129 C CA . LYS B 1 293 ? -17.734 -23.328 -0.688 1 97.75 293 LYS B CA 1
ATOM 5130 C C . LYS B 1 293 ? -17.781 -24.703 -0.015 1 97.75 293 LYS B C 1
ATOM 5132 O O . LYS B 1 293 ? -18.344 -25.656 -0.569 1 97.75 293 LYS B O 1
ATOM 5137 N N . ILE B 1 294 ? -17.141 -24.797 1.026 1 97.62 294 ILE B N 1
ATOM 5138 C CA . ILE B 1 294 ? -17.234 -25.969 1.889 1 97.62 294 ILE B CA 1
ATOM 5139 C C . ILE B 1 294 ? -17.641 -25.547 3.297 1 97.62 294 ILE B C 1
ATOM 5141 O O . ILE B 1 294 ? -16.953 -24.75 3.936 1 97.62 294 ILE B O 1
ATOM 5145 N N . ASP B 1 295 ? -18.766 -26.031 3.812 1 95 295 ASP B N 1
ATOM 5146 C CA . ASP B 1 295 ? -19.281 -25.688 5.133 1 95 295 ASP B CA 1
ATOM 5147 C C . ASP B 1 295 ? -19.375 -24.172 5.316 1 95 295 ASP B C 1
ATOM 5149 O O . ASP B 1 295 ? -18.953 -23.641 6.344 1 95 295 ASP B O 1
ATOM 5153 N N . GLY B 1 296 ? -19.797 -23.516 4.254 1 95.75 296 GLY B N 1
ATOM 5154 C CA . GLY B 1 296 ? -20.031 -22.094 4.32 1 95.75 296 GLY B CA 1
ATOM 5155 C C . GLY B 1 296 ? -18.766 -21.266 4.215 1 95.75 296 GLY B C 1
ATOM 5156 O O . GLY B 1 296 ? -18.766 -20.062 4.508 1 95.75 296 GLY B O 1
ATOM 5157 N N . LYS B 1 297 ? -17.672 -21.875 3.865 1 98.19 297 LYS B N 1
ATOM 5158 C CA . LYS B 1 297 ? -16.406 -21.172 3.742 1 98.19 297 LYS B CA 1
ATOM 5159 C C . LYS B 1 297 ? -15.883 -21.219 2.309 1 98.19 297 LYS B C 1
ATOM 5161 O O . LYS B 1 297 ? -15.992 -22.25 1.638 1 98.19 297 LYS B O 1
ATOM 5166 N N . LEU B 1 298 ? -15.312 -20.125 1.881 1 98.75 298 LEU B N 1
ATOM 5167 C CA . LEU B 1 298 ? -14.789 -20.047 0.522 1 98.75 298 LEU B CA 1
ATOM 5168 C C . LEU B 1 298 ? -13.547 -20.922 0.367 1 98.75 298 LEU B C 1
ATOM 5170 O O . LEU B 1 298 ? -12.711 -20.984 1.267 1 98.75 298 LEU B O 1
ATOM 5174 N N . VAL B 1 299 ? -13.477 -21.578 -0.725 1 98.56 299 VAL B N 1
ATOM 5175 C CA . VAL B 1 299 ? -12.305 -22.375 -1.097 1 98.56 299 VAL B CA 1
ATOM 5176 C C . VAL B 1 299 ? -11.883 -22.031 -2.525 1 98.56 299 VAL B C 1
ATOM 5178 O O . VAL B 1 299 ? -12.727 -21.953 -3.426 1 98.56 299 VAL B O 1
ATOM 5181 N N . PHE B 1 300 ? -10.633 -21.797 -2.725 1 98.31 300 PHE B N 1
ATOM 5182 C CA . PHE B 1 300 ? -10.047 -21.562 -4.035 1 98.31 300 PHE B CA 1
ATOM 5183 C C . PHE B 1 300 ? -8.914 -22.547 -4.316 1 98.31 300 PHE B C 1
ATOM 5185 O O . PHE B 1 300 ? -8 -22.703 -3.5 1 98.31 300 PHE B O 1
ATOM 5192 N N . CYS B 1 301 ? -8.984 -23.219 -5.398 1 97.06 301 CYS B N 1
ATOM 5193 C CA . CYS B 1 301 ? -7.926 -24.109 -5.852 1 97.06 301 CYS B CA 1
ATOM 5194 C C . CYS B 1 301 ? -7.203 -23.531 -7.062 1 97.06 301 CYS B C 1
ATOM 5196 O O . CYS B 1 301 ? -7.73 -23.547 -8.172 1 97.06 301 CYS B O 1
ATOM 5198 N N . LEU B 1 302 ? -6.023 -23.062 -6.828 1 96.56 302 LEU B N 1
ATOM 5199 C CA . LEU B 1 302 ? -5.25 -22.375 -7.859 1 96.56 302 LEU B CA 1
ATOM 5200 C C . LEU B 1 302 ? -4.27 -23.344 -8.531 1 96.56 302 LEU B C 1
ATOM 5202 O O . LEU B 1 302 ? -4.023 -24.438 -8.023 1 96.56 302 LEU B O 1
ATOM 5206 N N . SER B 1 303 ? -3.736 -22.875 -9.656 1 92.69 303 SER B N 1
ATOM 5207 C CA . SER B 1 303 ? -2.754 -23.656 -10.414 1 92.69 303 SER B CA 1
ATOM 5208 C C . SER B 1 303 ? -1.465 -23.828 -9.617 1 92.69 303 SER B C 1
ATOM 5210 O O . SER B 1 303 ? -1.144 -23.016 -8.75 1 92.69 303 SER B O 1
ATOM 5212 N N . GLY B 1 304 ? -0.761 -24.891 -9.992 1 92.44 304 GLY B N 1
ATOM 5213 C CA . GLY B 1 304 ? 0.561 -25.078 -9.414 1 92.44 304 GLY B CA 1
ATOM 5214 C C . GLY B 1 304 ? 1.626 -24.219 -10.078 1 92.44 304 GLY B C 1
ATOM 5215 O O . GLY B 1 304 ? 2.717 -24.047 -9.531 1 92.44 304 GLY B O 1
ATOM 5216 N N . ASN B 1 305 ? 1.354 -23.797 -11.305 1 92.19 305 ASN B N 1
ATOM 5217 C CA . ASN B 1 305 ? 2.264 -22.859 -11.961 1 92.19 305 ASN B CA 1
ATOM 5218 C C . ASN B 1 305 ? 2.289 -21.5 -11.25 1 92.19 305 ASN B C 1
ATOM 5220 O O . ASN B 1 305 ? 1.251 -20.859 -11.102 1 92.19 305 ASN B O 1
ATOM 5224 N N . PRO B 1 306 ? 3.42 -21.047 -10.867 1 95.06 306 PRO B N 1
ATOM 5225 C CA . PRO B 1 306 ? 3.527 -19.922 -9.938 1 95.06 306 PRO B CA 1
ATOM 5226 C C . PRO B 1 306 ? 2.832 -18.672 -10.453 1 95.06 306 PRO B C 1
ATOM 5228 O O . PRO B 1 306 ? 2.059 -18.047 -9.727 1 95.06 306 PRO B O 1
ATOM 5231 N N . PHE B 1 307 ? 3.076 -18.266 -11.656 1 95.06 307 PHE B N 1
ATOM 5232 C CA . PHE B 1 307 ? 2.432 -17.047 -12.133 1 95.06 307 PHE B CA 1
ATOM 5233 C C . PHE B 1 307 ? 0.931 -17.266 -12.297 1 95.06 307 PHE B C 1
ATOM 5235 O O . PHE B 1 307 ? 0.139 -16.359 -12.008 1 95.06 307 PHE B O 1
ATOM 5242 N N . ALA B 1 308 ? 0.548 -18.359 -12.844 1 95.12 308 ALA B N 1
ATOM 5243 C CA . ALA B 1 308 ? -0.876 -18.656 -12.953 1 95.12 308 ALA B CA 1
ATOM 5244 C C . ALA B 1 308 ? -1.571 -18.531 -11.602 1 95.12 308 ALA B C 1
ATOM 5246 O O . ALA B 1 308 ? -2.666 -17.984 -11.508 1 95.12 308 ALA B O 1
ATOM 5247 N N . ALA B 1 309 ? -0.937 -19.094 -10.586 1 96.69 309 ALA B N 1
ATOM 5248 C CA . ALA B 1 309 ? -1.479 -19 -9.227 1 96.69 309 ALA B CA 1
ATOM 5249 C C . ALA B 1 309 ? -1.597 -17.547 -8.781 1 96.69 309 ALA B C 1
ATOM 5251 O O . ALA B 1 309 ? -2.645 -17.125 -8.281 1 96.69 309 ALA B O 1
ATOM 5252 N N . ALA B 1 310 ? -0.566 -16.797 -9 1 96.38 310 ALA B N 1
ATOM 5253 C CA . ALA B 1 310 ? -0.542 -15.398 -8.578 1 96.38 310 ALA B CA 1
ATOM 5254 C C . ALA B 1 310 ? -1.602 -14.586 -9.312 1 96.38 310 ALA B C 1
ATOM 5256 O O . ALA B 1 310 ? -2.291 -13.766 -8.711 1 96.38 310 ALA B O 1
ATOM 5257 N N . ALA B 1 311 ? -1.73 -14.812 -10.594 1 96.38 311 ALA B N 1
ATOM 5258 C CA . ALA B 1 311 ? -2.688 -14.07 -11.414 1 96.38 311 ALA B CA 1
ATOM 5259 C C . ALA B 1 311 ? -4.121 -14.344 -10.961 1 96.38 311 ALA B C 1
ATOM 5261 O O . ALA B 1 311 ? -4.906 -13.406 -10.781 1 96.38 311 ALA B O 1
ATOM 5262 N N . THR B 1 312 ? -4.418 -15.578 -10.734 1 97.38 312 THR B N 1
ATOM 5263 C CA . THR B 1 312 ? -5.789 -15.93 -10.375 1 97.38 312 THR B CA 1
ATOM 5264 C C . THR B 1 312 ? -6.074 -15.586 -8.922 1 97.38 312 THR B C 1
ATOM 5266 O O . THR B 1 312 ? -7.219 -15.32 -8.547 1 97.38 312 THR B O 1
ATOM 5269 N N . LEU B 1 313 ? -5.027 -15.594 -8.086 1 98 313 LEU B N 1
ATOM 5270 C CA . LEU B 1 313 ? -5.18 -15.055 -6.742 1 98 313 LEU B CA 1
ATOM 5271 C C . LEU B 1 313 ? -5.684 -13.617 -6.793 1 98 313 LEU B C 1
ATOM 5273 O O . LEU B 1 313 ? -6.676 -13.273 -6.145 1 98 313 LEU B O 1
ATOM 5277 N N . GLU B 1 314 ? -5.012 -12.812 -7.586 1 97.25 314 GLU B N 1
ATOM 5278 C CA . GLU B 1 314 ? -5.352 -11.398 -7.695 1 97.25 314 GLU B CA 1
ATOM 5279 C C . GLU B 1 314 ? -6.734 -11.211 -8.312 1 97.25 314 GLU B C 1
ATOM 5281 O O . GLU B 1 314 ? -7.496 -10.344 -7.887 1 97.25 314 GLU B O 1
ATOM 5286 N N . GLN B 1 315 ? -7.074 -12.016 -9.242 1 97.25 315 GLN B N 1
ATOM 5287 C CA . GLN B 1 315 ? -8.25 -11.789 -10.07 1 97.25 315 GLN B CA 1
ATOM 5288 C C . GLN B 1 315 ? -9.523 -12.227 -9.359 1 97.25 315 GLN B C 1
ATOM 5290 O O . GLN B 1 315 ? -10.586 -11.633 -9.547 1 97.25 315 GLN B O 1
ATOM 5295 N N . TYR B 1 316 ? -9.391 -13.289 -8.555 1 98.19 316 TYR B N 1
ATOM 5296 C CA . TYR B 1 316 ? -10.641 -13.898 -8.086 1 98.19 316 TYR B CA 1
ATOM 5297 C C . TYR B 1 316 ? -10.625 -14.086 -6.578 1 98.19 316 TYR B C 1
ATOM 5299 O O . TYR B 1 316 ? -11.539 -13.641 -5.879 1 98.19 316 TYR B O 1
ATOM 5307 N N . ALA B 1 317 ? -9.578 -14.688 -6.023 1 98.56 317 ALA B N 1
ATOM 5308 C CA . ALA B 1 317 ? -9.562 -15.016 -4.602 1 98.56 317 ALA B CA 1
ATOM 5309 C C . ALA B 1 317 ? -9.5 -13.75 -3.752 1 98.56 317 ALA B C 1
ATOM 5311 O O . ALA B 1 317 ? -10.273 -13.594 -2.803 1 98.56 317 ALA B O 1
ATOM 5312 N N . VAL B 1 318 ? -8.641 -12.859 -4.098 1 98.25 318 VAL B N 1
ATOM 5313 C CA . VAL B 1 318 ? -8.43 -11.648 -3.311 1 98.25 318 VAL B CA 1
ATOM 5314 C C . VAL B 1 318 ? -9.711 -10.82 -3.285 1 98.25 318 VAL B C 1
ATOM 5316 O O . VAL B 1 318 ? -10.219 -10.484 -2.211 1 98.25 318 VAL B O 1
ATOM 5319 N N . PRO B 1 319 ? -10.336 -10.508 -4.441 1 98.31 319 PRO B N 1
ATOM 5320 C CA . PRO B 1 319 ? -11.586 -9.75 -4.383 1 98.31 319 PRO B CA 1
ATOM 5321 C C . PRO B 1 319 ? -12.648 -10.414 -3.512 1 98.31 319 PRO B C 1
ATOM 5323 O O . PRO B 1 319 ? -13.32 -9.742 -2.729 1 98.31 319 PRO B O 1
ATOM 5326 N N . ALA B 1 320 ? -12.734 -11.68 -3.652 1 98.75 320 ALA B N 1
ATOM 5327 C CA . ALA B 1 320 ? -13.742 -12.414 -2.889 1 98.75 320 ALA B CA 1
ATOM 5328 C C . ALA B 1 320 ? -13.438 -12.367 -1.395 1 98.75 320 ALA B C 1
ATOM 5330 O O . ALA B 1 320 ? -14.336 -12.164 -0.575 1 98.75 320 ALA B O 1
ATOM 5331 N N . LEU B 1 321 ? -12.211 -12.594 -1.061 1 98.75 321 LEU B N 1
ATOM 5332 C CA . LEU B 1 321 ? -11.812 -12.617 0.342 1 98.75 321 LEU B CA 1
ATOM 5333 C C . LEU B 1 321 ? -11.977 -11.234 0.974 1 98.75 321 LEU B C 1
ATOM 5335 O O . LEU B 1 321 ? -12.398 -11.125 2.129 1 98.75 321 LEU B O 1
ATOM 5339 N N . LEU B 1 322 ? -11.633 -10.219 0.27 1 98.38 322 LEU B N 1
ATOM 5340 C CA . LEU B 1 322 ? -11.828 -8.859 0.762 1 98.38 322 LEU B CA 1
ATOM 5341 C C . LEU B 1 322 ? -13.312 -8.578 1 1 98.38 322 LEU B C 1
ATOM 5343 O O . LEU B 1 322 ? -13.68 -7.965 2.006 1 98.38 322 LEU B O 1
ATOM 5347 N N . ARG B 1 323 ? -14.117 -9.008 0.06 1 98.5 323 ARG B N 1
ATOM 5348 C CA . ARG B 1 323 ? -15.562 -8.859 0.213 1 98.5 323 ARG B CA 1
ATOM 5349 C C . ARG B 1 323 ? -16.062 -9.594 1.45 1 98.5 323 ARG B C 1
ATOM 5351 O O . ARG B 1 323 ? -16.859 -9.055 2.223 1 98.5 323 ARG B O 1
ATOM 5358 N N . ALA B 1 324 ? -15.578 -10.781 1.626 1 98.62 324 ALA B N 1
ATOM 5359 C CA . ALA B 1 324 ? -15.953 -11.594 2.781 1 98.62 324 ALA B CA 1
ATOM 5360 C C . ALA B 1 324 ? -15.492 -10.938 4.082 1 98.62 324 ALA B C 1
ATOM 5362 O O . ALA B 1 324 ? -16.141 -11.102 5.125 1 98.62 324 ALA B O 1
ATOM 5363 N N . ALA B 1 325 ? -14.414 -10.219 4.012 1 98.5 325 ALA B N 1
ATOM 5364 C CA . ALA B 1 325 ? -13.844 -9.57 5.184 1 98.5 325 ALA B CA 1
ATOM 5365 C C . ALA B 1 325 ? -14.648 -8.336 5.578 1 98.5 325 ALA B C 1
ATOM 5367 O O . ALA B 1 325 ? -14.398 -7.727 6.617 1 98.5 325 ALA B O 1
ATOM 5368 N N . GLY B 1 326 ? -15.516 -7.902 4.707 1 98.25 326 GLY B N 1
ATOM 5369 C CA . GLY B 1 326 ? -16.406 -6.812 5.066 1 98.25 326 GLY B CA 1
ATOM 5370 C C . GLY B 1 326 ? -16.219 -5.574 4.219 1 98.25 326 GLY B C 1
ATOM 5371 O O . GLY B 1 326 ? -16.922 -4.578 4.391 1 98.25 326 GLY B O 1
ATOM 5372 N N . ARG B 1 327 ? -15.312 -5.625 3.307 1 97.44 327 ARG B N 1
ATOM 5373 C CA . ARG B 1 327 ? -15.039 -4.473 2.449 1 97.44 327 ARG B CA 1
ATOM 5374 C C . ARG B 1 327 ? -16.203 -4.227 1.485 1 97.44 327 ARG B C 1
ATOM 5376 O O . ARG B 1 327 ? -16.859 -5.172 1.048 1 97.44 327 ARG B O 1
ATOM 5383 N N . CYS B 1 328 ? -16.453 -2.996 1.178 1 95.94 328 CYS B N 1
ATOM 5384 C CA . CYS B 1 328 ? -17.422 -2.68 0.135 1 95.94 328 CYS B CA 1
ATOM 5385 C C . CYS B 1 328 ? -16.953 -3.213 -1.217 1 95.94 328 CYS B C 1
ATOM 5387 O O . CYS B 1 328 ? -15.758 -3.287 -1.485 1 95.94 328 CYS B O 1
ATOM 5389 N N . GLU B 1 329 ? -17.906 -3.555 -2.068 1 95.25 329 GLU B N 1
ATOM 5390 C CA . GLU B 1 329 ? -17.562 -4.254 -3.307 1 95.25 329 GLU B CA 1
ATOM 5391 C C . GLU B 1 329 ? -16.625 -3.424 -4.176 1 95.25 329 GLU B C 1
ATOM 5393 O O . GLU B 1 329 ? -15.688 -3.955 -4.762 1 95.25 329 GLU B O 1
ATOM 5398 N N . GLU B 1 330 ? -16.859 -2.182 -4.234 1 91.75 330 GLU B N 1
ATOM 5399 C CA . GLU B 1 330 ? -16.047 -1.311 -5.078 1 91.75 330 GLU B CA 1
ATOM 5400 C C . GLU B 1 330 ? -14.578 -1.351 -4.66 1 91.75 330 GLU B C 1
ATOM 5402 O O . GLU B 1 330 ? -13.688 -1.212 -5.496 1 91.75 330 GLU B O 1
ATOM 5407 N N . GLY B 1 331 ? -14.398 -1.564 -3.408 1 91.62 331 GLY B N 1
ATOM 5408 C CA . GLY B 1 331 ? -13.047 -1.593 -2.875 1 91.62 331 GLY B CA 1
ATOM 5409 C C . GLY B 1 331 ? -12.383 -2.949 -3.01 1 91.62 331 GLY B C 1
ATOM 5410 O O . GLY B 1 331 ? -11.211 -3.113 -2.65 1 91.62 331 GLY B O 1
ATOM 5411 N N . CYS B 1 332 ? -13.055 -3.887 -3.543 1 95.5 332 CYS B N 1
ATOM 5412 C CA . CYS B 1 332 ? -12.539 -5.246 -3.652 1 95.5 332 CYS B CA 1
ATOM 5413 C C . CYS B 1 332 ? -12 -5.512 -5.055 1 95.5 332 CYS B C 1
ATOM 5415 O O . CYS B 1 332 ? -11.25 -6.465 -5.266 1 95.5 332 CYS B O 1
ATOM 5417 N N . LEU B 1 333 ? -12.445 -4.73 -6.008 1 94.5 333 LEU B N 1
ATOM 5418 C CA . LEU B 1 333 ? -12.141 -4.977 -7.41 1 94.5 333 LEU B CA 1
ATOM 5419 C C . LEU B 1 333 ? -10.797 -4.359 -7.793 1 94.5 333 LEU B C 1
ATOM 5421 O O . LEU B 1 333 ? -10.438 -3.289 -7.297 1 94.5 333 LEU B O 1
ATOM 5425 N N . LEU B 1 334 ? -10.023 -5.047 -8.633 1 92.75 334 LEU B N 1
ATOM 5426 C CA . LEU B 1 334 ? -8.836 -4.43 -9.211 1 92.75 334 LEU B CA 1
ATOM 5427 C C . LEU B 1 334 ? -9.219 -3.256 -10.109 1 92.75 334 LEU B C 1
ATOM 5429 O O . LEU B 1 334 ? -10.039 -3.404 -11.023 1 92.75 334 LEU B O 1
ATOM 5433 N N . PRO B 1 335 ? -8.664 -2.127 -9.82 1 89.12 335 PRO B N 1
ATOM 5434 C CA . PRO B 1 335 ? -8.961 -1.008 -10.719 1 89.12 335 PRO B CA 1
ATOM 5435 C C . PRO B 1 335 ? -8.562 -1.292 -12.164 1 89.12 335 PRO B C 1
ATOM 5437 O O . PRO B 1 335 ? -7.457 -1.775 -12.422 1 89.12 335 PRO B O 1
ATOM 5440 N N . ARG B 1 336 ? -9.461 -1.087 -13.062 1 91.69 336 ARG B N 1
ATOM 5441 C CA . ARG B 1 336 ? -9.227 -1.241 -14.5 1 91.69 336 ARG B CA 1
ATOM 5442 C C . ARG B 1 336 ? -8.953 0.107 -15.156 1 91.69 336 ARG B C 1
ATOM 5444 O O . ARG B 1 336 ? -9.695 1.069 -14.945 1 91.69 336 ARG B O 1
ATOM 5451 N N . THR B 1 337 ? -7.848 0.196 -15.828 1 90.31 337 THR B N 1
ATOM 5452 C CA . THR B 1 337 ? -7.5 1.427 -16.531 1 90.31 337 THR B CA 1
ATOM 5453 C C . THR B 1 337 ? -6.875 1.116 -17.891 1 90.31 337 THR B C 1
ATOM 5455 O O . THR B 1 337 ? -6.406 0.002 -18.125 1 90.31 337 THR B O 1
ATOM 5458 N N . THR B 1 338 ? -6.926 2.061 -18.781 1 92.94 338 THR B N 1
ATOM 5459 C CA . THR B 1 338 ? -6.246 1.952 -20.062 1 92.94 338 THR B CA 1
ATOM 5460 C C . THR B 1 338 ? -4.848 2.559 -19.984 1 92.94 338 THR B C 1
ATOM 5462 O O . THR B 1 338 ? -4.664 3.637 -19.422 1 92.94 338 THR B O 1
ATOM 5465 N N . ARG B 1 339 ? -3.891 1.855 -20.469 1 93.12 339 ARG B N 1
ATOM 5466 C CA . ARG B 1 339 ? -2.516 2.34 -20.516 1 93.12 339 ARG B CA 1
ATOM 5467 C C . ARG B 1 339 ? -1.881 2.066 -21.875 1 93.12 339 ARG B C 1
ATOM 5469 O O . ARG B 1 339 ? -2.346 1.201 -22.625 1 93.12 339 ARG B O 1
ATOM 5476 N N . THR B 1 340 ? -0.815 2.781 -22.125 1 94.88 340 THR B N 1
ATOM 5477 C CA . THR B 1 340 ? -0.074 2.604 -23.359 1 94.88 340 THR B CA 1
ATOM 5478 C C . THR B 1 340 ? 1.099 1.646 -23.156 1 94.88 340 THR B C 1
ATOM 5480 O O . THR B 1 340 ? 1.932 1.855 -22.281 1 94.88 340 THR B O 1
ATOM 5483 N N . LEU B 1 341 ? 1.194 0.662 -24.016 1 95.75 341 LEU B N 1
ATOM 5484 C CA . LEU B 1 341 ? 2.277 -0.312 -23.938 1 95.75 341 LEU B CA 1
ATOM 5485 C C . LEU B 1 341 ? 3.609 0.324 -24.328 1 95.75 341 LEU B C 1
ATOM 5487 O O . LEU B 1 341 ? 3.689 1.045 -25.328 1 95.75 341 LEU B O 1
ATOM 5491 N N . THR B 1 342 ? 4.66 0.027 -23.531 1 94.94 342 THR B N 1
ATOM 5492 C CA . THR B 1 342 ? 6.004 0.446 -23.906 1 94.94 342 THR B CA 1
ATOM 5493 C C . THR B 1 342 ? 6.773 -0.708 -24.547 1 94.94 342 THR B C 1
ATOM 5495 O O . THR B 1 342 ? 7.789 -0.492 -25.219 1 94.94 342 THR B O 1
ATOM 5498 N N . THR B 1 343 ? 6.344 -1.899 -24.266 1 93.19 343 THR B N 1
ATOM 5499 C CA . THR B 1 343 ? 6.91 -3.111 -24.859 1 93.19 343 THR B CA 1
ATOM 5500 C C . THR B 1 343 ? 5.82 -3.961 -25.5 1 93.19 343 THR B C 1
ATOM 5502 O O . THR B 1 343 ? 4.68 -3.986 -25.031 1 93.19 343 THR B O 1
ATOM 5505 N N . GLY B 1 344 ? 6.234 -4.695 -26.547 1 89.25 344 GLY B N 1
ATOM 5506 C CA . GLY B 1 344 ? 5.258 -5.527 -27.234 1 89.25 344 GLY B CA 1
ATOM 5507 C C . GLY B 1 344 ? 5.211 -6.949 -26.703 1 89.25 344 GLY B C 1
ATOM 5508 O O . GLY B 1 344 ? 5.984 -7.312 -25.812 1 89.25 344 GLY B O 1
ATOM 5509 N N . PHE B 1 345 ? 4.258 -7.66 -27.156 1 91 345 PHE B N 1
ATOM 5510 C CA . PHE B 1 345 ? 4.094 -9.086 -26.906 1 91 345 PHE B CA 1
ATOM 5511 C C . PHE B 1 345 ? 3.652 -9.812 -28.188 1 91 345 PHE B C 1
ATOM 5513 O O . PHE B 1 345 ? 2.613 -9.477 -28.766 1 91 345 PHE B O 1
ATOM 5520 N N . SER B 1 346 ? 4.387 -10.828 -28.562 1 88.12 346 SER B N 1
ATOM 5521 C CA . SER B 1 346 ? 4.352 -11.312 -29.938 1 88.12 346 SER B CA 1
ATOM 5522 C C . SER B 1 346 ? 3.311 -12.414 -30.109 1 88.12 346 SER B C 1
ATOM 5524 O O . SER B 1 346 ? 2.852 -12.672 -31.219 1 88.12 346 SER B O 1
ATOM 5526 N N . LYS B 1 347 ? 2.875 -13.07 -29.094 1 88 347 LYS B N 1
ATOM 5527 C CA . LYS B 1 347 ? 1.975 -14.211 -29.234 1 88 347 LYS B CA 1
ATOM 5528 C C . LYS B 1 347 ? 0.519 -13.758 -29.297 1 88 347 LYS B C 1
ATOM 5530 O O . LYS B 1 347 ? 0.072 -12.969 -28.453 1 88 347 LYS B O 1
ATOM 5535 N N . PRO B 1 348 ? -0.141 -14.281 -30.297 1 89.19 348 PRO B N 1
ATOM 5536 C CA . PRO B 1 348 ? -1.576 -13.992 -30.328 1 89.19 348 PRO B CA 1
ATOM 5537 C C . PRO B 1 348 ? -2.338 -14.664 -29.188 1 89.19 348 PRO B C 1
ATOM 5539 O O . PRO B 1 348 ? -1.803 -15.555 -28.516 1 89.19 348 PRO B O 1
ATOM 5542 N N . SER B 1 349 ? -3.504 -14.148 -29 1 86.88 349 SER B N 1
ATOM 5543 C CA . SER B 1 349 ? -4.293 -14.695 -27.906 1 86.88 349 SER B CA 1
ATOM 5544 C C . SER B 1 349 ? -5.613 -15.273 -28.406 1 86.88 349 SER B C 1
ATOM 5546 O O . SER B 1 349 ? -6.523 -14.523 -28.766 1 86.88 349 SER B O 1
ATOM 5548 N N . LYS B 1 350 ? -5.727 -16.578 -28.422 1 85.69 350 LYS B N 1
ATOM 5549 C CA . LYS B 1 350 ? -6.992 -17.203 -28.781 1 85.69 350 LYS B CA 1
ATOM 5550 C C . LYS B 1 350 ? -8.039 -17.016 -27.688 1 85.69 350 LYS B C 1
ATOM 5552 O O . LYS B 1 350 ? -9.227 -16.859 -27.984 1 85.69 350 LYS B O 1
ATOM 5557 N N . GLY B 1 351 ? -7.641 -17.016 -26.5 1 88.75 351 GLY B N 1
ATOM 5558 C CA . GLY B 1 351 ? -8.461 -16.734 -25.328 1 88.75 351 GLY B CA 1
ATOM 5559 C C . GLY B 1 351 ? -8 -15.508 -24.562 1 88.75 351 GLY B C 1
ATOM 5560 O O . GLY B 1 351 ? -7.027 -14.859 -24.938 1 88.75 351 GLY B O 1
ATOM 5561 N N . ASN B 1 352 ? -8.812 -15.203 -23.578 1 94.38 352 ASN B N 1
ATOM 5562 C CA . ASN B 1 352 ? -8.359 -14.109 -22.734 1 94.38 352 ASN B CA 1
ATOM 5563 C C . ASN B 1 352 ? -6.977 -14.383 -22.141 1 94.38 352 ASN B C 1
ATOM 5565 O O . ASN B 1 352 ? -6.719 -15.477 -21.641 1 94.38 352 ASN B O 1
ATOM 5569 N N . ARG B 1 353 ? -6.109 -13.438 -22.312 1 95.44 353 ARG B N 1
ATOM 5570 C CA . ARG B 1 353 ? -4.754 -13.594 -21.797 1 95.44 353 ARG B CA 1
ATOM 5571 C C . ARG B 1 353 ? -4.41 -12.492 -20.797 1 95.44 353 ARG B C 1
ATOM 5573 O O . ARG B 1 353 ? -4.75 -11.328 -21.016 1 95.44 353 ARG B O 1
ATOM 5580 N N . TYR B 1 354 ? -3.713 -12.859 -19.828 1 95.75 354 TYR B N 1
ATOM 5581 C CA . TYR B 1 354 ? -3.229 -11.922 -18.828 1 95.75 354 TYR B CA 1
ATOM 5582 C C . TYR B 1 354 ? -1.71 -11.984 -18.703 1 95.75 354 TYR B C 1
ATOM 5584 O O . TYR B 1 354 ? -1.138 -13.07 -18.594 1 95.75 354 TYR B O 1
ATOM 5592 N N . LEU B 1 355 ? -1.079 -10.82 -18.766 1 95.12 355 LEU B N 1
ATOM 5593 C CA . LEU B 1 355 ? 0.373 -10.711 -18.672 1 95.12 355 LEU B CA 1
ATOM 5594 C C . LEU B 1 355 ? 0.779 -9.875 -17.469 1 95.12 355 LEU B C 1
ATOM 5596 O O . LEU B 1 355 ? 0.145 -8.859 -17.172 1 95.12 355 LEU B O 1
ATOM 5600 N N . ARG B 1 356 ? 1.748 -10.359 -16.734 1 95.38 356 ARG B N 1
ATOM 5601 C CA . ARG B 1 356 ? 2.309 -9.516 -15.695 1 95.38 356 ARG B CA 1
ATOM 5602 C C . ARG B 1 356 ? 2.992 -8.289 -16.297 1 95.38 356 ARG B C 1
ATOM 5604 O O . ARG B 1 356 ? 3.613 -8.375 -17.344 1 95.38 356 ARG B O 1
ATOM 5611 N N . ALA B 1 357 ? 2.842 -7.152 -15.57 1 95.31 357 ALA B N 1
ATOM 5612 C CA . ALA B 1 357 ? 3.398 -5.93 -16.141 1 95.31 357 ALA B CA 1
ATOM 5613 C C . ALA B 1 357 ? 3.574 -4.855 -15.07 1 95.31 357 ALA B C 1
ATOM 5615 O O . ALA B 1 357 ? 3.166 -5.047 -13.922 1 95.31 357 ALA B O 1
ATOM 5616 N N . LYS B 1 358 ? 4.312 -3.852 -15.43 1 93.56 358 LYS B N 1
ATOM 5617 C CA . LYS B 1 358 ? 4.543 -2.697 -14.57 1 93.56 358 LYS B CA 1
ATOM 5618 C C . LYS B 1 358 ? 3.914 -1.438 -15.156 1 93.56 358 LYS B C 1
ATOM 5620 O O . LYS B 1 358 ? 4.348 -0.954 -16.203 1 93.56 358 LYS B O 1
ATOM 5625 N N . ALA B 1 359 ? 2.941 -0.979 -14.492 1 91.25 359 ALA B N 1
ATOM 5626 C CA . ALA B 1 359 ? 2.293 0.265 -14.898 1 91.25 359 ALA B CA 1
ATOM 5627 C C . ALA B 1 359 ? 2.934 1.468 -14.211 1 91.25 359 ALA B C 1
ATOM 5629 O O . ALA B 1 359 ? 3.189 1.438 -13.008 1 91.25 359 ALA B O 1
ATOM 5630 N N . MET B 1 360 ? 3.25 2.457 -14.922 1 84.06 360 MET B N 1
ATOM 5631 C CA . MET B 1 360 ? 3.779 3.73 -14.445 1 84.06 360 MET B CA 1
ATOM 5632 C C . MET B 1 360 ? 3.182 4.898 -15.227 1 84.06 360 MET B C 1
ATOM 5634 O O . MET B 1 360 ? 3.416 5.027 -16.422 1 84.06 360 MET B O 1
ATOM 5638 N N . GLY B 1 361 ? 2.389 5.715 -14.547 1 81.12 361 GLY B N 1
ATOM 5639 C CA . GLY B 1 361 ? 1.715 6.793 -15.25 1 81.12 361 GLY B CA 1
ATOM 5640 C C . GLY B 1 361 ? 0.737 6.301 -16.297 1 81.12 361 GLY B C 1
ATOM 5641 O O . GLY B 1 361 ? -0.116 5.457 -16.016 1 81.12 361 GLY B O 1
ATOM 5642 N N . GLY B 1 362 ? 0.904 6.824 -17.453 1 84 362 GLY B N 1
ATOM 5643 C CA . GLY B 1 362 ? 0.017 6.453 -18.547 1 84 362 GLY B CA 1
ATOM 5644 C C . GLY B 1 362 ? 0.529 5.281 -19.359 1 84 362 GLY B C 1
ATOM 5645 O O . GLY B 1 362 ? -0.099 4.879 -20.344 1 84 362 GLY B O 1
ATOM 5646 N N . SER B 1 363 ? 1.61 4.68 -18.859 1 91.69 363 SER B N 1
ATOM 5647 C CA . SER B 1 363 ? 2.23 3.621 -19.656 1 91.69 363 SER B CA 1
ATOM 5648 C C . SER B 1 363 ? 2.297 2.312 -18.875 1 91.69 363 SER B C 1
ATOM 5650 O O . SER B 1 363 ? 2.092 2.299 -17.656 1 91.69 363 SER B O 1
ATOM 5652 N N . VAL B 1 364 ? 2.486 1.229 -19.578 1 93.88 364 VAL B N 1
ATOM 5653 C CA . VAL B 1 364 ? 2.662 -0.09 -18.969 1 93.88 364 VAL B CA 1
ATOM 5654 C C . VAL B 1 364 ? 3.73 -0.867 -19.734 1 93.88 364 VAL B C 1
ATOM 5656 O O . VAL B 1 364 ? 3.799 -0.794 -20.969 1 93.88 364 VAL B O 1
ATOM 5659 N N . THR B 1 365 ? 4.57 -1.535 -19.031 1 95.12 365 THR B N 1
ATOM 5660 C CA . THR B 1 365 ? 5.684 -2.279 -19.609 1 95.12 365 THR B CA 1
ATOM 5661 C C . THR B 1 365 ? 5.578 -3.762 -19.266 1 95.12 365 THR B C 1
ATOM 5663 O O . THR B 1 365 ? 5.434 -4.125 -18.094 1 95.12 365 THR B O 1
ATOM 5666 N N . ILE B 1 366 ? 5.609 -4.633 -20.234 1 93.62 366 ILE B N 1
ATOM 5667 C CA . ILE B 1 366 ? 5.719 -6.074 -20.062 1 93.62 366 ILE B CA 1
ATOM 5668 C C . ILE B 1 366 ? 7.188 -6.477 -19.984 1 93.62 366 ILE B C 1
ATOM 5670 O O . ILE B 1 366 ? 7.953 -6.219 -20.922 1 93.62 366 ILE B O 1
ATOM 5674 N N . PRO B 1 367 ? 7.555 -7.074 -18.891 1 90.38 367 PRO B N 1
ATOM 5675 C CA . PRO B 1 367 ? 8.969 -7.43 -18.797 1 90.38 367 PRO B CA 1
ATOM 5676 C C . PRO B 1 367 ? 9.414 -8.43 -19.859 1 90.38 367 PRO B C 1
ATOM 5678 O O . PRO B 1 367 ? 8.609 -9.25 -20.312 1 90.38 367 PRO B O 1
ATOM 5681 N N . GLY B 1 368 ? 10.734 -8.391 -20.156 1 79.31 368 GLY B N 1
ATOM 5682 C CA . GLY B 1 368 ? 11.328 -9.359 -21.062 1 79.31 368 GLY B CA 1
ATOM 5683 C C . GLY B 1 368 ? 10.977 -9.094 -22.516 1 79.31 368 GLY B C 1
ATOM 5684 O O . GLY B 1 368 ? 10.727 -10.031 -23.281 1 79.31 368 GLY B O 1
ATOM 5685 N N . GLU B 1 369 ? 11 -7.875 -22.953 1 67.94 369 GLU B N 1
ATOM 5686 C CA . GLU B 1 369 ? 10.664 -7.539 -24.344 1 67.94 369 GLU B CA 1
ATOM 5687 C C . GLU B 1 369 ? 11.234 -8.57 -25.312 1 67.94 369 GLU B C 1
ATOM 5689 O O . GLU B 1 369 ? 12.422 -8.883 -25.266 1 67.94 369 GLU B O 1
ATOM 5694 N N . GLY B 1 370 ? 10.344 -9.047 -26.109 1 65.38 370 GLY B N 1
ATOM 5695 C CA . GLY B 1 370 ? 10.727 -10 -27.141 1 65.38 370 GLY B CA 1
ATOM 5696 C C . GLY B 1 370 ? 10.898 -11.406 -26.609 1 65.38 370 GLY B C 1
ATOM 5697 O O . GLY B 1 370 ? 11.125 -12.344 -27.375 1 65.38 370 GLY B O 1
ATOM 5698 N N . ASN B 1 371 ? 10.781 -11.508 -25.25 1 68.5 371 ASN B N 1
ATOM 5699 C CA . ASN B 1 371 ? 10.961 -12.828 -24.641 1 68.5 371 ASN B CA 1
ATOM 5700 C C . ASN B 1 371 ? 9.648 -13.352 -24.062 1 68.5 371 ASN B C 1
ATOM 5702 O O . ASN B 1 371 ? 9.414 -13.266 -22.859 1 68.5 371 ASN B O 1
ATOM 5706 N N . ALA B 1 372 ? 8.922 -13.961 -25 1 72.19 372 ALA B N 1
ATOM 5707 C CA . ALA B 1 372 ? 7.621 -14.484 -24.594 1 72.19 372 ALA B CA 1
ATOM 5708 C C . ALA B 1 372 ? 7.766 -15.555 -23.516 1 72.19 372 ALA B C 1
ATOM 5710 O O . ALA B 1 372 ? 6.867 -15.742 -22.688 1 72.19 372 ALA B O 1
ATOM 5711 N N . GLU B 1 373 ? 8.93 -16.203 -23.5 1 70.06 373 GLU B N 1
ATOM 5712 C CA . GLU B 1 373 ? 9.156 -17.266 -22.531 1 70.06 373 GLU B CA 1
ATOM 5713 C C . GLU B 1 373 ? 9.25 -16.719 -21.109 1 70.06 373 GLU B C 1
ATOM 5715 O O . GLU B 1 373 ? 8.969 -17.438 -20.141 1 70.06 373 GLU B O 1
ATOM 5720 N N . ALA B 1 374 ? 9.508 -15.453 -21.078 1 72.56 374 ALA B N 1
ATOM 5721 C CA . ALA B 1 374 ? 9.562 -14.797 -19.766 1 72.56 374 ALA B CA 1
ATOM 5722 C C . ALA B 1 374 ? 8.172 -14.734 -19.125 1 72.56 374 ALA B C 1
ATOM 5724 O O . ALA B 1 374 ? 8.055 -14.594 -17.906 1 72.56 374 ALA B O 1
ATOM 5725 N N . HIS B 1 375 ? 7.191 -14.969 -19.938 1 79.81 375 HIS B N 1
ATOM 5726 C CA . HIS B 1 375 ? 5.828 -14.852 -19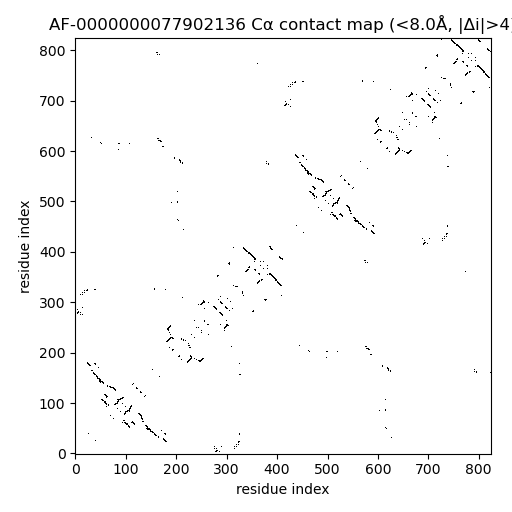.438 1 79.81 375 HIS B CA 1
ATOM 5727 C C . HIS B 1 375 ? 5.141 -16.219 -19.391 1 79.81 375 HIS B C 1
ATOM 5729 O O . HIS B 1 375 ? 3.912 -16.297 -19.391 1 79.81 375 HIS B O 1
ATOM 5735 N N . SER B 1 376 ? 6.07 -17.156 -19.359 1 83.25 376 SER B N 1
ATOM 5736 C CA . SER B 1 376 ? 5.516 -18.484 -19.125 1 83.25 376 SER B CA 1
ATOM 5737 C C . SER B 1 376 ? 4.809 -18.562 -17.781 1 83.25 376 SER B C 1
ATOM 5739 O O . SER B 1 376 ? 5.129 -17.797 -16.859 1 83.25 376 SER B O 1
ATOM 5741 N N . SER B 1 377 ? 3.82 -19.422 -17.656 1 83.38 377 SER B N 1
ATOM 5742 C CA . SER B 1 377 ? 3.031 -19.578 -16.438 1 83.38 377 SER B CA 1
ATOM 5743 C C . SER B 1 377 ? 3.887 -20.078 -15.273 1 83.38 377 SER B C 1
ATOM 5745 O O . SER B 1 377 ? 3.518 -19.938 -14.109 1 83.38 377 SER B O 1
ATOM 5747 N N . GLY B 1 378 ? 5.008 -20.656 -15.602 1 85.88 378 GLY B N 1
ATOM 5748 C CA . GLY B 1 378 ? 5.867 -21.234 -14.578 1 85.88 378 GLY B CA 1
ATOM 5749 C C . GLY B 1 378 ? 6.93 -20.281 -14.078 1 85.88 378 GLY B C 1
ATOM 5750 O O . GLY B 1 378 ? 7.637 -20.578 -13.117 1 85.88 378 GLY B O 1
ATOM 5751 N N . SER B 1 379 ? 7.02 -19.156 -14.664 1 86.25 379 SER B N 1
ATOM 5752 C CA . SER B 1 379 ? 8.055 -18.188 -14.297 1 86.25 379 SER B CA 1
ATOM 5753 C C . SER B 1 379 ? 7.531 -17.156 -13.312 1 86.25 379 SER B C 1
ATOM 5755 O O . SER B 1 379 ? 6.594 -16.422 -13.625 1 86.25 379 SER B O 1
ATOM 5757 N N . LEU B 1 380 ? 8.148 -17.125 -12.156 1 92.56 380 LEU B N 1
ATOM 5758 C CA . LEU B 1 380 ? 7.711 -16.188 -11.125 1 92.56 380 LEU B CA 1
ATOM 5759 C C . LEU B 1 380 ? 8.625 -14.969 -11.078 1 92.56 380 LEU B C 1
ATOM 5761 O O . LEU B 1 380 ? 8.203 -13.883 -10.664 1 92.56 380 LEU B O 1
ATOM 5765 N N . SER B 1 381 ? 9.883 -15.125 -11.508 1 94.38 381 SER B N 1
ATOM 5766 C CA . SER B 1 381 ? 10.883 -14.078 -11.344 1 94.38 381 SER B CA 1
ATOM 5767 C C . SER B 1 381 ? 10.484 -12.812 -12.094 1 94.38 381 SER B C 1
ATOM 5769 O O . SER B 1 381 ? 10.75 -11.703 -11.625 1 94.38 381 SER B O 1
ATOM 5771 N N . ALA B 1 382 ? 9.781 -12.969 -13.195 1 92.81 382 ALA B N 1
ATOM 5772 C CA . ALA B 1 382 ? 9.383 -11.828 -14.008 1 92.81 382 ALA B CA 1
ATOM 5773 C C . ALA B 1 382 ? 8.305 -11.008 -13.312 1 92.81 382 ALA B C 1
ATOM 5775 O O . ALA B 1 382 ? 8.008 -9.883 -13.727 1 92.81 382 ALA B O 1
ATOM 5776 N N . MET B 1 383 ? 7.742 -11.555 -12.281 1 93.62 383 MET B N 1
ATOM 5777 C CA . MET B 1 383 ? 6.707 -10.844 -11.539 1 93.62 383 MET B CA 1
ATOM 5778 C C . MET B 1 383 ? 7.32 -9.789 -10.625 1 93.62 383 MET B C 1
ATOM 5780 O O . MET B 1 383 ? 6.621 -8.898 -10.141 1 93.62 383 MET B O 1
ATOM 5784 N N . ILE B 1 384 ? 8.609 -9.961 -10.305 1 94.69 384 ILE B N 1
ATOM 5785 C CA . ILE B 1 384 ? 9.281 -8.992 -9.453 1 94.69 384 ILE B CA 1
ATOM 5786 C C . ILE B 1 384 ? 9.203 -7.602 -10.086 1 94.69 384 ILE B C 1
ATOM 5788 O O . ILE B 1 384 ? 9.562 -7.426 -11.25 1 94.69 384 ILE B O 1
ATOM 5792 N N . GLY B 1 385 ? 8.648 -6.68 -9.383 1 92.25 385 GLY B N 1
ATOM 5793 C CA . GLY B 1 385 ? 8.547 -5.309 -9.852 1 92.25 385 GLY B CA 1
ATOM 5794 C C . GLY B 1 385 ? 7.258 -5.02 -10.594 1 92.25 385 GLY B C 1
ATOM 5795 O O . GLY B 1 385 ? 6.969 -3.869 -10.922 1 92.25 385 GLY B O 1
ATOM 5796 N N . CYS B 1 386 ? 6.465 -6.02 -10.82 1 94.31 386 CYS B N 1
ATOM 5797 C CA . CYS B 1 386 ? 5.191 -5.832 -11.508 1 94.31 386 CYS B CA 1
ATOM 5798 C C . CYS B 1 386 ? 4.109 -5.383 -10.531 1 94.31 386 CYS B C 1
ATOM 5800 O O . CYS B 1 386 ? 4.137 -5.746 -9.352 1 94.31 386 CYS B O 1
ATOM 5802 N N . ASN B 1 387 ? 3.143 -4.566 -11.062 1 93.12 387 ASN B N 1
ATOM 5803 C CA . ASN B 1 387 ? 2.078 -4.066 -10.195 1 93.12 387 ASN B CA 1
ATOM 5804 C C . ASN B 1 387 ? 0.714 -4.172 -10.867 1 93.12 387 ASN B C 1
ATOM 5806 O O . ASN B 1 387 ? -0.269 -3.613 -10.383 1 93.12 387 ASN B O 1
ATOM 5810 N N . CYS B 1 388 ? 0.705 -4.887 -12 1 95.38 388 CYS B N 1
ATOM 5811 C CA . CYS B 1 388 ? -0.572 -5.012 -12.688 1 95.38 388 CYS B CA 1
ATOM 5812 C C . CYS B 1 388 ? -0.559 -6.195 -13.648 1 95.38 388 CYS B C 1
ATOM 5814 O O . CYS B 1 388 ? 0.462 -6.871 -13.797 1 95.38 388 CYS B O 1
ATOM 5816 N N . LEU B 1 389 ? -1.72 -6.516 -14.172 1 96.44 389 LEU B N 1
ATOM 5817 C CA . LEU B 1 389 ? -1.91 -7.457 -15.266 1 96.44 389 LEU B CA 1
ATOM 5818 C C . LEU B 1 389 ? -2.404 -6.734 -16.516 1 96.44 389 LEU B C 1
ATOM 5820 O O . LEU B 1 389 ? -3.354 -5.953 -16.453 1 96.44 389 LEU B O 1
ATOM 5824 N N . VAL B 1 390 ? -1.781 -6.98 -17.609 1 96.06 390 VAL B N 1
ATOM 5825 C CA . VAL B 1 390 ? -2.316 -6.566 -18.906 1 96.06 390 VAL B CA 1
ATOM 5826 C C . VAL B 1 390 ? -3.33 -7.598 -19.406 1 96.06 390 VAL B C 1
ATOM 5828 O O . VAL B 1 390 ? -3.045 -8.797 -19.422 1 96.06 390 VAL B O 1
ATOM 5831 N N . GLU B 1 391 ? -4.449 -7.184 -19.719 1 96.62 391 GLU B N 1
ATOM 5832 C CA . GLU B 1 391 ? -5.48 -8.062 -20.266 1 96.62 391 GLU B CA 1
ATOM 5833 C C . GLU B 1 391 ? -5.555 -7.949 -21.781 1 96.62 391 GLU B C 1
ATOM 5835 O O . GLU B 1 391 ? -5.789 -6.863 -22.328 1 96.62 391 GLU B O 1
ATOM 5840 N N . LEU B 1 392 ? -5.305 -9.008 -22.469 1 95.38 392 LEU B N 1
ATOM 5841 C CA . LEU B 1 392 ? -5.516 -9.125 -23.906 1 95.38 392 LEU B CA 1
ATOM 5842 C C . LEU B 1 392 ? -6.773 -9.93 -24.203 1 95.38 392 LEU B C 1
ATOM 5844 O O . LEU B 1 392 ? -6.852 -11.117 -23.875 1 95.38 392 LEU B O 1
ATOM 5848 N N . PRO B 1 393 ? -7.699 -9.336 -24.844 1 94.06 393 PRO B N 1
ATOM 5849 C CA . PRO B 1 393 ? -8.953 -10.047 -25.109 1 94.06 393 PRO B CA 1
ATOM 5850 C C . PRO B 1 393 ? -8.773 -11.234 -26.062 1 94.06 393 PRO B C 1
ATOM 5852 O O . PRO B 1 393 ? -7.824 -11.258 -26.844 1 94.06 393 PRO B O 1
ATOM 5855 N N . ALA B 1 394 ? -9.719 -12.141 -25.938 1 92.75 394 ALA B N 1
ATOM 5856 C CA . ALA B 1 394 ? -9.734 -13.289 -26.828 1 92.75 394 ALA B CA 1
ATOM 5857 C C . ALA B 1 394 ? -9.766 -12.852 -28.297 1 92.75 394 ALA B C 1
ATOM 5859 O O . ALA B 1 394 ? -10.5 -11.938 -28.656 1 92.75 394 ALA B O 1
ATOM 5860 N N . GLY B 1 395 ? -8.906 -13.461 -29.078 1 92 395 GLY B N 1
ATOM 5861 C CA . GLY B 1 395 ? -8.891 -13.195 -30.5 1 92 395 GLY B CA 1
ATOM 5862 C C . GLY B 1 395 ? -7.941 -12.078 -30.891 1 92 395 GLY B C 1
ATOM 5863 O O . GLY B 1 395 ? -7.801 -11.75 -32.062 1 92 395 GLY B O 1
ATOM 5864 N N . SER B 1 396 ? -7.258 -11.516 -29.922 1 91.38 396 SER B N 1
ATOM 5865 C CA . SER B 1 396 ? -6.324 -10.438 -30.219 1 91.38 396 SER B CA 1
ATOM 5866 C C . SER B 1 396 ? -5.074 -10.969 -30.906 1 91.38 396 SER B C 1
ATOM 5868 O O . SER B 1 396 ? -4.664 -12.109 -30.688 1 91.38 396 SER B O 1
ATOM 5870 N N . GLY B 1 397 ? -4.512 -10.227 -31.812 1 90.88 397 GLY B N 1
ATOM 5871 C CA . GLY B 1 397 ? -3.191 -10.516 -32.375 1 90.88 397 GLY B CA 1
ATOM 5872 C C . GLY B 1 397 ? -2.062 -10.039 -31.469 1 90.88 397 GLY B C 1
ATOM 5873 O O . GLY B 1 397 ? -2.289 -9.664 -30.312 1 90.88 397 GLY B O 1
ATOM 5874 N N . PRO B 1 398 ? -0.877 -10.164 -32.062 1 91.75 398 PRO B N 1
ATOM 5875 C CA . PRO B 1 398 ? 0.254 -9.57 -31.344 1 91.75 398 PRO B CA 1
ATOM 5876 C C . PRO B 1 398 ? 0.054 -8.086 -31.047 1 91.75 398 PRO B C 1
ATOM 5878 O O . PRO B 1 398 ? -0.623 -7.387 -31.797 1 91.75 398 PRO B O 1
ATOM 5881 N N . VAL B 1 399 ? 0.539 -7.672 -29.922 1 92.44 399 VAL B N 1
ATOM 5882 C CA . VAL B 1 399 ? 0.447 -6.262 -29.578 1 92.44 399 VAL B CA 1
ATOM 5883 C C . VAL B 1 399 ? 1.828 -5.617 -29.656 1 92.44 399 VAL B C 1
ATOM 5885 O O . VAL B 1 399 ? 2.844 -6.273 -29.422 1 92.44 399 VAL B O 1
ATOM 5888 N N . THR B 1 400 ? 1.858 -4.344 -29.984 1 93.38 400 THR B N 1
ATOM 5889 C CA . THR B 1 400 ? 3.107 -3.629 -30.219 1 93.38 400 THR B CA 1
ATOM 5890 C C . THR B 1 400 ? 3.189 -2.387 -29.328 1 93.38 400 THR B C 1
ATOM 5892 O O . THR B 1 400 ? 2.172 -1.917 -28.828 1 93.38 400 THR B O 1
ATOM 5895 N N . PRO B 1 401 ? 4.438 -1.874 -29.141 1 94.44 401 PRO B N 1
ATOM 5896 C CA . PRO B 1 401 ? 4.574 -0.626 -28.391 1 94.44 401 PRO B CA 1
ATOM 5897 C C . PRO B 1 401 ? 3.707 0.5 -28.938 1 94.44 401 PRO B C 1
ATOM 5899 O O . PRO B 1 401 ? 3.564 0.628 -30.156 1 94.44 401 PRO B O 1
ATOM 5902 N N . GLY B 1 402 ? 3.133 1.288 -28.047 1 95.5 402 GLY B N 1
ATOM 5903 C CA . GLY B 1 402 ? 2.283 2.389 -28.469 1 95.5 402 GLY B CA 1
ATOM 5904 C C . GLY B 1 402 ? 0.804 2.053 -28.422 1 95.5 402 GLY B C 1
ATOM 5905 O O . GLY B 1 402 ? -0.042 2.949 -28.406 1 95.5 402 GLY B O 1
ATOM 5906 N N . GLU B 1 403 ? 0.459 0.825 -28.391 1 94.88 403 GLU B N 1
ATOM 5907 C CA . GLU B 1 403 ? -0.938 0.404 -28.344 1 94.88 403 GLU B CA 1
ATOM 5908 C C . GLU B 1 403 ? -1.524 0.592 -26.953 1 94.88 403 GLU B C 1
ATOM 5910 O O . GLU B 1 403 ? -0.808 0.488 -25.953 1 94.88 403 GLU B O 1
ATOM 5915 N N . GLU B 1 404 ? -2.828 0.834 -26.953 1 95.31 404 GLU B N 1
ATOM 5916 C CA . GLU B 1 404 ? -3.549 0.928 -25.688 1 95.31 404 GLU B CA 1
ATOM 5917 C C . GLU B 1 404 ? -4.102 -0.431 -25.266 1 95.31 404 GLU B C 1
ATOM 5919 O O . GLU B 1 404 ? -4.641 -1.172 -26.094 1 95.31 404 GLU B O 1
ATOM 5924 N N . VAL B 1 405 ? -3.889 -0.709 -24 1 95.44 405 VAL B N 1
ATOM 5925 C CA . VAL B 1 405 ? -4.371 -1.978 -23.469 1 95.44 405 VAL B CA 1
ATOM 5926 C C . VAL B 1 405 ? -5.047 -1.743 -22.125 1 95.44 405 VAL B C 1
ATOM 5928 O O . VAL B 1 405 ? -4.836 -0.709 -21.484 1 95.44 405 VAL B O 1
ATOM 5931 N N . GLU B 1 406 ? -5.879 -2.686 -21.75 1 95.19 406 GLU B N 1
ATOM 5932 C CA . GLU B 1 406 ? -6.484 -2.664 -20.422 1 95.19 406 GLU B CA 1
ATOM 5933 C C . GLU B 1 406 ? -5.555 -3.271 -19.375 1 95.19 406 GLU B C 1
ATOM 5935 O O . GLU B 1 406 ? -4.902 -4.285 -19.641 1 95.19 406 GLU B O 1
ATOM 5940 N N . VAL B 1 407 ? -5.508 -2.578 -18.266 1 95.06 407 VAL B N 1
ATOM 5941 C CA . VAL B 1 407 ? -4.625 -3.004 -17.188 1 95.06 407 VAL B CA 1
ATOM 5942 C C . VAL B 1 407 ? -5.422 -3.152 -15.891 1 95.06 407 VAL B C 1
ATOM 5944 O O . VAL B 1 407 ? -6.289 -2.33 -15.594 1 95.06 407 VAL B O 1
ATOM 5947 N N . LEU B 1 408 ? -5.199 -4.277 -15.188 1 95.44 408 LEU B N 1
ATOM 5948 C CA . LEU B 1 408 ? -5.719 -4.52 -13.844 1 95.44 408 LEU B CA 1
ATOM 5949 C C . LEU B 1 408 ? -4.637 -4.293 -12.789 1 95.44 408 LEU B C 1
ATOM 5951 O O . LEU B 1 408 ? -3.703 -5.086 -12.68 1 95.44 408 LEU B O 1
ATOM 5955 N N . ARG B 1 409 ? -4.816 -3.361 -12 1 91.94 409 ARG B N 1
ATOM 5956 C CA . ARG B 1 409 ? -3.754 -2.975 -11.078 1 91.94 409 ARG B CA 1
ATOM 5957 C C . ARG B 1 409 ? -3.924 -3.664 -9.727 1 91.94 409 ARG B C 1
ATOM 5959 O O . ARG B 1 409 ? -5.012 -3.645 -9.148 1 91.94 409 ARG B O 1
ATOM 5966 N N . PHE B 1 410 ? -2.984 -4.477 -9.219 1 86.69 410 PHE B N 1
ATOM 5967 C CA . PHE B 1 410 ? -3.045 -5.055 -7.883 1 86.69 410 PHE B CA 1
ATOM 5968 C C . PHE B 1 410 ? -1.984 -4.438 -6.98 1 86.69 410 PHE B C 1
ATOM 5970 O O . PHE B 1 410 ? -1.54 -5.062 -6.016 1 86.69 410 PHE B O 1
ATOM 5977 N N . VAL B 1 411 ? -1.91 -3.121 -6.762 1 63.16 411 VAL B N 1
ATOM 5978 C CA . VAL B 1 411 ? -1.144 -2.207 -5.922 1 63.16 411 VAL B CA 1
ATOM 5979 C C . VAL B 1 411 ? 0.226 -2.811 -5.617 1 63.16 411 VAL B C 1
ATOM 5981 O O . VAL B 1 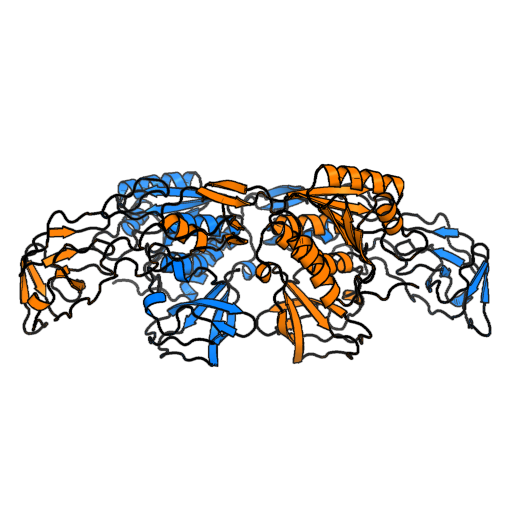411 ? 0.327 -3.986 -5.254 1 63.16 411 VAL B O 1
ATOM 5984 N N . GLN B 1 412 ? 1.454 -2.604 -6.176 1 53.66 412 GLN B N 1
ATOM 5985 C CA . GLN B 1 412 ? 2.697 -2.971 -5.504 1 53.66 412 GLN B CA 1
ATOM 5986 C C . GLN B 1 412 ? 3.006 -2.01 -4.359 1 53.66 412 GLN B C 1
ATOM 5988 O O . GLN B 1 412 ? 2.559 -0.862 -4.367 1 53.66 412 GLN B O 1
#

Solvent-accessible surface area (backbone atoms only — not comparable to full-atom values): 40167 Å² total; per-residue (Å²): 126,82,67,73,49,34,49,59,72,55,50,38,50,51,42,40,52,55,22,63,70,42,74,70,49,59,71,44,75,40,49,46,90,70,38,62,68,35,32,26,59,43,68,42,52,33,72,44,35,31,45,79,46,41,21,28,82,40,50,24,32,34,23,41,23,77,66,27,61,77,16,21,76,91,49,56,36,76,29,45,33,80,46,77,37,43,44,29,37,58,72,89,56,63,50,56,89,70,34,29,28,40,29,28,48,58,7,49,61,34,53,67,39,38,21,40,49,48,35,88,47,34,70,68,46,73,60,41,32,40,32,32,47,52,51,52,77,60,34,61,53,43,46,51,26,66,55,39,41,54,65,38,78,74,38,54,52,17,34,66,32,40,34,46,43,44,13,45,41,15,50,47,36,41,42,52,46,55,20,33,45,73,47,32,35,19,32,38,25,42,31,65,20,53,37,61,41,57,55,84,87,52,76,40,47,48,34,44,21,52,45,48,20,54,45,41,48,42,41,74,73,56,34,41,69,51,76,48,70,45,46,63,46,45,68,58,44,42,51,52,48,52,53,34,57,71,75,24,60,25,40,38,34,29,23,44,39,50,88,54,97,65,43,29,44,67,54,31,39,56,75,59,62,43,50,71,73,47,66,23,33,48,38,35,60,39,25,57,24,36,36,29,30,41,95,87,21,49,35,38,36,26,30,61,36,39,32,15,24,54,52,45,37,62,64,38,51,46,27,18,51,40,29,34,48,41,34,37,66,80,78,29,55,62,56,73,35,71,28,27,26,69,33,40,46,78,68,59,25,81,41,31,30,56,39,65,17,32,66,55,65,53,29,30,35,40,69,52,67,88,35,71,73,50,67,36,41,68,26,43,57,63,42,50,84,36,26,28,32,36,51,42,55,54,66,36,61,55,47,50,56,69,40,77,40,43,32,37,40,68,76,109,126,83,67,73,48,35,49,60,72,56,50,38,50,50,42,40,52,54,22,63,69,43,75,69,51,59,69,43,76,40,49,46,90,70,38,62,67,34,31,26,59,45,68,41,53,33,72,44,34,30,46,79,46,40,21,27,80,39,50,24,31,33,23,40,23,76,66,27,61,79,17,21,76,90,48,55,36,77,29,44,33,79,46,77,38,42,44,30,36,56,70,86,55,64,50,55,89,70,35,28,28,40,29,27,49,59,7,50,60,34,52,67,39,37,21,40,47,49,33,88,46,36,71,70,46,73,62,41,32,41,32,34,45,52,51,52,78,61,34,60,52,43,47,50,25,67,54,40,40,55,65,40,77,74,38,54,50,17,33,66,34,42,32,45,44,44,13,47,42,16,49,45,35,41,41,51,45,55,22,34,45,72,48,33,36,20,33,38,26,41,31,66,21,54,37,62,42,57,56,82,87,53,75,40,47,47,34,44,20,53,44,47,19,54,45,42,49,42,40,72,71,56,35,43,68,51,79,49,71,46,46,63,46,44,68,58,44,42,50,53,50,51,54,33,56,73,73,24,59,24,39,38,34,29,23,43,40,50,87,54,98,65,42,30,43,66,55,30,39,56,75,60,62,43,49,71,74,47,64,22,33,50,38,36,59,40,25,57,23,34,35,31,29,42,95,88,20,50,36,36,37,26,30,62,36,40,34,15,24,53,52,45,38,63,64,38,52,46,27,16,50,39,29,34,47,41,35,38,67,80,77,29,55,60,56,75,35,70,27,27,25,70,34,39,47,77,68,58,25,81,41,31,31,56,39,65,17,31,66,57,66,54,30,30,35,39,68,52,66,87,35,69,72,50,67,34,41,68,26,43,57,62,41,51,81,35,30,27,31,36,50,42,55,55,66,37,62,55,47,48,57,69,40,75,39,44,32,37,39,68,72,112

pLDDT: mean 93.88, std 8.37, range [33.25, 98.88]